Protein AF-A0A7S8HCC8-F1 (afdb_monomer)

Mean predicted aligned error: 17.61 Å

Organism: NCBI:txid2593653

InterPro domains:
  IPR007932 Receptor-recognising protein Gp38 [PF05268] (536-766)

Nearest PDB structures (foldseek):
  4qaw-assembly5_E  TM=4.761E-01  e=6.588E-01  Paenibacillus barcinonensis
  4qaw-assembly7_G  TM=4.464E-01  e=7.732E-01  Paenibacillus barcinonensis
  4qaw-assembly3_C  TM=4.892E-01  e=1.250E+00  Paenibacillus barcinonensis
  4qaw-assembly1_A  TM=4.612E-01  e=8.602E-01  Paenibacillus barcinonensis
  4qaw-assembly2_B  TM=4.485E-01  e=9.570E-01  Paenibacillus barcinonensis

Structure (mmCIF, N/CA/C/O backbone):
data_AF-A0A7S8HCC8-F1
#
_entry.id   AF-A0A7S8HCC8-F1
#
loop_
_atom_site.group_PDB
_atom_site.id
_atom_site.type_symbol
_atom_site.label_atom_id
_atom_site.label_alt_id
_atom_site.label_comp_id
_atom_site.label_asym_id
_atom_site.label_entity_id
_atom_site.label_seq_id
_atom_site.pdbx_PDB_ins_code
_atom_site.Cartn_x
_atom_site.Cartn_y
_atom_site.Cartn_z
_atom_site.occupancy
_atom_site.B_iso_or_equiv
_atom_site.auth_seq_id
_atom_site.auth_comp_id
_atom_site.auth_asym_id
_atom_site.auth_atom_id
_atom_site.pdbx_PDB_model_num
ATOM 1 N N . MET A 1 1 ? 15.474 5.169 -48.052 1.00 50.25 1 MET A N 1
ATOM 2 C CA . MET A 1 1 ? 15.230 4.404 -46.815 1.00 50.25 1 MET A CA 1
ATOM 3 C C . MET A 1 1 ? 16.343 4.771 -45.868 1.00 50.25 1 MET A C 1
ATOM 5 O O . MET A 1 1 ? 17.492 4.528 -46.216 1.00 50.25 1 MET A O 1
ATOM 9 N N . ASN A 1 2 ? 16.022 5.431 -44.759 1.00 63.47 2 ASN A N 1
ATOM 10 C CA . ASN A 1 2 ? 17.003 5.633 -43.701 1.00 63.47 2 ASN A CA 1
ATOM 11 C C . ASN A 1 2 ? 17.155 4.294 -42.973 1.00 63.47 2 ASN A C 1
ATOM 13 O O . ASN A 1 2 ? 16.160 3.635 -42.685 1.00 63.47 2 ASN A O 1
ATOM 17 N N . GLU A 1 3 ? 18.392 3.858 -42.780 1.00 76.56 3 GLU A N 1
ATOM 18 C CA . GLU A 1 3 ? 18.719 2.589 -42.131 1.00 76.56 3 GLU A CA 1
ATOM 19 C C . GLU A 1 3 ? 18.552 2.735 -40.612 1.00 76.56 3 GLU A C 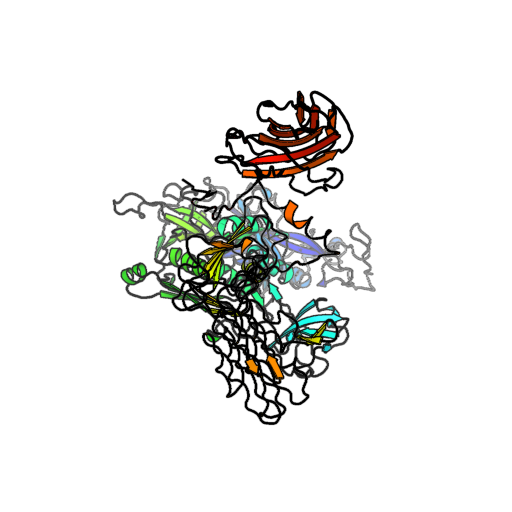1
ATOM 21 O O . GLU A 1 3 ? 18.940 3.765 -40.056 1.00 76.56 3 GLU A O 1
ATOM 26 N N . ALA A 1 4 ? 17.962 1.740 -39.944 1.00 80.25 4 ALA A N 1
ATOM 27 C CA . ALA A 1 4 ? 17.821 1.742 -38.490 1.00 80.25 4 ALA A CA 1
ATOM 28 C C . ALA A 1 4 ? 19.170 1.447 -37.817 1.00 80.25 4 ALA A C 1
ATOM 30 O O . ALA A 1 4 ? 19.914 0.570 -38.261 1.00 80.25 4 ALA A O 1
ATOM 31 N N . VAL A 1 5 ? 19.479 2.172 -36.744 1.00 86.44 5 VAL A N 1
ATOM 32 C CA . VAL A 1 5 ? 20.694 2.000 -35.937 1.00 86.44 5 VAL A CA 1
ATOM 33 C C . VAL A 1 5 ? 20.320 1.786 -34.473 1.00 86.44 5 VAL A C 1
ATOM 35 O O . VAL A 1 5 ? 19.404 2.432 -33.960 1.00 86.44 5 VAL A O 1
ATOM 38 N N . GLU A 1 6 ? 21.033 0.876 -33.802 1.00 88.75 6 GLU A N 1
ATOM 39 C CA . GLU A 1 6 ? 20.849 0.585 -32.378 1.00 88.75 6 GLU A CA 1
ATOM 40 C C . GLU A 1 6 ? 22.177 0.648 -31.617 1.00 88.75 6 GLU A C 1
ATOM 42 O O . GLU A 1 6 ? 23.202 0.132 -32.078 1.00 88.75 6 GLU A O 1
ATOM 47 N N . PHE A 1 7 ? 22.139 1.245 -30.425 1.00 91.88 7 PHE A N 1
ATOM 48 C CA . PHE A 1 7 ? 23.269 1.340 -29.504 1.00 91.88 7 PHE A CA 1
ATOM 49 C C . PHE A 1 7 ? 22.880 0.844 -28.114 1.00 91.88 7 PHE A C 1
ATOM 51 O O . PHE A 1 7 ? 21.727 0.955 -27.693 1.00 91.88 7 PHE A O 1
ATOM 58 N N . ILE A 1 8 ? 23.875 0.343 -27.386 1.00 95.38 8 ILE A N 1
ATOM 59 C CA . ILE A 1 8 ? 23.762 0.011 -25.967 1.00 95.38 8 ILE A CA 1
ATOM 60 C C . ILE A 1 8 ? 24.737 0.877 -25.189 1.00 95.38 8 ILE A C 1
ATOM 62 O O . ILE A 1 8 ? 25.926 0.908 -25.499 1.00 95.38 8 ILE A O 1
ATOM 66 N N . GLU A 1 9 ? 24.256 1.544 -24.152 1.00 95.50 9 GLU A N 1
ATOM 67 C CA . GLU A 1 9 ? 25.110 2.241 -23.196 1.00 95.50 9 GLU A CA 1
ATOM 68 C C . GLU A 1 9 ? 25.050 1.566 -21.839 1.00 95.50 9 GLU A C 1
ATOM 70 O O . GLU A 1 9 ? 23.977 1.176 -21.392 1.00 95.50 9 GLU A O 1
ATOM 75 N N . ILE A 1 10 ? 26.195 1.448 -21.176 1.00 94.62 10 ILE A N 1
ATOM 76 C CA . ILE A 1 10 ? 26.302 0.906 -19.821 1.00 94.62 10 ILE A CA 1
ATOM 77 C C . ILE A 1 10 ? 27.070 1.908 -18.978 1.00 94.62 10 ILE A C 1
ATOM 79 O O . ILE A 1 10 ? 28.139 2.364 -19.393 1.00 94.62 10 ILE A O 1
ATOM 83 N N . ASP A 1 11 ? 26.558 2.207 -17.791 1.00 93.62 11 ASP A N 1
ATOM 84 C CA . ASP A 1 11 ? 27.311 2.969 -16.803 1.00 93.62 11 ASP A CA 1
ATOM 85 C C . ASP A 1 11 ? 28.155 2.028 -15.952 1.00 93.62 11 ASP A C 1
ATOM 87 O O . ASP A 1 11 ? 27.678 1.015 -15.440 1.00 93.62 11 ASP A O 1
ATOM 91 N N . VAL A 1 12 ? 29.436 2.356 -15.805 1.00 92.56 12 VAL A N 1
ATOM 92 C CA . VAL A 1 12 ? 30.346 1.628 -14.923 1.00 92.56 12 VAL A CA 1
ATOM 93 C C . VAL A 1 12 ? 30.956 2.551 -13.876 1.00 92.56 12 VAL A C 1
ATOM 95 O O . VAL A 1 12 ? 31.322 3.683 -14.192 1.00 92.56 12 VAL A O 1
ATOM 98 N N . PRO A 1 13 ? 31.125 2.078 -12.630 1.00 91.88 13 PRO A N 1
ATOM 99 C CA . PRO A 1 13 ? 31.722 2.886 -11.583 1.00 91.88 13 PRO A CA 1
ATOM 100 C C . PRO A 1 13 ? 33.251 2.892 -11.722 1.00 91.88 13 PRO A C 1
ATOM 102 O O . PRO A 1 13 ? 33.925 1.874 -11.518 1.00 91.88 13 PRO A O 1
ATOM 105 N N . ILE A 1 14 ? 33.814 4.060 -12.025 1.00 92.88 14 ILE A N 1
ATOM 106 C CA . ILE A 1 14 ? 35.256 4.311 -12.105 1.00 92.88 14 ILE A CA 1
ATOM 107 C C . ILE A 1 14 ? 35.666 5.239 -10.961 1.00 92.88 14 ILE A C 1
ATOM 109 O O . ILE A 1 14 ? 34.923 6.116 -10.552 1.00 92.88 14 ILE A O 1
ATOM 113 N N . CYS A 1 15 ? 36.852 5.041 -10.395 1.00 93.62 15 CYS A N 1
ATOM 114 C CA . CYS A 1 15 ? 37.359 5.877 -9.318 1.00 93.62 15 CYS A CA 1
ATOM 115 C C . CYS A 1 15 ? 37.655 7.286 -9.845 1.00 93.62 15 CYS A C 1
ATOM 117 O O . CYS A 1 15 ? 38.488 7.449 -10.752 1.00 93.62 15 CYS A O 1
ATOM 119 N N . ALA A 1 16 ? 37.031 8.291 -9.233 1.00 93.44 16 ALA A N 1
ATOM 120 C CA . ALA A 1 16 ? 37.265 9.699 -9.532 1.00 93.44 16 ALA A CA 1
ATOM 121 C C . ALA A 1 16 ? 38.706 10.127 -9.193 1.00 93.44 16 ALA A C 1
ATOM 123 O O . ALA A 1 16 ? 39.277 10.996 -9.854 1.00 93.44 16 ALA A O 1
ATOM 124 N N . LEU A 1 17 ? 39.337 9.487 -8.199 1.00 93.25 17 LEU A N 1
ATOM 125 C CA . LEU A 1 17 ? 40.699 9.802 -7.758 1.00 93.25 17 LEU A CA 1
ATOM 126 C C . LEU A 1 17 ? 41.770 9.365 -8.771 1.00 93.25 17 LEU A C 1
ATOM 128 O O . LEU A 1 17 ? 41.616 8.377 -9.497 1.00 93.25 17 LEU A O 1
ATOM 132 N N . LEU A 1 18 ? 42.907 10.068 -8.759 1.00 91.81 18 LEU A N 1
ATOM 133 C CA . LEU A 1 18 ? 44.116 9.679 -9.487 1.00 91.81 18 LEU A CA 1
ATOM 134 C C . LEU A 1 18 ? 45.118 8.997 -8.546 1.00 91.81 18 LEU A C 1
ATOM 136 O O . LEU A 1 18 ? 45.449 9.531 -7.494 1.00 91.81 18 LEU A O 1
ATOM 140 N N . TYR A 1 19 ? 45.618 7.823 -8.937 1.00 92.25 19 TYR A N 1
ATOM 141 C CA . TYR A 1 19 ? 46.544 6.989 -8.173 1.00 92.25 19 TYR A CA 1
ATOM 142 C C . TYR A 1 19 ? 47.750 7.778 -7.648 1.00 92.25 19 TYR A C 1
ATOM 144 O O . TYR A 1 19 ? 48.535 8.310 -8.434 1.00 92.25 19 TYR A O 1
ATOM 152 N N . GLY A 1 20 ? 47.920 7.796 -6.322 1.00 91.69 20 GLY A N 1
ATOM 153 C CA . GLY A 1 20 ? 49.047 8.441 -5.641 1.00 91.69 20 GLY A CA 1
ATOM 154 C C . GLY A 1 20 ? 49.147 9.955 -5.843 1.00 91.69 20 GLY A C 1
ATOM 155 O O . GLY A 1 20 ? 50.215 10.522 -5.622 1.00 91.69 20 GLY A O 1
ATOM 156 N N . ALA A 1 21 ? 48.070 10.603 -6.296 1.00 90.38 21 ALA A N 1
ATOM 157 C CA . ALA A 1 21 ? 48.025 12.028 -6.588 1.00 90.38 21 ALA A CA 1
ATOM 158 C C . ALA A 1 21 ? 46.777 12.685 -5.981 1.00 90.38 21 ALA A C 1
ATOM 160 O O . ALA A 1 21 ? 45.812 12.020 -5.596 1.00 90.38 21 ALA A O 1
ATOM 161 N N . THR A 1 22 ? 46.803 14.015 -5.926 1.00 91.75 22 THR A N 1
ATOM 162 C CA . THR A 1 22 ? 45.648 14.849 -5.586 1.00 91.75 22 THR A CA 1
ATOM 163 C C . THR A 1 22 ? 45.045 15.420 -6.862 1.00 91.75 22 THR A C 1
ATOM 165 O O . THR A 1 22 ? 45.758 15.995 -7.683 1.00 91.75 22 THR A O 1
ATOM 168 N N . ASN A 1 23 ? 43.734 15.271 -7.027 1.00 91.19 23 ASN A N 1
ATOM 169 C CA . ASN A 1 23 ? 42.953 15.914 -8.079 1.00 91.19 23 ASN A CA 1
ATOM 170 C C . ASN A 1 23 ? 41.723 16.618 -7.481 1.00 91.19 23 ASN A C 1
ATOM 172 O O . ASN A 1 23 ? 41.571 16.687 -6.263 1.00 91.19 23 ASN A O 1
ATOM 176 N N . ALA A 1 24 ? 40.839 17.143 -8.333 1.00 90.06 24 ALA A N 1
ATOM 177 C CA . ALA A 1 24 ? 39.624 17.833 -7.893 1.00 90.06 24 ALA A CA 1
ATOM 178 C C . ALA A 1 24 ? 38.677 16.952 -7.050 1.00 90.06 24 ALA A C 1
ATOM 180 O O . ALA A 1 24 ? 37.922 17.482 -6.244 1.00 90.06 24 ALA A O 1
ATOM 181 N N . ALA A 1 25 ? 38.740 15.625 -7.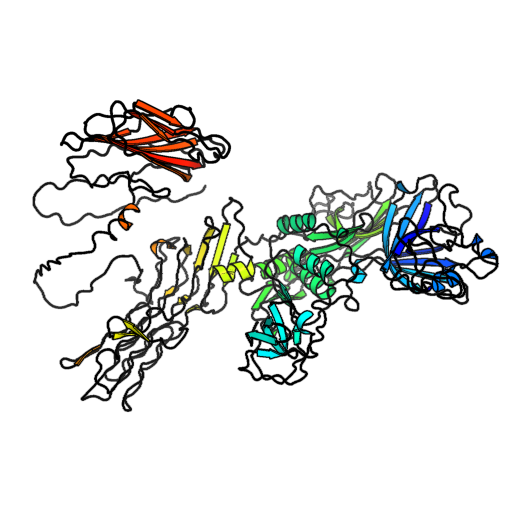206 1.00 86.56 25 ALA A N 1
ATOM 182 C CA . ALA A 1 25 ? 37.928 14.673 -6.450 1.00 86.56 25 ALA A CA 1
ATOM 183 C C . ALA A 1 25 ? 38.551 14.270 -5.096 1.00 86.56 25 ALA A C 1
ATOM 185 O O . ALA A 1 25 ? 37.880 13.637 -4.284 1.00 86.56 25 ALA A O 1
ATOM 186 N N . GLY A 1 26 ? 39.819 14.618 -4.841 1.00 91.31 26 GLY A N 1
ATOM 187 C CA . GLY A 1 26 ? 40.519 14.347 -3.583 1.00 91.31 26 GLY A CA 1
ATOM 188 C C . GLY A 1 26 ? 41.929 13.779 -3.765 1.00 91.31 26 GLY A C 1
ATOM 189 O O . GLY A 1 26 ? 42.500 13.782 -4.856 1.00 91.31 26 GLY A O 1
ATOM 190 N N . THR A 1 27 ? 42.509 13.281 -2.671 1.00 93.31 27 THR A N 1
ATOM 191 C CA . THR A 1 27 ? 43.850 12.671 -2.652 1.00 93.31 27 THR A CA 1
ATOM 192 C C . THR A 1 27 ? 43.747 11.155 -2.572 1.00 93.31 27 THR A C 1
ATOM 194 O O . THR A 1 27 ? 43.143 10.628 -1.641 1.00 93.31 27 THR A O 1
ATOM 197 N N . CYS A 1 28 ? 44.387 10.441 -3.500 1.00 94.25 28 CYS A N 1
ATOM 198 C CA . CYS A 1 28 ? 44.535 8.991 -3.396 1.00 94.25 28 CYS A CA 1
ATOM 199 C C . CYS A 1 28 ? 45.764 8.638 -2.536 1.00 94.25 28 CYS A C 1
ATOM 201 O O . CYS A 1 28 ? 46.882 8.971 -2.935 1.00 94.25 28 CYS A O 1
ATOM 203 N N . PRO A 1 29 ? 45.611 7.914 -1.411 1.00 94.25 29 PRO A N 1
ATOM 204 C CA . PRO A 1 29 ? 46.732 7.559 -0.534 1.00 94.25 29 PRO A CA 1
ATOM 205 C C . PRO A 1 29 ? 47.582 6.383 -1.053 1.00 94.25 29 PRO A C 1
ATOM 207 O O . PRO A 1 29 ? 48.530 5.970 -0.389 1.00 94.25 29 PRO A O 1
ATOM 210 N N . ALA A 1 30 ? 47.245 5.800 -2.208 1.00 92.81 30 ALA A N 1
ATOM 211 C CA . ALA A 1 30 ? 47.938 4.627 -2.735 1.00 92.81 30 ALA A CA 1
ATOM 212 C C . ALA A 1 30 ? 49.372 4.953 -3.188 1.00 92.81 30 ALA A C 1
ATOM 214 O O . ALA A 1 30 ? 49.596 5.881 -3.963 1.00 92.81 30 ALA A O 1
ATOM 215 N N . ILE A 1 31 ? 50.343 4.135 -2.771 1.00 91.81 31 ILE A N 1
ATOM 216 C CA . ILE A 1 31 ? 51.767 4.307 -3.097 1.00 91.81 31 ILE A CA 1
ATOM 217 C C . ILE A 1 31 ? 52.239 3.132 -3.958 1.00 91.81 31 ILE A C 1
ATOM 219 O O . ILE A 1 31 ? 52.049 1.966 -3.607 1.00 91.81 31 ILE A O 1
ATOM 223 N N . LEU A 1 32 ? 52.849 3.415 -5.112 1.00 91.06 32 LEU A N 1
ATOM 224 C CA . LEU A 1 32 ? 53.400 2.382 -5.998 1.00 91.06 32 LEU A CA 1
ATOM 225 C C . LEU A 1 32 ? 54.605 1.688 -5.338 1.00 91.06 32 LEU A C 1
ATOM 227 O O . LEU A 1 32 ? 55.477 2.355 -4.791 1.00 91.06 32 LEU A O 1
ATOM 231 N N . GLY A 1 33 ? 54.650 0.355 -5.383 1.00 86.25 33 GLY A N 1
ATOM 232 C CA . GLY A 1 33 ? 55.685 -0.469 -4.744 1.00 86.25 33 GLY A CA 1
ATOM 233 C C . GLY A 1 33 ? 55.421 -0.800 -3.270 1.00 86.25 33 GLY A C 1
ATOM 234 O O . GLY A 1 33 ? 55.995 -1.761 -2.768 1.00 86.25 33 GLY A O 1
ATOM 235 N N . THR A 1 34 ? 54.519 -0.066 -2.607 1.00 88.44 34 THR A N 1
ATOM 236 C CA . THR A 1 34 ? 54.113 -0.316 -1.212 1.00 88.44 34 THR A CA 1
ATOM 237 C C . THR A 1 34 ? 52.682 -0.842 -1.135 1.00 88.44 34 THR A C 1
ATOM 239 O O . THR A 1 34 ? 52.453 -1.934 -0.629 1.00 88.44 34 THR A O 1
ATOM 242 N N . SER A 1 35 ? 51.713 -0.086 -1.663 1.00 87.12 35 SER A N 1
ATOM 243 C CA . SER A 1 35 ? 50.290 -0.455 -1.654 1.00 87.12 35 SER A CA 1
ATOM 244 C C . SER A 1 35 ? 49.935 -1.423 -2.786 1.00 87.12 35 SER A C 1
ATOM 246 O O . SER A 1 35 ? 48.994 -2.198 -2.669 1.00 87.12 35 SER A O 1
ATOM 248 N N . SER A 1 36 ? 50.661 -1.370 -3.906 1.00 88.94 36 SER A N 1
ATOM 249 C CA . SER A 1 36 ? 50.498 -2.297 -5.031 1.00 88.94 36 SER A CA 1
ATOM 250 C C . SER A 1 36 ? 51.753 -2.345 -5.907 1.00 88.94 36 SER A C 1
ATOM 252 O O . SER A 1 36 ? 52.514 -1.378 -5.967 1.00 88.94 36 SER A O 1
ATOM 254 N N . LEU A 1 37 ? 51.966 -3.460 -6.613 1.00 87.94 37 LEU A N 1
ATOM 255 C CA . LEU A 1 37 ? 53.087 -3.622 -7.555 1.00 87.94 37 LEU A CA 1
ATOM 256 C C . LEU A 1 37 ? 52.879 -2.866 -8.879 1.00 87.94 37 LEU A C 1
ATOM 258 O O . LEU A 1 37 ? 53.839 -2.580 -9.589 1.00 87.94 37 LEU A O 1
ATOM 262 N N . THR A 1 38 ? 51.633 -2.540 -9.216 1.00 88.19 38 THR A N 1
ATOM 263 C CA . THR A 1 38 ? 51.240 -1.817 -10.432 1.00 88.19 38 THR A CA 1
ATOM 264 C C . THR A 1 38 ? 50.081 -0.891 -10.110 1.00 88.19 38 THR A C 1
ATOM 266 O O . THR A 1 38 ? 49.197 -1.298 -9.359 1.00 88.19 38 THR A O 1
ATOM 269 N N . LYS A 1 39 ? 50.022 0.291 -10.740 1.00 92.06 39 LYS A N 1
ATOM 270 C CA . LYS A 1 39 ? 48.872 1.200 -10.610 1.00 92.06 39 LYS A CA 1
ATOM 271 C C . LYS A 1 39 ? 47.553 0.453 -10.862 1.00 92.06 39 LYS A C 1
ATOM 273 O O . LYS A 1 39 ? 47.485 -0.400 -11.759 1.00 92.06 39 LYS A O 1
ATOM 278 N N . CYS A 1 40 ? 46.525 0.767 -10.071 1.00 92.38 40 CYS A N 1
ATOM 279 C CA . CYS A 1 40 ? 45.193 0.178 -10.228 1.00 92.38 40 CYS A CA 1
ATOM 280 C C . CYS A 1 40 ? 44.570 0.548 -11.583 1.00 92.38 40 CYS A C 1
ATOM 282 O O . CYS A 1 40 ? 45.105 1.379 -12.313 1.00 92.38 40 CYS A O 1
ATOM 284 N N . PHE A 1 41 ? 43.437 -0.066 -11.921 1.00 91.62 41 PHE A N 1
ATOM 285 C CA . PHE A 1 41 ? 42.670 0.252 -13.132 1.00 91.62 41 PHE A CA 1
ATOM 286 C C . PHE A 1 41 ? 41.469 1.156 -12.817 1.00 91.62 41 PHE A C 1
ATOM 288 O O . PHE A 1 41 ? 40.445 1.080 -13.483 1.00 91.62 41 PHE A O 1
ATOM 295 N N . ASN A 1 42 ? 41.564 1.955 -11.747 1.00 92.00 42 ASN A N 1
ATOM 296 C CA . ASN A 1 42 ? 40.498 2.831 -11.251 1.00 92.00 42 ASN A CA 1
ATOM 297 C C . ASN A 1 42 ? 39.151 2.114 -11.033 1.00 92.00 42 ASN A C 1
ATOM 299 O O . ASN A 1 42 ? 38.106 2.744 -11.102 1.00 92.00 42 ASN A O 1
ATOM 303 N N . THR A 1 43 ? 39.146 0.822 -10.703 1.00 92.94 43 THR A N 1
ATOM 304 C CA . THR A 1 43 ? 37.925 0.096 -10.315 1.00 92.94 43 THR A CA 1
ATOM 305 C C . THR A 1 43 ? 38.004 -0.372 -8.871 1.00 92.94 43 THR A C 1
ATOM 307 O O . THR A 1 43 ? 39.099 -0.557 -8.337 1.00 92.94 43 THR A O 1
ATOM 310 N N . ARG A 1 44 ? 36.851 -0.618 -8.234 1.00 92.50 44 ARG A N 1
ATOM 311 C CA . ARG A 1 44 ? 36.802 -1.112 -6.846 1.00 92.50 44 ARG A CA 1
ATOM 312 C C . ARG A 1 44 ? 37.632 -2.385 -6.659 1.00 92.50 44 ARG A C 1
ATOM 314 O O . ARG A 1 44 ? 38.400 -2.474 -5.710 1.00 92.50 44 ARG A O 1
ATOM 321 N N . ALA A 1 45 ? 37.528 -3.330 -7.597 1.00 93.44 45 ALA A N 1
ATOM 322 C CA . ALA A 1 45 ? 38.225 -4.617 -7.542 1.00 93.44 45 ALA A CA 1
ATOM 323 C C . ALA A 1 45 ? 39.753 -4.502 -7.649 1.00 93.44 45 ALA A C 1
ATOM 325 O O . ALA A 1 45 ? 40.474 -5.383 -7.194 1.00 93.44 45 ALA A O 1
ATOM 326 N N . THR A 1 46 ? 40.251 -3.426 -8.262 1.00 93.06 46 THR A N 1
ATOM 327 C CA . THR A 1 46 ? 41.689 -3.208 -8.467 1.00 93.06 46 THR A CA 1
ATOM 328 C C . THR A 1 46 ? 42.266 -2.168 -7.510 1.00 93.06 46 THR A C 1
ATOM 330 O O . THR A 1 46 ? 43.468 -1.906 -7.551 1.00 93.06 46 THR A O 1
ATOM 333 N N . CYS A 1 47 ? 41.436 -1.564 -6.652 1.00 93.62 47 CYS A N 1
ATOM 334 C CA . CYS A 1 47 ? 41.857 -0.535 -5.715 1.00 93.62 47 CYS A CA 1
ATOM 335 C C . CYS A 1 47 ? 42.655 -1.152 -4.552 1.00 93.62 47 CYS A C 1
ATOM 337 O O . CYS A 1 47 ? 42.109 -1.979 -3.823 1.00 93.62 47 CYS A O 1
ATOM 339 N N . PRO A 1 48 ? 43.914 -0.735 -4.315 1.00 92.75 48 PRO A N 1
ATOM 340 C CA . PRO A 1 48 ? 44.692 -1.234 -3.182 1.00 92.75 48 PRO A CA 1
ATOM 341 C C . PRO A 1 48 ? 44.258 -0.639 -1.834 1.00 92.75 48 PRO A C 1
ATOM 343 O O . PRO A 1 48 ? 44.671 -1.139 -0.794 1.00 92.75 48 PRO A O 1
ATOM 346 N N . VAL A 1 49 ? 43.454 0.431 -1.843 1.00 93.00 49 VAL A N 1
ATOM 347 C CA . VAL A 1 49 ? 42.941 1.111 -0.643 1.00 93.00 49 VAL A CA 1
ATOM 348 C C . VAL A 1 49 ? 41.432 1.310 -0.805 1.00 93.00 49 VAL A C 1
ATOM 350 O O . VAL A 1 49 ? 40.968 2.381 -1.192 1.00 93.00 49 VAL A O 1
ATOM 353 N N . ILE A 1 50 ? 40.664 0.238 -0.586 1.00 91.50 50 ILE A N 1
ATOM 354 C CA . ILE A 1 50 ? 39.217 0.184 -0.879 1.00 91.50 50 ILE A CA 1
ATOM 355 C C . ILE A 1 50 ? 38.432 1.263 -0.120 1.00 91.50 50 ILE A C 1
ATOM 357 O O . ILE A 1 50 ? 37.500 1.830 -0.679 1.00 91.50 50 ILE A O 1
ATOM 361 N N . GLU A 1 51 ? 38.833 1.596 1.107 1.00 92.31 51 GLU A N 1
ATOM 362 C CA . GLU A 1 51 ? 38.181 2.625 1.933 1.00 92.31 51 GLU A CA 1
ATOM 363 C C . GLU A 1 51 ? 38.249 4.035 1.324 1.00 92.31 51 GLU A C 1
ATOM 365 O O . GLU A 1 51 ? 37.404 4.872 1.614 1.00 92.31 51 GLU A O 1
ATOM 370 N N . SER A 1 52 ? 39.228 4.303 0.452 1.00 90.94 52 SER A N 1
ATOM 371 C CA . SER A 1 52 ? 39.364 5.580 -0.265 1.00 90.94 52 SER A CA 1
ATOM 372 C C . SER A 1 52 ? 38.793 5.532 -1.688 1.00 90.94 52 SER A C 1
ATOM 374 O O . SER A 1 52 ? 39.080 6.414 -2.493 1.00 90.94 52 SER A O 1
ATOM 376 N N . TYR A 1 53 ? 38.056 4.480 -2.054 1.00 92.69 53 TYR A N 1
ATOM 377 C CA . TYR A 1 53 ? 37.453 4.370 -3.380 1.00 92.69 53 TYR A CA 1
ATOM 378 C C . TYR A 1 53 ? 36.245 5.305 -3.509 1.00 92.69 53 TYR A C 1
ATOM 380 O O . TYR A 1 53 ? 35.229 5.110 -2.847 1.00 92.69 53 TYR A O 1
ATOM 388 N N . THR A 1 54 ? 36.343 6.268 -4.424 1.00 93.81 54 THR A N 1
ATOM 389 C CA . THR A 1 54 ? 35.274 7.228 -4.733 1.00 93.81 54 THR A CA 1
ATOM 390 C C . THR A 1 54 ? 34.689 6.908 -6.112 1.00 93.81 54 THR A C 1
ATOM 392 O O . THR A 1 54 ? 35.312 7.280 -7.112 1.00 93.81 54 THR A O 1
ATOM 395 N N . PRO A 1 55 ? 33.563 6.178 -6.210 1.00 91.25 55 PRO A N 1
ATOM 396 C CA . PRO A 1 55 ? 32.964 5.820 -7.493 1.00 91.25 55 PRO A CA 1
ATOM 397 C C . PRO A 1 55 ? 32.350 7.034 -8.199 1.00 91.25 55 PRO A C 1
ATOM 399 O O . PRO A 1 55 ? 31.654 7.834 -7.586 1.00 91.25 55 PRO A O 1
ATOM 402 N N . GLU A 1 56 ? 32.562 7.112 -9.506 1.00 92.12 56 GLU A N 1
ATOM 403 C CA . GLU A 1 56 ? 31.952 8.056 -10.439 1.00 92.12 56 GLU A CA 1
ATOM 404 C C . GLU A 1 56 ? 31.444 7.259 -11.654 1.00 92.12 56 GLU A C 1
ATOM 406 O O . GLU A 1 56 ? 32.190 6.423 -12.184 1.00 92.12 56 GLU A O 1
ATOM 411 N N . PRO A 1 57 ? 30.182 7.443 -12.080 1.00 91.75 57 PRO A N 1
ATOM 412 C CA . PRO A 1 57 ? 29.640 6.716 -13.219 1.00 91.75 57 PRO A CA 1
ATOM 413 C C . PRO A 1 57 ? 30.268 7.216 -14.523 1.00 91.75 57 PRO A C 1
ATOM 415 O O . PRO A 1 57 ? 30.275 8.411 -14.810 1.00 91.75 57 PRO A O 1
ATOM 418 N N . VAL A 1 58 ? 30.768 6.287 -15.337 1.00 93.69 58 VAL A N 1
ATOM 419 C CA . VAL A 1 58 ? 31.240 6.563 -16.697 1.00 93.69 58 VAL A CA 1
ATOM 420 C C . VAL A 1 58 ? 30.464 5.708 -17.686 1.00 93.69 58 VAL A C 1
ATOM 422 O O . VAL A 1 58 ? 30.424 4.485 -17.560 1.00 93.69 58 VAL A O 1
ATOM 425 N N . THR A 1 59 ? 29.894 6.353 -18.700 1.00 94.19 59 THR A N 1
ATOM 426 C CA . THR A 1 59 ? 29.131 5.683 -19.753 1.00 94.19 59 THR A CA 1
ATOM 427 C C . THR A 1 59 ? 30.045 5.109 -20.833 1.00 94.19 59 THR A C 1
ATOM 429 O O . THR A 1 59 ? 30.849 5.823 -21.438 1.00 94.19 59 THR A O 1
ATOM 432 N N . ILE A 1 60 ? 29.885 3.818 -21.122 1.00 93.19 60 ILE A N 1
ATOM 433 C CA . ILE A 1 60 ? 30.527 3.127 -22.245 1.00 93.19 60 ILE A CA 1
ATOM 434 C C . ILE A 1 60 ? 29.453 2.762 -23.267 1.00 93.19 60 ILE A C 1
ATOM 436 O O . ILE A 1 60 ? 28.443 2.154 -22.914 1.00 93.19 60 ILE A O 1
ATOM 440 N N . ARG A 1 61 ? 29.687 3.108 -24.538 1.00 93.75 61 ARG A N 1
ATOM 441 C CA . ARG A 1 61 ? 28.753 2.859 -25.641 1.00 93.75 61 ARG A CA 1
ATOM 442 C C . ARG A 1 61 ? 29.231 1.731 -26.547 1.00 93.75 61 ARG A C 1
ATOM 444 O O . ARG A 1 61 ? 30.374 1.725 -27.006 1.00 93.75 61 ARG A O 1
ATOM 451 N N . PHE A 1 62 ? 28.319 0.826 -26.857 1.00 93.06 62 PHE A N 1
ATOM 452 C CA . PHE A 1 62 ? 28.499 -0.313 -27.738 1.00 93.06 62 PHE A CA 1
ATOM 453 C C . PHE A 1 62 ? 27.531 -0.223 -28.916 1.00 93.06 62 PHE A C 1
ATOM 455 O O . PHE A 1 62 ? 26.420 0.290 -28.783 1.00 93.06 62 PHE A O 1
ATOM 462 N N . ALA A 1 63 ? 27.950 -0.746 -30.061 1.00 91.88 63 ALA A N 1
ATOM 463 C CA . ALA A 1 63 ? 27.128 -0.820 -31.259 1.00 91.88 63 ALA A CA 1
ATOM 464 C C . ALA A 1 63 ? 27.207 -2.208 -31.898 1.00 91.88 63 ALA A C 1
ATOM 466 O O . ALA A 1 63 ? 28.117 -2.994 -31.600 1.00 91.88 63 ALA A O 1
ATOM 467 N N . LEU A 1 64 ? 26.243 -2.494 -32.774 1.00 88.56 64 LEU A N 1
ATOM 468 C CA . LEU A 1 64 ? 26.258 -3.680 -33.626 1.00 88.56 64 LEU A CA 1
ATOM 469 C C . LEU A 1 64 ? 27.530 -3.702 -34.472 1.00 88.56 64 LEU A C 1
ATOM 471 O O . LEU A 1 64 ? 27.895 -2.708 -35.094 1.00 88.56 64 LEU A O 1
ATOM 475 N N . ASP A 1 65 ? 28.202 -4.847 -34.499 1.00 81.56 65 ASP A N 1
ATOM 476 C CA . ASP A 1 65 ? 29.393 -5.065 -35.314 1.00 81.56 65 ASP A CA 1
ATOM 477 C C . ASP A 1 65 ? 29.013 -5.258 -36.789 1.00 81.56 65 ASP A C 1
ATOM 479 O O . ASP A 1 65 ? 29.062 -6.355 -37.343 1.00 81.56 65 ASP A O 1
ATOM 483 N N . ASN A 1 66 ? 28.574 -4.177 -37.427 1.00 75.38 66 ASN A N 1
ATOM 484 C CA . ASN A 1 66 ? 28.331 -4.117 -38.859 1.00 75.38 66 ASN A CA 1
ATOM 485 C C . ASN A 1 66 ? 29.115 -2.944 -39.471 1.00 75.38 66 ASN A C 1
ATOM 487 O O . ASN A 1 66 ? 29.503 -1.998 -38.791 1.00 75.38 66 ASN A O 1
ATOM 491 N N . GLY A 1 67 ? 29.387 -3.002 -40.775 1.00 66.94 67 GLY A N 1
ATOM 492 C CA . GLY A 1 67 ? 30.175 -1.972 -41.465 1.00 66.94 67 GLY A CA 1
ATOM 493 C C . GLY A 1 67 ? 29.465 -0.622 -41.640 1.00 66.94 67 GLY A C 1
ATOM 494 O O . GLY A 1 67 ? 29.992 0.234 -42.342 1.00 66.94 67 GLY A O 1
ATOM 495 N N . ASN A 1 68 ? 28.276 -0.437 -41.055 1.00 68.44 68 ASN A N 1
ATOM 496 C CA . ASN A 1 68 ? 27.376 0.682 -41.341 1.00 68.44 68 ASN A CA 1
ATOM 497 C C . ASN A 1 68 ? 27.275 1.708 -40.201 1.00 68.44 68 ASN A C 1
ATOM 499 O O . ASN A 1 68 ? 26.412 2.592 -40.269 1.00 68.44 68 ASN A O 1
ATOM 503 N N . LEU A 1 69 ? 28.160 1.625 -39.201 1.00 76.50 69 LEU A N 1
ATOM 504 C CA . LEU A 1 69 ? 28.188 2.517 -38.042 1.00 76.50 69 LEU A CA 1
ATOM 505 C C . LEU A 1 69 ? 28.402 3.994 -38.436 1.00 76.50 69 LEU A C 1
ATOM 507 O O . LEU A 1 69 ? 29.221 4.269 -39.313 1.00 76.50 69 LEU A O 1
ATOM 511 N N . PRO A 1 70 ? 27.672 4.947 -37.825 1.00 75.75 70 PRO A N 1
ATOM 512 C CA . PRO A 1 70 ? 27.897 6.375 -38.047 1.00 75.75 70 PRO A CA 1
ATOM 513 C C . PRO A 1 70 ? 29.251 6.828 -37.472 1.00 75.75 70 PRO A C 1
ATOM 515 O O . PRO A 1 70 ? 29.540 6.561 -36.307 1.00 75.75 70 PRO A O 1
ATOM 518 N N . ASP A 1 71 ? 30.067 7.535 -38.262 1.00 76.88 71 ASP A N 1
ATOM 519 C CA . ASP A 1 71 ? 31.387 8.037 -37.828 1.00 76.88 71 ASP A CA 1
ATOM 520 C C . ASP A 1 71 ? 31.290 9.148 -36.761 1.00 76.88 71 ASP A C 1
ATOM 522 O O . ASP A 1 71 ? 32.243 9.410 -36.027 1.00 76.88 71 ASP A O 1
ATOM 526 N N . ASP A 1 72 ? 30.144 9.824 -36.684 1.00 82.44 72 ASP A N 1
ATOM 527 C CA . ASP A 1 72 ? 29.860 10.944 -35.787 1.00 82.44 72 ASP A CA 1
ATOM 528 C C . ASP A 1 72 ? 29.473 10.512 -34.363 1.00 82.44 72 ASP A C 1
ATOM 530 O O . ASP A 1 72 ? 29.562 11.317 -33.432 1.00 82.44 72 ASP A O 1
ATOM 534 N N . ILE A 1 73 ? 29.104 9.241 -34.163 1.00 84.94 73 ILE A N 1
ATOM 535 C CA . ILE A 1 73 ? 28.733 8.689 -32.854 1.00 84.94 73 ILE A CA 1
ATOM 536 C C . ILE A 1 73 ? 29.781 7.648 -32.431 1.00 84.94 73 ILE A C 1
ATOM 538 O O . ILE A 1 73 ? 29.729 6.501 -32.878 1.00 84.94 73 ILE A O 1
ATOM 542 N N . PRO A 1 74 ? 30.725 7.987 -31.528 1.00 86.44 74 PRO A N 1
ATOM 543 C CA . PRO A 1 74 ? 31.737 7.036 -31.085 1.00 86.44 74 PRO A CA 1
ATOM 544 C C . PRO A 1 74 ? 31.090 5.896 -30.287 1.00 86.44 74 PRO A C 1
ATOM 546 O O . PRO A 1 74 ? 30.403 6.129 -29.284 1.00 86.44 74 PRO A O 1
ATOM 549 N N . ALA A 1 75 ? 31.333 4.661 -30.729 1.00 89.44 75 ALA A N 1
ATOM 550 C CA . ALA A 1 75 ? 30.861 3.434 -30.096 1.00 89.44 75 ALA A CA 1
ATOM 551 C C . ALA A 1 75 ? 31.823 2.265 -30.365 1.00 89.44 75 ALA A C 1
ATOM 553 O O . ALA A 1 75 ? 32.536 2.244 -31.369 1.00 89.44 75 ALA A O 1
ATOM 554 N N . ILE A 1 76 ? 31.837 1.278 -29.469 1.00 90.69 76 ILE A N 1
ATOM 555 C CA . ILE A 1 76 ? 32.656 0.068 -29.610 1.00 90.69 76 ILE A CA 1
ATOM 556 C C . ILE A 1 76 ? 31.842 -1.007 -30.360 1.00 90.69 76 ILE A C 1
ATOM 558 O O . ILE A 1 76 ? 30.783 -1.405 -29.860 1.00 90.69 76 ILE A O 1
ATOM 562 N N . PRO A 1 77 ? 32.301 -1.508 -31.525 1.00 90.25 77 PRO A N 1
ATOM 563 C CA . PRO A 1 77 ? 31.582 -2.498 -32.335 1.00 90.25 77 PRO A CA 1
ATOM 564 C C . PRO A 1 77 ? 31.694 -3.915 -31.741 1.00 90.25 77 PRO A C 1
ATOM 566 O O . PRO A 1 77 ? 32.403 -4.787 -32.247 1.00 90.25 77 PRO A O 1
ATOM 569 N N . SER A 1 78 ? 31.011 -4.135 -30.618 1.00 91.06 78 SER A N 1
ATOM 570 C CA . SER A 1 78 ? 31.069 -5.387 -29.852 1.00 91.06 78 SER A CA 1
ATOM 571 C C . SER A 1 78 ? 29.810 -6.232 -29.966 1.00 91.06 78 SER A C 1
ATOM 573 O O . SER A 1 78 ? 29.867 -7.417 -29.647 1.00 91.06 78 SER A O 1
ATOM 575 N N . ILE A 1 79 ? 28.669 -5.653 -30.342 1.00 93.62 79 ILE A N 1
ATOM 576 C CA . ILE A 1 79 ? 27.368 -6.318 -30.219 1.00 93.62 79 ILE A CA 1
ATOM 577 C C . ILE A 1 79 ? 27.135 -7.240 -31.420 1.00 93.62 79 ILE A C 1
ATOM 579 O O . ILE A 1 79 ? 27.286 -6.830 -32.569 1.00 93.62 79 ILE A O 1
ATOM 583 N N . GLN A 1 80 ? 26.743 -8.482 -31.147 1.00 91.94 80 GLN A N 1
ATOM 584 C CA . GLN A 1 80 ? 26.307 -9.470 -32.135 1.00 91.94 80 GLN A CA 1
ATOM 585 C C . GLN A 1 80 ? 24.787 -9.476 -32.300 1.00 91.94 80 GLN A C 1
ATOM 587 O O . GLN A 1 80 ? 24.298 -9.524 -33.424 1.00 91.94 80 GLN A O 1
ATOM 592 N N . SER A 1 81 ? 24.044 -9.443 -31.191 1.00 91.44 81 SER A N 1
ATOM 593 C CA . SER A 1 81 ? 22.581 -9.392 -31.201 1.00 91.44 81 SER A CA 1
ATOM 594 C C . SER A 1 81 ? 22.045 -8.612 -30.005 1.00 91.44 81 SER A C 1
ATOM 596 O O . SER A 1 81 ? 22.660 -8.589 -28.934 1.00 91.44 81 SER A O 1
ATOM 598 N N . ILE A 1 82 ? 20.886 -7.991 -30.208 1.00 92.19 82 ILE A N 1
ATOM 599 C CA . ILE A 1 82 ? 20.078 -7.348 -29.175 1.00 92.19 82 ILE A CA 1
ATOM 600 C C . ILE A 1 82 ? 18.706 -8.005 -29.263 1.00 92.19 82 ILE A C 1
ATOM 602 O O . ILE A 1 82 ? 17.995 -7.807 -30.244 1.00 92.19 82 ILE A O 1
ATOM 606 N N . ASP A 1 83 ? 18.362 -8.810 -28.266 1.00 92.94 83 ASP A N 1
ATOM 607 C CA . ASP A 1 83 ? 17.046 -9.429 -28.160 1.00 92.94 83 ASP A CA 1
ATOM 608 C C . ASP A 1 83 ? 16.243 -8.672 -27.100 1.00 92.94 83 ASP A C 1
ATOM 610 O O . ASP A 1 83 ? 16.710 -8.479 -25.974 1.00 92.94 83 ASP A O 1
ATOM 614 N N . PHE A 1 84 ? 15.040 -8.231 -27.458 1.00 92.19 84 PHE A N 1
ATOM 615 C CA . PHE A 1 84 ? 14.144 -7.510 -26.562 1.00 92.19 84 PHE A CA 1
ATOM 616 C C . PHE A 1 84 ? 12.835 -8.276 -26.413 1.00 92.19 84 PHE A C 1
ATOM 618 O O . PHE A 1 84 ? 12.221 -8.668 -27.400 1.00 92.19 84 PHE A O 1
ATOM 625 N N . THR A 1 85 ? 12.419 -8.491 -25.170 1.00 93.69 85 THR A N 1
ATOM 626 C CA . THR A 1 85 ? 11.090 -8.990 -24.824 1.00 93.69 85 THR A CA 1
ATOM 627 C C . THR A 1 85 ? 10.368 -7.872 -24.077 1.00 93.69 85 THR A C 1
ATOM 629 O O . THR A 1 85 ? 10.831 -7.496 -22.998 1.00 93.69 85 THR A O 1
ATOM 632 N N . PRO A 1 86 ? 9.283 -7.301 -24.626 1.00 91.00 86 PRO A N 1
ATOM 633 C CA . PRO A 1 86 ? 8.542 -6.243 -23.949 1.00 91.00 86 PRO A CA 1
ATOM 634 C C . PRO A 1 86 ? 7.863 -6.783 -22.690 1.00 91.00 86 PRO A C 1
ATOM 636 O O . PRO A 1 86 ? 7.455 -7.945 -22.643 1.00 91.00 86 PRO A O 1
ATOM 639 N N . GLY A 1 87 ? 7.729 -5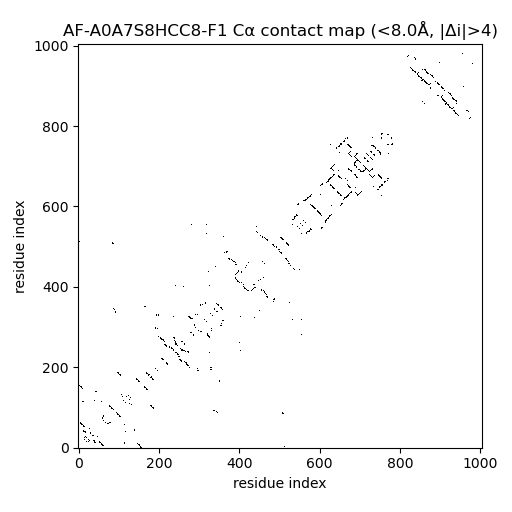.914 -21.691 1.00 91.06 87 GLY A N 1
ATOM 640 C CA . GLY A 1 87 ? 6.946 -6.215 -20.500 1.00 91.06 87 GLY A CA 1
ATOM 641 C C . GLY A 1 87 ? 5.453 -6.275 -20.815 1.00 91.06 87 GLY A C 1
ATOM 642 O O . GLY A 1 87 ? 4.987 -5.686 -21.797 1.00 91.06 87 GLY A O 1
ATOM 643 N N . VAL A 1 88 ? 4.717 -6.981 -19.966 1.00 92.31 88 VAL A N 1
ATOM 644 C CA . VAL A 1 88 ? 3.256 -7.066 -20.013 1.00 92.31 88 VAL A CA 1
ATOM 645 C C . VAL A 1 88 ? 2.723 -6.424 -18.749 1.00 92.31 88 VAL A C 1
ATOM 647 O O . VAL A 1 88 ? 3.105 -6.813 -17.655 1.00 92.31 88 VAL A O 1
ATOM 650 N N . VAL A 1 89 ? 1.850 -5.441 -18.886 1.00 92.06 89 VAL A N 1
ATOM 651 C CA . VAL A 1 89 ? 1.146 -4.817 -17.773 1.00 92.06 89 VAL A CA 1
ATOM 652 C C . VAL A 1 89 ? -0.067 -5.659 -17.424 1.00 92.06 89 VAL A C 1
ATOM 654 O O . VAL A 1 89 ? -0.899 -5.946 -18.287 1.00 92.06 89 VAL A O 1
ATOM 657 N N . SER A 1 90 ? -0.164 -6.029 -16.152 1.00 89.25 90 SER A N 1
ATOM 658 C CA . SER A 1 90 ? -1.357 -6.654 -15.601 1.00 89.25 90 SER A CA 1
ATOM 659 C C . SER A 1 90 ? -2.322 -5.587 -15.093 1.00 89.25 90 SER A C 1
ATOM 661 O O . SER A 1 90 ? -1.913 -4.517 -14.639 1.00 89.25 90 SER A O 1
ATOM 663 N N . LEU A 1 91 ? -3.618 -5.846 -15.233 1.00 88.69 91 LEU A N 1
ATOM 664 C CA . LEU A 1 91 ? -4.660 -4.856 -14.997 1.00 88.69 91 LEU A CA 1
ATOM 665 C C . LEU A 1 91 ? -5.447 -5.229 -13.735 1.00 88.69 91 LEU A C 1
ATOM 667 O O . LEU A 1 91 ? -6.441 -5.951 -13.811 1.00 88.69 91 LEU A O 1
ATOM 671 N N . GLY A 1 92 ? -5.007 -4.706 -12.584 1.00 83.38 92 GLY A N 1
ATOM 672 C CA . GLY A 1 92 ? -5.674 -4.904 -11.289 1.00 83.38 92 GLY A CA 1
ATOM 673 C C . GLY A 1 92 ? -5.482 -6.291 -10.678 1.00 83.38 92 GLY A C 1
ATOM 674 O O . GLY A 1 92 ? -6.342 -6.740 -9.926 1.00 83.38 92 GLY A O 1
ATOM 675 N N . GLU A 1 93 ? -4.399 -6.991 -11.027 1.00 86.00 93 GLU A N 1
ATOM 676 C CA . GLU A 1 93 ? -4.096 -8.322 -10.479 1.00 86.00 93 GLU A CA 1
ATOM 677 C C . GLU A 1 93 ? -2.691 -8.369 -9.879 1.00 86.00 93 GLU A C 1
ATOM 679 O O . GLU A 1 93 ? -2.536 -8.675 -8.704 1.00 86.00 93 GLU A O 1
ATOM 684 N N . ASP A 1 94 ? -1.664 -8.030 -10.659 1.00 89.75 94 ASP A N 1
ATOM 685 C CA . ASP A 1 94 ? -0.272 -8.051 -10.211 1.00 89.75 94 ASP A CA 1
ATOM 686 C C . ASP A 1 94 ? 0.556 -6.945 -10.890 1.00 89.75 94 ASP A C 1
ATOM 688 O O . ASP A 1 94 ? 0.023 -6.057 -11.559 1.00 89.75 94 ASP A O 1
ATOM 692 N N . LEU A 1 95 ? 1.877 -6.953 -10.697 1.00 88.75 95 LEU A N 1
ATOM 693 C CA . LEU A 1 95 ? 2.760 -5.973 -11.333 1.00 88.75 95 LEU A CA 1
ATOM 694 C C . LEU A 1 95 ? 2.872 -6.182 -12.854 1.00 88.75 95 LEU A C 1
ATOM 696 O O . LEU A 1 95 ? 3.232 -5.248 -13.573 1.00 88.75 95 LEU A O 1
ATOM 700 N N . GLY A 1 96 ? 2.611 -7.388 -13.355 1.00 88.94 96 GLY A N 1
ATOM 701 C CA . GLY A 1 96 ? 2.814 -7.822 -14.732 1.00 88.94 96 GLY A CA 1
ATOM 702 C C . GLY A 1 96 ? 4.174 -8.485 -14.986 1.00 88.94 96 GLY A C 1
ATOM 703 O O . GLY A 1 96 ? 4.992 -8.671 -14.076 1.00 88.94 96 GLY A O 1
ATOM 704 N N . GLU A 1 97 ? 4.460 -8.792 -16.248 1.00 90.81 97 GLU A N 1
ATOM 705 C CA . GLU A 1 97 ? 5.737 -9.355 -16.696 1.00 90.81 97 GLU A CA 1
ATOM 706 C C . GLU A 1 97 ? 6.760 -8.251 -16.989 1.00 90.81 97 GLU A C 1
ATOM 708 O O . GLU A 1 97 ? 6.450 -7.230 -17.609 1.00 90.81 97 GLU A O 1
ATOM 713 N N . ARG A 1 98 ? 8.009 -8.460 -16.563 1.00 90.12 98 ARG A N 1
ATOM 714 C CA . ARG A 1 98 ? 9.083 -7.474 -16.729 1.00 90.12 98 ARG A CA 1
ATOM 715 C C . ARG A 1 98 ? 9.619 -7.472 -18.161 1.00 90.12 98 ARG A C 1
ATOM 717 O O . ARG A 1 98 ? 9.797 -8.526 -18.776 1.00 90.12 98 ARG A O 1
ATOM 724 N N . ALA A 1 99 ? 9.964 -6.292 -18.670 1.00 91.88 99 ALA A N 1
ATOM 725 C CA . ALA A 1 99 ? 10.687 -6.193 -19.935 1.00 91.88 99 ALA A CA 1
ATOM 726 C C . ALA A 1 99 ? 12.102 -6.765 -19.775 1.00 91.88 99 ALA A C 1
ATOM 728 O O . ALA A 1 99 ? 12.791 -6.437 -18.813 1.00 91.88 99 ALA A O 1
ATOM 729 N N . THR A 1 100 ? 12.552 -7.584 -20.725 1.00 93.62 100 THR A N 1
ATOM 730 C CA . THR A 1 100 ? 13.888 -8.193 -20.705 1.00 93.62 100 THR A CA 1
ATOM 731 C C . THR A 1 100 ? 14.686 -7.782 -21.936 1.00 93.62 100 THR A C 1
ATOM 733 O O . THR A 1 100 ? 14.233 -7.928 -23.071 1.00 93.62 100 THR A O 1
ATOM 736 N N . LEU A 1 101 ? 15.909 -7.310 -21.712 1.00 95.00 101 LEU A N 1
ATOM 737 C CA . LEU A 1 101 ? 16.886 -6.961 -22.735 1.00 95.00 101 LEU A CA 1
ATOM 738 C C . LEU A 1 101 ? 18.090 -7.900 -22.626 1.00 95.00 101 LEU A C 1
ATOM 740 O O . LEU A 1 101 ? 18.777 -7.925 -21.605 1.00 95.00 101 LEU A O 1
ATOM 744 N N . VAL A 1 102 ? 18.378 -8.646 -23.690 1.00 95.88 102 VAL A N 1
ATOM 745 C CA . VAL A 1 102 ? 19.545 -9.531 -23.775 1.00 95.88 102 VAL A CA 1
ATOM 746 C C . VAL A 1 102 ? 20.484 -9.013 -24.852 1.00 95.88 102 VAL A C 1
ATOM 748 O O . VAL A 1 102 ? 20.168 -9.022 -26.040 1.00 95.88 102 VAL A O 1
ATOM 751 N N . VAL A 1 103 ? 21.672 -8.584 -24.438 1.00 95.69 103 VAL A N 1
ATOM 752 C CA . VAL A 1 103 ? 22.725 -8.109 -25.337 1.00 95.69 103 VAL A CA 1
ATOM 753 C C . VAL A 1 103 ? 23.811 -9.171 -25.406 1.00 95.69 103 VAL A C 1
ATOM 755 O O . VAL A 1 103 ? 24.441 -9.493 -24.394 1.00 95.69 103 VAL A O 1
ATOM 758 N N . ARG A 1 104 ? 24.050 -9.715 -26.601 1.00 94.88 104 ARG A N 1
ATOM 759 C CA . ARG A 1 104 ? 25.164 -10.635 -26.851 1.00 94.88 104 ARG A CA 1
ATOM 760 C C . ARG A 1 104 ? 26.289 -9.892 -27.537 1.00 94.88 104 ARG A C 1
ATOM 762 O O . ARG A 1 104 ? 26.094 -9.297 -28.594 1.00 94.88 104 ARG A O 1
ATOM 769 N N . CYS A 1 105 ? 27.473 -9.968 -26.956 1.00 94.31 105 CYS A N 1
ATOM 770 C CA . CYS A 1 105 ? 28.671 -9.315 -27.444 1.00 94.31 105 CYS A CA 1
ATOM 771 C C . CYS A 1 105 ? 29.731 -10.343 -27.837 1.00 94.31 105 CYS A C 1
ATOM 773 O O . CYS A 1 105 ? 29.893 -11.370 -27.176 1.00 94.31 105 CYS A O 1
ATOM 775 N N . ARG A 1 106 ? 30.513 -10.024 -28.870 1.00 92.62 106 ARG A N 1
ATOM 776 C CA . ARG A 1 106 ? 31.727 -10.756 -29.233 1.00 92.62 106 ARG A CA 1
ATOM 777 C C . ARG A 1 106 ? 32.940 -10.171 -28.530 1.00 92.62 106 ARG A C 1
ATOM 779 O O . ARG A 1 106 ? 33.076 -8.952 -28.371 1.00 92.62 106 ARG A O 1
ATOM 786 N N . ASP A 1 107 ? 33.868 -11.039 -28.177 1.00 92.44 107 ASP A N 1
ATOM 787 C CA . ASP A 1 107 ? 35.178 -10.628 -27.711 1.00 92.44 107 ASP A CA 1
ATOM 788 C C . ASP A 1 107 ? 36.105 -10.237 -28.867 1.00 92.44 107 ASP A C 1
ATOM 790 O O . ASP A 1 107 ? 36.029 -10.756 -29.982 1.00 92.44 107 ASP A O 1
ATOM 794 N N . HIS A 1 108 ? 36.961 -9.256 -28.603 1.00 90.56 108 HIS A N 1
ATOM 795 C CA . HIS A 1 108 ? 37.856 -8.650 -29.584 1.00 90.56 108 HIS A CA 1
ATOM 796 C C . HIS A 1 108 ? 39.033 -7.969 -28.870 1.00 90.56 108 HIS A C 1
ATOM 798 O O . HIS A 1 108 ? 39.068 -7.840 -27.643 1.00 90.56 108 HIS A O 1
ATOM 804 N N . ARG A 1 109 ? 40.049 -7.556 -29.632 1.00 90.94 109 ARG A N 1
ATOM 805 C CA . ARG A 1 109 ? 41.180 -6.790 -29.089 1.00 90.94 109 ARG A CA 1
ATOM 806 C C . ARG A 1 109 ? 40.816 -5.318 -28.984 1.00 90.94 109 ARG A C 1
ATOM 808 O O . ARG A 1 109 ? 40.150 -4.787 -29.862 1.00 90.94 109 ARG A O 1
ATOM 815 N N . TRP A 1 110 ? 41.302 -4.668 -27.933 1.00 88.62 110 TRP A N 1
ATOM 816 C CA . TRP A 1 110 ? 41.016 -3.262 -27.660 1.00 88.62 110 TRP A CA 1
ATOM 817 C C . TRP A 1 110 ? 42.246 -2.564 -27.088 1.00 88.62 110 TRP A C 1
ATOM 819 O O . TRP A 1 110 ? 42.979 -3.168 -26.299 1.00 88.62 110 TRP A O 1
ATOM 829 N N . SER A 1 111 ? 42.455 -1.306 -27.475 1.00 86.88 111 SER A N 1
ATOM 830 C CA . SER A 1 111 ? 43.577 -0.456 -27.048 1.00 86.88 111 SER A CA 1
ATOM 831 C C . SER A 1 111 ? 43.495 -0.022 -25.586 1.00 86.88 111 SER A C 1
ATOM 833 O O . SER A 1 111 ? 44.459 0.528 -25.071 1.00 86.88 111 SER A O 1
ATOM 835 N N . ASP A 1 112 ? 42.366 -0.276 -24.917 1.00 84.94 112 ASP A N 1
ATOM 836 C CA . ASP A 1 112 ? 42.110 0.133 -23.528 1.00 84.94 112 ASP A CA 1
ATOM 837 C C . ASP A 1 112 ? 42.085 1.657 -23.325 1.00 84.94 112 ASP A C 1
ATOM 839 O O . ASP A 1 112 ? 42.220 2.160 -22.215 1.00 84.94 112 ASP A O 1
ATOM 843 N N . SER A 1 113 ? 41.888 2.392 -24.421 1.00 82.12 113 SER A N 1
ATOM 844 C CA . SER A 1 113 ? 41.768 3.845 -24.449 1.00 82.12 113 SER A CA 1
ATOM 845 C C . SER A 1 113 ? 40.316 4.283 -24.256 1.00 82.12 113 SER A C 1
ATOM 847 O O . SER A 1 113 ? 39.413 3.711 -24.869 1.00 82.12 113 SER A O 1
ATOM 849 N N . GLY A 1 114 ? 40.100 5.340 -23.472 1.00 82.00 114 GLY A N 1
ATOM 850 C CA . GLY A 1 114 ? 38.800 5.986 -23.273 1.00 82.00 114 GLY A CA 1
ATOM 851 C C . GLY A 1 114 ? 38.489 6.254 -21.794 1.00 82.00 114 GLY A C 1
ATOM 852 O O . GLY A 1 114 ? 39.168 5.723 -20.916 1.00 82.00 114 GLY A O 1
ATOM 853 N N . PRO A 1 115 ? 37.466 7.072 -21.496 1.00 75.44 115 PRO A N 1
ATOM 854 C CA . PRO A 1 115 ? 37.175 7.536 -20.135 1.00 75.44 115 PRO A CA 1
ATOM 855 C C . PRO A 1 115 ? 36.762 6.415 -19.164 1.00 75.44 115 PRO A C 1
ATOM 857 O O . PRO A 1 115 ? 36.974 6.548 -17.962 1.00 75.44 115 PRO A O 1
ATOM 860 N N . GLY A 1 116 ? 36.203 5.309 -19.672 1.00 80.50 116 GLY A N 1
ATOM 861 C CA . GLY A 1 116 ? 35.769 4.146 -18.882 1.00 80.50 116 GLY A CA 1
ATOM 862 C C . GLY A 1 116 ? 36.818 3.037 -18.739 1.00 80.50 116 GLY A C 1
ATOM 863 O O . GLY A 1 116 ? 36.482 1.929 -18.327 1.00 80.50 116 GLY A O 1
ATOM 864 N N . PHE A 1 117 ? 38.068 3.301 -19.130 1.00 87.06 117 PHE A N 1
ATOM 865 C CA . PHE A 1 117 ? 39.140 2.307 -19.216 1.00 87.06 117 PHE A CA 1
ATOM 866 C C . PHE A 1 117 ? 40.381 2.735 -18.412 1.00 87.06 117 PHE A C 1
ATOM 868 O O . PHE A 1 117 ? 40.290 3.551 -17.493 1.00 87.06 117 PHE A O 1
ATOM 875 N N . ASP A 1 118 ? 41.545 2.138 -18.683 1.00 89.12 118 ASP A N 1
ATOM 876 C CA . ASP A 1 118 ? 42.765 2.389 -17.912 1.00 89.12 118 ASP A CA 1
ATOM 877 C C . ASP A 1 118 ? 43.285 3.824 -18.101 1.00 89.12 118 ASP A C 1
ATOM 879 O O . ASP A 1 118 ? 43.891 4.153 -19.121 1.00 89.12 118 ASP A O 1
ATOM 883 N N . LYS A 1 119 ? 43.123 4.672 -17.074 1.00 88.94 119 LYS A N 1
ATOM 884 C CA . LYS A 1 119 ? 43.639 6.056 -17.059 1.00 88.94 119 LYS A CA 1
ATOM 885 C C . LYS A 1 119 ? 45.165 6.129 -17.215 1.00 88.94 119 LYS A C 1
ATOM 887 O O . LYS A 1 119 ? 45.687 7.194 -17.528 1.00 88.94 119 LYS A O 1
ATOM 892 N N . TYR A 1 120 ? 45.873 5.022 -16.979 1.00 89.00 120 TYR A N 1
ATOM 893 C CA . TYR A 1 120 ? 47.332 4.931 -17.035 1.00 89.00 120 TYR A CA 1
ATOM 894 C C . TYR A 1 120 ? 47.825 4.056 -18.190 1.00 89.00 120 TYR A C 1
ATOM 896 O O . TYR A 1 120 ? 48.951 3.562 -18.115 1.00 89.00 120 TYR A O 1
ATOM 904 N N . ALA A 1 121 ? 47.011 3.839 -19.233 1.00 86.38 121 ALA A N 1
ATOM 905 C CA . ALA A 1 121 ? 47.351 2.966 -20.360 1.00 86.38 121 ALA A CA 1
ATOM 906 C C . ALA A 1 121 ? 48.732 3.292 -20.969 1.00 86.38 121 ALA A C 1
ATOM 908 O O . ALA A 1 121 ? 49.537 2.383 -21.169 1.00 86.38 121 ALA A O 1
ATOM 909 N N . ASP A 1 122 ? 49.050 4.579 -21.149 1.00 85.81 122 ASP A N 1
ATOM 910 C CA . ASP A 1 122 ? 50.331 5.049 -21.709 1.00 85.81 122 ASP A CA 1
ATOM 911 C C . ASP A 1 122 ? 51.534 4.838 -20.772 1.00 85.81 122 ASP A C 1
ATOM 913 O O . ASP A 1 122 ? 52.686 4.840 -21.204 1.00 85.81 122 ASP A O 1
ATOM 917 N N . GLU A 1 123 ? 51.287 4.637 -19.476 1.00 87.88 123 GLU A N 1
ATOM 918 C CA . GLU A 1 123 ? 52.324 4.359 -18.480 1.00 87.88 123 GLU A CA 1
ATOM 919 C C . GLU A 1 123 ? 52.581 2.850 -18.304 1.00 87.88 123 GLU A C 1
ATOM 921 O O . GLU A 1 123 ? 53.466 2.443 -17.540 1.00 87.88 123 GLU A O 1
ATOM 926 N N . ARG A 1 124 ? 51.808 1.986 -18.979 1.00 86.94 124 ARG A N 1
ATOM 927 C CA . ARG A 1 124 ? 51.984 0.532 -18.906 1.00 86.94 124 ARG A CA 1
ATOM 928 C C . ARG A 1 124 ? 53.173 0.097 -19.764 1.00 86.94 124 ARG A C 1
ATOM 930 O O . ARG A 1 124 ? 53.331 0.488 -20.911 1.00 86.94 124 ARG A O 1
ATOM 937 N N . ALA A 1 125 ? 53.974 -0.832 -19.241 1.00 84.88 125 ALA A N 1
ATOM 938 C CA . ALA A 1 125 ? 55.146 -1.370 -19.942 1.00 84.88 125 ALA A CA 1
ATOM 939 C C . ALA A 1 125 ? 54.821 -2.248 -21.175 1.00 84.88 125 ALA A C 1
ATOM 941 O O . ALA A 1 125 ? 55.735 -2.693 -21.869 1.00 84.88 125 ALA A O 1
ATOM 942 N N . ARG A 1 126 ? 53.546 -2.573 -21.418 1.00 82.19 126 ARG A N 1
ATOM 943 C CA . ARG A 1 126 ? 53.088 -3.414 -22.534 1.00 82.19 126 ARG A CA 1
ATOM 944 C C . ARG A 1 126 ? 51.893 -2.750 -23.196 1.00 82.19 126 ARG A C 1
ATOM 946 O O . ARG A 1 126 ? 51.003 -2.301 -22.482 1.00 82.19 126 ARG A O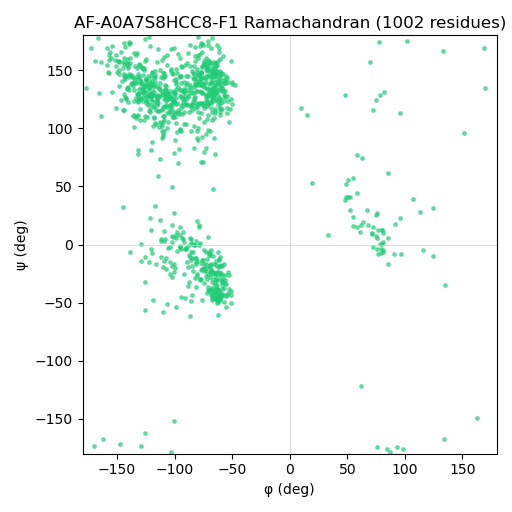 1
ATOM 953 N N . ASP A 1 127 ? 51.858 -2.790 -24.526 1.00 84.12 127 ASP A N 1
ATOM 954 C CA . ASP A 1 127 ? 50.714 -2.330 -25.313 1.00 84.12 127 ASP A CA 1
ATOM 955 C C . ASP A 1 127 ? 49.456 -3.146 -24.942 1.00 84.12 127 ASP A C 1
ATOM 957 O O . ASP A 1 127 ? 49.440 -4.373 -25.144 1.00 84.12 127 ASP A O 1
ATOM 961 N N . PRO A 1 128 ? 48.405 -2.501 -24.397 1.00 84.62 128 PRO A N 1
ATOM 962 C CA . PRO A 1 128 ? 47.163 -3.174 -24.044 1.00 84.62 128 PRO A CA 1
ATOM 963 C C . PRO A 1 128 ? 46.487 -3.862 -25.235 1.00 84.62 128 PRO A C 1
ATOM 965 O O . PRO A 1 128 ? 45.787 -4.851 -25.027 1.00 84.62 128 PRO A O 1
ATOM 968 N N . TYR A 1 129 ? 46.696 -3.409 -26.473 1.00 87.19 129 TYR A N 1
ATOM 969 C CA . TYR A 1 129 ? 46.065 -4.003 -27.653 1.00 87.19 129 TYR A CA 1
ATOM 970 C C . TYR A 1 129 ? 46.514 -5.450 -27.907 1.00 87.19 129 TYR A C 1
ATOM 972 O O . TYR A 1 129 ? 45.729 -6.288 -28.361 1.00 87.19 129 TYR A O 1
ATOM 980 N N . TRP A 1 130 ? 47.771 -5.769 -27.583 1.00 87.25 130 TRP A N 1
ATOM 981 C CA . TRP A 1 130 ? 48.351 -7.104 -27.775 1.00 87.25 130 TRP A CA 1
ATOM 982 C C . TRP A 1 130 ? 48.277 -7.990 -26.527 1.00 87.25 130 TRP A C 1
ATOM 984 O O . TRP A 1 130 ? 48.695 -9.148 -26.578 1.00 87.25 130 TRP A O 1
ATOM 994 N N . ASN A 1 131 ? 47.744 -7.477 -25.415 1.00 84.50 131 ASN A N 1
ATOM 995 C CA . ASN A 1 131 ? 47.750 -8.162 -24.127 1.00 84.50 131 ASN A CA 1
ATOM 996 C C . ASN A 1 131 ? 46.327 -8.420 -23.605 1.00 84.50 131 ASN A C 1
ATOM 998 O O . ASN A 1 131 ? 45.768 -7.637 -22.834 1.00 84.50 131 ASN A O 1
ATOM 1002 N N . GLY A 1 132 ? 45.770 -9.564 -24.008 1.00 85.75 132 GLY A N 1
ATOM 1003 C CA . GLY A 1 132 ? 44.407 -9.979 -23.676 1.00 85.75 132 GLY A CA 1
ATOM 1004 C C . GLY A 1 132 ? 43.350 -9.393 -24.615 1.00 85.75 132 GLY A C 1
ATOM 1005 O O . GLY A 1 132 ? 43.654 -8.730 -25.605 1.00 85.75 132 GLY A O 1
ATOM 1006 N N . THR A 1 133 ? 42.089 -9.673 -24.311 1.00 91.00 133 THR A N 1
ATOM 1007 C CA . THR A 1 133 ? 40.916 -9.241 -25.084 1.00 91.00 133 THR A CA 1
ATOM 1008 C C . THR A 1 133 ? 39.974 -8.409 -24.209 1.00 91.00 133 THR A C 1
ATOM 1010 O O . THR A 1 133 ? 40.227 -8.223 -23.014 1.00 91.00 133 THR A O 1
ATOM 1013 N N . PHE A 1 134 ? 38.964 -7.782 -24.809 1.00 91.62 134 PHE A N 1
ATOM 1014 C CA . PHE A 1 134 ? 38.118 -6.781 -24.162 1.00 91.62 134 PHE A CA 1
ATOM 1015 C C . PHE A 1 134 ? 37.330 -7.349 -22.971 1.00 91.62 134 PHE A C 1
ATOM 1017 O O . PHE A 1 134 ? 37.550 -6.916 -21.838 1.00 91.62 134 PHE A O 1
ATOM 1024 N N . TRP A 1 135 ? 36.462 -8.342 -23.188 1.00 92.31 135 TRP A N 1
ATOM 1025 C CA . TRP A 1 135 ? 35.525 -8.808 -22.154 1.00 92.31 135 TRP A CA 1
ATOM 1026 C C . TRP A 1 135 ? 36.193 -9.518 -20.968 1.00 92.31 135 TRP A C 1
ATOM 1028 O O . TRP A 1 135 ? 35.780 -9.260 -19.834 1.00 92.31 135 TRP A O 1
ATOM 1038 N N . PRO A 1 136 ? 37.251 -10.340 -21.142 1.00 91.88 136 PRO A N 1
ATOM 1039 C CA . PRO A 1 136 ? 37.988 -10.888 -20.005 1.00 91.88 136 PRO A CA 1
ATOM 1040 C C . PRO A 1 136 ? 38.625 -9.805 -19.129 1.00 91.88 136 PRO A C 1
ATOM 1042 O O . PRO A 1 136 ? 38.565 -9.894 -17.902 1.00 91.88 136 PRO A O 1
ATOM 1045 N N . ARG A 1 137 ? 39.202 -8.756 -19.738 1.00 91.56 137 ARG A N 1
ATOM 1046 C CA . ARG A 1 137 ? 39.771 -7.621 -18.990 1.00 91.56 137 ARG A CA 1
ATOM 1047 C C . ARG A 1 137 ? 38.685 -6.825 -18.282 1.00 91.56 137 ARG A C 1
ATOM 1049 O O . ARG A 1 137 ? 38.845 -6.489 -17.111 1.00 91.56 137 ARG A O 1
ATOM 1056 N N . PHE A 1 138 ? 37.581 -6.565 -18.971 1.00 91.31 138 PHE A N 1
ATOM 1057 C CA . PHE A 1 138 ? 36.444 -5.843 -18.421 1.00 91.31 138 PHE A CA 1
ATOM 1058 C C . PHE A 1 138 ? 35.843 -6.573 -17.212 1.00 91.31 138 PHE A C 1
ATOM 1060 O O . PHE A 1 138 ? 35.727 -5.978 -16.145 1.00 91.31 138 PHE A O 1
ATOM 1067 N N . ARG A 1 139 ? 35.593 -7.887 -17.313 1.00 91.50 139 ARG A N 1
ATOM 1068 C CA . ARG A 1 139 ? 35.099 -8.714 -16.197 1.00 91.50 139 ARG A CA 1
ATOM 1069 C C . ARG A 1 139 ? 36.078 -8.779 -15.022 1.00 91.50 139 ARG A C 1
ATOM 1071 O O . ARG A 1 139 ? 35.652 -8.755 -13.874 1.00 91.50 139 ARG A O 1
ATOM 1078 N N . ALA A 1 140 ? 37.386 -8.846 -15.279 1.00 91.25 140 ALA A N 1
ATOM 1079 C CA . ALA A 1 140 ? 38.384 -8.835 -14.206 1.00 91.25 140 ALA A CA 1
ATOM 1080 C C . ALA A 1 140 ? 38.382 -7.512 -13.415 1.00 91.25 140 ALA A C 1
ATOM 1082 O O . ALA A 1 140 ? 38.677 -7.497 -12.221 1.00 91.25 140 ALA A O 1
ATOM 1083 N N . ARG A 1 141 ? 38.041 -6.399 -14.074 1.00 91.94 141 ARG A N 1
ATOM 1084 C CA . ARG A 1 141 ? 37.977 -5.060 -13.467 1.00 91.94 141 ARG A CA 1
ATOM 1085 C C . ARG A 1 141 ? 36.624 -4.753 -12.839 1.00 91.94 141 ARG A C 1
ATOM 1087 O O . ARG A 1 141 ? 36.591 -4.062 -11.819 1.00 91.94 141 ARG A O 1
ATOM 1094 N N . HIS A 1 142 ? 35.557 -5.293 -13.419 1.00 90.94 142 HIS A N 1
ATOM 1095 C CA . HIS A 1 142 ? 34.176 -5.202 -12.963 1.00 90.94 142 HIS A CA 1
ATOM 1096 C C . HIS A 1 142 ? 33.635 -6.618 -12.710 1.00 90.94 142 HIS A C 1
ATOM 1098 O O . HIS A 1 142 ? 32.956 -7.183 -13.571 1.00 90.94 142 HIS A O 1
ATOM 1104 N N . PRO A 1 143 ? 33.939 -7.219 -11.540 1.00 90.00 143 PRO A N 1
ATOM 1105 C CA . PRO A 1 143 ? 33.522 -8.587 -11.229 1.00 90.00 143 PRO A CA 1
ATOM 1106 C C . PRO A 1 143 ? 32.007 -8.794 -11.295 1.00 90.00 143 PRO A C 1
ATOM 1108 O O . PRO A 1 143 ? 31.552 -9.890 -11.614 1.00 90.00 143 PRO A O 1
ATOM 1111 N N . SER A 1 144 ? 31.243 -7.737 -11.007 1.00 88.94 144 SER A N 1
ATOM 1112 C CA . SER A 1 144 ? 29.794 -7.683 -11.155 1.00 88.94 144 SER A CA 1
ATOM 1113 C C . SER A 1 144 ? 29.388 -6.359 -11.800 1.00 88.94 144 SER A C 1
ATOM 1115 O O . SER A 1 144 ? 29.924 -5.308 -11.446 1.00 88.94 144 SER A O 1
ATOM 1117 N N . LEU A 1 145 ? 28.429 -6.435 -12.723 1.00 89.56 145 LEU A N 1
ATOM 1118 C CA . LEU A 1 145 ? 27.708 -5.291 -13.294 1.00 89.56 145 LEU A CA 1
ATOM 1119 C C . LEU A 1 145 ? 26.254 -5.235 -12.810 1.00 89.56 145 LEU A C 1
ATOM 1121 O O . LEU A 1 145 ? 25.492 -4.389 -13.262 1.00 89.56 145 LEU A O 1
ATOM 1125 N N . ARG A 1 146 ? 25.847 -6.151 -11.926 1.00 88.44 146 ARG A N 1
ATOM 1126 C CA . ARG A 1 146 ? 24.469 -6.225 -11.440 1.00 88.44 146 ARG A CA 1
ATOM 1127 C C . ARG A 1 146 ? 24.077 -4.916 -10.755 1.00 88.44 146 ARG A C 1
ATOM 1129 O O . ARG A 1 146 ? 24.867 -4.372 -9.983 1.00 88.44 146 ARG A O 1
ATOM 1136 N N . GLY A 1 147 ? 22.879 -4.425 -11.053 1.00 86.50 147 GLY A N 1
ATOM 1137 C CA . GLY A 1 147 ? 22.368 -3.148 -10.555 1.00 86.50 147 GLY A CA 1
ATOM 1138 C C . GLY A 1 147 ? 22.861 -1.917 -11.324 1.00 86.50 147 GLY A C 1
ATOM 1139 O O . GLY A 1 147 ? 22.389 -0.819 -11.050 1.00 86.50 147 GLY A O 1
ATOM 1140 N N . GLN A 1 148 ? 23.786 -2.060 -12.282 1.00 89.56 148 GLN A N 1
ATOM 1141 C CA . GLN A 1 148 ? 24.242 -0.919 -13.080 1.00 89.56 148 GLN A CA 1
ATOM 1142 C C . GLN A 1 148 ? 23.205 -0.532 -14.151 1.00 89.56 148 GLN A C 1
ATOM 1144 O O . GLN A 1 148 ? 22.590 -1.426 -14.747 1.00 89.56 148 GLN A O 1
ATOM 1149 N N . PRO A 1 149 ? 23.027 0.772 -14.434 1.00 91.94 149 PRO A N 1
ATOM 1150 C CA . PRO A 1 149 ? 22.171 1.241 -15.518 1.00 91.94 149 PRO A CA 1
ATOM 1151 C C . PRO A 1 149 ? 22.655 0.776 -16.895 1.00 91.94 149 PRO A C 1
ATOM 1153 O O . PRO A 1 149 ? 23.848 0.834 -17.212 1.00 91.94 149 PRO A O 1
ATOM 1156 N N . ILE A 1 150 ? 21.705 0.378 -17.736 1.00 94.31 150 ILE A N 1
ATOM 1157 C CA . ILE A 1 150 ? 21.919 0.070 -19.150 1.00 94.31 150 ILE A CA 1
ATOM 1158 C C . ILE A 1 150 ? 20.805 0.693 -19.984 1.00 94.31 150 ILE A C 1
ATOM 1160 O O . ILE A 1 150 ? 19.637 0.683 -19.598 1.00 94.31 150 ILE A O 1
ATOM 1164 N N . ARG A 1 151 ? 21.169 1.262 -21.131 1.00 94.94 151 ARG A N 1
ATOM 1165 C CA . ARG A 1 151 ? 20.244 1.952 -22.030 1.00 94.94 151 ARG A CA 1
ATOM 1166 C C . ARG A 1 151 ? 20.259 1.311 -23.406 1.00 94.94 151 ARG A C 1
ATOM 1168 O O . ARG A 1 151 ? 21.335 1.045 -23.942 1.00 94.94 151 ARG A O 1
ATOM 1175 N N . ARG A 1 152 ? 19.075 1.106 -23.985 1.00 93.62 152 ARG A N 1
ATOM 1176 C CA . ARG A 1 152 ? 18.894 0.763 -25.402 1.00 93.62 152 ARG A CA 1
ATOM 1177 C C . ARG A 1 152 ? 18.499 2.022 -26.154 1.00 93.62 152 ARG A C 1
ATOM 1179 O O . ARG A 1 152 ? 17.496 2.641 -25.818 1.00 93.62 152 ARG A O 1
ATOM 1186 N N . ILE A 1 153 ? 19.272 2.382 -27.170 1.00 92.38 153 ILE A N 1
ATOM 1187 C CA . ILE A 1 153 ? 19.040 3.578 -27.981 1.00 92.38 153 ILE A CA 1
ATOM 1188 C C . ILE A 1 153 ? 18.713 3.131 -29.400 1.00 92.38 153 ILE A C 1
ATOM 1190 O O . ILE A 1 153 ? 19.493 2.390 -29.996 1.00 92.38 153 ILE A O 1
ATOM 1194 N N . GLN A 1 154 ? 17.571 3.566 -29.931 1.00 88.19 154 GLN A N 1
ATOM 1195 C CA . GLN A 1 154 ? 17.102 3.220 -31.274 1.00 88.19 154 GLN A CA 1
ATOM 1196 C C . GLN A 1 154 ? 16.807 4.483 -32.083 1.00 88.19 154 GLN A C 1
ATOM 1198 O O . GLN A 1 154 ? 16.072 5.364 -31.629 1.00 88.19 154 GLN A O 1
ATOM 1203 N N . GLY A 1 155 ? 17.309 4.538 -33.313 1.00 87.12 155 GLY A N 1
ATOM 1204 C CA . GLY A 1 155 ? 17.061 5.654 -34.218 1.00 87.12 155 GLY A CA 1
ATOM 1205 C C . GLY A 1 155 ? 17.346 5.321 -35.674 1.00 87.12 155 GLY A C 1
ATOM 1206 O O . GLY A 1 155 ? 17.520 4.162 -36.054 1.00 87.12 155 GLY A O 1
ATOM 1207 N N . LEU A 1 156 ? 17.397 6.361 -36.498 1.00 85.38 156 LEU A N 1
ATOM 1208 C CA . LEU A 1 156 ? 17.711 6.281 -37.918 1.00 85.38 156 LEU A CA 1
ATOM 1209 C C . LEU A 1 156 ? 19.090 6.883 -38.195 1.00 85.38 156 LEU A C 1
ATOM 1211 O O . LEU A 1 156 ? 19.488 7.885 -37.601 1.00 85.38 156 LEU A O 1
ATOM 1215 N N . LYS A 1 157 ? 19.816 6.303 -39.151 1.00 84.69 157 LYS A N 1
ATOM 1216 C CA . LYS A 1 157 ? 21.101 6.836 -39.611 1.00 84.69 157 LYS A CA 1
ATOM 1217 C C . LYS A 1 157 ? 20.947 8.289 -40.077 1.00 84.69 157 LYS A C 1
ATOM 1219 O O . LYS A 1 157 ? 20.098 8.582 -40.919 1.00 84.69 157 LYS A O 1
ATOM 1224 N N . GLY A 1 158 ? 21.792 9.176 -39.551 1.00 82.94 158 GLY A N 1
ATOM 1225 C CA . GLY A 1 158 ? 21.753 10.620 -39.805 1.00 82.94 158 GLY A CA 1
ATOM 1226 C C . GLY A 1 158 ? 21.013 11.437 -38.739 1.00 82.94 158 GLY A C 1
ATOM 1227 O O . GLY A 1 158 ? 21.094 12.660 -38.788 1.00 82.94 158 GLY A O 1
ATOM 1228 N N . GLN A 1 159 ? 20.334 10.791 -37.783 1.00 85.44 159 GLN A N 1
ATOM 1229 C CA . GLN A 1 159 ? 19.871 11.448 -36.559 1.00 85.44 159 GLN A CA 1
ATOM 1230 C C . GLN A 1 159 ? 21.028 11.607 -35.572 1.00 85.44 159 GLN A C 1
ATOM 1232 O O . GLN A 1 159 ? 21.883 10.728 -35.450 1.00 85.44 159 GLN A O 1
ATOM 1237 N N . SER A 1 160 ? 21.025 12.713 -34.837 1.00 88.38 160 SER A N 1
ATOM 1238 C CA . SER A 1 160 ? 21.877 12.880 -33.664 1.00 88.38 160 SER A CA 1
ATOM 1239 C C . SER A 1 160 ? 21.415 11.963 -32.528 1.00 88.38 160 SER A C 1
ATOM 1241 O O . SER A 1 160 ? 20.248 11.582 -32.456 1.00 88.38 160 SER A O 1
ATOM 1243 N N . LEU A 1 161 ? 22.311 11.639 -31.590 1.00 87.06 161 LEU A N 1
ATOM 1244 C CA . LEU A 1 161 ? 21.987 10.765 -30.453 1.00 87.06 161 LEU A CA 1
ATOM 1245 C C . LEU A 1 161 ? 20.795 11.278 -29.619 1.00 87.06 161 LEU A C 1
ATOM 1247 O O . LEU A 1 161 ? 20.024 10.478 -29.105 1.00 87.06 161 LEU A O 1
ATOM 1251 N N . ALA A 1 162 ? 20.630 12.600 -29.511 1.00 87.94 162 ALA A N 1
ATOM 1252 C CA . ALA A 1 162 ? 19.547 13.228 -28.751 1.00 87.94 162 ALA A CA 1
ATOM 1253 C C . ALA A 1 162 ? 18.169 13.115 -29.429 1.00 87.94 162 ALA A C 1
ATOM 1255 O O . ALA A 1 162 ? 17.150 13.252 -28.761 1.00 87.94 162 ALA A O 1
ATOM 1256 N N . GLU A 1 163 ? 18.128 12.873 -30.741 1.00 87.19 163 GLU A N 1
ATOM 1257 C CA . GLU A 1 163 ? 16.888 12.653 -31.498 1.00 87.19 163 GLU A CA 1
ATOM 1258 C C . GLU A 1 163 ? 16.460 11.175 -31.489 1.00 87.19 163 GLU A C 1
ATOM 1260 O O . GLU A 1 163 ? 15.369 10.845 -31.955 1.00 87.19 163 GLU A O 1
ATOM 1265 N N . MET A 1 164 ? 17.315 10.277 -30.985 1.00 89.19 164 MET A N 1
ATOM 1266 C CA . MET A 1 164 ? 17.035 8.844 -30.896 1.00 89.19 164 MET A CA 1
ATOM 1267 C C . MET A 1 164 ? 16.248 8.506 -29.626 1.00 89.19 164 MET A C 1
ATOM 1269 O O . MET A 1 164 ? 16.420 9.120 -28.573 1.00 89.19 164 MET A O 1
ATOM 1273 N N . VAL A 1 165 ? 15.411 7.470 -29.702 1.00 89.62 165 VAL A N 1
ATOM 1274 C CA . VAL A 1 165 ? 14.623 7.003 -28.554 1.00 89.62 165 VAL A CA 1
ATOM 1275 C C . VAL A 1 165 ? 15.525 6.200 -27.627 1.00 89.62 165 VAL A C 1
ATOM 1277 O O . VAL A 1 165 ? 16.094 5.189 -28.041 1.00 89.62 165 VAL A O 1
ATOM 1280 N N . THR A 1 166 ? 15.626 6.633 -26.373 1.00 92.62 166 THR A N 1
ATOM 1281 C CA . THR A 1 166 ? 16.392 5.952 -25.325 1.00 92.62 166 THR A CA 1
ATOM 1282 C C . THR A 1 166 ? 15.441 5.249 -24.366 1.00 92.62 166 THR A C 1
ATOM 1284 O O . THR A 1 166 ? 14.484 5.851 -23.892 1.00 92.62 166 THR A O 1
ATOM 1287 N N . ARG A 1 167 ? 15.707 3.971 -24.088 1.00 92.62 167 ARG A N 1
ATOM 1288 C CA . ARG A 1 167 ? 14.977 3.148 -23.118 1.00 92.62 167 ARG A CA 1
ATOM 1289 C C . ARG A 1 167 ? 15.909 2.701 -22.000 1.00 92.62 167 ARG A C 1
ATOM 1291 O O . ARG A 1 167 ? 17.034 2.275 -22.273 1.00 92.62 167 ARG A O 1
ATOM 1298 N N . HIS A 1 168 ? 15.444 2.797 -20.762 1.00 93.62 168 HIS A N 1
ATOM 1299 C CA . HIS A 1 168 ? 16.241 2.635 -19.550 1.00 93.62 168 HIS A CA 1
ATOM 1300 C C . HIS A 1 168 ? 15.931 1.322 -18.820 1.00 93.62 168 HIS A C 1
ATOM 1302 O O . HIS A 1 168 ? 14.776 1.032 -18.503 1.00 93.62 168 HIS A O 1
ATOM 1308 N N . TYR A 1 169 ? 16.985 0.573 -18.488 1.00 93.50 169 TYR A N 1
ATOM 1309 C CA . TYR A 1 169 ? 16.931 -0.708 -17.781 1.00 93.50 169 TYR A CA 1
ATOM 1310 C C . TYR A 1 169 ? 18.059 -0.815 -16.742 1.00 93.50 169 TYR A C 1
ATOM 1312 O O . TYR A 1 169 ? 18.961 0.027 -16.669 1.00 93.50 169 TYR A O 1
ATOM 1320 N N . VAL A 1 170 ? 18.033 -1.890 -15.957 1.00 91.44 170 VAL A N 1
ATOM 1321 C CA . VAL A 1 170 ? 19.055 -2.248 -14.970 1.00 91.44 170 VAL A CA 1
ATOM 1322 C C . VAL A 1 170 ? 19.601 -3.638 -15.285 1.00 91.44 170 VAL A C 1
ATOM 1324 O O . VAL A 1 170 ? 18.852 -4.564 -15.593 1.00 91.44 170 VAL A O 1
ATOM 1327 N N . ILE A 1 171 ? 20.923 -3.804 -15.216 1.00 92.25 171 ILE A N 1
ATOM 1328 C CA . ILE A 1 171 ? 21.569 -5.100 -15.446 1.00 92.25 171 ILE A CA 1
ATOM 1329 C C . ILE A 1 171 ? 21.211 -6.065 -14.310 1.00 92.25 171 ILE A C 1
ATOM 1331 O O . ILE A 1 171 ? 21.533 -5.817 -13.146 1.00 92.25 171 ILE A O 1
ATOM 1335 N N . ASP A 1 172 ? 20.610 -7.201 -14.657 1.00 90.50 172 ASP A N 1
ATOM 1336 C CA . ASP A 1 172 ? 20.273 -8.268 -13.714 1.00 90.50 172 ASP A CA 1
ATOM 1337 C C . ASP A 1 172 ? 21.409 -9.288 -13.593 1.00 90.50 172 ASP A C 1
ATOM 1339 O O . ASP A 1 172 ? 21.833 -9.649 -12.493 1.00 90.50 172 ASP A O 1
ATOM 1343 N N . SER A 1 173 ? 21.959 -9.719 -14.730 1.00 91.31 173 SER A N 1
ATOM 1344 C CA . SER A 1 173 ? 23.021 -10.720 -14.754 1.00 91.31 173 SER A CA 1
ATOM 1345 C C . SER A 1 173 ? 23.935 -10.586 -15.966 1.00 91.31 173 SER A C 1
ATOM 1347 O O . SER A 1 173 ? 23.599 -9.996 -16.993 1.00 91.31 173 SER A O 1
ATOM 1349 N N . THR A 1 174 ? 25.138 -11.142 -15.838 1.00 93.12 174 THR A N 1
ATOM 1350 C CA . THR A 1 174 ? 26.092 -11.267 -16.939 1.00 93.12 174 THR A CA 1
ATOM 1351 C C . THR A 1 174 ? 26.649 -12.682 -16.996 1.00 93.12 174 THR A C 1
ATOM 1353 O O . THR A 1 174 ? 26.814 -13.353 -15.975 1.00 93.12 174 THR A O 1
ATOM 1356 N N . SER A 1 175 ? 26.942 -13.155 -18.204 1.00 91.81 175 SER A N 1
ATOM 1357 C CA . SER A 1 175 ? 27.489 -14.486 -18.456 1.00 91.81 175 SER A CA 1
ATOM 1358 C C . SER A 1 175 ? 28.616 -14.415 -19.477 1.00 91.81 175 SER A C 1
ATOM 1360 O O . SER A 1 175 ? 28.573 -13.642 -20.430 1.00 91.81 175 SER A O 1
ATOM 1362 N N . GLY A 1 176 ? 29.639 -15.241 -19.282 1.00 86.50 176 GLY A N 1
ATOM 1363 C CA . GLY A 1 176 ? 30.849 -15.220 -20.097 1.00 86.50 176 GLY A CA 1
ATOM 1364 C C . GLY A 1 176 ? 31.923 -14.239 -19.598 1.00 86.50 176 GLY A C 1
ATOM 1365 O O . GLY A 1 176 ? 31.776 -13.627 -18.539 1.00 86.50 176 GLY A O 1
ATOM 1366 N N . PRO A 1 177 ? 33.059 -14.112 -20.294 1.00 86.19 177 PRO A N 1
ATOM 1367 C CA . PRO A 1 177 ? 33.292 -14.619 -21.641 1.00 86.19 177 PRO A CA 1
ATOM 1368 C C . PRO A 1 177 ? 33.316 -16.152 -21.679 1.00 86.19 177 PRO A C 1
ATOM 1370 O O . PRO A 1 177 ? 33.965 -16.789 -20.850 1.00 86.19 177 PRO A O 1
ATOM 1373 N N . GLN A 1 178 ? 32.542 -16.735 -22.590 1.00 88.00 178 GLN A N 1
ATOM 1374 C CA . GLN A 1 178 ? 32.489 -18.174 -22.846 1.00 88.00 178 GLN A CA 1
ATOM 1375 C C . GLN A 1 178 ? 33.701 -18.617 -23.684 1.00 88.00 178 GLN A C 1
ATOM 1377 O O . GLN A 1 178 ? 34.450 -17.790 -24.206 1.00 88.00 178 GLN A O 1
ATOM 1382 N N . ALA A 1 179 ? 33.901 -19.929 -23.840 1.00 85.50 179 ALA A N 1
ATOM 1383 C CA . ALA A 1 179 ? 35.009 -20.465 -24.643 1.00 85.50 179 ALA A CA 1
ATOM 1384 C C . ALA A 1 179 ? 34.943 -20.058 -26.131 1.00 85.50 179 ALA A C 1
ATOM 1386 O O . ALA A 1 179 ? 35.973 -20.026 -26.801 1.00 85.50 179 ALA A O 1
ATOM 1387 N N . ASP A 1 180 ? 33.752 -19.729 -26.635 1.00 85.19 180 ASP A N 1
ATOM 1388 C CA . ASP A 1 180 ? 33.520 -19.202 -27.985 1.00 85.19 180 ASP A CA 1
ATOM 1389 C C . ASP A 1 180 ? 33.759 -17.682 -28.103 1.00 85.19 180 ASP A C 1
ATOM 1391 O O . ASP A 1 180 ? 33.629 -17.117 -29.188 1.00 85.19 180 ASP A O 1
ATOM 1395 N N . GLY A 1 181 ? 34.126 -17.015 -27.003 1.00 83.75 181 GLY A N 1
ATOM 1396 C CA . GLY A 1 181 ? 34.341 -15.571 -26.950 1.00 83.75 181 GLY A CA 1
ATOM 1397 C C . GLY A 1 181 ? 33.059 -14.743 -26.828 1.00 83.75 181 GLY A C 1
ATOM 1398 O O . GLY A 1 181 ? 33.125 -13.529 -27.006 1.00 83.75 181 GLY A O 1
ATOM 1399 N N . SER A 1 182 ? 31.904 -15.346 -26.530 1.00 89.62 182 SER A N 1
ATOM 1400 C CA . SER A 1 182 ? 30.657 -14.607 -26.296 1.00 89.62 182 SER A CA 1
ATOM 1401 C C . SER A 1 182 ? 30.563 -14.065 -24.864 1.00 89.62 182 SER A C 1
ATOM 1403 O O . SER A 1 182 ? 30.915 -14.741 -23.893 1.00 89.62 182 SER A O 1
ATOM 1405 N N . TYR A 1 183 ? 30.072 -12.834 -24.720 1.00 94.12 183 TYR A N 1
ATOM 1406 C CA . TYR A 1 183 ? 29.725 -12.204 -23.444 1.00 94.12 183 TYR A CA 1
ATOM 1407 C C . TYR A 1 183 ? 28.269 -11.750 -23.503 1.00 94.12 183 TYR A C 1
ATOM 1409 O O . TYR A 1 183 ? 27.889 -11.020 -24.411 1.00 94.12 183 TYR A O 1
ATOM 1417 N N . THR A 1 184 ? 27.443 -12.202 -22.567 1.00 95.19 184 THR A N 1
ATOM 1418 C CA . THR A 1 184 ? 26.006 -11.903 -22.538 1.00 95.19 184 THR A CA 1
ATOM 1419 C C . THR A 1 184 ? 25.682 -11.027 -21.342 1.00 95.19 184 THR A C 1
ATOM 1421 O O . THR A 1 184 ? 26.106 -11.324 -20.224 1.00 95.19 184 THR A O 1
ATOM 1424 N N . ILE A 1 185 ? 24.913 -9.970 -21.578 1.00 95.62 185 ILE A N 1
ATOM 1425 C CA . ILE A 1 185 ? 24.354 -9.096 -20.548 1.00 95.62 185 ILE A CA 1
ATOM 1426 C C . ILE A 1 185 ? 22.838 -9.235 -20.607 1.00 95.62 185 ILE A C 1
ATOM 1428 O O . ILE A 1 185 ? 22.245 -9.027 -21.665 1.00 95.62 185 ILE A O 1
ATOM 1432 N N . THR A 1 186 ? 22.230 -9.571 -19.476 1.00 95.44 186 THR A N 1
ATOM 1433 C CA . THR A 1 186 ? 20.779 -9.621 -19.305 1.00 95.44 186 THR A CA 1
ATOM 1434 C C . THR A 1 186 ? 20.366 -8.472 -18.400 1.00 95.44 186 THR A C 1
ATOM 1436 O O . THR A 1 186 ? 20.883 -8.323 -17.290 1.00 95.44 186 THR A O 1
ATOM 1439 N N . ALA A 1 187 ? 19.439 -7.658 -18.879 1.00 94.75 187 ALA A N 1
ATOM 1440 C CA . ALA A 1 187 ? 18.901 -6.509 -18.178 1.00 94.75 187 ALA A CA 1
ATOM 1441 C C . ALA A 1 187 ? 17.376 -6.566 -18.133 1.00 94.75 187 ALA A C 1
ATOM 1443 O O . ALA A 1 187 ? 16.740 -7.145 -19.012 1.00 94.75 187 ALA A O 1
ATOM 1444 N N . THR A 1 188 ? 16.814 -5.963 -17.097 1.00 93.50 188 THR A N 1
ATOM 1445 C CA . THR A 1 188 ? 15.379 -5.929 -16.817 1.00 93.50 188 THR A CA 1
ATOM 1446 C C . THR A 1 188 ? 14.989 -4.541 -16.322 1.00 93.50 188 THR A C 1
ATOM 1448 O O . THR A 1 188 ? 15.841 -3.676 -16.108 1.00 93.50 188 THR A O 1
ATOM 1451 N N . ASP A 1 189 ? 13.699 -4.299 -16.160 1.00 89.94 189 ASP A N 1
ATOM 1452 C CA . ASP A 1 189 ? 13.211 -3.094 -15.498 1.00 89.94 189 ASP A CA 1
ATOM 1453 C C . ASP A 1 189 ? 13.680 -2.959 -14.025 1.00 89.94 189 ASP A C 1
ATOM 1455 O O . ASP A 1 189 ? 14.060 -3.935 -13.371 1.00 89.94 189 ASP A O 1
ATOM 1459 N N . PRO A 1 190 ? 13.661 -1.740 -13.459 1.00 86.56 190 PRO A N 1
ATOM 1460 C CA . PRO A 1 190 ? 14.100 -1.525 -12.082 1.00 86.56 190 PRO A CA 1
ATOM 1461 C C . PRO A 1 190 ? 13.189 -2.143 -11.016 1.00 86.56 190 PRO A C 1
ATOM 1463 O O . PRO A 1 190 ? 13.628 -2.320 -9.882 1.00 86.56 190 PRO A O 1
ATOM 1466 N N . ILE A 1 191 ? 11.947 -2.504 -11.359 1.00 87.69 191 ILE A N 1
ATOM 1467 C CA . ILE A 1 191 ? 11.018 -3.177 -10.436 1.00 87.69 191 ILE A CA 1
ATOM 1468 C C . ILE A 1 191 ? 11.603 -4.518 -9.969 1.00 87.69 191 ILE A C 1
ATOM 1470 O O . ILE A 1 191 ? 11.399 -4.900 -8.822 1.00 87.69 191 ILE A O 1
ATOM 1474 N N . ALA A 1 192 ? 12.429 -5.184 -10.784 1.00 84.25 192 ALA A N 1
ATOM 1475 C CA . ALA A 1 192 ? 13.129 -6.410 -10.391 1.00 84.25 192 ALA A CA 1
ATOM 1476 C C . ALA A 1 192 ? 14.101 -6.243 -9.202 1.00 84.25 192 ALA A C 1
ATOM 1478 O O . ALA A 1 192 ? 14.594 -7.234 -8.655 1.00 84.25 192 ALA A O 1
ATOM 1479 N N . LEU A 1 193 ? 14.435 -5.011 -8.800 1.00 83.31 193 LEU A N 1
ATOM 1480 C CA . LEU A 1 193 ? 15.172 -4.763 -7.558 1.00 83.31 193 LEU A CA 1
ATOM 1481 C C . LEU A 1 193 ? 14.325 -5.090 -6.319 1.00 83.31 193 LEU A C 1
ATOM 1483 O O . LEU A 1 193 ? 14.896 -5.433 -5.289 1.00 83.31 193 LEU A O 1
ATOM 1487 N N . ALA A 1 194 ? 12.995 -5.032 -6.435 1.00 82.94 194 ALA A N 1
ATOM 1488 C CA . ALA A 1 194 ? 12.045 -5.262 -5.351 1.00 82.94 194 ALA A CA 1
ATOM 1489 C C . ALA A 1 194 ? 11.681 -6.739 -5.122 1.00 82.94 194 ALA A C 1
ATOM 1491 O O . ALA A 1 194 ? 10.877 -7.019 -4.243 1.00 82.94 194 ALA A O 1
ATOM 1492 N N . ASN A 1 195 ? 12.249 -7.679 -5.886 1.00 82.88 195 ASN A N 1
ATOM 1493 C CA . ASN A 1 195 ? 11.983 -9.111 -5.706 1.00 82.88 195 ASN A CA 1
ATOM 1494 C C . ASN A 1 195 ? 12.336 -9.591 -4.285 1.00 82.88 195 ASN A C 1
ATOM 1496 O O . ASN A 1 195 ? 13.339 -9.154 -3.721 1.00 82.88 195 ASN A O 1
ATOM 1500 N N . GLY A 1 196 ? 11.588 -10.563 -3.751 1.00 69.75 196 GLY A N 1
ATOM 1501 C CA . GLY A 1 196 ? 11.734 -11.062 -2.376 1.00 69.75 196 GLY A CA 1
ATOM 1502 C C . GLY A 1 196 ? 13.077 -11.691 -2.005 1.00 69.75 196 GLY A C 1
ATOM 1503 O O . GLY A 1 196 ? 13.403 -11.776 -0.823 1.00 69.75 196 GLY A O 1
ATOM 1504 N N . ASP A 1 197 ? 13.897 -12.093 -2.985 1.00 77.94 197 ASP A N 1
ATOM 1505 C CA . ASP A 1 197 ? 15.291 -12.501 -2.748 1.00 77.94 197 ASP A CA 1
ATOM 1506 C C . ASP A 1 197 ? 16.210 -11.310 -2.407 1.00 77.94 197 ASP A C 1
ATOM 1508 O O . ASP A 1 197 ? 17.350 -11.504 -1.980 1.00 77.94 197 ASP A O 1
ATOM 1512 N N . ARG A 1 198 ? 15.725 -10.080 -2.619 1.00 81.00 198 ARG A N 1
ATOM 1513 C CA . ARG A 1 198 ? 16.471 -8.814 -2.532 1.00 81.00 198 ARG A CA 1
ATOM 1514 C C . ARG A 1 198 ? 15.827 -7.804 -1.582 1.00 81.00 198 ARG A C 1
ATOM 1516 O O . ARG A 1 198 ? 16.563 -7.024 -0.981 1.00 81.00 198 ARG A O 1
ATOM 1523 N N . ALA A 1 199 ? 14.499 -7.799 -1.470 1.00 92.12 199 ALA A N 1
ATOM 1524 C CA . ALA A 1 199 ? 13.737 -6.805 -0.726 1.00 92.12 199 ALA A CA 1
ATOM 1525 C C . ALA A 1 199 ? 12.650 -7.467 0.131 1.00 92.12 199 ALA A C 1
ATOM 1527 O O . ALA A 1 199 ? 11.786 -8.182 -0.372 1.00 92.12 199 ALA A O 1
ATOM 1528 N N . GLN A 1 200 ? 12.693 -7.209 1.436 1.00 94.50 200 GLN A N 1
ATOM 1529 C CA . GLN A 1 200 ? 11.709 -7.699 2.399 1.00 94.50 200 GLN A CA 1
ATOM 1530 C C . GLN A 1 200 ? 11.293 -6.568 3.332 1.00 94.50 200 GLN A C 1
ATOM 1532 O O . GLN A 1 200 ? 12.129 -5.757 3.736 1.00 94.50 200 GLN A O 1
ATOM 1537 N N . ALA A 1 201 ? 10.012 -6.537 3.684 1.00 94.81 201 ALA A N 1
ATOM 1538 C CA . ALA A 1 201 ? 9.443 -5.583 4.620 1.00 94.81 201 ALA A CA 1
ATOM 1539 C C . ALA A 1 201 ? 8.622 -6.325 5.689 1.00 94.81 201 ALA A C 1
ATOM 1541 O O . ALA A 1 201 ? 7.714 -7.076 5.329 1.00 94.81 201 ALA A O 1
ATOM 1542 N N . PRO A 1 202 ? 8.898 -6.116 6.989 1.00 94.62 202 PRO A N 1
ATOM 1543 C CA . PRO A 1 202 ? 10.101 -5.494 7.554 1.00 94.62 202 PRO A CA 1
ATOM 1544 C C . PRO A 1 202 ? 11.392 -6.252 7.234 1.00 94.62 202 PRO A C 1
ATOM 1546 O O . PRO A 1 202 ? 11.375 -7.411 6.834 1.00 94.62 202 PRO A O 1
ATOM 1549 N N . LEU A 1 203 ? 12.533 -5.594 7.450 1.00 93.19 203 LEU A N 1
ATOM 1550 C CA . LEU A 1 203 ? 13.830 -6.267 7.426 1.00 93.19 203 LEU A CA 1
ATOM 1551 C C . LEU A 1 203 ? 13.918 -7.266 8.585 1.00 93.19 203 LEU A C 1
ATOM 1553 O O . LEU A 1 203 ? 13.385 -7.027 9.675 1.00 93.19 203 LEU A O 1
ATOM 1557 N N . LEU A 1 204 ? 14.626 -8.373 8.363 1.00 93.31 204 LEU A N 1
ATOM 1558 C CA . LEU A 1 204 ? 14.903 -9.338 9.420 1.00 93.31 204 LEU A CA 1
ATOM 1559 C C . LEU A 1 204 ? 15.672 -8.649 10.553 1.00 93.31 204 LEU A C 1
ATOM 1561 O O . LEU A 1 204 ? 16.747 -8.091 10.339 1.00 93.31 204 LEU A O 1
ATOM 1565 N N . SER A 1 205 ? 15.105 -8.683 11.755 1.00 95.00 205 SER A N 1
ATOM 1566 C CA . SER A 1 205 ? 15.749 -8.141 12.947 1.00 95.00 205 SER A CA 1
ATOM 1567 C C . SER A 1 205 ? 16.712 -9.167 13.540 1.00 95.00 205 SER A C 1
ATOM 1569 O O . SER A 1 205 ? 16.436 -10.366 13.539 1.00 95.00 205 SER A O 1
ATOM 1571 N N . GLU A 1 206 ? 17.843 -8.696 14.061 1.00 94.81 206 GLU A N 1
ATOM 1572 C CA . GLU A 1 206 ? 18.912 -9.554 14.595 1.00 94.81 206 GLU A CA 1
ATOM 1573 C C . GLU A 1 206 ? 18.826 -9.763 16.119 1.00 94.81 206 GLU A C 1
ATOM 1575 O O . GLU A 1 206 ? 19.659 -10.464 16.691 1.00 94.81 206 GLU A O 1
ATOM 1580 N N . GLY A 1 207 ? 17.857 -9.137 16.794 1.00 95.00 207 GLY A N 1
ATOM 1581 C CA . GLY A 1 207 ? 17.718 -9.213 18.244 1.00 95.00 207 GLY A CA 1
ATOM 1582 C C . GLY A 1 207 ? 16.990 -10.467 18.726 1.00 95.00 207 GLY A C 1
ATOM 1583 O O . GLY A 1 207 ? 16.003 -10.927 18.143 1.00 95.00 207 GLY A O 1
ATOM 1584 N N . PHE A 1 208 ? 17.464 -10.976 19.859 1.00 97.00 208 PHE A N 1
ATOM 1585 C CA . PHE A 1 208 ? 16.885 -12.098 20.593 1.00 97.00 208 PHE A CA 1
ATOM 1586 C C . PHE A 1 208 ? 16.605 -11.705 22.041 1.00 97.00 208 PHE A C 1
ATOM 1588 O O . PHE A 1 208 ? 17.219 -10.772 22.561 1.00 97.00 208 PHE A O 1
ATOM 1595 N N . LEU A 1 209 ? 15.728 -12.433 22.724 1.00 97.00 209 LEU A N 1
ATOM 1596 C CA . LEU A 1 209 ? 15.549 -12.276 24.164 1.00 97.00 209 LEU A CA 1
ATOM 1597 C C . LEU A 1 209 ? 16.807 -12.729 24.919 1.00 97.00 209 LEU A C 1
ATOM 1599 O O . LEU A 1 209 ? 17.277 -13.852 24.749 1.00 97.00 209 LEU A O 1
ATOM 1603 N N . LEU A 1 210 ? 17.345 -11.860 25.780 1.00 96.56 210 LEU A N 1
ATOM 1604 C CA . LEU A 1 210 ? 18.482 -12.172 26.655 1.00 96.56 210 LEU A CA 1
ATOM 1605 C C . LEU A 1 210 ? 18.118 -13.179 27.757 1.00 96.56 210 LEU A C 1
ATOM 1607 O O . LEU A 1 210 ? 18.987 -13.890 28.247 1.00 96.56 210 LEU A O 1
ATOM 1611 N N . ALA A 1 211 ? 16.855 -13.201 28.174 1.00 95.62 211 ALA A N 1
ATOM 1612 C CA . ALA A 1 211 ? 16.319 -14.106 29.180 1.00 95.62 211 ALA A CA 1
ATOM 1613 C C . ALA A 1 211 ? 14.855 -14.414 28.853 1.00 95.62 211 ALA A C 1
ATOM 1615 O O . ALA A 1 211 ? 14.199 -13.628 28.168 1.00 95.62 211 ALA A O 1
ATOM 1616 N N . ALA A 1 212 ? 14.353 -15.540 29.359 1.00 95.88 212 ALA A N 1
ATOM 1617 C CA . ALA A 1 212 ? 12.940 -15.881 29.253 1.00 95.88 212 ALA A CA 1
ATOM 1618 C C . ALA A 1 212 ? 12.061 -14.818 29.933 1.00 95.88 212 ALA A C 1
ATOM 1620 O O . ALA A 1 212 ? 12.455 -14.250 30.955 1.00 95.88 212 ALA A O 1
ATOM 1621 N N . ILE A 1 213 ? 10.872 -14.591 29.375 1.00 96.00 213 ILE A N 1
ATOM 1622 C CA . ILE A 1 213 ? 9.861 -13.673 29.913 1.00 96.00 213 ILE A CA 1
ATOM 1623 C C . ILE A 1 213 ? 8.548 -14.427 30.134 1.00 96.00 213 ILE A C 1
ATOM 1625 O O . ILE A 1 213 ? 8.127 -15.229 29.298 1.00 96.00 213 ILE A O 1
ATOM 1629 N N . ALA A 1 214 ? 7.899 -14.175 31.265 1.00 93.56 214 ALA A N 1
ATOM 1630 C CA . ALA A 1 214 ? 6.577 -14.697 31.586 1.00 93.56 214 ALA A CA 1
ATOM 1631 C C . ALA A 1 214 ? 5.465 -13.846 30.943 1.00 93.56 214 ALA A C 1
ATOM 1633 O O . ALA A 1 214 ? 5.706 -12.741 30.453 1.00 93.56 214 ALA A O 1
ATOM 1634 N N . GLU A 1 215 ? 4.223 -14.328 30.979 1.00 89.38 215 GLU A N 1
ATOM 1635 C CA . GLU A 1 215 ? 3.049 -13.630 30.424 1.00 89.38 215 GLU A CA 1
ATOM 1636 C C . GLU A 1 215 ? 2.842 -12.223 31.024 1.00 89.38 215 GLU A C 1
ATOM 1638 O O . GLU A 1 215 ? 2.497 -11.283 30.313 1.00 89.38 215 GLU A O 1
ATOM 1643 N N . ALA A 1 216 ? 3.112 -12.060 32.324 1.00 89.38 216 ALA A N 1
ATOM 1644 C CA . ALA A 1 216 ? 2.939 -10.795 33.041 1.00 89.38 216 ALA A CA 1
ATOM 1645 C C . ALA A 1 216 ? 4.147 -9.843 32.939 1.00 89.38 216 ALA A C 1
ATOM 1647 O O . ALA A 1 216 ? 4.071 -8.709 33.420 1.00 89.38 216 ALA A O 1
ATOM 1648 N N . ASP A 1 217 ? 5.264 -10.282 32.350 1.00 93.00 217 ASP A N 1
ATOM 1649 C CA . ASP A 1 217 ? 6.458 -9.449 32.248 1.00 93.00 217 ASP A CA 1
ATOM 1650 C C . ASP A 1 217 ? 6.244 -8.332 31.221 1.00 93.00 217 ASP A C 1
ATOM 1652 O O . ASP A 1 217 ? 5.961 -8.566 30.042 1.00 93.00 217 ASP A O 1
ATOM 1656 N N . THR A 1 218 ? 6.425 -7.095 31.682 1.00 94.69 218 THR A N 1
ATOM 1657 C CA . THR A 1 218 ? 6.307 -5.868 30.880 1.00 94.69 218 THR A CA 1
ATOM 1658 C C . THR A 1 218 ? 7.662 -5.309 30.460 1.00 94.69 218 THR A C 1
ATOM 1660 O O . THR A 1 218 ? 7.735 -4.220 29.897 1.00 94.69 218 THR A O 1
ATOM 1663 N N . THR A 1 219 ? 8.758 -6.024 30.725 1.00 94.88 219 THR A N 1
ATOM 1664 C CA . THR A 1 219 ? 10.091 -5.638 30.257 1.00 94.88 219 THR A CA 1
ATOM 1665 C C . THR A 1 219 ? 10.820 -6.828 29.645 1.00 94.88 219 THR A C 1
ATOM 1667 O O . THR A 1 219 ? 10.676 -7.959 30.098 1.00 94.88 219 THR A O 1
ATOM 1670 N N . ALA A 1 220 ? 11.602 -6.567 28.601 1.00 95.50 220 ALA A N 1
ATOM 1671 C CA . ALA A 1 220 ? 12.459 -7.545 27.944 1.00 95.50 220 ALA A CA 1
ATOM 1672 C C . ALA A 1 220 ? 13.810 -6.903 27.631 1.00 95.50 220 ALA A C 1
ATOM 1674 O O . ALA A 1 220 ? 13.880 -5.717 27.328 1.00 95.50 220 ALA A O 1
ATOM 1675 N N . THR A 1 221 ? 14.899 -7.664 27.702 1.00 96.50 221 THR A N 1
ATOM 1676 C CA . THR A 1 221 ? 16.228 -7.176 27.296 1.00 96.50 221 THR A CA 1
ATOM 1677 C C . THR A 1 221 ? 16.670 -7.902 26.039 1.00 96.50 221 THR A C 1
ATOM 1679 O O . THR A 1 221 ? 16.569 -9.126 25.972 1.00 96.50 221 THR A O 1
ATOM 1682 N N . LEU A 1 222 ? 17.150 -7.151 25.054 1.00 96.94 222 LEU A N 1
ATOM 1683 C CA . LEU A 1 222 ? 17.657 -7.686 23.801 1.00 96.94 222 LEU A CA 1
ATOM 1684 C C . LEU A 1 222 ? 19.096 -8.205 23.944 1.00 96.94 222 LEU A C 1
ATOM 1686 O O . LEU A 1 222 ? 19.896 -7.706 24.735 1.00 96.94 222 LEU A O 1
ATOM 1690 N N . SER A 1 223 ? 19.422 -9.199 23.129 1.00 95.50 223 SER A N 1
ATOM 1691 C CA . SER A 1 223 ? 20.746 -9.786 22.944 1.00 95.50 223 SER A CA 1
ATOM 1692 C C . SER A 1 223 ? 21.061 -9.838 21.444 1.00 95.50 223 SER A C 1
ATOM 1694 O O . SER A 1 223 ? 20.152 -10.141 20.665 1.00 95.50 223 SER A O 1
ATOM 1696 N N . PRO A 1 224 ? 22.309 -9.571 21.006 1.00 95.62 224 PRO A N 1
ATOM 1697 C CA . PRO A 1 224 ? 23.499 -9.230 21.800 1.00 95.62 224 PRO A CA 1
ATOM 1698 C C . PRO A 1 224 ? 23.506 -7.779 22.322 1.00 95.62 224 PRO A C 1
ATOM 1700 O O . PRO A 1 224 ? 22.759 -6.932 21.850 1.00 95.62 224 PRO A O 1
ATOM 1703 N N . VAL A 1 225 ? 24.388 -7.472 23.283 1.00 93.81 225 VAL A N 1
ATOM 1704 C CA . VAL A 1 225 ? 24.525 -6.113 23.849 1.00 93.81 225 VAL A CA 1
ATOM 1705 C C . VAL A 1 225 ? 24.813 -5.083 22.750 1.00 93.81 225 VAL A C 1
ATOM 1707 O O . VAL A 1 225 ? 25.711 -5.275 21.929 1.00 93.81 225 VAL A O 1
ATOM 1710 N N . GLY A 1 226 ? 24.083 -3.972 22.772 1.00 93.06 226 GLY A N 1
ATOM 1711 C CA . GLY A 1 226 ? 24.130 -2.887 21.797 1.00 93.06 226 GLY A CA 1
ATOM 1712 C C . GLY A 1 226 ? 23.161 -3.051 20.624 1.00 93.06 226 GLY A C 1
ATOM 1713 O O . GLY A 1 226 ? 23.018 -2.106 19.843 1.00 93.06 226 GLY A O 1
ATOM 1714 N N . ILE A 1 227 ? 22.483 -4.201 20.488 1.00 95.56 227 ILE A N 1
ATOM 1715 C CA . ILE A 1 227 ? 21.579 -4.449 19.358 1.00 95.56 227 ILE A CA 1
ATOM 1716 C C . ILE A 1 227 ? 20.356 -3.536 19.370 1.00 95.56 227 ILE A C 1
ATOM 1718 O O . ILE A 1 227 ? 19.817 -3.228 18.308 1.00 95.56 227 ILE A O 1
ATOM 1722 N N . GLY A 1 228 ? 19.955 -3.028 20.539 1.00 92.56 228 GLY A N 1
ATOM 1723 C CA . GLY A 1 228 ? 18.833 -2.111 20.664 1.00 92.56 228 GLY A CA 1
ATOM 1724 C C . GLY A 1 228 ? 18.984 -0.862 19.793 1.00 92.56 228 GLY A C 1
ATOM 1725 O O . GLY A 1 228 ? 17.983 -0.323 19.346 1.00 92.56 228 GLY A O 1
ATOM 1726 N N . ALA A 1 229 ? 20.204 -0.438 19.445 1.00 94.38 229 ALA A N 1
ATOM 1727 C CA . ALA A 1 229 ? 20.424 0.683 18.523 1.00 94.38 229 ALA A CA 1
ATOM 1728 C C . ALA A 1 229 ? 19.868 0.454 17.099 1.00 94.38 229 ALA A C 1
ATOM 1730 O O . ALA A 1 229 ? 19.669 1.422 16.370 1.00 94.38 229 ALA A O 1
ATOM 1731 N N . THR A 1 230 ? 19.618 -0.799 16.706 1.00 94.25 230 THR A N 1
ATOM 1732 C CA . THR A 1 230 ? 18.997 -1.159 15.416 1.00 94.25 230 THR A CA 1
ATOM 1733 C C . THR A 1 230 ? 17.465 -1.117 15.451 1.00 94.25 230 THR A C 1
ATOM 1735 O O . THR A 1 230 ? 16.827 -1.146 14.402 1.00 94.25 230 THR A O 1
ATOM 1738 N N . TYR A 1 231 ? 16.874 -1.000 16.644 1.00 95.19 231 TYR A N 1
ATOM 1739 C CA . TYR A 1 231 ? 15.435 -0.890 16.854 1.00 95.19 231 TYR A CA 1
ATOM 1740 C C . TYR A 1 231 ? 15.056 0.593 17.016 1.00 95.19 231 TYR A C 1
ATOM 1742 O O . TYR A 1 231 ? 15.721 1.318 17.773 1.00 95.19 231 TYR A O 1
ATOM 1750 N N . PRO A 1 232 ? 13.970 1.065 16.372 1.00 95.00 232 PRO A N 1
ATOM 1751 C CA . PRO A 1 232 ? 13.390 2.380 16.650 1.00 95.00 232 PRO A CA 1
ATOM 1752 C C . PRO A 1 232 ? 13.131 2.606 18.149 1.00 95.00 232 PRO A C 1
ATOM 1754 O O . PRO A 1 232 ? 13.042 1.648 18.920 1.00 95.00 232 PRO A O 1
ATOM 1757 N N . GLU A 1 233 ? 13.034 3.867 18.578 1.00 95.50 233 GLU A N 1
ATOM 1758 C CA . GLU A 1 233 ? 12.792 4.222 19.990 1.00 95.50 233 GLU A CA 1
ATOM 1759 C C . GLU A 1 233 ? 11.438 3.718 20.505 1.00 95.50 233 GLU A C 1
ATOM 1761 O O . GLU A 1 233 ? 11.314 3.353 21.672 1.00 95.50 233 GLU A O 1
ATOM 1766 N N . GLU A 1 234 ? 10.450 3.628 19.622 1.00 96.00 234 GLU A N 1
ATOM 1767 C CA . GLU A 1 234 ? 9.157 3.007 19.870 1.00 96.00 234 GLU A CA 1
ATOM 1768 C C . GLU A 1 234 ? 8.652 2.312 18.605 1.00 96.00 234 GLU A C 1
ATOM 1770 O O . GLU A 1 234 ? 9.061 2.647 17.491 1.00 96.00 234 GLU A O 1
ATOM 1775 N N . GLY A 1 235 ? 7.763 1.339 18.774 1.00 95.25 235 GLY A N 1
ATOM 1776 C CA . GLY A 1 235 ? 7.160 0.638 17.649 1.00 95.25 235 GLY A CA 1
ATOM 1777 C C . GLY A 1 235 ? 6.521 -0.680 18.050 1.00 95.25 235 GLY A C 1
ATOM 1778 O O . GLY A 1 235 ? 6.049 -0.854 19.176 1.00 95.25 235 GLY A O 1
ATOM 1779 N N . TRP A 1 236 ? 6.529 -1.618 17.109 1.00 97.06 236 TRP A N 1
ATOM 1780 C CA . TRP A 1 236 ? 5.952 -2.945 17.261 1.00 97.06 236 TRP A CA 1
ATOM 1781 C C . TRP A 1 236 ? 7.032 -4.013 17.124 1.00 97.06 236 TRP A C 1
ATOM 1783 O O . TRP A 1 236 ? 7.881 -3.936 16.234 1.00 97.06 236 TRP A O 1
ATOM 1793 N N . VAL A 1 237 ? 6.984 -5.022 17.989 1.00 97.00 237 VAL A N 1
ATOM 1794 C CA . VAL A 1 237 ? 7.796 -6.235 17.870 1.00 97.00 237 VAL A CA 1
ATOM 1795 C C . VAL A 1 237 ? 6.917 -7.471 17.910 1.00 97.00 237 VAL A C 1
ATOM 1797 O O . VAL A 1 237 ? 5.876 -7.483 18.558 1.00 97.00 237 VAL A O 1
ATOM 1800 N N . VAL A 1 238 ? 7.361 -8.518 17.233 1.00 97.12 238 VAL A N 1
ATOM 1801 C CA . VAL A 1 238 ? 6.758 -9.840 17.217 1.00 97.12 238 VAL A CA 1
ATOM 1802 C C . VAL A 1 238 ? 7.749 -10.814 17.837 1.00 97.12 238 VAL A C 1
ATOM 1804 O O . VAL A 1 238 ? 8.849 -11.016 17.313 1.00 97.12 238 VAL A O 1
ATOM 1807 N N . ILE A 1 239 ? 7.376 -11.394 18.974 1.00 96.12 239 ILE A N 1
ATOM 1808 C CA . ILE A 1 239 ? 8.213 -12.332 19.724 1.00 96.12 239 ILE A CA 1
ATOM 1809 C C . ILE A 1 239 ? 7.847 -13.754 19.302 1.00 96.12 239 ILE A C 1
ATOM 1811 O O . ILE A 1 239 ? 6.668 -14.118 19.250 1.00 96.12 239 ILE A O 1
ATOM 1815 N N . SER A 1 240 ? 8.860 -14.535 18.920 1.00 91.06 240 SER A N 1
ATOM 1816 C CA . SER A 1 240 ? 8.728 -15.935 18.481 1.00 91.06 240 SER A CA 1
ATOM 1817 C C . SER A 1 240 ? 7.749 -16.173 17.327 1.00 91.06 240 SER A C 1
ATOM 1819 O O . SER A 1 240 ? 7.366 -17.308 17.064 1.00 91.06 240 SER A O 1
ATOM 1821 N N . GLY A 1 241 ? 7.368 -15.111 16.612 1.00 89.19 241 GLY A N 1
ATOM 1822 C CA . GLY A 1 241 ? 6.389 -15.174 15.529 1.00 89.19 241 GLY A CA 1
ATOM 1823 C C . GLY A 1 241 ? 4.945 -15.394 15.981 1.00 89.19 241 GLY A C 1
ATOM 1824 O O . GLY A 1 241 ? 4.127 -15.639 15.116 1.00 89.19 241 GLY A O 1
ATOM 1825 N N . ASN A 1 242 ? 4.625 -15.312 17.279 1.00 92.25 242 ASN A N 1
ATOM 1826 C CA . ASN A 1 242 ? 3.287 -15.650 17.796 1.00 92.25 242 ASN A CA 1
ATOM 1827 C C . ASN A 1 242 ? 2.670 -14.569 18.696 1.00 92.25 242 ASN A C 1
ATOM 1829 O O . ASN A 1 242 ? 1.490 -14.644 19.025 1.00 92.25 242 ASN A O 1
ATOM 1833 N N . GLU A 1 243 ? 3.455 -13.595 19.161 1.00 95.50 243 GLU A N 1
ATOM 1834 C CA . GLU A 1 243 ? 2.945 -12.510 19.999 1.00 95.50 243 GLU A CA 1
ATOM 1835 C C . GLU A 1 243 ? 3.404 -11.159 19.474 1.00 95.50 243 GLU A C 1
ATOM 1837 O O . GLU A 1 243 ? 4.604 -10.915 19.357 1.00 95.50 243 GLU A O 1
ATOM 1842 N N . VAL A 1 244 ? 2.449 -10.268 19.219 1.00 97.00 244 VAL A N 1
ATOM 1843 C CA . VAL A 1 244 ? 2.710 -8.870 18.883 1.00 97.00 244 VAL A CA 1
ATOM 1844 C C . VAL A 1 244 ? 2.708 -8.044 20.168 1.00 97.00 244 VAL A C 1
ATOM 1846 O O . VAL A 1 244 ? 1.733 -8.033 20.917 1.00 97.00 244 VAL A O 1
ATOM 1849 N N . CYS A 1 245 ? 3.782 -7.295 20.394 1.00 96.62 245 CYS A N 1
ATOM 1850 C CA . CYS A 1 245 ? 3.932 -6.369 21.510 1.00 96.62 245 CYS A CA 1
ATOM 1851 C C . CYS A 1 245 ? 4.197 -4.958 20.983 1.00 96.62 245 CYS A C 1
ATOM 1853 O O . CYS A 1 245 ? 5.024 -4.760 20.088 1.00 96.62 245 CYS A O 1
ATOM 1855 N N . ARG A 1 246 ? 3.563 -3.952 21.588 1.00 96.75 246 ARG A N 1
ATOM 1856 C CA . ARG A 1 246 ? 4.010 -2.560 21.432 1.00 96.75 246 ARG A CA 1
ATOM 1857 C C . ARG A 1 246 ? 5.179 -2.325 22.378 1.00 96.75 246 ARG A C 1
ATOM 1859 O O . ARG A 1 246 ? 5.131 -2.801 23.511 1.00 96.75 246 ARG A O 1
ATOM 1866 N N . TYR A 1 247 ? 6.208 -1.602 21.953 1.00 97.00 247 TYR A N 1
ATOM 1867 C CA . TYR A 1 247 ? 7.367 -1.347 22.801 1.00 97.00 247 TYR A CA 1
ATOM 1868 C C . TYR A 1 247 ? 7.820 0.113 22.788 1.00 97.00 247 TYR A C 1
ATOM 1870 O O . TYR A 1 247 ? 7.660 0.822 21.795 1.00 97.00 247 TYR A O 1
ATOM 1878 N N . THR A 1 248 ? 8.452 0.521 23.886 1.00 97.19 248 THR A N 1
ATOM 1879 C CA . THR A 1 248 ? 9.372 1.664 23.949 1.00 97.19 248 THR A CA 1
ATOM 1880 C C . THR A 1 248 ? 10.740 1.172 24.412 1.00 97.19 248 THR A C 1
ATOM 1882 O O . THR A 1 248 ? 10.840 0.217 25.187 1.00 97.19 248 THR A O 1
ATOM 1885 N N . ARG A 1 249 ? 11.819 1.768 23.908 1.00 95.50 249 ARG A N 1
ATOM 1886 C CA . ARG A 1 249 ? 13.186 1.274 24.105 1.00 95.50 249 ARG A CA 1
ATOM 1887 C C . ARG A 1 249 ? 14.054 2.262 24.872 1.00 95.50 249 ARG A C 1
ATOM 1889 O O . ARG A 1 249 ? 14.068 3.455 24.591 1.00 95.50 249 ARG A O 1
ATOM 1896 N N . SER A 1 250 ? 14.882 1.729 25.769 1.00 95.88 250 SER A N 1
ATOM 1897 C CA . SER A 1 250 ? 16.010 2.431 26.383 1.00 95.88 250 SER A CA 1
ATOM 1898 C C . SER A 1 250 ? 17.256 1.542 26.352 1.00 95.88 250 SER A C 1
ATOM 1900 O O . SER A 1 250 ? 17.337 0.528 27.047 1.00 95.88 250 SER A O 1
ATOM 1902 N N . GLY A 1 251 ? 18.231 1.887 25.505 1.00 94.19 251 GLY A N 1
ATOM 1903 C CA . GLY A 1 251 ? 19.376 1.009 25.235 1.00 94.19 251 GLY A CA 1
ATOM 1904 C C . GLY A 1 251 ? 18.915 -0.308 24.603 1.00 94.19 251 GLY A C 1
ATOM 1905 O O . GLY A 1 251 ? 18.262 -0.273 23.561 1.00 94.19 251 GLY A O 1
ATOM 1906 N N . ASP A 1 252 ? 19.228 -1.434 25.245 1.00 96.25 252 ASP A N 1
ATOM 1907 C CA . ASP A 1 252 ? 18.783 -2.781 24.847 1.00 96.25 252 ASP A CA 1
ATOM 1908 C C . ASP A 1 252 ? 17.514 -3.241 25.585 1.00 96.25 252 ASP A C 1
ATOM 1910 O O . ASP A 1 252 ? 17.024 -4.342 25.344 1.00 96.25 252 ASP A O 1
ATOM 1914 N N . VAL A 1 253 ? 16.985 -2.432 26.508 1.00 96.62 253 VAL A N 1
ATOM 1915 C CA . VAL A 1 253 ? 15.806 -2.785 27.306 1.00 96.62 253 VAL A CA 1
ATOM 1916 C C . VAL A 1 253 ? 14.549 -2.252 26.625 1.00 96.62 253 VAL A C 1
ATOM 1918 O O . VAL A 1 253 ? 14.443 -1.059 26.334 1.00 96.62 253 VAL A O 1
ATOM 1921 N N . LEU A 1 254 ? 13.592 -3.143 26.395 1.00 97.00 254 LEU A N 1
ATOM 1922 C CA . LEU A 1 254 ? 12.260 -2.860 25.882 1.00 97.00 254 LEU A CA 1
ATOM 1923 C C . LEU A 1 254 ? 11.262 -2.841 27.041 1.00 97.00 254 LEU A C 1
ATOM 1925 O O . LEU A 1 254 ? 11.220 -3.774 27.842 1.00 97.00 254 LEU A O 1
ATOM 1929 N N . THR A 1 255 ? 10.435 -1.803 27.105 1.00 97.44 255 THR A N 1
ATOM 1930 C CA . THR A 1 255 ? 9.207 -1.784 27.907 1.00 97.44 255 THR A CA 1
ATOM 1931 C C . THR A 1 255 ? 8.060 -2.187 26.993 1.00 97.44 255 THR A C 1
ATOM 1933 O O . THR A 1 255 ? 7.846 -1.540 25.971 1.00 97.44 255 THR A O 1
ATOM 1936 N N . LEU A 1 256 ? 7.363 -3.269 27.325 1.00 96.38 256 LEU A N 1
ATOM 1937 C CA . LEU A 1 256 ? 6.393 -3.941 26.468 1.00 96.38 256 LEU A CA 1
ATOM 1938 C C . LEU A 1 256 ? 4.958 -3.719 26.951 1.00 96.38 256 LEU A C 1
ATOM 1940 O O . LEU A 1 256 ? 4.652 -3.870 28.132 1.00 96.38 256 LEU A O 1
ATOM 1944 N N . THR A 1 257 ? 4.065 -3.465 26.000 1.00 95.81 257 THR A N 1
ATOM 1945 C CA . THR A 1 257 ? 2.625 -3.722 26.122 1.00 95.81 257 THR A CA 1
ATOM 1946 C C . THR A 1 257 ? 2.333 -5.015 25.361 1.00 95.81 257 THR A C 1
ATOM 1948 O O . THR A 1 257 ? 2.487 -5.058 24.138 1.00 95.81 257 THR A O 1
ATOM 1951 N N . ARG A 1 258 ? 2.007 -6.077 26.102 1.00 93.94 258 ARG A N 1
ATOM 1952 C CA . ARG A 1 258 ? 1.911 -7.477 25.643 1.00 93.94 258 ARG A CA 1
ATOM 1953 C C . ARG A 1 258 ? 0.569 -7.781 24.963 1.00 93.94 258 ARG A C 1
ATOM 1955 O O . ARG A 1 258 ? -0.386 -7.033 25.167 1.00 93.94 258 ARG A O 1
ATOM 1962 N N . GLY A 1 259 ? 0.494 -8.868 24.190 1.00 93.06 259 GLY A N 1
ATOM 1963 C CA . GLY A 1 259 ? -0.764 -9.399 23.632 1.00 93.06 259 GLY A CA 1
ATOM 1964 C C . GLY A 1 259 ? -1.584 -8.391 22.818 1.00 93.06 259 GLY A C 1
ATOM 1965 O O . GLY A 1 259 ? -2.723 -8.079 23.157 1.00 93.06 259 GLY A O 1
ATOM 1966 N N . GLN A 1 260 ? -0.981 -7.810 21.783 1.00 93.94 260 GLN A N 1
ATOM 1967 C CA . GLN A 1 260 ? -1.608 -6.783 20.949 1.00 93.94 260 GLN A CA 1
ATOM 1968 C C . GLN A 1 260 ? -2.077 -7.351 19.603 1.00 93.94 260 GLN A C 1
ATOM 1970 O O . GLN A 1 260 ? -1.708 -8.462 19.222 1.00 93.94 260 GLN A O 1
ATOM 1975 N N . LYS A 1 261 ? -2.883 -6.574 18.861 1.00 89.75 261 LYS A N 1
ATOM 1976 C CA . LYS A 1 261 ? -3.356 -6.911 17.499 1.00 89.75 261 LYS A CA 1
ATOM 1977 C C . LYS A 1 261 ? -3.967 -8.325 17.399 1.00 89.75 261 LYS A C 1
ATOM 1979 O O . LYS A 1 261 ? -3.689 -9.048 16.454 1.00 89.75 261 LYS A O 1
ATOM 1984 N N . GLY A 1 262 ? -4.747 -8.717 18.410 1.00 88.19 262 GLY A N 1
ATOM 1985 C CA . GLY A 1 262 ? -5.435 -10.014 18.473 1.00 88.19 262 GLY A CA 1
ATOM 1986 C C . GLY A 1 262 ? -4.578 -11.208 18.913 1.00 88.19 262 GLY A C 1
ATOM 1987 O O . GLY A 1 262 ? -5.106 -12.312 19.036 1.00 88.19 262 GLY A O 1
ATOM 1988 N N . THR A 1 263 ? -3.290 -11.003 19.213 1.00 94.38 263 THR A N 1
ATOM 1989 C CA . THR A 1 263 ? -2.435 -12.031 19.833 1.00 94.38 263 THR A CA 1
ATOM 1990 C C . THR A 1 263 ? -2.610 -12.073 21.352 1.00 94.38 263 THR A C 1
ATOM 1992 O O . THR A 1 263 ? -2.963 -11.074 21.976 1.00 94.38 263 THR A O 1
ATOM 1995 N N . ALA A 1 264 ? -2.346 -13.228 21.966 1.00 92.00 264 ALA A N 1
ATOM 1996 C CA . ALA A 1 264 ? -2.359 -13.382 23.420 1.00 92.00 264 ALA A CA 1
ATOM 1997 C C . ALA A 1 264 ? -0.949 -13.214 24.004 1.00 92.00 264 ALA A C 1
ATOM 1999 O O . ALA A 1 264 ? 0.037 -13.642 23.398 1.00 92.00 264 ALA A O 1
ATOM 2000 N N . ALA A 1 265 ? -0.862 -12.625 25.200 1.00 93.56 265 ALA A N 1
ATOM 2001 C CA . ALA A 1 265 ? 0.376 -12.635 25.967 1.00 93.56 265 ALA A CA 1
ATOM 2002 C C . ALA A 1 265 ? 0.732 -14.082 26.344 1.00 93.56 265 ALA A C 1
ATOM 2004 O O . ALA A 1 265 ? -0.132 -14.840 26.778 1.00 93.56 265 ALA A O 1
ATOM 2005 N N . GLN A 1 266 ? 1.989 -14.484 26.154 1.00 94.19 266 GLN A N 1
ATOM 2006 C CA . GLN A 1 266 ? 2.436 -15.848 26.460 1.00 94.19 266 GLN A CA 1
ATOM 2007 C C . GLN A 1 266 ? 3.857 -15.885 27.032 1.00 94.19 266 GLN A C 1
ATOM 2009 O O . GLN A 1 266 ? 4.572 -14.884 27.053 1.00 94.19 266 GLN A O 1
ATOM 2014 N N . GLU A 1 267 ? 4.280 -17.038 27.539 1.00 94.62 267 GLU A N 1
ATOM 2015 C CA . GLU A 1 267 ? 5.670 -17.227 27.960 1.00 94.62 267 GLU A CA 1
ATOM 2016 C C . GLU A 1 267 ? 6.581 -17.368 26.731 1.00 94.62 267 GLU A C 1
ATOM 2018 O O . GLU A 1 267 ? 6.259 -18.111 25.804 1.00 94.62 267 GLU A O 1
ATOM 2023 N N . HIS A 1 268 ? 7.733 -16.691 26.744 1.00 96.31 268 HIS A N 1
ATOM 2024 C CA . HIS A 1 268 ? 8.768 -16.814 25.709 1.00 96.31 268 HIS A CA 1
ATOM 2025 C C . HIS A 1 268 ? 10.101 -17.220 26.326 1.00 96.31 268 HIS A C 1
ATOM 2027 O O . HIS A 1 268 ? 10.439 -16.827 27.447 1.00 96.31 268 HIS A O 1
ATOM 2033 N N . GLY A 1 269 ? 10.863 -18.020 25.589 1.00 96.12 269 GLY A N 1
ATOM 2034 C CA . GLY A 1 269 ? 12.156 -18.543 26.005 1.00 96.12 269 GLY A CA 1
ATOM 2035 C C . GLY A 1 269 ? 13.303 -17.544 25.852 1.00 96.12 269 GLY A C 1
ATOM 2036 O O . GLY A 1 269 ? 13.234 -16.556 25.125 1.00 96.12 269 GLY A O 1
ATOM 2037 N N . GLU A 1 270 ? 14.415 -17.827 26.530 1.00 95.81 270 GLU A N 1
ATOM 2038 C CA . GLU A 1 270 ? 15.691 -17.175 26.224 1.00 95.81 270 GLU A CA 1
ATOM 2039 C C . GLU A 1 270 ? 16.135 -17.536 24.800 1.00 95.81 270 GLU A C 1
ATOM 2041 O O . GLU A 1 270 ? 16.057 -18.696 24.391 1.00 95.81 270 GLU A O 1
ATOM 2046 N N . GLY A 1 271 ? 16.650 -16.555 24.059 1.00 94.69 271 GLY A N 1
ATOM 2047 C CA . GLY A 1 271 ? 17.092 -16.741 22.679 1.00 94.69 271 GLY A CA 1
ATOM 2048 C C . GLY A 1 271 ? 15.962 -16.699 21.651 1.00 94.69 271 GLY A C 1
ATOM 2049 O O . GLY A 1 271 ? 16.234 -16.838 20.459 1.00 94.69 271 GLY A O 1
ATOM 2050 N N . ASP A 1 272 ? 14.722 -16.468 22.079 1.00 97.12 272 ASP A N 1
ATOM 2051 C CA . ASP A 1 272 ? 13.590 -16.269 21.182 1.00 97.12 272 ASP A CA 1
ATOM 2052 C C . ASP A 1 272 ? 13.765 -14.993 20.352 1.00 97.12 272 ASP A C 1
ATOM 2054 O O . ASP A 1 272 ? 14.251 -13.964 20.832 1.00 97.12 272 ASP A O 1
ATOM 2058 N N . ARG A 1 273 ? 13.386 -15.062 19.073 1.00 95.81 273 ARG A N 1
ATOM 2059 C CA . ARG A 1 273 ? 13.560 -13.959 18.119 1.00 95.81 273 ARG A CA 1
ATOM 2060 C C . ARG A 1 273 ? 12.608 -12.812 18.448 1.00 95.81 273 ARG A C 1
ATOM 2062 O O . ARG A 1 273 ? 11.407 -13.037 18.588 1.00 95.81 273 ARG A O 1
ATOM 2069 N N . VAL A 1 274 ? 13.131 -11.586 18.448 1.00 97.00 274 VAL A N 1
ATOM 2070 C CA . VAL A 1 274 ? 12.345 -10.352 18.584 1.00 97.00 274 VAL A CA 1
ATOM 2071 C C . VAL A 1 274 ? 12.362 -9.608 17.251 1.00 97.00 274 VAL A C 1
ATOM 2073 O O . VAL A 1 274 ? 13.301 -8.879 16.941 1.00 97.00 274 VAL A O 1
ATOM 2076 N N . GLN A 1 275 ? 11.337 -9.812 16.430 1.00 97.25 275 GLN A N 1
ATOM 2077 C CA . GLN A 1 275 ? 11.248 -9.259 15.077 1.00 97.25 275 GLN A CA 1
ATOM 2078 C C . GLN A 1 275 ? 10.518 -7.912 15.079 1.00 97.25 275 GLN A C 1
ATOM 2080 O O . GLN A 1 275 ? 9.459 -7.812 15.676 1.00 97.25 275 GLN A O 1
ATOM 2085 N N . LEU A 1 276 ? 11.020 -6.879 14.402 1.00 96.75 276 LEU A N 1
ATOM 2086 C CA . LEU A 1 276 ? 10.252 -5.647 14.177 1.00 96.75 276 LEU A CA 1
ATOM 2087 C C . LEU A 1 276 ? 9.025 -5.925 13.302 1.00 96.75 276 LEU A C 1
ATOM 2089 O O . LEU A 1 276 ? 9.155 -6.617 12.293 1.00 96.75 276 LEU A O 1
ATOM 2093 N N . GLY A 1 277 ? 7.878 -5.351 13.666 1.00 95.75 277 GLY A N 1
ATOM 2094 C CA . GLY A 1 277 ? 6.658 -5.313 12.853 1.00 95.75 277 GLY A CA 1
ATOM 2095 C C . GLY A 1 277 ? 6.408 -3.919 12.269 1.00 95.75 277 GLY A C 1
ATOM 2096 O O . GLY A 1 277 ? 6.854 -2.919 12.834 1.00 95.75 277 GLY A O 1
ATOM 2097 N N . ILE A 1 278 ? 5.689 -3.843 11.145 1.00 95.38 278 ILE A N 1
ATOM 2098 C CA . ILE A 1 278 ? 5.310 -2.570 10.506 1.00 95.38 278 ILE A CA 1
ATOM 2099 C C . ILE A 1 278 ? 3.811 -2.358 10.651 1.00 95.38 278 ILE A C 1
ATOM 2101 O O . ILE A 1 278 ? 3.020 -3.218 10.272 1.00 95.38 278 ILE A O 1
ATOM 2105 N N . GLU A 1 279 ? 3.426 -1.180 11.130 1.00 94.50 279 GLU A N 1
ATOM 2106 C CA . GLU A 1 279 ? 2.047 -0.706 11.095 1.00 94.50 279 GLU A CA 1
ATOM 2107 C C . GLU A 1 279 ? 1.897 0.391 10.041 1.00 94.50 279 GLU A C 1
ATOM 2109 O O . GLU A 1 279 ? 2.582 1.414 10.083 1.00 94.50 279 GLU A O 1
ATOM 2114 N N . PHE A 1 280 ? 0.962 0.188 9.120 1.00 94.62 280 PHE A N 1
ATOM 2115 C CA . PHE A 1 280 ? 0.491 1.202 8.195 1.00 94.62 280 PHE A CA 1
ATOM 2116 C C . PHE A 1 280 ? -0.822 1.770 8.720 1.00 94.62 280 PHE A C 1
ATOM 2118 O O . PHE A 1 280 ? -1.835 1.073 8.774 1.00 94.62 280 PHE A O 1
ATOM 2125 N N . LYS A 1 281 ? -0.800 3.047 9.100 1.00 91.50 281 LYS A N 1
ATOM 2126 C CA . LYS A 1 281 ? -2.016 3.814 9.397 1.00 91.50 281 LYS A CA 1
ATOM 2127 C C . LYS A 1 281 ? -2.772 4.136 8.099 1.00 91.50 281 LYS A C 1
ATOM 2129 O O . LYS A 1 281 ? -2.139 4.093 7.041 1.00 91.50 281 LYS A O 1
ATOM 2134 N N . PRO A 1 282 ? -4.074 4.478 8.168 1.00 90.69 282 PRO A N 1
ATOM 2135 C CA . PRO A 1 282 ? -4.862 4.828 6.989 1.00 90.69 282 PRO A CA 1
ATOM 2136 C C . PRO A 1 282 ? -4.197 5.905 6.147 1.00 90.69 282 PRO A C 1
ATOM 2138 O O . PRO A 1 282 ? -3.981 7.029 6.596 1.00 90.69 282 PRO A O 1
ATOM 2141 N N . GLN A 1 283 ? -3.843 5.536 4.922 1.00 90.69 283 GLN A N 1
ATOM 2142 C CA . GLN A 1 283 ? -3.255 6.440 3.944 1.00 90.69 283 GLN A CA 1
ATOM 2143 C C . GLN A 1 283 ? -3.511 5.926 2.525 1.00 90.69 283 GLN A C 1
ATOM 2145 O O . GLN A 1 283 ? -3.895 4.772 2.326 1.00 90.69 283 GLN A O 1
ATOM 2150 N N . SER A 1 284 ? -3.290 6.780 1.523 1.00 91.06 284 SER A N 1
ATOM 2151 C CA . SER A 1 284 ? -3.423 6.385 0.116 1.00 91.06 284 SER A CA 1
ATOM 2152 C C . SER A 1 284 ? -2.504 5.197 -0.211 1.00 91.06 284 SER A C 1
ATOM 2154 O O . SER A 1 284 ? -1.333 5.208 0.192 1.00 91.06 284 SER A O 1
ATOM 2156 N N . PRO A 1 285 ? -2.965 4.210 -1.006 1.00 93.12 285 PRO A N 1
ATOM 2157 C CA . PRO A 1 285 ? -2.123 3.087 -1.411 1.00 93.12 285 PRO A CA 1
ATOM 2158 C C . PRO A 1 285 ? -0.890 3.549 -2.204 1.00 93.12 285 PRO A C 1
ATOM 2160 O O . PRO A 1 285 ? 0.150 2.898 -2.142 1.00 93.12 285 PRO A O 1
ATOM 2163 N N . ALA A 1 286 ? -0.946 4.713 -2.866 1.00 94.31 286 ALA A N 1
ATOM 2164 C CA . ALA A 1 286 ? 0.222 5.323 -3.504 1.00 94.31 286 ALA A CA 1
ATOM 2165 C C . ALA A 1 286 ? 1.358 5.609 -2.507 1.00 94.31 286 ALA A C 1
ATOM 2167 O O . ALA A 1 286 ? 2.522 5.344 -2.810 1.00 94.31 286 ALA A O 1
ATOM 2168 N N . LEU A 1 287 ? 1.028 6.122 -1.316 1.00 94.69 287 LEU A N 1
ATOM 2169 C CA . LEU A 1 287 ? 2.007 6.424 -0.269 1.00 94.69 287 LEU A CA 1
ATOM 2170 C C . LEU A 1 287 ? 2.584 5.143 0.337 1.00 94.69 287 LEU A C 1
ATOM 2172 O O . LEU A 1 287 ? 3.791 5.073 0.560 1.00 94.69 287 LEU A O 1
ATOM 2176 N N . ILE A 1 288 ? 1.754 4.112 0.534 1.00 95.50 288 ILE A N 1
ATOM 2177 C CA . ILE A 1 288 ? 2.205 2.806 1.041 1.00 95.50 288 ILE A CA 1
ATOM 2178 C C . ILE A 1 288 ? 3.186 2.163 0.055 1.00 95.50 288 ILE A C 1
ATOM 2180 O O . ILE A 1 288 ? 4.291 1.783 0.440 1.00 95.50 288 ILE A O 1
ATOM 2184 N N . ILE A 1 289 ? 2.820 2.094 -1.229 1.00 95.75 289 ILE A N 1
ATOM 2185 C CA . ILE A 1 289 ? 3.664 1.505 -2.277 1.00 95.75 289 ILE A CA 1
ATOM 2186 C C . ILE A 1 289 ? 4.982 2.282 -2.405 1.00 95.75 289 ILE A C 1
ATOM 2188 O O . ILE A 1 289 ? 6.053 1.677 -2.462 1.00 95.75 289 ILE A O 1
ATOM 2192 N N . ALA A 1 290 ? 4.936 3.618 -2.394 1.00 95.44 290 ALA A N 1
ATOM 2193 C CA . ALA A 1 290 ? 6.145 4.436 -2.430 1.00 95.44 290 ALA A CA 1
ATOM 2194 C C . ALA A 1 290 ? 7.030 4.214 -1.195 1.00 95.44 290 ALA A C 1
ATOM 2196 O O . ALA A 1 290 ? 8.243 4.062 -1.332 1.00 95.44 290 ALA A O 1
ATOM 2197 N N . TYR A 1 291 ? 6.442 4.129 0.002 1.00 95.31 291 TYR A N 1
ATOM 2198 C CA . TYR A 1 291 ? 7.176 3.827 1.229 1.00 95.31 291 TYR A CA 1
ATOM 2199 C C . TYR A 1 291 ? 7.887 2.471 1.145 1.00 95.31 291 TYR A C 1
ATOM 2201 O O . TYR A 1 291 ? 9.062 2.380 1.507 1.00 95.31 291 TYR A O 1
ATOM 2209 N N . LEU A 1 292 ? 7.214 1.444 0.617 1.00 95.44 292 LEU A N 1
ATOM 2210 C CA . LEU A 1 292 ? 7.790 0.115 0.423 1.00 95.44 292 LEU A CA 1
ATOM 2211 C C . LEU A 1 292 ? 8.994 0.142 -0.534 1.00 95.44 292 LEU A C 1
ATOM 2213 O O . LEU A 1 292 ? 10.055 -0.383 -0.191 1.00 95.44 292 LEU A O 1
ATOM 2217 N N . PHE A 1 293 ? 8.875 0.812 -1.686 1.00 94.19 293 PHE A N 1
ATOM 2218 C CA . PHE A 1 293 ? 9.993 0.964 -2.624 1.00 94.19 293 PHE A CA 1
ATOM 2219 C C . PHE A 1 293 ? 11.171 1.732 -2.014 1.00 94.19 293 PHE A C 1
ATOM 2221 O O . PHE A 1 293 ? 12.314 1.296 -2.114 1.00 94.19 293 PHE A O 1
ATOM 2228 N N . LEU A 1 294 ? 10.914 2.868 -1.368 1.00 94.06 294 LEU A N 1
ATOM 2229 C CA . LEU A 1 294 ? 11.977 3.765 -0.912 1.00 94.06 294 LEU A CA 1
ATOM 2230 C C . LEU A 1 294 ? 12.734 3.239 0.313 1.00 94.06 294 LEU A C 1
ATOM 2232 O O . LEU A 1 294 ? 13.928 3.502 0.439 1.00 94.06 294 LEU A O 1
ATOM 2236 N N . ASN A 1 295 ? 12.060 2.512 1.209 1.00 93.56 295 ASN A N 1
ATOM 2237 C CA . ASN A 1 295 ? 12.650 2.094 2.485 1.00 93.56 295 ASN A CA 1
ATOM 2238 C C . ASN A 1 295 ? 13.132 0.639 2.493 1.00 93.56 295 ASN A C 1
ATOM 2240 O O . ASN A 1 295 ? 14.017 0.313 3.283 1.00 93.56 295 ASN A O 1
ATOM 2244 N N . TYR A 1 296 ? 12.594 -0.225 1.622 1.00 94.25 296 TYR A N 1
ATOM 2245 C CA . TYR A 1 296 ? 12.888 -1.665 1.654 1.00 94.25 296 TYR A CA 1
ATOM 2246 C C . TYR A 1 296 ? 13.509 -2.223 0.372 1.00 94.25 296 TYR A C 1
ATOM 2248 O O . TYR A 1 296 ? 13.895 -3.390 0.366 1.00 94.25 296 TYR A O 1
ATOM 2256 N N . VAL A 1 297 ? 13.669 -1.421 -0.690 1.00 91.38 297 VAL A N 1
ATOM 2257 C CA . VAL A 1 297 ? 14.329 -1.849 -1.935 1.00 91.38 297 VAL A CA 1
ATOM 2258 C C . VAL A 1 297 ? 15.731 -1.230 -2.039 1.00 91.38 297 VAL A C 1
ATOM 2260 O O . VAL A 1 297 ? 15.870 -0.039 -2.336 1.00 91.38 297 VAL A O 1
ATOM 2263 N N . PRO A 1 298 ? 16.809 -2.009 -1.822 1.00 86.31 298 PRO A N 1
ATOM 2264 C CA . PRO A 1 298 ? 18.167 -1.479 -1.848 1.00 86.31 298 PRO A CA 1
ATOM 2265 C C . PRO A 1 298 ? 18.547 -0.906 -3.218 1.00 86.31 298 PRO A C 1
ATOM 2267 O O . PRO A 1 298 ? 18.468 -1.587 -4.240 1.00 86.31 298 PRO A O 1
ATOM 2270 N N . GLY A 1 299 ? 19.027 0.339 -3.237 1.00 81.44 299 GLY A N 1
ATOM 2271 C CA . GLY A 1 299 ? 19.481 1.002 -4.465 1.00 81.44 299 GLY A CA 1
ATOM 2272 C C . GLY A 1 299 ? 18.357 1.515 -5.371 1.00 81.44 299 GLY A C 1
ATOM 2273 O O . GLY A 1 299 ? 18.636 1.886 -6.511 1.00 81.44 299 GLY A O 1
ATOM 2274 N N . PHE A 1 300 ? 17.112 1.555 -4.887 1.00 88.44 300 PHE A N 1
ATOM 2275 C CA . PHE A 1 300 ? 16.012 2.202 -5.594 1.00 88.44 300 PHE A CA 1
ATOM 2276 C C . PHE A 1 300 ? 16.235 3.720 -5.657 1.00 88.44 300 PHE A C 1
ATOM 2278 O O . PHE A 1 300 ? 16.536 4.347 -4.642 1.00 88.44 300 PHE A O 1
ATOM 2285 N N . ASN A 1 301 ? 16.116 4.321 -6.845 1.00 89.25 301 ASN A N 1
ATOM 2286 C CA . ASN A 1 301 ? 16.282 5.765 -6.999 1.00 89.25 301 ASN A CA 1
ATOM 2287 C C . ASN A 1 301 ? 14.951 6.484 -6.698 1.00 89.25 301 ASN A C 1
ATOM 2289 O O . ASN A 1 301 ? 13.979 6.239 -7.417 1.00 89.25 301 ASN A O 1
ATOM 2293 N N . PRO A 1 302 ? 14.893 7.399 -5.709 1.00 91.06 302 PRO A N 1
ATOM 2294 C CA . PRO A 1 302 ? 13.684 8.166 -5.415 1.00 91.06 302 PRO A CA 1
ATOM 2295 C C . PRO A 1 302 ? 13.143 8.953 -6.611 1.00 91.06 302 PRO A C 1
ATOM 2297 O O . PRO A 1 302 ? 11.930 9.084 -6.754 1.00 91.06 302 PRO A O 1
ATOM 2300 N N . ASP A 1 303 ? 14.019 9.394 -7.521 1.00 92.00 303 ASP A N 1
ATOM 2301 C CA . ASP A 1 303 ? 13.626 10.133 -8.722 1.00 92.00 303 ASP A CA 1
ATOM 2302 C C . ASP A 1 303 ? 12.771 9.297 -9.682 1.00 92.00 303 ASP A C 1
ATOM 2304 O O . ASP A 1 303 ? 12.170 9.847 -10.602 1.00 92.00 303 ASP A O 1
ATOM 2308 N N . TRP A 1 304 ? 12.696 7.976 -9.520 1.00 93.38 304 TRP A N 1
ATOM 2309 C CA . TRP A 1 304 ? 11.838 7.134 -10.350 1.00 93.38 304 TRP A CA 1
ATOM 2310 C C . TRP A 1 304 ? 10.353 7.261 -10.003 1.00 93.38 304 TRP A C 1
ATOM 2312 O O . TRP A 1 304 ? 9.528 6.949 -10.857 1.00 93.38 304 TRP A O 1
ATOM 2322 N N . ILE A 1 305 ? 9.990 7.740 -8.810 1.00 94.62 305 ILE A N 1
ATOM 2323 C CA . ILE A 1 305 ? 8.591 7.892 -8.389 1.00 94.62 305 ILE A CA 1
ATOM 2324 C C . ILE A 1 305 ? 8.210 9.373 -8.397 1.00 94.62 305 ILE A C 1
ATOM 2326 O O . ILE A 1 305 ? 8.884 10.207 -7.801 1.00 94.62 305 ILE A O 1
ATOM 2330 N N . ASN A 1 306 ? 7.091 9.697 -9.046 1.00 94.69 306 ASN A N 1
ATOM 2331 C CA . ASN A 1 306 ? 6.445 11.000 -8.910 1.00 94.69 306 ASN A CA 1
ATOM 2332 C C . ASN A 1 306 ? 5.277 10.882 -7.926 1.00 94.69 306 ASN A C 1
ATOM 2334 O O . ASN A 1 306 ? 4.154 10.563 -8.318 1.00 94.69 306 ASN A O 1
ATOM 2338 N N . ILE A 1 307 ? 5.556 11.102 -6.639 1.00 91.69 307 ILE A N 1
ATOM 2339 C CA . ILE A 1 307 ? 4.566 10.866 -5.583 1.00 91.69 307 ILE A CA 1
ATOM 2340 C C . ILE A 1 307 ? 3.381 11.835 -5.655 1.00 91.69 307 ILE A C 1
ATOM 2342 O O . ILE A 1 307 ? 2.268 11.454 -5.308 1.00 91.69 307 ILE A O 1
ATOM 2346 N N . GLU A 1 308 ? 3.593 13.055 -6.155 1.00 90.81 308 GLU A N 1
ATOM 2347 C CA . GLU A 1 308 ? 2.531 14.053 -6.321 1.00 90.81 308 GLU A CA 1
ATOM 2348 C C . GLU A 1 308 ? 1.516 13.610 -7.381 1.00 90.81 308 GLU A C 1
ATOM 2350 O O . GLU A 1 308 ? 0.312 13.653 -7.140 1.00 90.81 308 GLU A O 1
ATOM 2355 N N . GLU A 1 309 ? 1.992 13.111 -8.526 1.00 92.12 309 GLU A N 1
ATOM 2356 C CA . GLU A 1 309 ? 1.140 12.578 -9.599 1.00 92.12 309 GLU A CA 1
ATOM 2357 C C . GLU A 1 309 ? 0.355 11.348 -9.127 1.00 92.12 309 GLU A C 1
ATOM 2359 O O . GLU A 1 309 ? -0.846 11.242 -9.371 1.00 92.12 309 GLU A O 1
ATOM 2364 N N . TRP A 1 310 ? 1.003 10.445 -8.387 1.00 94.06 310 TRP A N 1
ATOM 2365 C CA . TRP A 1 310 ? 0.339 9.265 -7.830 1.00 94.06 310 TRP A CA 1
ATOM 2366 C C . TRP A 1 310 ? -0.711 9.626 -6.772 1.00 94.06 310 TRP A C 1
ATOM 2368 O O . TRP A 1 310 ? -1.795 9.036 -6.735 1.00 94.06 310 TRP A O 1
ATOM 2378 N N . ALA A 1 311 ? -0.406 10.595 -5.906 1.00 88.94 311 ALA A N 1
ATOM 2379 C CA . ALA A 1 311 ? -1.335 11.076 -4.892 1.00 88.94 311 ALA A CA 1
ATOM 2380 C C . ALA A 1 311 ? -2.550 11.758 -5.536 1.00 88.94 311 ALA A C 1
ATOM 2382 O O . ALA A 1 311 ? -3.678 11.484 -5.134 1.00 88.94 311 ALA A O 1
ATOM 2383 N N . GLN A 1 312 ? -2.348 12.580 -6.571 1.00 90.00 312 GLN A N 1
ATOM 2384 C CA . GLN A 1 312 ? -3.443 13.203 -7.323 1.00 90.00 312 GLN A CA 1
ATOM 2385 C C . GLN A 1 312 ? -4.331 12.166 -8.015 1.00 90.00 312 GLN A C 1
ATOM 2387 O O . GLN A 1 312 ? -5.554 12.249 -7.919 1.00 90.00 312 GLN A O 1
ATOM 2392 N N . GLU A 1 313 ? -3.735 11.174 -8.675 1.00 89.81 313 GLU A N 1
ATOM 2393 C CA . GLU A 1 313 ? -4.460 10.096 -9.352 1.00 89.81 313 GLU A CA 1
ATOM 2394 C C . GLU A 1 313 ? -5.294 9.267 -8.358 1.00 89.81 313 GLU A C 1
ATOM 2396 O O . GLU A 1 313 ? -6.493 9.079 -8.554 1.00 89.81 313 GLU A O 1
ATOM 2401 N N . THR A 1 314 ? -4.704 8.826 -7.244 1.00 89.81 314 THR A N 1
ATOM 2402 C CA . THR A 1 314 ? -5.441 8.054 -6.225 1.00 89.81 314 THR A CA 1
ATOM 2403 C C . THR A 1 314 ? -6.504 8.884 -5.507 1.00 89.81 314 THR A C 1
ATOM 2405 O O . THR A 1 314 ? -7.600 8.386 -5.267 1.00 89.81 314 THR A O 1
ATOM 2408 N N . THR A 1 315 ? -6.247 10.160 -5.221 1.00 84.44 315 THR A N 1
ATOM 2409 C CA . THR A 1 315 ? -7.249 11.046 -4.604 1.00 84.44 315 THR A CA 1
ATOM 2410 C C . THR A 1 315 ? -8.429 11.296 -5.542 1.00 84.44 315 THR A C 1
ATOM 2412 O O . THR A 1 315 ? -9.572 11.276 -5.103 1.00 84.44 315 THR A O 1
ATOM 2415 N N . SER A 1 316 ? -8.165 11.484 -6.838 1.00 83.50 316 SER A N 1
ATOM 2416 C CA . SER A 1 316 ? -9.206 11.838 -7.811 1.00 83.50 316 SER A CA 1
ATOM 2417 C C . SER A 1 316 ? -10.088 10.660 -8.222 1.00 83.50 316 SER A C 1
ATOM 2419 O O . SER A 1 316 ? -11.236 10.877 -8.595 1.00 83.50 316 SER A O 1
ATOM 2421 N N . PHE A 1 317 ? -9.555 9.432 -8.218 1.00 81.88 317 PHE A N 1
ATOM 2422 C CA . PHE A 1 317 ? -10.233 8.281 -8.834 1.00 81.88 317 PHE A CA 1
ATOM 2423 C C . PHE A 1 317 ? -10.437 7.076 -7.910 1.00 81.88 317 PHE A C 1
ATOM 2425 O O . PHE A 1 317 ? -11.162 6.159 -8.283 1.00 81.88 317 PHE A O 1
ATOM 2432 N N . LEU A 1 318 ? -9.812 7.055 -6.729 1.00 83.31 318 LEU A N 1
ATOM 2433 C CA . LEU A 1 318 ? -9.989 5.982 -5.746 1.00 83.31 318 LEU A CA 1
ATOM 2434 C C . LEU A 1 318 ? -10.576 6.504 -4.432 1.00 83.31 318 LEU A C 1
ATOM 2436 O O . LEU A 1 318 ? -11.502 5.898 -3.899 1.00 83.31 318 LEU A O 1
ATOM 2440 N N . GLY A 1 319 ? -10.025 7.595 -3.887 1.00 78.25 319 GLY A N 1
ATOM 2441 C CA . GLY A 1 319 ? -10.536 8.259 -2.679 1.00 78.25 319 GLY A CA 1
ATOM 2442 C C . GLY A 1 319 ? -10.597 7.375 -1.424 1.00 78.25 319 GLY A C 1
ATOM 2443 O O . GLY A 1 319 ? -11.281 7.727 -0.470 1.00 78.25 319 GLY A O 1
ATOM 2444 N N . THR A 1 320 ? -9.915 6.223 -1.428 1.00 83.88 320 THR A N 1
ATOM 2445 C CA . THR A 1 320 ? -10.019 5.196 -0.385 1.00 83.88 320 THR A CA 1
ATOM 2446 C C . THR A 1 320 ? -8.650 4.938 0.254 1.00 83.88 320 THR A C 1
ATOM 2448 O O . THR A 1 320 ? -7.708 4.582 -0.465 1.00 83.88 320 THR A O 1
ATOM 2451 N N . PRO A 1 321 ? -8.506 5.132 1.575 1.00 88.69 321 PRO A N 1
ATOM 2452 C CA . PRO A 1 321 ? -7.289 4.808 2.306 1.00 88.69 321 PRO A CA 1
ATOM 2453 C C . PRO A 1 321 ? -7.223 3.324 2.687 1.00 88.69 321 PRO A C 1
ATOM 2455 O O . PRO A 1 321 ? -8.238 2.638 2.777 1.00 88.69 321 PRO A O 1
ATOM 2458 N N . TYR A 1 322 ? -6.003 2.846 2.926 1.00 91.38 322 TYR A N 1
ATOM 2459 C CA . TYR A 1 322 ? -5.707 1.478 3.348 1.00 91.38 322 TYR A CA 1
ATOM 2460 C C . TYR A 1 322 ? -4.835 1.496 4.603 1.00 91.38 322 TYR A C 1
ATOM 2462 O O . TYR A 1 322 ? -3.987 2.379 4.766 1.00 91.38 322 TYR A O 1
ATOM 2470 N N . SER A 1 323 ? -5.031 0.518 5.484 1.00 92.50 323 SER A N 1
ATOM 2471 C CA . SER A 1 323 ? -4.280 0.365 6.734 1.00 92.50 323 SER A CA 1
ATOM 2472 C C . SER A 1 323 ? -4.051 -1.108 7.037 1.00 92.50 323 SER A C 1
ATOM 2474 O O . SER A 1 323 ? -4.873 -1.946 6.701 1.00 92.50 323 SER A O 1
ATOM 2476 N N . GLY A 1 324 ? -2.924 -1.461 7.646 1.00 93.12 324 GLY A N 1
ATOM 2477 C CA . GLY A 1 324 ? -2.590 -2.869 7.853 1.00 93.12 324 GLY A CA 1
ATOM 2478 C C . GLY A 1 324 ? -1.356 -3.080 8.714 1.00 93.12 324 GLY A C 1
ATOM 2479 O O . GLY A 1 324 ? -0.611 -2.143 9.004 1.00 93.12 324 GLY A O 1
ATOM 2480 N N . PHE A 1 325 ? -1.131 -4.326 9.124 1.00 94.94 325 PHE A N 1
ATOM 2481 C CA . PHE A 1 325 ? 0.032 -4.717 9.916 1.00 94.94 325 PHE A CA 1
ATOM 2482 C C . PHE A 1 325 ? 0.810 -5.843 9.227 1.00 94.94 325 PHE A C 1
ATOM 2484 O O . PHE A 1 325 ? 0.231 -6.805 8.721 1.00 94.94 325 PHE A O 1
ATOM 2491 N N . VAL A 1 326 ? 2.137 -5.724 9.206 1.00 95.81 326 VAL A N 1
ATOM 2492 C CA . VAL A 1 326 ? 3.050 -6.733 8.659 1.00 95.81 326 VAL A CA 1
ATOM 2493 C C . VAL A 1 326 ? 3.935 -7.237 9.795 1.00 95.81 326 VAL A C 1
ATOM 2495 O O . VAL A 1 326 ? 4.832 -6.529 10.258 1.00 95.81 326 VAL A O 1
ATOM 2498 N N . ALA A 1 327 ? 3.637 -8.448 10.270 1.00 94.44 327 ALA A N 1
ATOM 2499 C CA . ALA A 1 327 ? 4.242 -9.041 11.462 1.00 94.44 327 ALA A CA 1
ATOM 2500 C C . ALA A 1 327 ? 5.659 -9.595 11.229 1.00 94.44 327 ALA A C 1
ATOM 2502 O O . ALA A 1 327 ? 6.482 -9.606 12.144 1.00 94.44 327 ALA A O 1
ATOM 2503 N N . GLU A 1 328 ? 5.956 -10.052 10.014 1.00 92.19 328 GLU A N 1
ATOM 2504 C CA . GLU A 1 328 ? 7.216 -10.713 9.683 1.00 92.19 328 GLU A CA 1
ATOM 2505 C C . GLU A 1 328 ? 7.737 -10.309 8.298 1.00 92.19 328 GLU A C 1
ATOM 2507 O O . GLU A 1 328 ? 6.946 -9.832 7.477 1.00 92.19 328 GLU A O 1
ATOM 2512 N N . PRO A 1 329 ? 9.046 -10.491 8.021 1.00 94.12 329 PRO A N 1
ATOM 2513 C CA . PRO A 1 329 ? 9.638 -10.159 6.731 1.00 94.12 329 PRO A CA 1
ATOM 2514 C C . PRO A 1 329 ? 8.882 -10.796 5.562 1.00 94.12 329 PRO A C 1
ATOM 2516 O O . PRO A 1 329 ? 8.984 -11.995 5.311 1.00 94.12 329 PRO A O 1
ATOM 2519 N N . THR A 1 330 ? 8.127 -9.967 4.848 1.00 94.12 330 THR A N 1
ATOM 2520 C CA . THR A 1 330 ? 7.317 -10.352 3.690 1.00 94.12 330 THR A CA 1
ATOM 2521 C C . THR A 1 330 ? 7.944 -9.760 2.429 1.00 94.12 330 THR A C 1
ATOM 2523 O O . THR A 1 330 ? 8.548 -8.686 2.481 1.00 94.12 330 THR A O 1
ATOM 2526 N N . ASP A 1 331 ? 7.827 -10.450 1.293 1.00 94.38 331 ASP A N 1
ATOM 2527 C CA . ASP A 1 331 ? 8.285 -9.926 0.001 1.00 94.38 331 ASP A CA 1
ATOM 2528 C C . ASP A 1 331 ? 7.596 -8.584 -0.298 1.00 94.38 331 ASP A C 1
ATOM 2530 O O . ASP A 1 331 ? 6.369 -8.467 -0.238 1.00 94.38 331 ASP A O 1
ATOM 2534 N N . VAL A 1 332 ? 8.391 -7.565 -0.631 1.00 95.12 332 VAL A N 1
ATOM 2535 C CA . VAL A 1 332 ? 7.875 -6.241 -0.987 1.00 95.12 332 VAL A CA 1
ATOM 2536 C C . VAL A 1 332 ? 6.933 -6.322 -2.190 1.00 95.12 332 VAL A C 1
ATOM 2538 O O . VAL A 1 332 ? 5.895 -5.660 -2.191 1.00 95.12 332 VAL A O 1
ATOM 2541 N N . ILE A 1 333 ? 7.238 -7.163 -3.184 1.00 93.50 333 ILE A N 1
ATOM 2542 C CA . ILE A 1 333 ? 6.348 -7.375 -4.330 1.00 93.50 333 ILE A CA 1
ATOM 2543 C C . ILE A 1 333 ? 5.020 -7.975 -3.885 1.00 93.50 333 ILE A C 1
ATOM 2545 O O . ILE A 1 333 ? 3.985 -7.533 -4.370 1.00 93.50 333 ILE A O 1
ATOM 2549 N N . GLN A 1 334 ? 5.025 -8.928 -2.951 1.00 93.81 334 GLN A N 1
ATOM 2550 C CA . GLN A 1 334 ? 3.788 -9.529 -2.456 1.00 93.81 334 GLN A CA 1
ATOM 2551 C C . GLN A 1 334 ? 2.885 -8.471 -1.807 1.00 93.81 334 GLN A C 1
ATOM 2553 O O . GLN A 1 334 ? 1.712 -8.384 -2.157 1.00 93.81 334 GLN A O 1
ATOM 2558 N N . LEU A 1 335 ? 3.434 -7.615 -0.940 1.00 95.12 335 LEU A N 1
ATOM 2559 C CA . LEU A 1 335 ? 2.672 -6.530 -0.306 1.00 95.12 335 LEU A CA 1
ATOM 2560 C C . LEU A 1 335 ? 2.122 -5.525 -1.332 1.00 95.12 335 LEU A C 1
ATOM 2562 O O . LEU A 1 335 ? 0.995 -5.054 -1.202 1.00 95.12 335 LEU A O 1
ATOM 2566 N N . ILE A 1 336 ? 2.904 -5.205 -2.367 1.00 95.25 336 ILE A N 1
ATOM 2567 C CA . ILE A 1 336 ? 2.466 -4.311 -3.446 1.00 95.25 336 ILE A CA 1
ATOM 2568 C C . ILE A 1 336 ? 1.370 -4.969 -4.292 1.00 95.25 336 ILE A C 1
ATOM 2570 O O . ILE A 1 336 ? 0.410 -4.296 -4.649 1.00 95.25 336 ILE A O 1
ATOM 2574 N N . VAL A 1 337 ? 1.484 -6.262 -4.600 1.00 94.75 337 VAL A N 1
ATOM 2575 C CA . VAL A 1 337 ? 0.472 -7.021 -5.353 1.00 94.75 337 VAL A CA 1
ATOM 2576 C C . VAL A 1 337 ? -0.845 -7.087 -4.582 1.00 94.75 337 VAL A C 1
ATOM 2578 O O . VAL A 1 337 ? -1.892 -6.836 -5.173 1.00 94.75 337 VAL A O 1
ATOM 2581 N N . GLU A 1 338 ? -0.800 -7.315 -3.265 1.00 94.62 338 GLU A N 1
ATOM 2582 C CA . GLU A 1 338 ? -1.994 -7.250 -2.412 1.00 94.62 338 GLU A CA 1
ATOM 2583 C C . GLU A 1 338 ? -2.707 -5.891 -2.543 1.00 94.62 338 GLU A C 1
ATOM 2585 O O . GLU A 1 338 ? -3.926 -5.846 -2.705 1.00 94.62 338 GLU A O 1
ATOM 2590 N N . LEU A 1 339 ? -1.959 -4.781 -2.536 1.00 94.44 339 LEU A N 1
ATOM 2591 C CA . LEU A 1 339 ? -2.518 -3.436 -2.723 1.00 94.44 339 LEU A CA 1
ATOM 2592 C C . LEU A 1 339 ? -2.995 -3.182 -4.159 1.00 94.44 339 LEU A C 1
ATOM 2594 O O . LEU A 1 339 ? -4.006 -2.512 -4.345 1.00 94.44 339 LEU A O 1
ATOM 2598 N N . ILE A 1 340 ? -2.299 -3.698 -5.175 1.00 93.56 340 ILE A N 1
ATOM 2599 C CA . ILE A 1 340 ? -2.700 -3.567 -6.583 1.00 93.56 340 ILE A CA 1
ATOM 2600 C C . ILE A 1 340 ? -4.055 -4.230 -6.823 1.00 93.56 340 ILE A C 1
ATOM 2602 O O . ILE A 1 340 ? -4.921 -3.615 -7.449 1.00 93.56 340 ILE A O 1
ATOM 2606 N N . GLU A 1 341 ? -4.243 -5.447 -6.307 1.00 91.12 341 GLU A N 1
ATOM 2607 C CA . GLU A 1 341 ? -5.508 -6.170 -6.420 1.00 91.12 341 GLU A CA 1
ATOM 2608 C C . GLU A 1 341 ? -6.626 -5.445 -5.660 1.00 91.12 341 GLU A C 1
ATOM 2610 O O . GLU A 1 341 ? -7.707 -5.234 -6.205 1.00 91.12 341 GLU A O 1
ATOM 2615 N N . GLN A 1 342 ? -6.361 -5.010 -4.425 1.00 89.88 342 GLN A N 1
ATOM 2616 C CA . GLN A 1 342 ? -7.393 -4.452 -3.545 1.00 89.88 342 GLN A CA 1
ATOM 2617 C C . GLN A 1 342 ? -7.780 -3.009 -3.881 1.00 89.88 342 GLN A C 1
ATOM 2619 O O . GLN A 1 342 ? -8.929 -2.628 -3.695 1.00 89.88 342 GLN A O 1
ATOM 2624 N N . ALA A 1 343 ? -6.855 -2.213 -4.414 1.00 88.44 343 ALA A N 1
ATOM 2625 C CA . ALA A 1 343 ? -7.114 -0.838 -4.834 1.00 88.44 343 ALA A CA 1
ATOM 2626 C C . ALA A 1 343 ? -7.356 -0.697 -6.348 1.00 88.44 343 ALA A C 1
ATOM 2628 O O . ALA A 1 343 ? -7.427 0.428 -6.847 1.00 88.44 343 ALA A O 1
ATOM 2629 N N . ALA A 1 344 ? -7.470 -1.818 -7.075 1.00 87.00 344 ALA A N 1
ATOM 2630 C CA . ALA A 1 344 ? -7.658 -1.866 -8.525 1.00 87.00 344 ALA A CA 1
ATOM 2631 C C . ALA A 1 344 ? -6.661 -0.960 -9.274 1.00 87.00 344 ALA A C 1
ATOM 2633 O O . ALA A 1 344 ? -7.032 -0.100 -10.077 1.00 87.00 344 ALA A O 1
ATOM 2634 N N . LEU A 1 345 ? -5.374 -1.126 -8.969 1.00 90.62 345 LEU A N 1
ATOM 2635 C CA . LEU A 1 345 ? -4.306 -0.294 -9.517 1.00 90.62 345 LEU A CA 1
ATOM 2636 C C . LEU A 1 345 ? -3.641 -0.956 -10.724 1.00 90.62 345 LEU A C 1
ATOM 2638 O O . LEU A 1 345 ? -3.738 -2.156 -10.970 1.00 90.62 345 LEU A O 1
ATOM 2642 N N . ILE A 1 346 ? -2.903 -0.143 -11.465 1.00 91.75 346 ILE A N 1
ATOM 2643 C CA . ILE A 1 346 ? -1.921 -0.581 -12.444 1.00 91.75 346 ILE A CA 1
ATOM 2644 C C . ILE A 1 346 ? -0.617 0.119 -12.103 1.00 91.75 346 ILE A C 1
ATOM 2646 O O . ILE A 1 346 ? -0.589 1.345 -11.990 1.00 91.75 346 ILE A O 1
ATOM 2650 N N . VAL A 1 347 ? 0.465 -0.646 -11.991 1.00 92.19 347 VAL A N 1
ATOM 2651 C CA . VAL A 1 347 ? 1.810 -0.110 -11.778 1.00 92.19 347 VAL A CA 1
ATOM 2652 C C . VAL A 1 347 ? 2.741 -0.656 -12.851 1.00 92.19 347 VAL A C 1
ATOM 2654 O O . VAL A 1 347 ? 2.819 -1.865 -13.052 1.00 92.19 347 VAL A O 1
ATOM 2657 N N . TRP A 1 348 ? 3.453 0.223 -13.556 1.00 92.00 348 TRP A N 1
ATOM 2658 C CA . TRP A 1 348 ? 4.379 -0.192 -14.611 1.00 92.00 348 TRP A CA 1
ATOM 2659 C C . TRP A 1 348 ? 5.569 0.750 -14.756 1.00 92.00 348 TRP A C 1
ATOM 2661 O O . TRP A 1 348 ? 5.529 1.918 -14.368 1.00 92.00 348 TRP A O 1
ATOM 2671 N N . TRP A 1 349 ? 6.647 0.224 -15.331 1.00 92.00 349 TRP A N 1
ATOM 2672 C CA . TRP A 1 349 ? 7.838 0.995 -15.657 1.00 92.00 349 TRP A CA 1
ATOM 2673 C C . TRP A 1 349 ? 7.682 1.664 -17.026 1.00 92.00 349 TRP A C 1
ATOM 2675 O O . TRP A 1 349 ? 7.540 0.983 -18.042 1.00 92.00 349 TRP A O 1
ATOM 2685 N N . ASP A 1 350 ? 7.722 2.993 -17.047 1.00 91.88 350 ASP A N 1
ATOM 2686 C CA . ASP A 1 350 ? 7.865 3.800 -18.256 1.00 91.88 350 ASP A CA 1
ATOM 2687 C C . ASP A 1 350 ? 9.362 3.932 -18.559 1.00 91.88 350 ASP A C 1
ATOM 2689 O O . ASP A 1 350 ? 10.087 4.733 -17.958 1.00 91.88 350 ASP A O 1
ATOM 2693 N N . ASP A 1 351 ? 9.838 3.077 -19.464 1.00 90.75 351 ASP A N 1
ATOM 2694 C CA . ASP A 1 351 ? 11.255 2.937 -19.787 1.00 90.75 351 ASP A CA 1
ATOM 2695 C C . ASP A 1 351 ? 11.819 4.106 -20.595 1.00 90.75 351 ASP A C 1
ATOM 2697 O O . ASP A 1 351 ? 13.038 4.268 -20.618 1.00 90.75 351 ASP A O 1
ATOM 2701 N N . ILE A 1 352 ? 10.970 4.931 -21.214 1.00 90.44 352 ILE A N 1
ATOM 2702 C CA . ILE A 1 352 ? 11.381 6.139 -21.940 1.00 90.44 352 ILE A CA 1
ATOM 2703 C C . ILE A 1 352 ? 11.491 7.318 -20.972 1.00 90.44 352 ILE A C 1
ATOM 2705 O O . ILE A 1 352 ? 12.509 8.007 -20.962 1.00 90.44 352 ILE A O 1
ATOM 2709 N N . ALA A 1 353 ? 10.473 7.545 -20.134 1.00 91.12 353 ALA A N 1
ATOM 2710 C CA . ALA A 1 353 ? 10.500 8.639 -19.160 1.00 91.12 353 ALA A CA 1
ATOM 2711 C C . ALA A 1 353 ? 11.394 8.343 -17.943 1.00 91.12 353 ALA A C 1
ATOM 2713 O O . ALA A 1 353 ? 11.690 9.255 -17.169 1.00 91.12 353 ALA A O 1
ATOM 2714 N N . GLN A 1 354 ? 11.807 7.083 -17.764 1.00 92.56 354 GLN A N 1
ATOM 2715 C CA . GLN A 1 354 ? 12.525 6.590 -16.589 1.00 92.56 354 GLN A CA 1
ATOM 2716 C C . GLN A 1 354 ? 11.723 6.816 -15.293 1.00 92.56 354 GLN A C 1
ATOM 2718 O O . GLN A 1 354 ? 12.255 7.276 -14.277 1.00 92.56 354 GLN A O 1
ATOM 2723 N N . LYS A 1 355 ? 10.418 6.517 -15.340 1.00 93.38 355 LYS A N 1
ATOM 2724 C CA . LYS A 1 355 ? 9.485 6.709 -14.221 1.00 93.38 355 LYS A CA 1
ATOM 2725 C C . LYS A 1 355 ? 8.656 5.460 -13.966 1.00 93.38 355 LYS A C 1
ATOM 2727 O O . LYS A 1 355 ? 8.218 4.780 -14.889 1.00 93.38 355 LYS A O 1
ATOM 2732 N N . LEU A 1 356 ? 8.386 5.195 -12.698 1.00 93.62 356 LEU A N 1
ATOM 2733 C CA . LEU A 1 356 ? 7.363 4.255 -12.282 1.00 93.62 356 LEU A CA 1
ATOM 2734 C C . LEU A 1 356 ? 6.010 4.974 -12.343 1.00 93.62 356 LEU A C 1
ATOM 2736 O O . LEU A 1 356 ? 5.812 6.020 -11.719 1.00 93.62 356 LEU A O 1
ATOM 2740 N N . ARG A 1 357 ? 5.085 4.434 -13.130 1.00 92.81 357 ARG A N 1
ATOM 2741 C CA . ARG A 1 357 ? 3.728 4.955 -13.288 1.00 92.81 357 ARG A CA 1
ATOM 2742 C C . ARG A 1 357 ? 2.776 4.159 -12.412 1.00 92.81 357 ARG A C 1
ATOM 2744 O O . ARG A 1 357 ? 2.924 2.945 -12.294 1.00 92.81 357 ARG A O 1
ATOM 2751 N N . LEU A 1 358 ? 1.803 4.852 -11.836 1.00 93.50 358 LEU A N 1
ATOM 2752 C CA . LEU A 1 358 ? 0.684 4.273 -11.108 1.00 93.50 358 LEU A CA 1
ATOM 2753 C C . LEU A 1 358 ? -0.593 4.884 -11.666 1.00 93.50 358 LEU A C 1
ATOM 2755 O O . LEU A 1 358 ? -0.663 6.097 -11.870 1.00 93.50 358 LEU A O 1
ATOM 2759 N N . ARG A 1 359 ? -1.593 4.045 -11.918 1.00 90.31 359 ARG A N 1
ATOM 2760 C CA . ARG A 1 359 ? -2.905 4.481 -12.385 1.00 90.31 359 ARG A CA 1
ATOM 2761 C C . ARG A 1 359 ? -4.010 3.689 -11.710 1.00 90.31 359 ARG A C 1
ATOM 2763 O O . ARG A 1 359 ? -3.848 2.492 -11.493 1.00 90.31 359 ARG A O 1
ATOM 2770 N N . VAL A 1 360 ? -5.130 4.340 -11.422 1.00 88.69 360 VAL A N 1
ATOM 2771 C CA . VAL A 1 360 ? -6.342 3.655 -10.963 1.00 88.69 360 VAL A CA 1
ATOM 2772 C C . VAL A 1 360 ? -7.087 3.116 -12.181 1.00 88.69 360 VAL A C 1
ATOM 2774 O O . VAL A 1 360 ? -7.210 3.799 -13.206 1.00 88.69 360 VAL A O 1
ATOM 2777 N N . LEU A 1 361 ? -7.581 1.885 -12.088 1.00 85.44 361 LEU A N 1
ATOM 2778 C CA . LEU A 1 361 ? -8.452 1.316 -13.105 1.00 85.44 361 LEU A CA 1
ATOM 2779 C C . LEU A 1 361 ? -9.763 2.089 -13.189 1.00 85.44 361 LEU A C 1
ATOM 2781 O O . LEU A 1 361 ? -10.482 2.231 -12.206 1.00 85.44 361 LEU A O 1
ATOM 2785 N N . ARG A 1 362 ? -10.074 2.580 -14.388 1.00 81.88 362 ARG A N 1
ATOM 2786 C CA . ARG A 1 362 ? -11.288 3.347 -14.670 1.00 81.88 362 ARG A CA 1
ATOM 2787 C C . ARG A 1 362 ? -11.690 3.238 -16.133 1.00 81.88 362 ARG A C 1
ATOM 2789 O O . ARG A 1 362 ? -10.908 2.767 -16.963 1.00 81.88 362 ARG A O 1
ATOM 2796 N N . GLU A 1 363 ? -12.882 3.735 -16.439 1.00 82.69 363 GLU A N 1
ATOM 2797 C CA . GLU A 1 363 ? -13.395 3.819 -17.803 1.00 82.69 363 GLU A CA 1
ATOM 2798 C C . GLU A 1 363 ? -12.446 4.606 -18.723 1.00 82.69 363 GLU A C 1
ATOM 2800 O O . GLU A 1 363 ? -11.855 5.632 -18.355 1.00 82.69 363 GLU A O 1
ATOM 2805 N N . VAL A 1 364 ? -12.310 4.124 -19.957 1.00 86.69 364 VAL A N 1
ATOM 2806 C CA . VAL A 1 364 ? -11.569 4.825 -21.003 1.00 86.69 364 VAL A CA 1
ATOM 2807 C C . VAL A 1 364 ? -12.463 5.903 -21.604 1.00 86.69 364 VAL A C 1
ATOM 2809 O O . VAL A 1 364 ? -13.495 5.607 -22.196 1.00 86.69 364 VAL A O 1
ATOM 2812 N N . SER A 1 365 ? -12.030 7.163 -21.515 1.00 85.94 365 SER A N 1
ATOM 2813 C CA . SER A 1 365 ? -12.765 8.299 -22.083 1.00 85.94 365 SER A CA 1
ATOM 2814 C C . SER A 1 365 ? -13.165 8.061 -23.547 1.00 85.94 365 SER A C 1
ATOM 2816 O O . SER A 1 365 ? -12.357 7.623 -24.370 1.00 85.94 365 SER A O 1
ATOM 2818 N N . THR A 1 366 ? -14.391 8.438 -23.908 1.00 86.00 366 THR A N 1
ATOM 2819 C CA . THR A 1 366 ? -14.889 8.409 -25.298 1.00 86.00 366 THR A CA 1
ATOM 2820 C C . THR A 1 366 ? -14.136 9.374 -26.230 1.00 86.00 366 THR A C 1
ATOM 2822 O O . THR A 1 366 ? -14.156 9.217 -27.455 1.00 86.00 366 THR A O 1
ATOM 2825 N N . ASN A 1 367 ? -13.425 10.349 -25.650 1.00 88.00 367 ASN A N 1
ATOM 2826 C CA . ASN A 1 367 ? -12.541 11.288 -26.341 1.00 88.00 367 ASN A CA 1
ATOM 2827 C C . ASN A 1 367 ? -11.075 10.823 -26.389 1.00 88.00 367 ASN A C 1
ATOM 2829 O O . ASN A 1 367 ? -10.224 11.586 -26.842 1.00 88.00 367 ASN A O 1
ATOM 2833 N N . ALA A 1 368 ? -10.759 9.615 -25.907 1.00 89.31 368 ALA A N 1
ATOM 2834 C CA . ALA A 1 368 ? -9.410 9.071 -26.010 1.00 89.31 368 ALA A CA 1
ATOM 2835 C C . ALA A 1 368 ? -8.982 8.892 -27.477 1.00 89.31 368 ALA A C 1
ATOM 2837 O O . ALA A 1 368 ? -9.815 8.778 -28.386 1.00 89.31 368 ALA A O 1
ATOM 2838 N N . ASP A 1 369 ? -7.665 8.857 -27.690 1.00 90.81 369 ASP A N 1
ATOM 2839 C CA . ASP A 1 369 ? -7.073 8.659 -29.010 1.00 90.81 369 ASP A CA 1
ATOM 2840 C C . ASP A 1 369 ? -7.587 7.358 -29.638 1.00 90.81 369 ASP A C 1
ATOM 2842 O O . ASP A 1 369 ? -7.814 6.350 -28.957 1.00 90.81 369 ASP A O 1
ATOM 2846 N N . ARG A 1 370 ? -7.808 7.398 -30.954 1.00 92.31 370 ARG A N 1
ATOM 2847 C CA . ARG A 1 370 ? -8.509 6.337 -31.678 1.00 92.31 370 ARG A CA 1
ATOM 2848 C C . ARG A 1 370 ? -7.552 5.534 -32.538 1.00 92.31 370 ARG A C 1
ATOM 2850 O O . ARG A 1 370 ? -6.799 6.113 -33.316 1.00 92.31 370 ARG A O 1
ATOM 2857 N N . TRP A 1 371 ? -7.666 4.217 -32.467 1.00 91.88 371 TRP A N 1
ATOM 2858 C CA . TRP A 1 371 ? -7.065 3.283 -33.410 1.00 91.88 371 TRP A CA 1
ATOM 2859 C C . TRP A 1 371 ? -8.154 2.779 -34.350 1.00 91.88 371 TRP A C 1
ATOM 2861 O O . TRP A 1 371 ? -9.082 2.104 -33.921 1.00 91.88 371 TRP A O 1
ATOM 2871 N N . THR A 1 372 ? -8.075 3.143 -35.624 1.00 90.38 372 THR A N 1
ATOM 2872 C CA . THR A 1 372 ? -9.010 2.734 -36.675 1.00 90.38 372 THR A CA 1
ATOM 2873 C C . THR A 1 372 ? -8.258 2.104 -37.842 1.00 90.38 372 THR A C 1
ATOM 2875 O O . THR A 1 372 ? -7.029 2.062 -37.877 1.00 90.38 372 THR A O 1
ATOM 2878 N N . GLU A 1 373 ? -8.982 1.622 -38.848 1.00 87.50 373 GLU A N 1
ATOM 2879 C CA . GLU A 1 373 ? -8.380 1.095 -40.083 1.00 87.50 373 GLU A CA 1
ATOM 2880 C C . GLU A 1 373 ? -7.556 2.148 -40.859 1.00 87.50 373 GLU A C 1
ATOM 2882 O O . GLU A 1 373 ? -6.778 1.781 -41.734 1.00 87.50 373 GLU A O 1
ATOM 2887 N N . ASP A 1 374 ? -7.671 3.438 -40.514 1.00 86.38 374 ASP A N 1
ATOM 2888 C CA . ASP A 1 374 ? -6.906 4.527 -41.137 1.00 86.38 374 ASP A CA 1
ATOM 2889 C C . ASP A 1 374 ? -5.479 4.670 -40.581 1.00 86.38 374 ASP A C 1
ATOM 2891 O O . ASP A 1 374 ? -4.603 5.212 -41.257 1.00 86.38 374 ASP A O 1
ATOM 2895 N N . ASN A 1 375 ? -5.237 4.224 -39.344 1.00 87.88 375 ASN A N 1
ATOM 2896 C CA . ASN A 1 375 ? -3.953 4.391 -38.650 1.00 87.88 375 ASN A CA 1
ATOM 2897 C C . ASN A 1 375 ? -3.386 3.090 -38.054 1.00 87.88 375 ASN A C 1
ATOM 2899 O O . ASN A 1 375 ? -2.292 3.092 -37.486 1.00 87.88 375 ASN A O 1
ATOM 2903 N N . THR A 1 376 ? -4.089 1.973 -38.229 1.00 89.69 376 THR A N 1
ATOM 2904 C CA . THR A 1 376 ? -3.589 0.625 -37.952 1.00 89.69 376 THR A CA 1
ATOM 2905 C C . THR A 1 376 ? -3.125 -0.049 -39.243 1.00 89.69 376 THR A C 1
ATOM 2907 O O . THR A 1 376 ? -3.603 0.240 -40.339 1.00 89.69 376 THR A O 1
ATOM 2910 N N . LEU A 1 377 ? -2.153 -0.953 -39.136 1.00 90.88 377 LEU A N 1
ATOM 2911 C CA . LEU A 1 377 ? -1.667 -1.725 -40.273 1.00 90.88 377 LEU A CA 1
ATOM 2912 C C . LEU A 1 377 ? -2.733 -2.733 -40.717 1.00 90.88 377 LEU A C 1
ATOM 2914 O O . LEU A 1 377 ? -3.225 -3.538 -39.918 1.00 90.88 377 LEU A O 1
ATOM 2918 N N . ALA A 1 378 ? -3.046 -2.717 -42.013 1.00 88.31 378 ALA A N 1
ATOM 2919 C CA . ALA A 1 378 ? -4.033 -3.606 -42.614 1.00 88.31 378 ALA A CA 1
ATOM 2920 C C . ALA A 1 378 ? -3.735 -5.091 -42.327 1.00 88.31 378 ALA A C 1
ATOM 2922 O O . ALA A 1 378 ? -2.581 -5.517 -42.295 1.00 88.31 378 ALA A O 1
ATOM 2923 N N . ASP A 1 379 ? -4.796 -5.877 -42.119 1.00 88.50 379 ASP A N 1
ATOM 2924 C CA . ASP A 1 379 ? -4.773 -7.324 -41.847 1.00 88.50 379 ASP A CA 1
ATOM 2925 C C . ASP A 1 379 ? -4.024 -7.776 -40.573 1.00 88.50 379 ASP A C 1
ATOM 2927 O O . ASP A 1 379 ? -3.858 -8.985 -40.351 1.00 88.50 379 ASP A O 1
ATOM 2931 N N . THR A 1 380 ? -3.640 -6.846 -39.687 1.00 93.00 380 THR A N 1
ATOM 2932 C CA . THR A 1 380 ? -2.935 -7.161 -38.426 1.00 93.00 380 THR A CA 1
ATOM 2933 C C . THR A 1 380 ? -3.852 -7.363 -37.221 1.00 93.00 380 THR A C 1
ATOM 2935 O O . THR A 1 380 ? -3.483 -8.115 -36.324 1.00 93.00 380 THR A O 1
ATOM 2938 N N . LEU A 1 381 ? -5.056 -6.775 -37.216 1.00 93.62 381 LEU A N 1
ATOM 2939 C CA . LEU A 1 381 ? -5.998 -6.887 -36.100 1.00 93.62 381 LEU A CA 1
ATOM 2940 C C . LEU A 1 381 ? -6.422 -8.348 -35.862 1.00 93.62 381 LEU A C 1
ATOM 2942 O O . LEU A 1 381 ? -6.901 -9.040 -36.769 1.00 93.62 381 LEU A O 1
ATOM 2946 N N . ARG A 1 382 ? -6.255 -8.820 -34.629 1.00 94.25 382 ARG A N 1
ATOM 2947 C CA . ARG A 1 382 ? -6.734 -10.110 -34.121 1.00 94.25 382 ARG A CA 1
ATOM 2948 C C . ARG A 1 382 ? -7.486 -9.878 -32.819 1.00 94.25 382 ARG A C 1
ATOM 2950 O O . ARG A 1 382 ? -7.043 -9.089 -31.991 1.00 94.25 382 ARG A O 1
ATOM 2957 N N . THR A 1 383 ? -8.578 -10.608 -32.638 1.00 93.81 383 THR A N 1
ATOM 2958 C CA . THR A 1 383 ? -9.439 -10.540 -31.454 1.00 93.81 383 THR A CA 1
ATOM 2959 C C . THR A 1 383 ? -9.598 -11.936 -30.871 1.00 93.81 383 THR A C 1
ATOM 2961 O O . THR A 1 383 ? -9.772 -12.897 -31.623 1.00 93.81 383 THR A O 1
ATOM 2964 N N . GLN A 1 384 ? -9.526 -12.049 -29.548 1.00 94.06 384 GLN A N 1
ATOM 2965 C CA . GLN A 1 384 ? -9.694 -13.303 -28.823 1.00 94.06 384 GLN A CA 1
ATOM 2966 C C . GLN A 1 384 ? -10.436 -13.066 -27.504 1.00 94.06 384 GLN A C 1
ATOM 2968 O O . GLN A 1 384 ? -9.991 -12.261 -26.694 1.00 94.06 384 GLN A O 1
ATOM 2973 N N . ASP A 1 385 ? -11.518 -13.800 -27.255 1.00 91.94 385 ASP A N 1
ATOM 2974 C CA . ASP A 1 385 ? -12.218 -13.757 -25.966 1.00 91.94 385 ASP A CA 1
ATOM 2975 C C . ASP A 1 385 ? -11.391 -14.439 -24.863 1.00 91.94 385 ASP A C 1
ATOM 2977 O O . ASP A 1 385 ? -10.730 -15.456 -25.108 1.00 91.94 385 ASP A O 1
ATOM 2981 N N . GLN A 1 386 ? -11.456 -13.915 -23.634 1.00 92.06 386 GLN A N 1
ATOM 2982 C CA . GLN A 1 386 ? -10.728 -14.447 -22.474 1.00 92.06 386 GLN A CA 1
ATOM 2983 C C . GLN A 1 386 ? -11.681 -15.044 -21.415 1.00 92.06 386 GLN A C 1
ATOM 2985 O O . GLN A 1 386 ? -11.861 -14.463 -20.345 1.00 92.06 386 GLN A O 1
ATOM 2990 N N . PRO A 1 387 ? -12.284 -16.230 -21.646 1.00 89.81 387 PRO A N 1
ATOM 2991 C CA . PRO A 1 387 ? -13.265 -16.820 -20.726 1.00 89.81 387 PRO A CA 1
ATOM 2992 C C . PRO A 1 387 ? -12.702 -17.135 -19.334 1.00 89.81 387 PRO A C 1
ATOM 2994 O O . PRO A 1 387 ? -13.450 -17.132 -18.362 1.00 89.81 387 PRO A O 1
ATOM 2997 N N . GLY A 1 388 ? -11.390 -17.379 -19.227 1.00 89.94 388 GLY A N 1
ATOM 2998 C CA . GLY A 1 388 ? -10.717 -17.639 -17.951 1.00 89.94 388 GLY A CA 1
ATOM 2999 C C . GLY A 1 388 ? -10.634 -16.427 -17.019 1.00 89.94 388 GLY A C 1
ATOM 3000 O O . GLY A 1 388 ? -10.433 -16.622 -15.828 1.00 89.94 388 GLY A O 1
ATOM 3001 N N . LYS A 1 389 ? -10.818 -15.205 -17.540 1.00 90.12 389 LYS A N 1
ATOM 3002 C CA . LYS A 1 389 ? -10.859 -13.970 -16.743 1.00 90.12 389 LYS A CA 1
ATOM 3003 C C . LYS A 1 389 ? -12.265 -13.599 -16.272 1.00 90.12 389 LYS A C 1
ATOM 3005 O O . LYS A 1 389 ? -12.418 -12.607 -15.576 1.00 90.12 389 LYS A O 1
ATOM 3010 N N . ARG A 1 390 ? -13.302 -14.350 -16.661 1.00 92.12 390 ARG A N 1
ATOM 3011 C CA . ARG A 1 390 ? -14.679 -14.063 -16.242 1.00 92.12 390 ARG A CA 1
ATOM 3012 C C . ARG A 1 390 ? -14.824 -14.276 -14.734 1.00 92.12 390 ARG A C 1
ATOM 3014 O O . ARG A 1 390 ? -14.427 -15.322 -14.227 1.00 92.12 390 ARG A O 1
ATOM 3021 N N . VAL A 1 391 ? -15.479 -13.338 -14.060 1.00 91.62 391 VAL A N 1
ATOM 3022 C CA . VAL A 1 391 ? -15.828 -13.393 -12.638 1.00 91.62 391 VAL A CA 1
ATOM 3023 C C . VAL A 1 391 ? -17.311 -13.058 -12.491 1.00 91.62 391 VAL A C 1
ATOM 3025 O O . VAL A 1 391 ? -17.760 -12.037 -12.997 1.00 91.62 391 VAL A O 1
ATOM 3028 N N . SER A 1 392 ? -18.077 -13.924 -11.826 1.00 92.50 392 SER A N 1
ATOM 3029 C CA . SER A 1 392 ? -19.494 -13.692 -11.497 1.00 92.50 392 SER A CA 1
ATOM 3030 C C . SER A 1 392 ? -19.734 -13.478 -10.005 1.00 92.50 392 SER A C 1
ATOM 3032 O O . SER A 1 392 ? -20.769 -12.934 -9.637 1.00 92.50 392 SER A O 1
ATOM 3034 N N . GLN A 1 393 ? -18.793 -13.893 -9.150 1.00 93.75 393 GLN A N 1
ATOM 3035 C CA . GLN A 1 393 ? -18.849 -13.672 -7.707 1.00 93.75 393 GLN A CA 1
ATOM 3036 C C . GLN A 1 393 ? -17.480 -13.255 -7.180 1.00 93.75 393 GLN A C 1
ATOM 3038 O O . GLN A 1 393 ? -16.468 -13.867 -7.539 1.00 93.75 393 GLN A O 1
ATOM 3043 N N . VAL A 1 394 ? -17.454 -12.276 -6.279 1.00 94.06 394 VAL A N 1
ATOM 3044 C CA . VAL A 1 394 ? -16.235 -11.863 -5.572 1.00 94.06 394 VAL A CA 1
ATOM 3045 C C . VAL A 1 394 ? -16.469 -11.962 -4.074 1.00 94.06 394 VAL A C 1
ATOM 3047 O O . VAL A 1 394 ? -17.477 -11.480 -3.559 1.00 94.06 394 VAL A O 1
ATOM 3050 N N . TRP A 1 395 ? -15.570 -12.663 -3.387 1.00 95.06 395 TRP A N 1
ATOM 3051 C CA . TRP A 1 395 ? -15.617 -12.876 -1.944 1.00 95.06 395 TRP A CA 1
ATOM 3052 C C . TRP A 1 395 ? -14.374 -12.250 -1.316 1.00 95.06 395 TRP A C 1
ATOM 3054 O O . TRP A 1 395 ? -13.273 -12.782 -1.473 1.00 95.06 395 TRP A O 1
ATOM 3064 N N . THR A 1 396 ? -14.556 -11.152 -0.593 1.00 95.12 396 THR A N 1
ATOM 3065 C CA . THR A 1 396 ? -13.470 -10.449 0.094 1.00 95.12 396 THR A CA 1
ATOM 3066 C C . THR A 1 396 ? -13.530 -10.750 1.583 1.00 95.12 396 THR A C 1
ATOM 3068 O O . THR A 1 396 ? -14.501 -10.399 2.250 1.00 95.12 396 THR A O 1
ATOM 3071 N N . TYR A 1 397 ? -12.496 -11.413 2.096 1.00 94.94 397 TYR A N 1
ATOM 3072 C CA . TYR A 1 397 ? -12.280 -11.685 3.516 1.00 94.94 397 TYR A CA 1
ATOM 3073 C C . TYR A 1 397 ? -11.441 -10.547 4.103 1.00 94.94 397 TYR A C 1
ATOM 3075 O O . TYR A 1 397 ? -10.371 -10.241 3.574 1.00 94.94 397 TYR A O 1
ATOM 3083 N N . TYR A 1 398 ? -11.931 -9.900 5.158 1.00 93.31 398 TYR A N 1
ATOM 3084 C CA . TYR A 1 398 ? -11.301 -8.723 5.767 1.00 93.31 398 TYR A CA 1
ATOM 3085 C C . TYR A 1 398 ? -11.476 -8.741 7.293 1.00 93.31 398 TYR A C 1
ATOM 3087 O O . TYR A 1 398 ? -12.148 -9.624 7.833 1.00 93.31 398 TYR A O 1
ATOM 3095 N N . ILE A 1 399 ? -10.841 -7.794 7.995 1.00 90.56 399 ILE A N 1
ATOM 3096 C CA . ILE A 1 399 ? -10.657 -7.820 9.458 1.00 90.56 399 ILE A CA 1
ATOM 3097 C C . ILE A 1 399 ? -9.806 -9.024 9.876 1.00 90.56 399 ILE A C 1
ATOM 3099 O O . ILE A 1 399 ? -10.306 -10.019 10.407 1.00 90.56 399 ILE A O 1
ATOM 3103 N N . GLN A 1 400 ? -8.503 -8.930 9.612 1.00 92.88 400 GLN A N 1
ATOM 3104 C CA . GLN A 1 400 ? -7.544 -9.935 10.056 1.00 92.88 400 GLN A CA 1
ATOM 3105 C C . GLN A 1 400 ? -7.502 -9.982 11.592 1.00 92.88 400 GLN A C 1
ATOM 3107 O O . GLN A 1 400 ? -7.246 -8.967 12.240 1.00 92.88 400 GLN A O 1
ATOM 3112 N N . LEU A 1 401 ? -7.756 -11.160 12.162 1.00 91.44 401 LEU A N 1
ATOM 3113 C CA . LEU A 1 401 ? -7.804 -11.387 13.607 1.00 91.44 401 LEU A CA 1
ATOM 3114 C C . LEU A 1 401 ? -6.404 -11.449 14.212 1.00 91.44 401 LEU A C 1
ATOM 3116 O O . LEU A 1 401 ? -6.147 -10.804 15.221 1.00 91.44 401 LEU A O 1
ATOM 3120 N N . ASP A 1 402 ? -5.513 -12.226 13.598 1.00 93.75 402 ASP A N 1
ATOM 3121 C CA . ASP A 1 402 ? -4.142 -12.422 14.052 1.00 93.75 402 ASP A CA 1
ATOM 3122 C C . ASP A 1 402 ? -3.175 -12.249 12.868 1.00 93.75 402 ASP A C 1
ATOM 3124 O O . ASP A 1 402 ? -3.153 -13.079 11.948 1.00 93.75 402 ASP A O 1
ATOM 3128 N N . PRO A 1 403 ? -2.357 -11.183 12.856 1.00 93.56 403 PRO A N 1
ATOM 3129 C CA . PRO A 1 403 ? -1.440 -10.915 11.758 1.00 93.56 403 PRO A CA 1
ATOM 3130 C C . PRO A 1 403 ? -0.230 -11.853 11.712 1.00 93.56 403 PRO A C 1
ATOM 3132 O O . PRO A 1 403 ? 0.554 -11.774 10.767 1.00 93.56 403 PRO A O 1
ATOM 3135 N N . THR A 1 404 ? -0.052 -12.714 12.717 1.00 93.19 404 THR A N 1
ATOM 3136 C CA . THR A 1 404 ? 1.018 -13.720 12.747 1.00 93.19 404 THR A CA 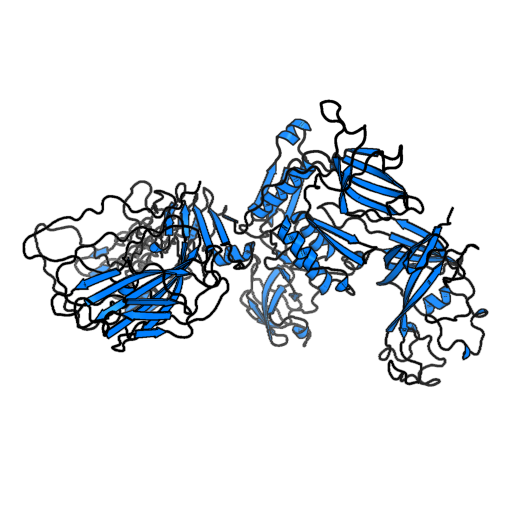1
ATOM 3137 C C . THR A 1 404 ? 0.641 -15.018 12.032 1.00 93.19 404 THR A C 1
ATOM 3139 O O . THR A 1 404 ? 1.506 -15.842 11.734 1.00 93.19 404 THR A O 1
ATOM 3142 N N . LYS A 1 405 ? -0.645 -15.200 11.714 1.00 93.00 405 LYS A N 1
ATOM 3143 C CA . LYS A 1 405 ? -1.143 -16.369 10.986 1.00 93.00 405 LYS A CA 1
ATOM 3144 C C . LYS A 1 405 ? -1.115 -16.161 9.468 1.00 93.00 405 LYS A C 1
ATOM 3146 O O . LYS A 1 405 ? -1.196 -15.020 9.003 1.00 93.00 405 LYS A O 1
ATOM 3151 N N . PRO A 1 406 ? -1.062 -17.251 8.680 1.00 91.06 406 PRO A N 1
ATOM 3152 C CA . PRO A 1 406 ? -1.131 -17.181 7.223 1.00 91.06 406 PRO A CA 1
ATOM 3153 C C . PRO A 1 406 ? -2.376 -16.438 6.713 1.00 91.06 406 PRO A C 1
ATOM 3155 O O . PRO A 1 406 ? -3.463 -16.548 7.283 1.00 91.06 406 PRO A O 1
ATOM 3158 N N . LEU A 1 407 ? -2.228 -15.701 5.607 1.00 90.62 407 LEU A N 1
ATOM 3159 C CA . LEU A 1 407 ? -3.330 -14.950 4.987 1.00 90.62 407 LEU A CA 1
ATOM 3160 C C . LEU A 1 407 ? -4.361 -15.834 4.273 1.00 90.62 407 LEU A C 1
ATOM 3162 O O . LEU A 1 407 ? -5.488 -15.412 4.060 1.00 90.62 407 LEU A O 1
ATOM 3166 N N . ASP A 1 408 ? -4.000 -17.045 3.862 1.00 89.50 408 ASP A N 1
ATOM 3167 C CA . ASP A 1 408 ? -4.920 -17.967 3.190 1.00 89.50 408 ASP A CA 1
ATOM 3168 C C . ASP A 1 408 ? -5.798 -18.761 4.178 1.00 89.50 408 ASP A C 1
ATOM 3170 O O . ASP A 1 408 ? -6.672 -19.537 3.773 1.00 89.50 408 ASP A O 1
ATOM 3174 N N . GLU A 1 409 ? -5.617 -18.541 5.484 1.00 92.88 409 GLU A N 1
ATOM 3175 C CA . GLU A 1 409 ? -6.452 -19.116 6.529 1.00 92.88 409 GLU A CA 1
ATOM 3176 C C . GLU A 1 409 ? -7.766 -18.331 6.675 1.00 92.88 409 GLU A C 1
ATOM 3178 O O . GLU A 1 409 ? -7.836 -17.306 7.345 1.00 92.88 409 GLU A O 1
ATOM 3183 N N . ILE A 1 410 ? -8.854 -18.858 6.101 1.00 92.19 410 ILE A N 1
ATOM 3184 C CA . ILE A 1 410 ? -10.197 -18.240 6.150 1.00 92.19 410 ILE A CA 1
ATOM 3185 C C . ILE A 1 410 ? -10.645 -17.900 7.584 1.00 92.19 410 ILE A C 1
ATOM 3187 O O . ILE A 1 410 ? -11.242 -16.852 7.809 1.00 92.19 410 ILE A O 1
ATOM 3191 N N . ASN A 1 411 ? -10.339 -18.759 8.562 1.00 92.25 411 ASN A N 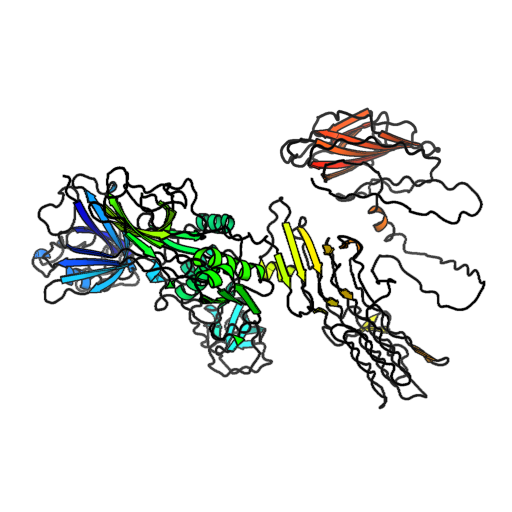1
ATOM 3192 C CA . ASN A 1 411 ? -10.730 -18.557 9.963 1.00 92.25 411 ASN A CA 1
ATOM 3193 C C . ASN A 1 411 ? -9.968 -17.410 10.652 1.00 92.25 411 ASN A C 1
ATOM 3195 O O . ASN A 1 411 ? -10.274 -17.086 11.797 1.00 92.25 411 ASN A O 1
ATOM 3199 N N . ASN A 1 412 ? -8.972 -16.822 9.985 1.00 93.81 412 ASN A N 1
ATOM 3200 C CA . ASN A 1 412 ? -8.223 -15.669 10.468 1.00 93.81 412 ASN A CA 1
ATOM 3201 C C . ASN A 1 412 ? -8.898 -14.328 10.119 1.00 93.81 412 ASN A C 1
ATOM 3203 O O . ASN A 1 412 ? -8.330 -13.272 10.384 1.00 93.81 412 ASN A O 1
ATOM 3207 N N . TYR A 1 413 ? -10.096 -14.354 9.530 1.00 93.88 413 TYR A N 1
ATOM 3208 C CA . TYR A 1 413 ? -10.858 -13.162 9.172 1.00 93.88 413 TYR A CA 1
ATOM 3209 C C . TYR A 1 413 ? -12.198 -13.154 9.891 1.00 93.88 413 TYR A C 1
ATOM 3211 O O . TYR A 1 413 ? -12.918 -14.153 9.887 1.00 93.88 413 TYR A O 1
ATOM 3219 N N . ALA A 1 414 ? -12.542 -12.021 10.505 1.00 89.62 414 ALA A N 1
ATOM 3220 C CA . ALA A 1 414 ? -13.808 -11.892 11.218 1.00 89.62 414 ALA A CA 1
ATOM 3221 C C . ALA A 1 414 ? -15.007 -11.817 10.260 1.00 89.62 414 ALA A C 1
ATOM 3223 O O . ALA A 1 414 ? -16.109 -12.226 10.624 1.00 89.62 414 ALA A O 1
ATOM 3224 N N . GLN A 1 415 ? -14.804 -11.281 9.049 1.00 89.69 415 GLN A N 1
ATOM 3225 C CA . GLN A 1 415 ? -15.887 -10.961 8.123 1.00 89.69 415 GLN A CA 1
ATOM 3226 C C . GLN A 1 415 ? -15.584 -11.317 6.670 1.00 89.69 415 GLN A C 1
ATOM 3228 O O . GLN A 1 415 ? -14.440 -11.502 6.248 1.00 89.69 415 GLN A O 1
ATOM 3233 N N . THR A 1 416 ? -16.654 -11.431 5.884 1.00 93.00 416 THR A N 1
ATOM 3234 C CA . THR A 1 416 ? -16.595 -11.688 4.446 1.00 93.00 416 THR A CA 1
ATOM 3235 C C . THR A 1 416 ? -17.690 -10.906 3.738 1.00 93.00 416 THR A C 1
ATOM 3237 O O . THR A 1 416 ? -18.866 -11.075 4.051 1.00 93.00 416 THR A O 1
ATOM 3240 N N . GLN A 1 417 ? -17.308 -10.101 2.750 1.00 93.12 417 GLN A N 1
ATOM 3241 C CA . GLN A 1 417 ? -18.234 -9.419 1.851 1.00 93.12 417 GLN A CA 1
ATOM 3242 C C . GLN A 1 417 ? -18.332 -10.218 0.548 1.00 93.12 417 GLN A C 1
ATOM 3244 O O . GLN A 1 417 ? -17.321 -10.456 -0.123 1.00 93.12 417 GLN A O 1
ATOM 3249 N N . LYS A 1 418 ? -19.549 -10.652 0.208 1.00 94.06 418 LYS A N 1
ATOM 3250 C CA . LYS A 1 418 ? -19.872 -11.375 -1.027 1.00 94.06 418 LYS A CA 1
ATOM 3251 C C . LYS A 1 418 ? -20.754 -10.494 -1.897 1.00 94.06 418 LYS A C 1
ATOM 3253 O O . LYS A 1 418 ? -21.835 -10.118 -1.455 1.00 94.06 418 LYS A O 1
ATOM 3258 N N . ASP A 1 419 ? -20.349 -10.318 -3.148 1.00 92.25 419 ASP A N 1
ATOM 3259 C CA . ASP A 1 419 ? -21.186 -9.729 -4.193 1.00 92.25 419 ASP A CA 1
ATOM 3260 C C . ASP A 1 419 ? -21.267 -10.684 -5.391 1.00 92.25 419 ASP A C 1
ATOM 3262 O O . ASP A 1 419 ? -20.297 -11.382 -5.715 1.00 92.25 419 ASP A O 1
ATOM 3266 N N . GLU A 1 420 ? -22.444 -10.761 -6.014 1.00 91.81 420 GLU A N 1
ATOM 3267 C CA . GLU A 1 420 ? -22.737 -11.666 -7.129 1.00 91.81 420 GLU A CA 1
ATOM 3268 C C . GLU A 1 420 ? -23.540 -10.981 -8.241 1.00 91.81 420 GLU A C 1
ATOM 3270 O O . GLU A 1 420 ? -24.383 -10.125 -7.978 1.00 91.81 420 GLU A O 1
ATOM 3275 N N . ASP A 1 421 ? -23.270 -11.371 -9.490 1.00 88.00 421 ASP A N 1
ATOM 3276 C CA . ASP A 1 421 ? -24.022 -10.945 -10.675 1.00 88.00 421 ASP A CA 1
ATOM 3277 C C . ASP A 1 421 ? -24.831 -12.122 -11.248 1.00 88.00 421 ASP A C 1
ATOM 3279 O O . ASP A 1 421 ? -24.355 -12.902 -12.084 1.00 88.00 421 ASP A O 1
ATOM 3283 N N . ASP A 1 422 ? -26.091 -12.217 -10.816 1.00 87.38 422 ASP A N 1
ATOM 3284 C CA . ASP A 1 422 ? -27.043 -13.248 -11.248 1.00 87.38 422 ASP A CA 1
ATOM 3285 C C . ASP A 1 422 ? -27.270 -13.257 -12.772 1.00 87.38 422 ASP A C 1
ATOM 3287 O O . ASP A 1 422 ? -27.499 -14.315 -13.371 1.00 87.38 422 ASP A O 1
ATOM 3291 N N . ASN A 1 423 ? -27.196 -12.095 -13.435 1.00 85.50 423 ASN A N 1
ATOM 3292 C CA . ASN A 1 423 ? -27.396 -12.001 -14.883 1.00 85.50 423 ASN A CA 1
ATOM 3293 C C . ASN A 1 423 ? -26.216 -12.610 -15.641 1.00 85.50 423 ASN A C 1
ATOM 3295 O O . ASN A 1 423 ? -26.419 -13.293 -16.654 1.00 85.50 423 ASN A O 1
ATOM 3299 N N . SER A 1 424 ? -24.989 -12.399 -15.157 1.00 85.12 424 SER A N 1
ATOM 3300 C CA . SER A 1 424 ? -23.807 -13.067 -15.705 1.00 85.12 424 SER A CA 1
ATOM 3301 C C . SER A 1 424 ? -23.929 -14.588 -15.565 1.00 85.12 424 SER A C 1
ATOM 3303 O O . SER A 1 424 ? -23.727 -15.325 -16.536 1.00 85.12 424 SER A O 1
ATOM 3305 N N . GLU A 1 425 ? -24.346 -15.089 -14.400 1.00 89.25 425 GLU A N 1
ATOM 3306 C CA . GLU A 1 425 ? -24.512 -16.532 -14.189 1.00 89.25 425 GLU A CA 1
ATOM 3307 C C . GLU A 1 425 ? -25.596 -17.140 -15.077 1.00 89.25 425 GLU A C 1
ATOM 3309 O O . GLU A 1 425 ? -25.378 -18.201 -15.670 1.00 89.25 425 GLU A O 1
ATOM 3314 N N . ALA A 1 426 ? -26.724 -16.448 -15.247 1.00 88.19 426 ALA A N 1
ATOM 3315 C CA . ALA A 1 426 ? -27.781 -16.866 -16.161 1.00 88.19 426 ALA A CA 1
ATOM 3316 C C . ALA A 1 426 ? -27.308 -16.895 -17.626 1.00 88.19 426 ALA A C 1
ATOM 3318 O O . ALA A 1 426 ? -27.664 -17.807 -18.374 1.00 88.19 426 ALA A O 1
ATOM 3319 N N . THR A 1 427 ? -26.482 -15.925 -18.030 1.00 87.00 427 THR A N 1
ATOM 3320 C CA . THR A 1 427 ? -25.978 -15.797 -19.407 1.00 87.00 427 THR A CA 1
ATOM 3321 C C . THR A 1 427 ? -24.953 -16.880 -19.753 1.00 87.00 427 THR A C 1
ATOM 3323 O O . THR A 1 427 ? -24.994 -17.447 -20.845 1.00 87.00 427 THR A O 1
ATOM 3326 N N . TYR A 1 428 ? -24.043 -17.195 -18.828 1.00 87.06 428 TYR A N 1
ATOM 3327 C CA . TYR A 1 428 ? -22.910 -18.100 -19.071 1.00 87.06 428 TYR A CA 1
ATOM 3328 C C . TYR A 1 428 ? -23.066 -19.492 -18.423 1.00 87.06 428 TYR A C 1
ATOM 3330 O O . TYR A 1 428 ? -22.214 -20.363 -18.611 1.00 87.06 428 TYR A O 1
ATOM 3338 N N . GLY A 1 429 ? -24.143 -19.729 -17.668 1.00 85.38 429 GLY A N 1
ATOM 3339 C CA . GLY A 1 429 ? -24.567 -21.042 -17.169 1.00 85.38 429 GLY A CA 1
ATOM 3340 C C . GLY A 1 429 ? -23.712 -21.658 -16.053 1.00 85.38 429 GLY A C 1
ATOM 3341 O O . GLY A 1 429 ? -23.888 -22.836 -15.744 1.00 85.38 429 GLY A O 1
ATOM 3342 N N . SER A 1 430 ? -22.762 -20.916 -15.472 1.00 87.31 430 SER A N 1
ATOM 3343 C CA . SER A 1 430 ? -21.903 -21.392 -14.375 1.00 87.31 430 SER A CA 1
ATOM 3344 C C . SER A 1 430 ? -21.332 -20.242 -13.536 1.00 87.31 430 SER A C 1
ATOM 3346 O O . SER A 1 430 ? -21.020 -19.191 -14.113 1.00 87.31 430 SER A O 1
ATOM 3348 N N . PRO A 1 431 ? -21.123 -20.439 -12.219 1.00 89.06 431 PRO A N 1
ATOM 3349 C CA . PRO A 1 431 ? -20.462 -19.453 -11.372 1.00 89.06 431 PRO A CA 1
ATOM 3350 C C . PRO A 1 431 ? -18.949 -19.421 -11.633 1.00 89.06 431 PRO A C 1
ATOM 3352 O O . PRO A 1 431 ? -18.320 -20.458 -11.860 1.00 89.06 431 PRO A O 1
ATOM 3355 N N . ALA A 1 432 ? -18.359 -18.231 -11.573 1.00 92.25 432 ALA A N 1
ATOM 3356 C CA . ALA A 1 432 ? -16.919 -18.000 -11.597 1.00 92.25 432 ALA A CA 1
ATOM 3357 C C . ALA A 1 432 ? -16.532 -17.151 -10.378 1.00 92.25 432 ALA A C 1
ATOM 3359 O O . ALA A 1 432 ? -16.850 -15.966 -10.312 1.00 92.25 432 ALA A O 1
ATOM 3360 N N . ILE A 1 433 ? -15.890 -17.784 -9.394 1.00 93.44 433 ILE A N 1
ATOM 3361 C CA . ILE A 1 433 ? -15.684 -17.210 -8.059 1.00 93.44 433 ILE A CA 1
ATOM 3362 C C . ILE A 1 433 ? -14.242 -16.726 -7.915 1.00 93.44 433 ILE A C 1
ATOM 3364 O O . ILE A 1 433 ? -13.312 -17.521 -8.070 1.00 93.44 433 ILE A O 1
ATOM 3368 N N . LYS A 1 434 ? -14.066 -15.457 -7.538 1.00 93.50 434 LYS A N 1
ATOM 3369 C CA . LYS A 1 434 ? -12.784 -14.877 -7.123 1.00 93.50 434 LYS A CA 1
ATOM 3370 C C . LYS A 1 434 ? -12.783 -14.647 -5.609 1.00 93.50 434 LYS A C 1
ATOM 3372 O O . LYS A 1 434 ? -13.743 -14.111 -5.064 1.00 93.50 434 LYS A O 1
ATOM 3377 N N . LYS A 1 435 ? -11.723 -15.080 -4.921 1.00 94.62 435 LYS A N 1
ATOM 3378 C CA . LYS A 1 435 ? -11.546 -14.893 -3.471 1.00 94.62 435 LYS A CA 1
ATOM 3379 C C . LYS A 1 435 ? -10.372 -13.961 -3.217 1.00 94.62 435 LYS A C 1
ATOM 3381 O O . LYS A 1 435 ? -9.324 -14.167 -3.820 1.00 94.62 435 LYS A O 1
ATOM 3386 N N . ILE A 1 436 ? -10.549 -13.000 -2.319 1.00 93.88 436 ILE A N 1
ATOM 3387 C CA . ILE A 1 436 ? -9.539 -12.009 -1.944 1.00 93.88 436 ILE A CA 1
ATOM 3388 C C . ILE A 1 436 ? -9.384 -12.033 -0.427 1.00 93.88 436 ILE A C 1
ATOM 3390 O O . ILE A 1 436 ? -10.375 -11.993 0.301 1.00 93.88 436 ILE A O 1
ATOM 3394 N N . PHE A 1 437 ? -8.142 -12.101 0.043 1.00 94.56 437 PHE A N 1
ATOM 3395 C CA . PHE A 1 437 ? -7.795 -12.071 1.462 1.00 94.56 437 PHE A CA 1
ATOM 3396 C C . PHE A 1 437 ? -7.096 -10.749 1.765 1.00 94.56 437 PHE A C 1
ATOM 3398 O O . PHE A 1 437 ? -5.951 -10.535 1.368 1.00 94.56 437 PHE A O 1
ATOM 3405 N N . SER A 1 438 ? -7.799 -9.833 2.427 1.00 93.88 438 SER A N 1
ATOM 3406 C CA . SER A 1 438 ? -7.307 -8.482 2.677 1.00 93.88 438 SER A CA 1
ATOM 3407 C C . SER A 1 438 ? -6.834 -8.313 4.114 1.00 93.88 438 SER A C 1
ATOM 3409 O O . SER A 1 438 ? -7.618 -8.386 5.059 1.00 93.88 438 SER A O 1
ATOM 3411 N N . ARG A 1 439 ? -5.543 -8.001 4.276 1.00 93.69 439 ARG A N 1
ATOM 3412 C CA . ARG A 1 439 ? -5.004 -7.433 5.523 1.00 93.69 439 ARG A CA 1
ATOM 3413 C C . ARG A 1 439 ? -5.206 -5.916 5.630 1.00 93.69 439 ARG A C 1
ATOM 3415 O O . ARG A 1 439 ? -4.920 -5.350 6.679 1.00 93.69 439 ARG A O 1
ATOM 3422 N N . TRP A 1 440 ? -5.601 -5.269 4.530 1.00 94.25 440 TRP A N 1
ATOM 3423 C CA . TRP A 1 440 ? -5.539 -3.815 4.366 1.00 94.25 440 TRP A CA 1
ATOM 3424 C C . TRP A 1 440 ? -6.867 -3.093 4.647 1.00 94.25 440 TRP A C 1
ATOM 3426 O O . TRP A 1 440 ? -6.928 -1.863 4.598 1.00 94.25 440 TRP A O 1
ATOM 3436 N N . ILE A 1 441 ? -7.933 -3.862 4.894 1.00 91.62 441 ILE A N 1
ATOM 3437 C CA . ILE A 1 441 ? -9.281 -3.367 5.179 1.00 91.62 441 ILE A CA 1
ATOM 3438 C C . ILE A 1 441 ? -9.608 -3.659 6.658 1.00 91.62 441 ILE A C 1
ATOM 3440 O O . ILE A 1 441 ? -9.760 -4.832 7.029 1.00 91.62 441 ILE A O 1
ATOM 3444 N N . PRO A 1 442 ? -9.703 -2.619 7.512 1.00 89.69 442 PRO A N 1
ATOM 3445 C CA . PRO A 1 442 ? -9.968 -2.764 8.942 1.00 89.69 442 PRO A CA 1
ATOM 3446 C C . PRO A 1 442 ? -11.460 -2.993 9.249 1.00 89.69 442 PRO A C 1
ATOM 3448 O O . PRO A 1 442 ? -12.318 -3.006 8.361 1.00 89.69 442 PRO A O 1
ATOM 3451 N N . ALA A 1 443 ? -11.777 -3.163 10.536 1.00 85.38 443 ALA A N 1
ATOM 3452 C CA . ALA A 1 443 ? -13.155 -3.243 11.017 1.00 85.38 443 ALA A CA 1
ATOM 3453 C C . ALA A 1 443 ? -13.953 -1.975 10.677 1.00 85.38 443 ALA A C 1
ATOM 3455 O O . ALA A 1 443 ? -13.418 -0.873 10.712 1.00 85.38 443 ALA A O 1
ATOM 3456 N N . GLY A 1 444 ? -15.226 -2.139 10.305 1.00 78.94 444 GLY A N 1
ATOM 3457 C CA . GLY A 1 444 ? -16.074 -1.048 9.805 1.00 78.94 444 GLY A CA 1
ATOM 3458 C C . GLY A 1 444 ? -15.837 -0.669 8.334 1.00 78.94 444 GLY A C 1
ATOM 3459 O O . GLY A 1 444 ? -16.626 0.081 7.760 1.00 78.94 444 GLY A O 1
ATOM 3460 N N . GLY A 1 445 ? -14.805 -1.233 7.690 1.00 84.56 445 GLY A N 1
ATOM 3461 C CA . GLY A 1 445 ? -14.434 -1.004 6.290 1.00 84.56 445 GLY A CA 1
ATOM 3462 C C . GLY A 1 445 ? -15.247 -1.787 5.248 1.00 84.56 445 GLY A C 1
ATOM 3463 O O . GLY A 1 445 ? -14.786 -1.944 4.119 1.00 84.56 445 GLY A O 1
ATOM 3464 N N . ARG A 1 446 ? -16.449 -2.284 5.576 1.00 88.00 446 ARG A N 1
ATOM 3465 C CA . ARG A 1 446 ? -17.298 -3.041 4.631 1.00 88.00 446 ARG A CA 1
ATOM 3466 C C . ARG A 1 446 ? -17.561 -2.304 3.303 1.00 88.00 446 ARG A C 1
ATOM 3468 O O . ARG A 1 446 ? -17.443 -2.957 2.266 1.00 88.00 446 ARG A O 1
ATOM 3475 N N . PRO A 1 447 ? -17.832 -0.980 3.271 1.00 86.19 447 PRO A N 1
ATOM 3476 C CA . PRO A 1 447 ? -17.990 -0.250 2.009 1.00 86.19 447 PRO A CA 1
ATOM 3477 C C . PRO A 1 447 ? -16.752 -0.320 1.102 1.00 86.19 447 PRO A C 1
ATOM 3479 O O . PRO A 1 447 ? -16.885 -0.370 -0.118 1.00 86.19 447 PRO A O 1
ATOM 3482 N N . ILE A 1 448 ? -15.548 -0.384 1.685 1.00 87.75 448 ILE A N 1
ATOM 3483 C CA . ILE A 1 448 ? -14.288 -0.531 0.940 1.00 87.75 448 ILE A CA 1
ATOM 3484 C C . ILE A 1 448 ? -14.229 -1.913 0.276 1.00 87.75 448 ILE A C 1
ATOM 3486 O O . ILE A 1 448 ? -13.933 -2.017 -0.914 1.00 87.75 448 ILE A O 1
ATOM 3490 N N . ALA A 1 449 ? -14.568 -2.971 1.022 1.00 90.12 449 ALA A N 1
ATOM 3491 C CA . ALA A 1 449 ? -14.621 -4.335 0.494 1.00 90.12 449 ALA A CA 1
ATOM 3492 C C . ALA A 1 449 ? -15.699 -4.503 -0.594 1.00 90.12 449 ALA A C 1
ATOM 3494 O O . ALA A 1 449 ? -15.456 -5.164 -1.603 1.00 90.12 449 ALA A O 1
ATOM 3495 N N . GLN A 1 450 ? -16.867 -3.878 -0.420 1.00 88.94 450 GLN A N 1
ATOM 3496 C CA . GLN A 1 450 ? -17.943 -3.895 -1.412 1.00 88.94 450 GLN A CA 1
ATOM 3497 C C . GLN A 1 450 ? -17.522 -3.178 -2.703 1.00 88.94 450 GLN A C 1
ATOM 3499 O O . GLN A 1 450 ? -17.658 -3.740 -3.787 1.00 88.94 450 GLN A O 1
ATOM 3504 N N . ARG A 1 451 ? -16.920 -1.985 -2.599 1.00 85.38 451 ARG A N 1
ATOM 3505 C CA . ARG A 1 451 ? -16.401 -1.248 -3.762 1.00 85.38 451 ARG A CA 1
ATOM 3506 C C . ARG A 1 451 ? -15.381 -2.067 -4.549 1.00 85.38 451 ARG A C 1
ATOM 3508 O O . ARG A 1 451 ? -15.435 -2.098 -5.776 1.00 85.38 451 ARG A O 1
ATOM 3515 N N . LEU A 1 452 ? -14.460 -2.740 -3.854 1.00 87.75 452 LEU A N 1
ATOM 3516 C CA . LEU A 1 452 ? -13.492 -3.646 -4.477 1.00 87.75 452 LEU A CA 1
ATOM 3517 C C . LEU A 1 452 ? -14.197 -4.749 -5.279 1.00 87.75 452 LEU A C 1
ATOM 3519 O O . LEU A 1 452 ? -13.884 -4.962 -6.453 1.00 87.75 452 LEU A O 1
ATOM 3523 N N . ASN A 1 453 ? -15.174 -5.422 -4.670 1.00 90.44 453 ASN A N 1
ATOM 3524 C CA . ASN A 1 453 ? -15.937 -6.470 -5.339 1.00 90.44 453 ASN A CA 1
ATOM 3525 C C . ASN A 1 453 ? -16.667 -5.939 -6.583 1.00 90.44 453 ASN A C 1
ATOM 3527 O O . ASN A 1 453 ? -16.592 -6.553 -7.647 1.00 90.44 453 ASN A O 1
ATOM 3531 N N . GLU A 1 454 ? -17.323 -4.785 -6.472 1.00 87.19 454 GLU A N 1
ATOM 3532 C CA . GLU A 1 454 ? -18.062 -4.145 -7.563 1.00 87.19 454 GLU A CA 1
ATOM 3533 C C . GLU A 1 454 ? -17.151 -3.707 -8.718 1.00 87.19 454 GLU A C 1
ATOM 3535 O O . GLU A 1 454 ? -17.521 -3.900 -9.875 1.00 87.19 454 GLU A O 1
ATOM 3540 N N . ILE A 1 455 ? -15.944 -3.191 -8.444 1.00 84.31 455 ILE A N 1
ATOM 3541 C CA . ILE A 1 455 ? -14.945 -2.867 -9.482 1.00 84.31 455 ILE A CA 1
ATOM 3542 C C . ILE A 1 455 ? -14.547 -4.122 -10.269 1.00 84.31 455 ILE A C 1
ATOM 3544 O O . ILE A 1 455 ? -14.450 -4.102 -11.498 1.00 84.31 455 ILE A O 1
ATOM 3548 N N . ILE A 1 456 ? -14.295 -5.229 -9.569 1.00 87.25 456 ILE A N 1
ATOM 3549 C CA . ILE A 1 456 ? -13.889 -6.484 -10.209 1.00 87.25 456 ILE A CA 1
ATOM 3550 C C . ILE A 1 456 ? -15.054 -7.067 -11.015 1.00 87.25 456 ILE A C 1
ATOM 3552 O O . ILE A 1 456 ? -14.856 -7.491 -12.156 1.00 87.25 456 ILE A O 1
ATOM 3556 N N . LEU A 1 457 ? -16.268 -7.062 -10.458 1.00 88.25 457 LEU A N 1
ATOM 3557 C CA . LEU A 1 457 ? -17.467 -7.542 -11.144 1.00 88.25 457 LEU A CA 1
ATOM 3558 C C . LEU A 1 457 ? -17.793 -6.695 -12.375 1.00 88.25 457 LEU A C 1
ATOM 3560 O O . LEU A 1 457 ? -18.015 -7.260 -13.443 1.00 88.25 457 LEU A O 1
ATOM 3564 N N . SER A 1 458 ? -17.770 -5.363 -12.282 1.00 83.31 458 SER A N 1
ATOM 3565 C CA . SER A 1 458 ? -18.117 -4.487 -13.411 1.00 83.31 458 SER A CA 1
ATOM 3566 C C . SER A 1 458 ? -17.225 -4.730 -14.629 1.00 83.31 458 SER A C 1
ATOM 3568 O O . SER A 1 458 ? -17.694 -4.643 -15.768 1.00 83.31 458 SER A O 1
ATOM 3570 N N . ARG A 1 459 ? -15.970 -5.115 -14.379 1.00 82.12 459 ARG A N 1
ATOM 3571 C CA . ARG A 1 459 ? -14.971 -5.412 -15.399 1.00 82.12 459 ARG A CA 1
ATOM 3572 C C . ARG A 1 459 ? -15.028 -6.829 -15.946 1.00 82.12 459 ARG A C 1
ATOM 3574 O O . ARG A 1 459 ? -14.890 -7.035 -17.150 1.00 82.12 459 ARG A O 1
ATOM 3581 N N . TYR A 1 460 ? -15.187 -7.806 -15.063 1.00 88.38 460 TYR A N 1
ATOM 3582 C CA . TYR A 1 460 ? -15.015 -9.214 -15.400 1.00 88.38 460 TYR A CA 1
ATOM 3583 C C . TYR A 1 460 ? -16.338 -9.998 -15.454 1.00 88.38 460 TYR A C 1
ATOM 3585 O O . TYR A 1 460 ? -16.311 -11.201 -15.729 1.00 88.38 460 TYR A O 1
ATOM 3593 N N . LYS A 1 461 ? -17.503 -9.339 -15.291 1.00 87.25 461 LYS A N 1
ATOM 3594 C CA . LYS A 1 461 ? -18.839 -9.958 -15.450 1.00 87.25 461 LYS A CA 1
ATOM 3595 C C . LYS A 1 461 ? -19.028 -10.622 -16.809 1.00 87.25 461 LYS A C 1
ATOM 3597 O O . LYS A 1 461 ? -19.684 -11.660 -16.910 1.00 87.25 461 LYS A O 1
ATOM 3602 N N . ALA A 1 462 ? -18.431 -10.052 -17.852 1.00 87.56 462 ALA A N 1
ATOM 3603 C CA . ALA A 1 462 ? -18.301 -10.653 -19.171 1.00 87.56 462 ALA A CA 1
ATOM 3604 C C . ALA A 1 462 ? -16.810 -10.863 -19.486 1.00 87.56 462 ALA A C 1
ATOM 3606 O O . ALA A 1 462 ? -15.970 -10.109 -18.997 1.00 87.56 462 ALA A O 1
ATOM 3607 N N . PRO A 1 463 ? -16.451 -11.895 -20.270 1.00 90.69 463 PRO A N 1
ATOM 3608 C CA . PRO A 1 463 ? -15.058 -12.166 -20.584 1.00 90.69 463 PRO A CA 1
ATOM 3609 C C . PRO A 1 463 ? -14.493 -11.052 -21.480 1.00 90.69 463 PRO A C 1
ATOM 3611 O O . PRO A 1 463 ? -14.974 -10.895 -22.605 1.00 90.69 463 PRO A O 1
ATOM 3614 N N . PRO A 1 464 ? -13.474 -10.297 -21.032 1.00 92.06 464 PRO A N 1
ATOM 3615 C CA . PRO A 1 464 ? -12.909 -9.220 -21.834 1.00 92.06 464 PRO A CA 1
ATOM 3616 C C . PRO A 1 464 ? -12.187 -9.777 -23.063 1.00 92.06 464 PRO A C 1
ATOM 3618 O O . PRO A 1 464 ? -11.547 -10.837 -23.014 1.00 92.06 464 PRO A O 1
ATOM 3621 N N . ARG A 1 465 ? -12.242 -9.043 -24.175 1.00 93.38 465 ARG A N 1
ATOM 3622 C CA . ARG A 1 465 ? -11.510 -9.394 -25.395 1.00 93.38 465 ARG A CA 1
ATOM 3623 C C . ARG A 1 465 ? -10.058 -8.937 -25.323 1.00 93.38 465 ARG A C 1
ATOM 3625 O O . ARG A 1 465 ? -9.755 -7.822 -24.912 1.00 93.38 465 ARG A O 1
ATOM 3632 N N . ARG A 1 466 ? -9.150 -9.793 -25.781 1.00 94.62 466 ARG A N 1
ATOM 3633 C CA . ARG A 1 466 ? -7.753 -9.463 -26.071 1.00 94.62 466 ARG A CA 1
ATOM 3634 C C . ARG A 1 466 ? -7.625 -9.072 -27.537 1.00 94.62 466 ARG A C 1
ATOM 3636 O O . ARG A 1 466 ? -8.091 -9.793 -28.424 1.00 94.62 466 ARG A O 1
ATOM 3643 N N . PHE A 1 467 ? -6.951 -7.960 -27.788 1.00 95.06 467 PHE A N 1
ATOM 3644 C CA . PHE A 1 467 ? -6.680 -7.426 -29.113 1.00 95.06 467 PHE A CA 1
ATOM 3645 C C . PHE A 1 467 ? -5.183 -7.428 -29.392 1.00 95.06 467 PHE A C 1
ATOM 3647 O O . PHE A 1 467 ? -4.393 -7.022 -28.548 1.00 95.06 467 PHE A O 1
ATOM 3654 N N . ASN A 1 468 ? -4.807 -7.839 -30.601 1.00 95.38 468 ASN A N 1
ATOM 3655 C CA . ASN A 1 468 ? -3.459 -7.655 -31.129 1.00 95.38 468 ASN A CA 1
ATOM 3656 C C . ASN A 1 468 ? -3.561 -6.889 -32.442 1.00 95.38 468 ASN A C 1
ATOM 3658 O O . ASN A 1 468 ? -4.327 -7.292 -33.316 1.00 95.38 468 ASN A O 1
ATOM 3662 N N . PHE A 1 469 ? -2.811 -5.808 -32.595 1.00 94.56 469 PHE A N 1
ATOM 3663 C CA . PHE A 1 469 ? -2.749 -5.031 -33.832 1.00 94.56 469 PHE A CA 1
ATOM 3664 C C . PHE A 1 469 ? -1.379 -4.370 -33.959 1.00 94.56 469 PHE A C 1
ATOM 3666 O O . PHE A 1 469 ? -0.634 -4.276 -32.987 1.00 94.56 469 PHE A O 1
ATOM 3673 N N . ALA A 1 470 ? -1.025 -3.920 -35.160 1.00 94.25 470 ALA A N 1
ATOM 3674 C CA . ALA A 1 470 ? 0.222 -3.199 -35.366 1.00 94.25 470 ALA A CA 1
ATOM 3675 C C . ALA A 1 470 ? -0.029 -1.794 -35.909 1.00 94.25 470 ALA A C 1
ATOM 3677 O O . ALA A 1 470 ? -0.965 -1.569 -36.676 1.00 94.25 470 ALA A O 1
ATOM 3678 N N . VAL A 1 471 ? 0.832 -0.853 -35.533 1.00 91.94 471 VAL A N 1
ATOM 3679 C CA . VAL A 1 471 ? 0.800 0.534 -36.017 1.00 91.94 471 VAL A CA 1
ATOM 3680 C C . VAL A 1 471 ? 2.155 0.901 -36.609 1.00 91.94 471 VAL A C 1
ATOM 3682 O O . VAL A 1 471 ? 3.199 0.453 -36.130 1.00 91.94 471 VAL A O 1
ATOM 3685 N N . GLN A 1 472 ? 2.155 1.678 -37.690 1.00 87.69 472 GLN A N 1
ATOM 3686 C CA . GLN A 1 472 ? 3.387 2.021 -38.395 1.00 87.69 472 GLN A CA 1
ATOM 3687 C C . GLN A 1 472 ? 4.177 3.087 -37.629 1.00 87.69 472 GLN A C 1
ATOM 3689 O O . GLN A 1 472 ? 3.642 4.134 -37.268 1.00 87.69 472 GLN A O 1
ATOM 3694 N N . ARG A 1 473 ? 5.473 2.842 -37.424 1.00 83.81 473 ARG A N 1
ATOM 3695 C CA . ARG A 1 473 ? 6.374 3.796 -36.772 1.00 83.81 473 ARG A CA 1
ATOM 3696 C C . ARG A 1 473 ? 6.802 4.881 -37.769 1.00 83.81 473 ARG A C 1
ATOM 3698 O O . ARG A 1 473 ? 6.968 4.598 -38.956 1.00 83.81 473 ARG A O 1
ATOM 3705 N N . HIS A 1 474 ? 7.008 6.112 -37.293 1.00 76.69 474 HIS A N 1
ATOM 3706 C CA . HIS A 1 474 ? 7.472 7.269 -38.086 1.00 76.69 474 HIS A CA 1
ATOM 3707 C C . HIS A 1 474 ? 6.479 7.806 -39.132 1.00 76.69 474 HIS A C 1
ATOM 3709 O O . HIS A 1 474 ? 6.860 8.571 -40.020 1.00 76.69 474 HIS A O 1
ATOM 3715 N N . PHE A 1 475 ? 5.199 7.441 -39.030 1.00 74.44 475 PHE A N 1
ATOM 3716 C CA . PHE A 1 475 ? 4.125 7.977 -39.870 1.00 74.44 475 PHE A CA 1
ATOM 3717 C C . PHE A 1 475 ? 3.126 8.782 -39.024 1.00 74.44 475 PHE A C 1
ATOM 3719 O O . PHE A 1 475 ? 1.956 8.436 -38.909 1.00 74.44 475 PHE A O 1
ATOM 3726 N N . GLY A 1 476 ? 3.621 9.831 -38.357 1.00 70.88 476 GLY A N 1
ATOM 3727 C CA . GLY A 1 476 ? 2.835 10.645 -37.415 1.00 70.88 476 GLY A CA 1
ATOM 3728 C C . GLY A 1 476 ? 2.637 10.013 -36.031 1.00 70.88 476 GLY A C 1
ATOM 3729 O O . GLY A 1 476 ? 2.003 10.622 -35.176 1.00 70.88 476 GLY A O 1
ATOM 3730 N N . ILE A 1 477 ? 3.194 8.817 -35.809 1.00 75.44 477 ILE A N 1
ATOM 3731 C CA . ILE A 1 477 ? 3.199 8.090 -34.536 1.00 75.44 477 ILE A CA 1
ATOM 3732 C C . ILE A 1 477 ? 4.654 7.759 -34.198 1.00 75.44 477 ILE A C 1
ATOM 3734 O O . ILE A 1 477 ? 5.291 6.941 -34.874 1.00 75.44 477 ILE A O 1
ATOM 3738 N N . ASP A 1 478 ? 5.178 8.403 -33.157 1.00 70.31 478 ASP A N 1
ATOM 3739 C CA . ASP A 1 478 ? 6.565 8.218 -32.712 1.00 70.31 478 ASP A CA 1
ATOM 3740 C C . ASP A 1 478 ? 6.682 7.318 -31.470 1.00 70.31 478 ASP A C 1
ATOM 3742 O O . ASP A 1 478 ? 7.749 6.752 -31.222 1.00 70.31 478 ASP A O 1
ATOM 3746 N N . HIS A 1 479 ? 5.586 7.122 -30.728 1.00 80.25 479 HIS A N 1
ATOM 3747 C CA . HIS A 1 479 ? 5.480 6.176 -29.614 1.00 80.25 479 HIS A CA 1
ATOM 3748 C C . HIS A 1 479 ? 4.021 5.747 -29.378 1.00 80.25 479 HIS A C 1
ATOM 3750 O O . HIS A 1 479 ? 3.087 6.417 -29.820 1.00 80.25 479 HIS A O 1
ATOM 3756 N N . VAL A 1 480 ? 3.846 4.622 -28.680 1.00 86.88 480 VAL A N 1
ATOM 3757 C CA . VAL A 1 480 ? 2.566 4.149 -28.131 1.00 86.88 480 VAL A CA 1
ATOM 3758 C C . VAL A 1 480 ? 2.759 3.979 -26.630 1.00 86.88 480 VAL A C 1
ATOM 3760 O O . VAL A 1 480 ? 3.708 3.311 -26.213 1.00 86.88 480 VAL A O 1
ATOM 3763 N N . ASP A 1 481 ? 1.876 4.579 -25.835 1.00 88.06 481 ASP A N 1
ATOM 3764 C CA . ASP A 1 481 ? 1.976 4.535 -24.379 1.00 88.06 481 ASP A CA 1
ATOM 3765 C C . ASP A 1 481 ? 1.490 3.184 -23.849 1.00 88.06 481 ASP A C 1
ATOM 3767 O O . ASP A 1 481 ? 0.413 2.697 -24.207 1.00 88.06 481 ASP A O 1
ATOM 3771 N N . LEU A 1 482 ? 2.281 2.588 -22.960 1.00 89.94 482 LEU A N 1
ATOM 3772 C CA . LEU A 1 482 ? 1.916 1.387 -22.215 1.00 89.94 482 LEU A CA 1
ATOM 3773 C C . LEU A 1 482 ? 0.980 1.755 -21.049 1.00 89.94 482 LEU A C 1
ATOM 3775 O O . LEU A 1 482 ? 1.176 2.789 -20.413 1.00 89.94 482 LEU A O 1
ATOM 3779 N N . GLY A 1 483 ? -0.040 0.936 -20.769 1.00 87.31 483 GLY A N 1
ATOM 3780 C CA . GLY A 1 483 ? -0.999 1.171 -19.680 1.00 87.31 483 GLY A CA 1
ATOM 3781 C C . GLY A 1 483 ? -2.029 2.277 -19.955 1.00 87.31 483 GLY A C 1
ATOM 3782 O O . GLY A 1 483 ? -2.806 2.642 -19.066 1.00 87.31 483 GLY A O 1
ATOM 3783 N N . ARG A 1 48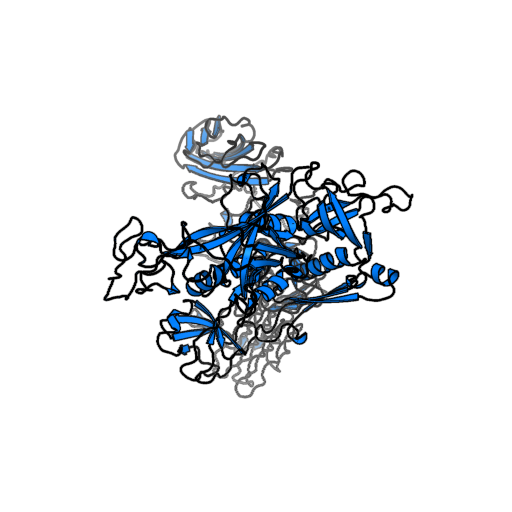4 ? -2.078 2.827 -21.176 1.00 88.88 484 ARG A N 1
ATOM 3784 C CA . ARG A 1 484 ? -2.994 3.913 -21.560 1.00 88.88 484 ARG A CA 1
ATOM 3785 C C . ARG A 1 484 ? -4.261 3.373 -22.229 1.00 88.88 484 ARG A C 1
ATOM 3787 O O . ARG A 1 484 ? -4.230 2.377 -22.947 1.00 88.88 484 ARG A O 1
ATOM 3794 N N . GLY A 1 485 ? -5.383 4.048 -21.974 1.00 90.94 485 GLY A N 1
ATOM 3795 C CA . GLY A 1 485 ? -6.670 3.767 -22.609 1.00 90.94 485 GLY A CA 1
ATOM 3796 C C . GLY A 1 485 ? -6.807 4.432 -23.983 1.00 90.94 485 GLY A C 1
ATOM 3797 O O . GLY A 1 485 ? -6.487 5.615 -24.123 1.00 90.94 485 GLY A O 1
ATOM 3798 N N . TYR A 1 486 ? -7.316 3.685 -24.961 1.00 93.06 486 TYR A N 1
ATOM 3799 C CA . TYR A 1 486 ? -7.592 4.105 -26.337 1.00 93.06 486 TYR A CA 1
ATOM 3800 C C . TYR A 1 486 ? -8.970 3.604 -26.790 1.00 93.06 486 TYR A C 1
ATOM 3802 O O . TYR A 1 486 ? -9.543 2.698 -26.190 1.00 93.06 486 TYR A O 1
ATOM 3810 N N . GLN A 1 487 ? -9.490 4.163 -27.880 1.00 93.94 487 GLN A N 1
ATOM 3811 C CA . GLN A 1 487 ? -10.710 3.680 -28.534 1.00 93.94 487 GLN A CA 1
ATOM 3812 C C . GLN A 1 487 ? -10.342 2.910 -29.805 1.00 93.94 487 GLN A C 1
ATOM 3814 O O . GLN A 1 487 ? -9.730 3.476 -30.711 1.00 93.94 487 GLN A O 1
ATOM 3819 N N . LEU A 1 488 ? -10.707 1.633 -29.899 1.00 93.88 488 LEU A N 1
ATOM 3820 C CA . LEU A 1 488 ? -10.418 0.783 -31.053 1.00 93.88 488 LEU A CA 1
ATOM 3821 C C . LEU A 1 488 ? -11.657 0.637 -31.943 1.00 93.88 488 LEU A C 1
ATOM 3823 O O . LEU A 1 488 ? -12.705 0.184 -31.498 1.00 93.88 488 LEU A O 1
ATOM 3827 N N . GLY A 1 489 ? -11.530 0.987 -33.219 1.00 91.94 489 GLY A N 1
ATOM 3828 C CA . GLY A 1 489 ? -12.579 0.860 -34.226 1.00 91.94 489 GLY A CA 1
ATOM 3829 C C . GLY A 1 489 ? -12.143 -0.010 -35.398 1.00 91.94 489 GLY A C 1
ATOM 3830 O O . GLY A 1 489 ? -11.059 0.155 -35.949 1.00 91.94 489 GLY A O 1
ATOM 3831 N N . SER A 1 490 ? -13.009 -0.917 -35.830 1.00 89.81 490 SER A N 1
ATOM 3832 C CA . SER A 1 490 ? -12.836 -1.688 -37.062 1.00 89.81 490 SER A CA 1
ATOM 3833 C C . SER A 1 490 ? -14.197 -2.178 -37.534 1.00 89.81 490 SER A C 1
ATOM 3835 O O . SER A 1 490 ? -15.123 -2.309 -36.738 1.00 89.81 490 SER A O 1
ATOM 3837 N N . ARG A 1 491 ? -14.313 -2.513 -38.821 1.00 86.00 491 ARG A N 1
ATOM 3838 C CA . ARG A 1 491 ? -15.523 -3.108 -39.409 1.00 86.00 491 ARG A CA 1
ATOM 3839 C C . ARG A 1 491 ? -15.983 -4.410 -38.741 1.00 86.00 491 ARG A C 1
ATOM 3841 O O . ARG A 1 491 ? -17.092 -4.860 -39.004 1.00 86.00 491 ARG A O 1
ATOM 3848 N N . VAL A 1 492 ? -15.114 -5.059 -37.960 1.00 86.75 492 VAL A N 1
ATOM 3849 C CA . VAL A 1 492 ? -15.442 -6.281 -37.208 1.00 86.75 492 VAL A CA 1
ATOM 3850 C C . VAL A 1 492 ? -16.180 -5.995 -35.898 1.00 86.75 492 VAL A C 1
ATOM 3852 O O . VAL A 1 492 ? -16.744 -6.918 -35.317 1.00 86.75 492 VAL A O 1
ATOM 3855 N N . PHE A 1 493 ? -16.189 -4.742 -35.439 1.00 89.81 493 PHE A N 1
ATOM 3856 C CA . PHE A 1 493 ? -16.938 -4.303 -34.266 1.00 89.81 493 PHE A CA 1
ATOM 3857 C C . PHE A 1 493 ? -18.213 -3.626 -34.744 1.00 89.81 493 PHE A C 1
ATOM 3859 O O . PHE A 1 493 ? -18.161 -2.583 -35.399 1.00 89.81 493 PHE A O 1
ATOM 3866 N N . GLN A 1 494 ? -19.350 -4.259 -34.473 1.00 90.31 494 GLN A N 1
ATOM 3867 C CA . GLN A 1 494 ? -20.647 -3.778 -34.916 1.00 90.31 494 GLN A CA 1
ATOM 3868 C C . GLN A 1 494 ? -21.662 -3.827 -33.784 1.00 90.31 494 GLN A C 1
ATOM 3870 O O . GLN A 1 494 ? -21.726 -4.817 -33.054 1.00 90.31 494 GLN A O 1
ATOM 3875 N N . ASP A 1 495 ? -22.487 -2.787 -33.710 1.00 87.31 495 ASP A N 1
ATOM 3876 C CA . ASP A 1 495 ? -23.657 -2.759 -32.846 1.00 87.31 495 ASP A CA 1
ATOM 3877 C C . ASP A 1 495 ? -24.759 -3.711 -33.358 1.00 87.31 495 ASP A C 1
ATOM 3879 O O . ASP A 1 495 ? -24.681 -4.296 -34.445 1.00 87.31 495 ASP A O 1
ATOM 3883 N N . ALA A 1 496 ? -25.844 -3.851 -32.591 1.00 87.31 496 ALA A N 1
ATOM 3884 C CA . ALA A 1 496 ? -26.980 -4.698 -32.966 1.00 87.31 496 ALA A CA 1
ATOM 3885 C C . ALA A 1 496 ? -27.670 -4.280 -34.288 1.00 87.31 496 ALA A C 1
ATOM 3887 O O . ALA A 1 496 ? -28.402 -5.077 -34.878 1.00 87.31 496 ALA A O 1
ATOM 3888 N N . GLY A 1 497 ? -27.463 -3.044 -34.751 1.00 87.94 497 GLY A N 1
ATOM 3889 C CA . GLY A 1 497 ? -27.946 -2.526 -36.031 1.00 87.94 497 GLY A CA 1
ATOM 3890 C C . GLY A 1 497 ? -26.973 -2.731 -37.199 1.00 87.94 497 GLY A C 1
ATOM 3891 O O . GLY A 1 497 ? -27.329 -2.409 -38.335 1.00 87.94 497 GLY A O 1
ATOM 3892 N N . GLY A 1 498 ? -25.774 -3.271 -36.951 1.00 85.75 498 GLY A N 1
ATOM 3893 C CA . GLY A 1 498 ? -24.707 -3.437 -37.940 1.00 85.75 498 GLY A CA 1
ATOM 3894 C C . GLY A 1 498 ? -23.876 -2.170 -38.189 1.00 85.75 498 GLY A C 1
ATOM 3895 O O . GLY A 1 498 ? -23.111 -2.131 -39.155 1.00 85.75 498 GLY A O 1
ATOM 3896 N N . GLY A 1 499 ? -24.041 -1.125 -37.371 1.00 88.50 499 GLY A N 1
ATOM 3897 C CA . GLY A 1 499 ? -23.214 0.082 -37.397 1.00 88.50 499 GLY A CA 1
ATOM 3898 C C . GLY A 1 499 ? -21.861 -0.159 -36.731 1.00 88.50 499 GLY A C 1
ATOM 3899 O O . GLY A 1 499 ? -21.772 -0.958 -35.809 1.00 88.50 499 GLY A O 1
ATOM 3900 N N . ASN A 1 500 ? -20.799 0.511 -37.191 1.00 87.81 500 ASN A N 1
ATOM 3901 C CA . ASN A 1 500 ? -19.473 0.364 -36.581 1.00 87.81 500 ASN A CA 1
ATOM 3902 C C . ASN A 1 500 ? -19.471 0.884 -35.137 1.00 87.81 500 ASN A C 1
ATOM 3904 O O . ASN A 1 500 ? -19.866 2.024 -34.889 1.00 87.81 500 ASN A O 1
ATOM 3908 N N . GLU A 1 501 ? -18.937 0.080 -34.225 1.00 91.19 501 GLU A N 1
ATOM 3909 C CA . GLU A 1 501 ? -18.802 0.405 -32.806 1.00 91.19 501 GLU A CA 1
ATOM 3910 C C . GLU A 1 501 ? -17.331 0.671 -32.446 1.00 91.19 501 GLU A C 1
ATOM 3912 O O . GLU A 1 501 ? -16.415 0.067 -33.013 1.00 91.19 501 GLU A O 1
ATOM 3917 N N . LEU A 1 502 ? -17.099 1.604 -31.519 1.00 91.56 502 LEU A N 1
ATOM 3918 C CA . LEU A 1 502 ? -15.786 1.825 -30.916 1.00 91.56 502 LEU A CA 1
ATOM 3919 C C . LEU A 1 502 ? -15.708 1.050 -29.606 1.00 91.56 502 LEU A C 1
ATOM 3921 O O . LEU A 1 502 ? -16.569 1.199 -28.745 1.00 91.56 502 LEU A O 1
ATOM 3925 N N . VAL A 1 503 ? -14.658 0.251 -29.467 1.00 92.50 503 VAL A N 1
ATOM 3926 C CA . VAL A 1 503 ? -14.408 -0.570 -28.289 1.00 92.50 503 VAL A CA 1
ATOM 3927 C C . VAL A 1 503 ? -13.346 0.113 -27.422 1.00 92.50 503 VAL A C 1
ATOM 3929 O O . VAL A 1 503 ? -12.239 0.357 -27.916 1.00 92.50 503 VAL A O 1
ATOM 3932 N N . PRO A 1 504 ? -13.626 0.414 -26.144 1.00 93.19 504 PRO A N 1
ATOM 3933 C CA . PRO A 1 504 ? -12.616 0.927 -25.227 1.00 93.19 504 PRO A CA 1
ATOM 3934 C C . PRO A 1 504 ? -11.576 -0.161 -24.930 1.00 93.19 504 PRO A C 1
ATOM 3936 O O . PRO A 1 504 ? -11.913 -1.278 -24.536 1.00 93.19 504 PRO A O 1
ATOM 3939 N N . ILE A 1 505 ? -10.298 0.159 -25.111 1.00 93.19 505 ILE A N 1
ATOM 3940 C CA . ILE A 1 505 ? -9.180 -0.762 -24.884 1.00 93.19 505 ILE A CA 1
ATOM 3941 C C . ILE A 1 505 ? -8.104 -0.116 -24.015 1.00 93.19 505 ILE A C 1
ATOM 3943 O O . ILE A 1 505 ? -7.922 1.100 -24.043 1.00 93.19 505 ILE A O 1
ATOM 3947 N N . GLN A 1 506 ? -7.340 -0.924 -23.289 1.00 92.75 506 GLN A N 1
ATOM 3948 C CA . GLN A 1 506 ? -6.153 -0.491 -22.559 1.00 92.75 506 GLN A CA 1
ATOM 3949 C C . GLN A 1 506 ? -4.933 -1.296 -23.000 1.00 92.75 506 GLN A C 1
ATOM 3951 O O . GLN A 1 506 ? -4.989 -2.522 -23.082 1.00 92.75 506 GLN A O 1
ATOM 3956 N N . THR A 1 507 ? -3.830 -0.612 -23.310 1.00 93.56 507 THR A N 1
ATOM 3957 C CA . THR A 1 507 ? -2.601 -1.251 -23.802 1.00 93.56 507 THR A CA 1
ATOM 3958 C C . THR A 1 507 ? -1.904 -2.040 -22.695 1.00 93.56 507 THR A C 1
ATOM 3960 O O . THR A 1 507 ? -1.501 -1.479 -21.676 1.00 93.56 507 THR A O 1
ATOM 3963 N N . THR A 1 508 ? -1.724 -3.343 -22.909 1.00 94.31 508 THR A N 1
ATOM 3964 C CA . THR A 1 508 ? -1.072 -4.258 -21.958 1.00 94.31 508 THR A CA 1
ATOM 3965 C C . THR A 1 508 ? 0.359 -4.584 -22.359 1.00 94.31 508 THR A C 1
ATOM 3967 O O . THR A 1 508 ? 1.187 -4.830 -21.492 1.00 94.31 508 THR A O 1
ATOM 3970 N N . ARG A 1 509 ? 0.700 -4.559 -23.651 1.00 94.50 509 ARG A N 1
ATOM 3971 C CA . ARG A 1 509 ? 2.065 -4.821 -24.135 1.00 94.50 509 ARG A CA 1
ATOM 3972 C C . ARG A 1 509 ? 2.327 -4.017 -25.402 1.00 94.50 509 ARG A C 1
ATOM 3974 O O . ARG A 1 509 ? 1.490 -3.960 -26.297 1.00 94.50 509 ARG A O 1
ATOM 3981 N N . VAL A 1 510 ? 3.509 -3.412 -25.483 1.00 93.12 510 VAL A N 1
ATOM 3982 C CA . VAL A 1 510 ? 3.964 -2.660 -26.660 1.00 93.12 510 VAL A CA 1
ATOM 3983 C C . VAL A 1 510 ? 5.354 -3.152 -27.037 1.00 93.12 510 VAL A C 1
ATOM 3985 O O . VAL A 1 510 ? 6.299 -2.987 -26.267 1.00 93.12 510 VAL A O 1
ATOM 3988 N N . ASP A 1 511 ? 5.482 -3.742 -28.223 1.00 92.25 511 ASP A N 1
ATOM 3989 C CA . ASP A 1 511 ? 6.762 -4.170 -28.781 1.00 92.25 511 ASP A CA 1
ATOM 3990 C C . ASP A 1 511 ? 7.266 -3.169 -29.841 1.00 92.25 511 ASP A C 1
ATOM 3992 O O . ASP A 1 511 ? 6.682 -3.069 -30.928 1.00 92.25 511 ASP A O 1
ATOM 3996 N N . PRO A 1 512 ? 8.330 -2.399 -29.552 1.00 88.38 512 PRO A N 1
ATOM 3997 C CA . PRO A 1 512 ? 8.925 -1.452 -30.480 1.00 88.38 512 PRO A CA 1
ATOM 3998 C C . PRO A 1 512 ? 9.860 -2.162 -31.469 1.00 88.38 512 PRO A C 1
ATOM 4000 O O . PRO A 1 512 ? 11.072 -2.282 -31.245 1.00 88.38 512 PRO A O 1
ATOM 4003 N N . GLN A 1 513 ? 9.305 -2.568 -32.609 1.00 87.00 513 GLN A N 1
ATOM 4004 C CA . GLN A 1 513 ? 10.087 -3.034 -33.751 1.00 87.00 513 GLN A CA 1
ATOM 4005 C C . GLN A 1 513 ? 10.740 -1.841 -34.482 1.00 87.00 513 GLN A C 1
ATOM 4007 O O . GLN A 1 513 ? 10.501 -0.661 -34.185 1.00 87.00 513 GLN A O 1
ATOM 4012 N N . ALA A 1 514 ? 11.619 -2.137 -35.440 1.00 81.00 514 ALA A N 1
ATOM 4013 C CA . ALA A 1 514 ? 12.337 -1.101 -36.185 1.00 81.00 514 ALA A CA 1
ATOM 4014 C C . ALA A 1 514 ? 11.398 -0.225 -37.041 1.00 81.00 514 ALA A C 1
ATOM 4016 O O . ALA A 1 514 ? 11.633 0.972 -37.178 1.00 81.00 514 ALA A O 1
ATOM 4017 N N . ASP A 1 515 ? 10.333 -0.808 -37.598 1.00 84.31 515 ASP A N 1
ATOM 4018 C CA . ASP A 1 515 ? 9.417 -0.185 -38.565 1.00 84.31 515 ASP A CA 1
ATOM 4019 C C . ASP A 1 515 ? 7.968 -0.029 -38.063 1.00 84.31 515 ASP A C 1
ATOM 4021 O O . ASP A 1 515 ? 7.194 0.746 -38.632 1.00 84.31 515 ASP A O 1
ATOM 4025 N N . ARG A 1 516 ? 7.585 -0.744 -37.001 1.00 89.12 516 ARG A N 1
ATOM 4026 C CA . ARG A 1 516 ? 6.224 -0.761 -36.444 1.00 89.12 516 ARG A CA 1
ATOM 4027 C C . ARG A 1 516 ? 6.223 -0.940 -34.928 1.00 89.12 516 ARG A C 1
ATOM 4029 O O . ARG A 1 516 ? 7.223 -1.352 -34.348 1.00 89.12 516 ARG A O 1
ATOM 4036 N N . PHE A 1 517 ? 5.082 -0.685 -34.304 1.00 91.81 517 PHE A N 1
ATOM 4037 C CA . PHE A 1 517 ? 4.786 -1.160 -32.955 1.00 91.81 517 PHE A CA 1
ATOM 4038 C C . PHE A 1 517 ? 3.799 -2.318 -33.047 1.00 91.81 517 PHE A C 1
ATOM 4040 O O . PHE A 1 517 ? 2.770 -2.183 -33.711 1.00 91.81 517 PHE A O 1
ATOM 4047 N N . GLU A 1 518 ? 4.10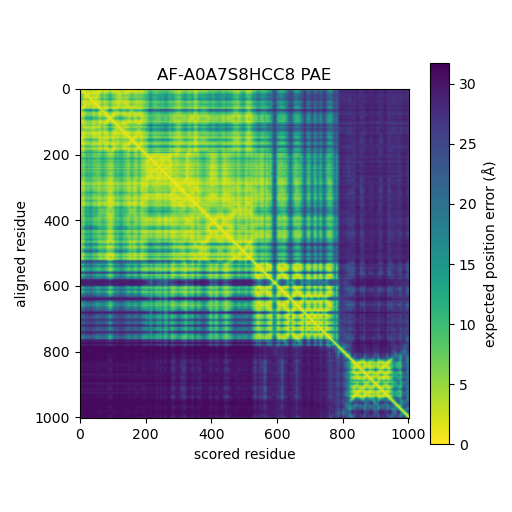4 -3.439 -32.399 1.00 94.12 518 GLU A N 1
ATOM 4048 C CA . GLU A 1 518 ? 3.122 -4.502 -32.173 1.00 94.12 518 GLU A CA 1
ATOM 4049 C C . GLU A 1 518 ? 2.478 -4.257 -30.810 1.00 94.12 518 GLU A C 1
ATOM 4051 O O . GLU A 1 518 ? 3.163 -4.180 -29.790 1.00 94.12 518 GLU A O 1
ATOM 4056 N N . VAL A 1 519 ? 1.165 -4.049 -30.815 1.00 95.19 519 VAL A N 1
ATOM 4057 C CA . VAL A 1 519 ? 0.395 -3.624 -29.651 1.00 95.19 519 VAL A CA 1
ATOM 4058 C C . VAL A 1 519 ? -0.560 -4.733 -29.264 1.00 95.19 519 VAL A C 1
ATOM 4060 O O . VAL A 1 519 ? -1.338 -5.232 -30.080 1.00 95.19 519 VAL A O 1
ATOM 4063 N N . GLU A 1 520 ? -0.513 -5.075 -27.988 1.00 95.50 520 GLU A N 1
ATOM 4064 C CA . GLU A 1 520 ? -1.520 -5.874 -27.325 1.00 95.50 520 GLU A CA 1
ATOM 4065 C C . GLU A 1 520 ? -2.338 -4.978 -26.402 1.00 95.50 520 GLU A C 1
ATOM 4067 O O . GLU A 1 520 ? -1.794 -4.132 -25.681 1.00 95.50 520 GLU A O 1
ATOM 4072 N N . ALA A 1 521 ? -3.649 -5.170 -26.422 1.00 95.00 521 ALA A N 1
ATOM 4073 C CA . ALA A 1 521 ? -4.561 -4.452 -25.559 1.00 95.00 521 ALA A CA 1
ATOM 4074 C C . ALA A 1 521 ? -5.675 -5.367 -25.056 1.00 95.00 521 ALA A C 1
ATOM 4076 O O . ALA A 1 521 ? -6.043 -6.346 -25.707 1.00 95.00 521 ALA A O 1
ATOM 4077 N N . GLU A 1 522 ? -6.232 -5.020 -23.907 1.00 93.81 522 GLU A N 1
ATOM 4078 C CA . GLU A 1 522 ? -7.408 -5.669 -23.343 1.00 93.81 522 GLU A CA 1
ATOM 4079 C C . GLU A 1 522 ? -8.604 -4.720 -23.401 1.00 93.81 522 GLU A C 1
ATOM 4081 O O . GLU A 1 522 ? -8.462 -3.509 -23.240 1.00 93.81 522 GLU A O 1
ATOM 4086 N N . GLU A 1 523 ? -9.782 -5.272 -23.660 1.00 91.88 523 GLU A N 1
ATOM 4087 C CA . GLU A 1 523 ? -11.043 -4.550 -23.594 1.00 91.88 523 GLU A CA 1
ATOM 4088 C C . GLU A 1 523 ? -11.340 -4.049 -22.180 1.00 91.88 523 GLU A C 1
ATOM 4090 O O . GLU A 1 523 ? -11.318 -4.812 -21.215 1.00 91.88 523 GLU A O 1
ATOM 4095 N N . MET A 1 524 ? -11.692 -2.770 -22.080 1.00 86.88 524 MET A N 1
ATOM 4096 C CA . MET A 1 524 ? -12.142 -2.151 -20.840 1.00 86.88 524 MET A CA 1
ATOM 4097 C C . MET A 1 524 ? -13.664 -2.143 -20.807 1.00 86.88 524 MET A C 1
ATOM 4099 O O . MET A 1 524 ? -14.310 -1.155 -21.145 1.00 86.88 524 MET A O 1
ATOM 4103 N N . LEU A 1 525 ? -14.233 -3.273 -20.399 1.00 77.94 525 LEU A N 1
ATOM 4104 C CA . LEU A 1 525 ? -15.633 -3.346 -20.005 1.00 77.94 525 LEU A CA 1
ATOM 4105 C C . LEU A 1 525 ? -15.739 -2.603 -18.670 1.00 77.94 525 LEU A C 1
ATOM 4107 O O . LEU A 1 525 ? -15.156 -3.044 -17.688 1.00 77.94 525 LEU A O 1
ATOM 4111 N N . SER A 1 526 ? -16.388 -1.446 -18.608 1.00 63.41 526 SER A N 1
ATOM 4112 C CA . SER A 1 526 ? -16.657 -0.830 -17.308 1.00 63.41 526 SER A CA 1
ATOM 4113 C C . SER A 1 526 ? -17.974 -0.086 -17.320 1.00 63.41 526 SER A C 1
ATOM 4115 O O . SER A 1 526 ? -18.168 0.832 -18.111 1.00 63.41 526 SER A O 1
ATOM 4117 N N . GLU A 1 527 ? -18.837 -0.451 -16.383 1.00 62.19 527 GLU A N 1
ATOM 4118 C CA . GLU A 1 527 ? -19.785 0.489 -15.799 1.00 62.19 527 GLU A CA 1
ATOM 4119 C C . GLU A 1 527 ? -19.094 1.118 -14.582 1.00 62.19 527 GLU A C 1
ATOM 4121 O O . GLU A 1 527 ? -18.401 0.396 -13.853 1.00 62.19 527 GLU A O 1
ATOM 4126 N N . PRO A 1 528 ? -19.218 2.438 -14.365 1.00 59.50 528 PRO A N 1
ATOM 4127 C CA . PRO A 1 528 ? -18.643 3.065 -13.188 1.00 59.50 528 PRO A CA 1
ATOM 4128 C C . PRO A 1 528 ? -19.283 2.441 -11.936 1.00 59.50 528 PRO A C 1
ATOM 4130 O O . PRO A 1 528 ? -20.511 2.473 -11.811 1.00 59.50 528 PRO A O 1
ATOM 4133 N N . PRO A 1 529 ? -18.486 1.846 -11.031 1.00 62.41 529 PRO A N 1
ATOM 4134 C CA . PRO A 1 529 ? -18.999 1.406 -9.741 1.00 62.41 529 PRO A CA 1
ATOM 4135 C C . PRO A 1 529 ? -19.465 2.636 -8.947 1.00 62.41 529 PRO A C 1
ATOM 4137 O O . PRO A 1 529 ? -18.969 3.742 -9.194 1.00 62.41 529 PRO A O 1
ATOM 4140 N N . PRO A 1 530 ? -20.410 2.482 -8.008 1.00 62.28 530 PRO A N 1
ATOM 4141 C CA . PRO A 1 530 ? -20.785 3.578 -7.130 1.00 62.28 530 PRO A CA 1
ATOM 4142 C C . PRO A 1 530 ? -19.557 4.055 -6.341 1.00 62.28 530 PRO A C 1
ATOM 4144 O O . PRO A 1 530 ? -18.768 3.258 -5.827 1.00 62.28 530 PRO A O 1
ATOM 4147 N N . ASP A 1 531 ? -19.378 5.372 -6.261 1.00 64.38 531 ASP A N 1
ATOM 4148 C CA . ASP A 1 531 ? -18.352 5.942 -5.399 1.00 64.38 531 ASP A CA 1
ATOM 4149 C C . ASP A 1 531 ? -18.722 5.693 -3.936 1.00 64.38 531 ASP A C 1
ATOM 4151 O O . ASP A 1 531 ? -19.855 5.924 -3.513 1.00 64.38 531 ASP A O 1
ATOM 4155 N N . VAL A 1 532 ? -17.750 5.230 -3.149 1.00 68.31 532 VAL A N 1
ATOM 4156 C CA . VAL A 1 532 ? -17.900 5.201 -1.693 1.00 68.31 532 VAL A CA 1
ATOM 4157 C C . VAL A 1 532 ? -17.727 6.622 -1.192 1.00 68.31 532 VAL A C 1
ATOM 4159 O O . VAL A 1 532 ? -16.665 7.215 -1.387 1.00 68.31 532 VAL A O 1
ATOM 4162 N N . GLU A 1 533 ? -18.757 7.150 -0.536 1.00 72.44 533 GLU A N 1
ATOM 4163 C CA . GLU A 1 533 ? -18.666 8.427 0.161 1.00 72.44 533 GLU A CA 1
ATOM 4164 C C . GLU A 1 533 ? -17.625 8.317 1.289 1.00 72.44 533 GLU A C 1
ATOM 4166 O O . GLU A 1 533 ? -17.787 7.477 2.190 1.00 72.44 533 GLU A O 1
ATOM 4171 N N . PRO A 1 534 ? -16.553 9.135 1.262 1.00 73.56 534 PRO A N 1
ATOM 4172 C CA . PRO A 1 534 ? -15.589 9.193 2.353 1.00 73.56 534 PRO A CA 1
ATOM 4173 C C . PRO A 1 534 ? -16.295 9.448 3.687 1.00 73.56 534 PRO A C 1
ATOM 4175 O O . PRO A 1 534 ? -17.230 10.240 3.747 1.00 73.56 534 PRO A O 1
ATOM 4178 N N . GLY A 1 535 ? -15.852 8.778 4.753 1.00 78.00 535 GLY A N 1
ATOM 4179 C CA . GLY A 1 535 ? -16.466 8.907 6.080 1.00 78.00 535 GLY A CA 1
ATOM 4180 C C . GLY A 1 535 ? -17.666 7.983 6.316 1.00 78.00 535 GLY A C 1
ATOM 4181 O O . GLY A 1 535 ? -18.302 8.065 7.368 1.00 78.00 535 GLY A O 1
ATOM 4182 N N . THR A 1 536 ? -17.980 7.079 5.382 1.00 87.06 536 THR A N 1
ATOM 4183 C CA . THR A 1 536 ? -19.000 6.042 5.597 1.00 87.06 536 THR A CA 1
ATOM 4184 C C . THR A 1 536 ? -18.455 4.910 6.471 1.00 87.06 536 THR A C 1
ATOM 4186 O O . THR A 1 536 ? -17.376 4.375 6.210 1.00 87.06 536 THR A O 1
ATOM 4189 N N . ILE A 1 537 ? -19.208 4.528 7.502 1.00 89.75 537 ILE A N 1
ATOM 4190 C CA . ILE A 1 537 ? -18.879 3.472 8.464 1.00 89.75 537 ILE A CA 1
ATOM 4191 C C . ILE A 1 537 ? -20.104 2.570 8.631 1.00 89.75 537 ILE A C 1
ATOM 4193 O O . ILE A 1 537 ? -21.209 3.051 8.890 1.00 89.75 537 ILE A O 1
ATOM 4197 N N . VAL A 1 538 ? -19.909 1.256 8.514 1.00 90.00 538 VAL A N 1
ATOM 4198 C CA . VAL A 1 538 ? -20.968 0.258 8.728 1.00 90.00 538 VAL A CA 1
ATOM 4199 C C . VAL A 1 538 ? -20.565 -0.669 9.867 1.00 90.00 538 VAL A C 1
ATOM 4201 O O . VAL A 1 538 ? -19.498 -1.274 9.820 1.00 90.00 538 VAL A O 1
ATOM 4204 N N . ILE A 1 539 ? -21.423 -0.774 10.879 1.00 89.62 539 ILE A N 1
ATOM 4205 C CA . ILE A 1 539 ? -21.265 -1.661 12.032 1.00 89.62 539 ILE A CA 1
ATOM 4206 C C . ILE A 1 539 ? -22.305 -2.776 11.897 1.00 89.62 539 ILE A C 1
ATOM 4208 O O . ILE A 1 539 ? -23.505 -2.560 12.069 1.00 89.62 539 ILE A O 1
ATOM 4212 N N . ASP A 1 540 ? -21.829 -3.966 11.558 1.00 87.62 540 ASP A N 1
ATOM 4213 C CA . ASP A 1 540 ? -22.614 -5.160 11.228 1.00 87.62 540 ASP A CA 1
ATOM 4214 C C . ASP A 1 540 ? -22.309 -6.355 12.155 1.00 87.62 540 ASP A C 1
ATOM 4216 O O . ASP A 1 540 ? -22.720 -7.484 11.888 1.00 87.62 540 ASP A O 1
ATOM 4220 N N . PHE A 1 541 ? -21.609 -6.113 13.266 1.00 84.25 541 PHE A N 1
ATOM 4221 C CA . PHE A 1 541 ? -21.306 -7.103 14.297 1.00 84.25 541 PHE A CA 1
ATOM 4222 C C . PHE A 1 541 ? -21.414 -6.499 15.697 1.00 84.25 541 PHE A C 1
ATOM 4224 O O . PHE A 1 541 ? -21.191 -5.301 15.887 1.00 84.25 541 PHE A O 1
ATOM 4231 N N . ASP A 1 542 ? -21.743 -7.345 16.677 1.00 87.88 542 ASP A N 1
ATOM 4232 C CA . ASP A 1 542 ? -21.801 -6.948 18.082 1.00 87.88 542 ASP A CA 1
ATOM 4233 C C . ASP A 1 542 ? -20.437 -6.438 18.536 1.00 87.88 542 ASP A C 1
ATOM 4235 O O . ASP A 1 542 ? -19.420 -7.125 18.419 1.00 87.88 542 ASP A O 1
ATOM 4239 N N . THR A 1 543 ? -20.418 -5.229 19.076 1.00 87.81 543 THR A N 1
ATOM 4240 C CA . THR A 1 543 ? -19.186 -4.578 19.507 1.00 87.81 543 THR A CA 1
ATOM 4241 C C . THR A 1 543 ? -19.431 -3.794 20.780 1.00 87.81 543 THR A C 1
ATOM 4243 O O . THR A 1 543 ? -20.561 -3.419 21.100 1.00 87.81 543 THR A O 1
ATOM 4246 N N . LEU A 1 544 ? -18.359 -3.571 21.529 1.00 88.75 544 LEU A N 1
ATOM 4247 C CA . LEU A 1 544 ? -18.411 -2.906 22.817 1.00 88.75 544 LEU A CA 1
ATOM 4248 C C . LEU A 1 544 ? -17.614 -1.602 22.775 1.00 88.75 544 LEU A C 1
ATOM 4250 O O . LEU A 1 544 ? -16.568 -1.553 22.135 1.00 88.75 544 LEU A O 1
ATOM 4254 N N . ASN A 1 545 ? -18.103 -0.581 23.479 1.00 88.06 545 ASN A N 1
ATOM 4255 C CA . ASN A 1 545 ? -17.422 0.691 23.737 1.00 88.06 545 ASN A CA 1
ATOM 4256 C C . ASN A 1 545 ? -16.863 1.362 22.475 1.00 88.06 545 ASN A C 1
ATOM 4258 O O . ASN A 1 545 ? -15.666 1.630 22.385 1.00 88.06 545 ASN A O 1
ATOM 4262 N N . ILE A 1 546 ? -17.714 1.608 21.478 1.00 90.81 546 ILE A N 1
ATOM 4263 C CA . ILE A 1 546 ? -17.262 2.294 20.265 1.00 90.81 546 ILE A CA 1
ATOM 4264 C C . ILE A 1 546 ? -16.907 3.737 20.613 1.00 90.81 546 ILE A C 1
ATOM 4266 O O . ILE A 1 546 ? -17.772 4.471 21.083 1.00 90.81 546 ILE A O 1
ATOM 4270 N N . ASP A 1 547 ? -15.691 4.159 20.281 1.00 91.38 547 ASP A N 1
ATOM 4271 C CA . ASP A 1 547 ? -15.367 5.566 20.053 1.00 91.38 547 ASP A CA 1
ATOM 4272 C C . ASP A 1 547 ? -15.425 5.841 18.542 1.00 91.38 547 ASP A C 1
ATOM 4274 O O . ASP A 1 547 ? -14.674 5.265 17.749 1.00 91.38 547 ASP A O 1
ATOM 4278 N N . LEU A 1 548 ? -16.361 6.698 18.127 1.00 91.25 548 LEU A N 1
ATOM 4279 C CA . LEU A 1 548 ? -16.580 7.031 16.723 1.00 91.25 548 LEU A CA 1
ATOM 4280 C C . LEU A 1 548 ? -15.369 7.732 16.103 1.00 91.25 548 LEU A C 1
ATOM 4282 O O . LEU A 1 548 ? -15.084 7.494 14.929 1.00 91.25 548 LEU A O 1
ATOM 4286 N N . ARG A 1 549 ? -14.672 8.597 16.847 1.00 90.00 549 ARG A N 1
ATOM 4287 C CA . ARG A 1 549 ? -13.490 9.292 16.332 1.00 90.00 549 ARG A CA 1
ATOM 4288 C C . ARG A 1 549 ? -12.358 8.303 16.101 1.00 90.00 549 ARG A C 1
ATOM 4290 O O . ARG A 1 549 ? -11.763 8.310 15.026 1.00 90.00 549 ARG A O 1
ATOM 4297 N N . GLU A 1 550 ? -12.082 7.441 17.075 1.00 89.81 550 GLU A N 1
ATOM 4298 C CA . GLU A 1 550 ? -11.033 6.429 16.932 1.00 89.81 550 GLU A CA 1
ATOM 4299 C C . GLU A 1 550 ? -11.353 5.445 15.800 1.00 89.81 550 GLU A C 1
ATOM 4301 O O . GLU A 1 550 ? -10.486 5.148 14.973 1.00 89.81 550 GLU A O 1
ATOM 4306 N N . LEU A 1 551 ? -12.608 4.987 15.706 1.00 89.12 551 LEU A N 1
ATOM 4307 C CA . LEU A 1 551 ? -13.053 4.101 14.631 1.00 89.12 551 LEU A CA 1
ATOM 4308 C C . LEU A 1 551 ? -12.927 4.781 13.263 1.00 89.12 551 LEU A C 1
ATOM 4310 O O . LEU A 1 551 ? -12.363 4.190 12.342 1.00 89.12 551 LEU A O 1
ATOM 4314 N N . HIS A 1 552 ? -13.392 6.025 13.138 1.00 90.38 552 HIS A N 1
ATOM 4315 C CA . HIS A 1 552 ? -13.250 6.817 11.921 1.00 90.38 552 HIS A CA 1
ATOM 4316 C C . HIS A 1 552 ? -11.784 6.934 11.499 1.00 90.38 552 HIS A C 1
ATOM 4318 O O . HIS A 1 552 ? -11.440 6.559 10.379 1.00 90.38 552 HIS A O 1
ATOM 4324 N N . ASP A 1 553 ? -10.909 7.387 12.396 1.00 89.62 553 ASP A N 1
ATOM 4325 C CA . ASP A 1 553 ? -9.501 7.623 12.080 1.00 89.62 553 ASP A CA 1
ATOM 4326 C C . ASP A 1 553 ? -8.745 6.325 11.783 1.00 89.62 553 ASP A C 1
ATOM 4328 O O . ASP A 1 553 ? -7.738 6.360 11.079 1.00 89.62 553 ASP A O 1
ATOM 4332 N N . SER A 1 554 ? -9.229 5.178 12.272 1.00 86.38 554 SER A N 1
ATOM 4333 C CA . SER A 1 554 ? -8.683 3.855 11.949 1.00 86.38 554 SER A CA 1
ATOM 4334 C C . SER A 1 554 ? -9.042 3.357 10.544 1.00 86.38 554 SER A C 1
ATOM 4336 O O . SER A 1 554 ? -8.315 2.524 9.994 1.00 86.38 554 SER A O 1
ATOM 4338 N N . ILE A 1 555 ? -10.127 3.874 9.957 1.00 87.62 555 ILE A N 1
ATOM 4339 C CA . ILE A 1 555 ? -10.602 3.521 8.614 1.00 87.62 555 ILE A CA 1
ATOM 4340 C C . ILE A 1 555 ? -10.148 4.582 7.612 1.00 87.62 555 ILE A C 1
ATOM 4342 O O . ILE A 1 555 ? -9.504 4.249 6.625 1.00 87.62 555 ILE A O 1
ATOM 4346 N N . TRP A 1 556 ? -10.463 5.850 7.880 1.00 87.06 556 TRP A N 1
ATOM 4347 C CA . TRP A 1 556 ? -10.337 6.969 6.946 1.00 87.06 556 TRP A CA 1
ATOM 4348 C C . TRP A 1 556 ? -9.132 7.880 7.221 1.00 87.06 556 TRP A C 1
ATOM 4350 O O . TRP A 1 556 ? -8.728 8.640 6.340 1.00 87.06 556 TRP A O 1
ATOM 4360 N N . GLY A 1 557 ? -8.520 7.772 8.403 1.00 85.94 557 GLY A N 1
ATOM 4361 C CA . GLY A 1 557 ? -7.524 8.732 8.882 1.00 85.94 557 GLY A CA 1
ATOM 4362 C C . GLY A 1 557 ? -8.166 10.022 9.410 1.00 85.94 557 GLY A C 1
ATOM 4363 O O . GLY A 1 557 ? -9.383 10.188 9.312 1.00 85.94 557 GLY A O 1
ATOM 4364 N N . PRO A 1 558 ? -7.370 10.942 9.984 1.00 83.25 558 PRO A N 1
ATOM 4365 C CA . PRO A 1 558 ? -7.898 12.197 10.497 1.00 83.25 558 PRO A CA 1
ATOM 4366 C C . PRO A 1 558 ? -8.482 13.031 9.344 1.00 83.25 558 PRO A C 1
ATOM 4368 O O . PRO A 1 558 ? -7.815 13.205 8.316 1.00 83.25 558 PRO A O 1
ATOM 4371 N N . PRO A 1 559 ? -9.707 13.558 9.490 1.00 76.31 559 PRO A N 1
ATOM 4372 C CA . PRO A 1 559 ? -10.326 14.386 8.463 1.00 76.31 559 PRO A CA 1
ATOM 4373 C C . PRO A 1 559 ? -9.527 15.680 8.262 1.00 76.31 559 PRO A C 1
ATOM 4375 O O . PRO A 1 559 ? -9.018 16.275 9.211 1.00 76.31 559 PRO A O 1
ATOM 4378 N N . VAL A 1 560 ? -9.426 16.131 7.011 1.00 66.06 560 VAL A N 1
ATOM 4379 C CA . VAL A 1 560 ? -8.780 17.403 6.661 1.00 66.06 560 VAL A CA 1
ATOM 4380 C C . VAL A 1 560 ? -9.871 18.439 6.414 1.00 66.06 560 VAL A C 1
ATOM 4382 O O . VAL A 1 560 ? -10.751 18.223 5.580 1.00 66.06 560 VAL A O 1
ATOM 4385 N N . ASP A 1 561 ? -9.828 19.557 7.141 1.00 57.62 561 ASP A N 1
ATOM 4386 C CA . ASP A 1 561 ? -10.757 20.667 6.924 1.00 57.62 561 ASP A CA 1
ATOM 4387 C C . ASP A 1 561 ? -10.426 21.381 5.606 1.00 57.62 561 ASP A C 1
ATOM 4389 O O . ASP A 1 561 ? -9.512 22.203 5.527 1.00 57.62 561 ASP A O 1
ATOM 4393 N N . ASN A 1 562 ? -11.163 21.032 4.552 1.00 56.47 562 ASN A N 1
ATOM 4394 C CA . ASN A 1 562 ? -11.044 21.654 3.234 1.00 56.47 562 ASN A CA 1
ATOM 4395 C C . ASN A 1 562 ? -12.040 22.813 3.037 1.00 56.47 562 ASN A C 1
ATOM 4397 O O . ASN A 1 562 ? -12.136 23.346 1.935 1.00 56.47 562 ASN A O 1
ATOM 4401 N N . GLY A 1 563 ? -12.804 23.204 4.066 1.00 50.47 563 GLY A N 1
ATOM 4402 C CA . GLY A 1 563 ? -13.815 24.265 3.975 1.00 50.47 563 GLY A CA 1
ATOM 4403 C C . GLY A 1 563 ? -15.133 23.875 3.286 1.00 50.47 563 GLY A C 1
ATOM 4404 O O . GLY A 1 563 ? -16.089 24.644 3.362 1.00 50.47 563 GLY A O 1
ATOM 4405 N N . ASP A 1 564 ? -15.219 22.684 2.681 1.00 54.31 564 ASP A N 1
ATOM 4406 C CA . ASP A 1 564 ? -16.416 22.180 1.980 1.00 54.31 564 ASP A CA 1
ATOM 4407 C C . ASP A 1 564 ? -17.412 21.427 2.892 1.00 54.31 564 ASP A C 1
ATOM 4409 O O . ASP A 1 564 ? -18.481 21.016 2.443 1.00 54.31 564 ASP A O 1
ATOM 4413 N N . GLY A 1 565 ? -17.099 21.285 4.186 1.00 62.69 565 GLY A N 1
ATOM 4414 C CA . GLY A 1 565 ? -17.873 20.487 5.140 1.00 62.69 565 GLY A CA 1
ATOM 4415 C C . GLY A 1 565 ? -17.656 18.985 4.934 1.00 62.69 565 GLY A C 1
ATOM 4416 O O . GLY A 1 565 ? -17.857 18.446 3.849 1.00 62.69 565 GLY A O 1
ATOM 4417 N N . TYR A 1 566 ? -17.231 18.281 5.981 1.00 77.62 566 TYR A N 1
ATOM 4418 C CA . TYR A 1 566 ? -17.010 16.832 5.927 1.00 77.62 566 TYR A CA 1
ATOM 4419 C C . TYR A 1 566 ? -18.214 16.096 6.520 1.00 77.62 566 TYR A C 1
ATOM 4421 O O . TYR A 1 566 ? -18.774 16.547 7.520 1.00 77.62 566 TYR A O 1
ATOM 4429 N N . THR A 1 567 ? -18.632 14.979 5.921 1.00 83.25 567 THR A N 1
ATOM 4430 C CA . THR A 1 567 ? -19.779 14.196 6.409 1.00 83.25 567 THR A CA 1
ATOM 4431 C C . THR A 1 567 ? -19.339 12.794 6.797 1.00 83.25 567 THR A C 1
ATOM 4433 O O . THR A 1 567 ? -18.707 12.100 6.012 1.00 83.25 567 THR A O 1
ATOM 4436 N N . VAL A 1 568 ? -19.705 12.376 8.006 1.00 88.94 568 VAL A N 1
ATOM 4437 C CA . VAL A 1 568 ? -19.514 11.018 8.516 1.00 88.94 568 VAL A CA 1
ATOM 4438 C C . VAL A 1 568 ? -20.879 10.347 8.573 1.00 88.94 568 VAL A C 1
ATOM 4440 O O . VAL A 1 568 ? -21.767 10.813 9.291 1.00 88.94 568 VAL A O 1
ATOM 4443 N N . ASN A 1 569 ? -21.044 9.257 7.828 1.00 88.62 569 ASN A N 1
ATOM 4444 C CA . ASN A 1 569 ? -22.279 8.481 7.765 1.00 88.62 569 ASN A CA 1
ATOM 4445 C C . ASN A 1 569 ? -22.066 7.136 8.464 1.00 88.62 569 ASN A C 1
ATOM 4447 O O . ASN A 1 569 ? -21.340 6.278 7.973 1.00 88.62 569 ASN A O 1
ATOM 4451 N N . ILE A 1 570 ? -22.709 6.941 9.608 1.00 91.75 570 ILE A N 1
ATOM 4452 C CA . ILE A 1 570 ? -22.619 5.741 10.432 1.00 91.75 570 ILE A CA 1
ATOM 4453 C C . ILE A 1 570 ? -23.910 4.946 10.281 1.00 91.75 570 ILE A C 1
ATOM 4455 O O . ILE A 1 570 ? -24.992 5.483 10.503 1.00 91.75 570 ILE A O 1
ATOM 4459 N N . THR A 1 571 ? -23.810 3.659 9.959 1.00 91.12 571 THR A N 1
ATOM 4460 C CA . THR A 1 571 ? -24.954 2.736 9.964 1.00 91.12 571 THR A CA 1
ATOM 4461 C C . THR A 1 571 ? -24.697 1.585 10.925 1.00 91.12 571 THR A C 1
ATOM 4463 O O . THR A 1 571 ? -23.695 0.891 10.793 1.00 91.12 571 THR A O 1
ATOM 4466 N N . ILE A 1 572 ? -25.613 1.366 11.869 1.00 91.75 572 ILE A N 1
ATOM 4467 C CA . ILE A 1 572 ? -25.659 0.159 12.704 1.00 91.75 572 ILE A CA 1
ATOM 4468 C C . ILE A 1 572 ? -26.755 -0.737 12.139 1.00 91.75 572 ILE A C 1
ATOM 4470 O O . ILE A 1 572 ? -27.911 -0.310 12.069 1.00 91.75 572 ILE A O 1
ATOM 4474 N N . GLU A 1 573 ? -26.401 -1.950 11.722 1.00 91.69 573 GLU A N 1
ATOM 4475 C CA . GLU A 1 573 ? -27.336 -2.872 11.068 1.00 91.69 573 GLU A CA 1
ATOM 4476 C C . GLU A 1 573 ? -28.289 -3.575 12.049 1.00 91.69 573 GLU A C 1
ATOM 4478 O O . GLU A 1 573 ? -28.104 -3.580 13.267 1.00 91.69 573 GLU A O 1
ATOM 4483 N N . GLU A 1 574 ? -29.359 -4.158 11.506 1.00 88.06 574 GLU A N 1
ATOM 4484 C CA . GLU A 1 574 ? -30.347 -4.899 12.292 1.00 88.06 574 GLU A CA 1
ATOM 4485 C C . GLU A 1 574 ? -29.712 -6.115 12.988 1.00 88.06 574 GLU A C 1
ATOM 4487 O O . GLU A 1 574 ? -28.884 -6.824 12.419 1.00 88.06 574 GLU A O 1
ATOM 4492 N N . GLY A 1 575 ? -30.117 -6.370 14.234 1.00 84.50 575 GLY A N 1
ATOM 4493 C CA . GLY A 1 575 ? -29.602 -7.485 15.033 1.00 84.50 575 GLY A CA 1
ATOM 4494 C C . GLY A 1 575 ? -28.237 -7.238 15.680 1.00 84.50 575 GLY A C 1
ATOM 4495 O O . GLY A 1 575 ? -27.809 -8.076 16.467 1.00 84.50 575 GLY A O 1
ATOM 4496 N N . VAL A 1 576 ? -27.596 -6.097 15.407 1.00 89.81 576 VAL A N 1
ATOM 4497 C CA . VAL A 1 576 ? -26.316 -5.701 16.007 1.00 89.81 576 VAL A CA 1
ATOM 4498 C C . VAL A 1 576 ? -26.529 -4.977 17.328 1.00 89.81 576 VAL A C 1
ATOM 4500 O O . VAL A 1 576 ? -27.361 -4.074 17.420 1.00 89.81 576 VAL A O 1
ATOM 4503 N N . THR A 1 577 ? -25.736 -5.325 18.338 1.00 88.81 577 THR A N 1
ATOM 4504 C CA . THR A 1 577 ? -25.676 -4.632 19.625 1.00 88.81 577 THR A CA 1
ATOM 4505 C C . THR A 1 577 ? -24.352 -3.892 19.786 1.00 88.81 577 THR A C 1
ATOM 4507 O O . THR A 1 577 ? -23.284 -4.495 19.854 1.00 88.81 577 THR A O 1
ATOM 4510 N N . VAL A 1 578 ? -24.437 -2.570 19.914 1.00 91.44 578 VAL A N 1
ATOM 4511 C CA . VAL A 1 578 ? -23.348 -1.690 20.337 1.00 91.44 578 VAL A CA 1
ATOM 4512 C C . VAL A 1 578 ? -23.480 -1.458 21.841 1.00 91.44 578 VAL A C 1
ATOM 4514 O O . VAL A 1 578 ? -24.322 -0.682 22.305 1.00 91.44 578 VAL A O 1
ATOM 4517 N N . GLY A 1 579 ? -22.704 -2.210 22.614 1.00 87.81 579 GLY A N 1
ATOM 4518 C CA . GLY A 1 579 ? -22.831 -2.292 24.064 1.00 87.81 579 GLY A CA 1
ATOM 4519 C C . GLY A 1 579 ? -21.778 -1.509 24.831 1.00 87.81 579 GLY A C 1
ATOM 4520 O O . GLY A 1 579 ? -20.651 -1.393 24.383 1.00 87.81 579 GLY A O 1
ATOM 4521 N N . GLY A 1 580 ? -22.105 -1.003 26.014 1.00 85.44 580 GLY A N 1
ATOM 4522 C CA . GLY A 1 580 ? -21.090 -0.526 26.952 1.00 85.44 580 GLY A CA 1
ATOM 4523 C C . GLY A 1 580 ? -20.703 -1.607 27.967 1.00 85.44 580 GLY A C 1
ATOM 4524 O O . GLY A 1 580 ? -21.524 -2.476 28.282 1.00 85.44 580 GLY A O 1
ATOM 4525 N N . THR A 1 581 ? -19.486 -1.538 28.504 1.00 83.25 581 THR A N 1
ATOM 4526 C CA . THR A 1 581 ? -18.975 -2.425 29.569 1.00 83.25 581 THR A CA 1
ATOM 4527 C C . THR A 1 581 ? -18.706 -1.669 30.861 1.00 83.25 581 THR A C 1
ATOM 4529 O O . THR A 1 581 ? -18.671 -0.440 30.903 1.00 83.25 581 THR A O 1
ATOM 4532 N N . VAL A 1 582 ? -18.479 -2.413 31.941 1.00 69.75 582 VAL A N 1
ATOM 4533 C CA . VAL A 1 582 ? -17.952 -1.876 33.202 1.00 69.75 582 VAL A CA 1
ATOM 4534 C C . VAL A 1 582 ? -16.441 -2.117 33.285 1.00 69.75 582 VAL A C 1
ATOM 4536 O O . VAL A 1 582 ? -16.008 -3.258 33.385 1.00 69.75 582 VAL A O 1
ATOM 4539 N N . ASP A 1 583 ? -15.633 -1.051 33.257 1.00 54.50 583 ASP A N 1
ATOM 4540 C CA . ASP A 1 583 ? -14.159 -1.142 33.147 1.00 54.50 583 ASP A CA 1
ATOM 4541 C C . ASP A 1 583 ? -13.463 -1.739 34.374 1.00 54.50 583 ASP A C 1
ATOM 4543 O O . ASP A 1 583 ? -12.352 -2.259 34.287 1.00 54.50 583 ASP A O 1
ATOM 4547 N N . ALA A 1 584 ? -14.098 -1.677 35.541 1.00 47.94 584 ALA A N 1
ATOM 4548 C CA . ALA A 1 584 ? -13.580 -2.261 36.769 1.00 47.94 584 ALA A CA 1
ATOM 4549 C C . ALA A 1 584 ? -14.691 -2.363 37.824 1.00 47.94 584 ALA A C 1
ATOM 4551 O O . ALA A 1 584 ? -15.652 -1.583 37.789 1.00 47.94 584 ALA A O 1
ATOM 4552 N N . PRO A 1 585 ? -14.565 -3.263 38.824 1.00 48.66 585 PRO A N 1
ATOM 4553 C CA . PRO A 1 585 ? -15.322 -3.106 40.055 1.00 48.66 585 PRO A CA 1
ATOM 4554 C C . PRO A 1 585 ? -15.040 -1.698 40.614 1.00 48.66 585 PRO A C 1
ATOM 4556 O O . PRO A 1 585 ? -13.877 -1.324 40.735 1.00 48.66 585 PRO A O 1
ATOM 4559 N N . PRO A 1 586 ? -16.076 -0.907 40.926 1.00 48.25 586 PRO A N 1
ATOM 4560 C CA . PRO A 1 586 ? -15.946 0.523 41.173 1.00 48.25 586 PRO A CA 1
ATOM 4561 C C . PRO A 1 586 ? -14.961 0.824 42.305 1.00 48.25 586 PRO A C 1
ATOM 4563 O O . PRO A 1 586 ? -15.142 0.358 43.436 1.00 48.25 586 PRO A O 1
ATOM 4566 N N . ASP A 1 587 ? -13.948 1.639 42.009 1.00 45.31 587 ASP A N 1
ATOM 4567 C CA . ASP A 1 587 ? -13.091 2.233 43.029 1.00 45.31 587 ASP A CA 1
ATOM 4568 C C . ASP A 1 587 ? -13.906 3.189 43.916 1.00 45.31 587 ASP A C 1
ATOM 4570 O O . ASP A 1 587 ? -14.884 3.823 43.501 1.00 45.31 587 ASP A O 1
ATOM 4574 N N . TRP A 1 588 ? -13.523 3.251 45.189 1.00 52.38 588 TRP A N 1
ATOM 4575 C CA . TRP A 1 588 ? -14.205 4.027 46.218 1.00 52.38 588 TRP A CA 1
ATOM 4576 C C . TRP A 1 588 ? -13.476 5.356 46.434 1.00 52.38 588 TRP A C 1
ATOM 4578 O O . TRP A 1 588 ? -12.293 5.378 46.762 1.00 52.38 588 TRP A O 1
ATOM 4588 N N . GLU A 1 589 ? -14.189 6.471 46.339 1.00 43.03 589 GLU A N 1
ATOM 4589 C CA . GLU A 1 589 ? -13.707 7.780 46.776 1.00 43.03 589 GLU A CA 1
ATOM 4590 C C . GLU A 1 589 ? -14.360 8.152 48.112 1.00 43.03 589 GLU A C 1
ATOM 4592 O O . GLU A 1 589 ? -15.456 7.702 48.440 1.00 43.03 589 GLU A O 1
ATOM 4597 N N . THR A 1 590 ? -13.687 8.949 48.944 1.00 43.00 590 THR A N 1
ATOM 4598 C CA . THR A 1 590 ? -14.288 9.464 50.183 1.00 43.00 590 THR A CA 1
ATOM 4599 C C . THR A 1 590 ? -14.609 10.943 50.037 1.00 43.00 590 THR A C 1
ATOM 4601 O O . THR A 1 590 ? -13.736 11.784 50.227 1.00 43.00 590 THR A O 1
ATOM 4604 N N . VAL A 1 591 ? -15.875 11.273 49.775 1.00 40.50 591 VAL A N 1
ATOM 4605 C CA . VAL A 1 591 ? -16.352 12.662 49.711 1.00 40.50 591 VAL A CA 1
ATOM 4606 C C . VAL A 1 591 ? -17.052 13.009 51.025 1.00 40.50 591 VAL A C 1
ATOM 4608 O O . VAL A 1 591 ? -17.975 12.324 51.466 1.00 40.50 591 VAL A O 1
ATOM 4611 N N . SER A 1 592 ? -16.584 14.061 51.704 1.00 41.19 592 SER A N 1
ATOM 4612 C CA . SER A 1 592 ? -17.136 14.533 52.989 1.00 41.19 592 SER A CA 1
ATOM 4613 C C . SER A 1 592 ? -17.245 13.441 54.071 1.00 41.19 592 SER A C 1
ATOM 4615 O O . SER A 1 592 ? -18.245 13.355 54.785 1.00 41.19 592 SER A O 1
ATOM 4617 N N . GLY A 1 593 ? -16.233 12.573 54.176 1.00 38.03 593 GLY A N 1
ATOM 4618 C CA . GLY A 1 593 ? -16.201 11.481 55.158 1.00 38.03 593 GLY A CA 1
ATOM 4619 C C . GLY A 1 593 ? -17.095 10.280 54.823 1.00 38.03 593 GLY A C 1
ATOM 4620 O O . GLY A 1 593 ? -17.194 9.362 55.633 1.00 38.03 593 GLY A O 1
ATOM 4621 N N . ARG A 1 594 ? -17.730 10.256 53.643 1.00 43.09 594 ARG A N 1
ATOM 4622 C CA . ARG A 1 594 ? -18.520 9.125 53.140 1.00 43.09 594 ARG A CA 1
ATOM 4623 C C . ARG A 1 594 ? -17.767 8.430 52.014 1.00 43.09 594 ARG A C 1
ATOM 4625 O O . ARG A 1 594 ? -17.452 9.077 51.021 1.00 43.09 594 ARG A O 1
ATOM 4632 N N . ARG A 1 595 ? -17.515 7.120 52.147 1.00 41.09 595 ARG A N 1
ATOM 4633 C CA . ARG A 1 595 ? -17.095 6.296 51.003 1.00 41.09 595 ARG A CA 1
ATOM 4634 C C . ARG A 1 595 ? -18.250 6.247 50.008 1.00 41.09 595 ARG A C 1
ATOM 4636 O O . ARG A 1 595 ? -19.314 5.725 50.330 1.00 41.09 595 ARG A O 1
ATOM 4643 N N . GLN A 1 596 ? -18.044 6.814 48.834 1.00 47.81 596 GLN A N 1
ATOM 4644 C CA . GLN A 1 596 ? -18.944 6.750 47.698 1.00 47.81 596 GLN A CA 1
ATOM 4645 C C . GLN A 1 596 ? -18.193 6.084 46.544 1.00 47.81 596 GLN A C 1
ATOM 4647 O O . GLN A 1 596 ? -16.994 6.305 46.387 1.00 47.81 596 GLN A O 1
ATOM 4652 N N . PRO A 1 597 ? -18.846 5.226 45.759 1.00 48.94 597 PRO A N 1
ATOM 4653 C CA . PRO A 1 597 ? -18.234 4.741 44.534 1.00 48.94 597 PRO A CA 1
ATOM 4654 C C . PRO A 1 597 ? -18.081 5.888 43.535 1.00 48.94 597 PRO A C 1
ATOM 4656 O O . PRO A 1 597 ? -18.936 6.780 43.503 1.00 48.94 597 PRO A O 1
ATOM 4659 N N . LEU A 1 598 ? -17.016 5.865 42.729 1.00 47.84 598 LEU A N 1
ATOM 4660 C CA . LEU A 1 598 ? -16.880 6.796 41.608 1.00 47.84 598 LEU A CA 1
ATOM 4661 C C . LEU A 1 598 ? -18.141 6.701 40.731 1.00 47.84 598 LEU A C 1
ATOM 4663 O O . LEU A 1 598 ? -18.525 5.622 40.280 1.00 47.84 598 LEU A O 1
ATOM 4667 N N . ALA A 1 599 ? -18.825 7.823 40.512 1.00 40.38 599 ALA A N 1
ATOM 4668 C CA . ALA A 1 599 ? -19.906 7.884 39.538 1.00 40.38 599 ALA A CA 1
ATOM 4669 C C . ALA A 1 599 ? -19.294 7.800 38.129 1.00 40.38 599 ALA A C 1
ATOM 4671 O O . ALA A 1 599 ? -18.494 8.660 37.777 1.00 40.38 599 ALA A O 1
ATOM 4672 N N . GLY A 1 600 ? -19.672 6.790 37.334 1.00 47.34 600 GLY A N 1
ATOM 4673 C CA . GLY A 1 600 ? -19.271 6.688 35.921 1.00 47.34 600 GLY A CA 1
ATOM 4674 C C . GLY A 1 600 ? -18.339 5.529 35.549 1.00 47.34 600 GLY A C 1
ATOM 4675 O O . GLY A 1 600 ? -17.599 5.646 34.585 1.00 47.34 600 GLY A O 1
ATOM 4676 N N . THR A 1 601 ? -18.371 4.401 36.258 1.00 49.78 601 THR A N 1
ATOM 4677 C CA . THR A 1 601 ? -17.478 3.245 36.008 1.00 49.78 601 THR A CA 1
ATOM 4678 C C . THR A 1 601 ? -17.881 2.352 34.826 1.00 49.78 601 THR A C 1
ATOM 4680 O O . THR A 1 601 ? -17.444 1.207 34.751 1.00 49.78 601 THR A O 1
ATOM 4683 N N . GLY A 1 602 ? -18.751 2.838 33.938 1.00 61.22 602 GLY A N 1
ATOM 4684 C CA . GLY A 1 602 ? -19.148 2.137 32.720 1.00 61.22 602 GLY A CA 1
ATOM 4685 C C . GLY A 1 602 ? -18.801 2.969 31.494 1.00 61.22 602 GLY A C 1
ATOM 4686 O O . GLY A 1 602 ? -19.181 4.144 31.432 1.00 61.22 602 GLY A O 1
ATOM 4687 N N . LEU A 1 603 ? -18.092 2.371 30.540 1.00 77.69 603 LEU A N 1
ATOM 4688 C CA . LEU A 1 603 ? -17.889 2.974 29.230 1.00 77.69 603 LEU A CA 1
ATOM 4689 C C . LEU A 1 603 ? -19.237 3.025 28.494 1.00 77.69 603 LEU A C 1
ATOM 4691 O O . LEU A 1 603 ? -20.063 2.116 28.651 1.00 77.69 603 LEU A O 1
ATOM 4695 N N . PRO A 1 604 ? -19.521 4.120 27.767 1.00 84.50 604 PRO A N 1
ATOM 4696 C CA . PRO A 1 604 ? -20.739 4.211 26.982 1.00 84.50 604 PRO A CA 1
ATOM 4697 C C . PRO A 1 604 ? -20.714 3.150 25.882 1.00 84.50 604 PRO A C 1
ATOM 4699 O O . PRO A 1 604 ? -19.646 2.759 25.420 1.00 84.50 604 PRO A O 1
ATOM 4702 N N . GLY A 1 605 ? -21.887 2.714 25.421 1.00 85.31 605 GLY A N 1
ATOM 4703 C CA . GLY A 1 605 ? -21.932 1.849 24.240 1.00 85.31 605 GLY A CA 1
ATOM 4704 C C . GLY A 1 605 ? -21.367 2.541 23.000 1.00 85.31 605 GLY A C 1
ATOM 4705 O O . GLY A 1 605 ? -20.599 1.944 22.249 1.00 85.31 605 GLY A O 1
ATOM 4706 N N . PHE A 1 606 ? -21.713 3.816 22.826 1.00 90.69 606 PHE A N 1
ATOM 4707 C CA . PHE A 1 606 ? -21.292 4.648 21.708 1.00 90.69 606 PHE A CA 1
ATOM 4708 C C . PHE A 1 606 ? -20.847 6.029 22.207 1.00 90.69 606 PHE A C 1
ATOM 4710 O O . PHE A 1 606 ? -21.667 6.830 22.665 1.00 90.69 606 PHE A O 1
ATOM 4717 N N . ASP A 1 607 ? -19.556 6.320 22.117 1.00 91.69 607 ASP A N 1
ATOM 4718 C CA . ASP A 1 607 ? -18.982 7.648 22.313 1.00 91.69 607 ASP A CA 1
ATOM 4719 C C . ASP A 1 607 ? -18.742 8.307 20.951 1.00 91.69 607 ASP A C 1
ATOM 4721 O O . ASP A 1 607 ? -18.216 7.689 20.026 1.00 91.69 607 ASP A O 1
ATOM 4725 N N . VAL A 1 608 ? -19.132 9.572 20.806 1.00 88.94 608 VAL A N 1
ATOM 4726 C CA . VAL A 1 608 ? -18.819 10.344 19.596 1.00 88.94 608 VAL A CA 1
ATOM 4727 C C . VAL A 1 608 ? -17.325 10.680 19.531 1.00 88.94 608 VAL A C 1
ATOM 4729 O O . VAL A 1 608 ? -16.811 10.851 18.429 1.00 88.94 608 VAL A O 1
ATOM 4732 N N . GLY A 1 609 ? -16.623 10.743 20.665 1.00 87.69 609 GLY A N 1
ATOM 4733 C CA . GLY A 1 609 ? -15.197 11.074 20.709 1.00 87.69 609 GLY A CA 1
ATOM 4734 C C . GLY A 1 609 ? -14.906 12.567 20.500 1.00 87.69 609 GLY A C 1
ATOM 4735 O O . GLY A 1 609 ? -15.818 13.402 20.439 1.00 87.69 609 GLY A O 1
ATOM 4736 N N . ASP A 1 610 ? -13.619 12.925 20.417 1.00 86.75 610 ASP A N 1
ATOM 4737 C CA . ASP A 1 610 ? -13.160 14.314 20.269 1.00 86.75 610 ASP A CA 1
ATOM 4738 C C . ASP A 1 610 ? -13.013 14.749 18.794 1.00 86.75 610 ASP A C 1
ATOM 4740 O O . ASP A 1 610 ? -12.247 14.176 18.023 1.00 86.75 610 ASP A O 1
ATOM 4744 N N . TRP A 1 611 ? -13.741 15.799 18.403 1.00 83.88 611 TRP A N 1
ATOM 4745 C CA . TRP A 1 611 ? -13.730 16.400 17.057 1.00 83.88 611 TRP A CA 1
ATOM 4746 C C . TRP A 1 611 ? -13.335 17.885 17.082 1.00 83.88 611 TRP A C 1
ATOM 4748 O O . TRP A 1 611 ? -13.711 18.649 16.193 1.00 83.88 611 TRP A O 1
ATOM 4758 N N . SER A 1 612 ? -12.629 18.327 18.126 1.00 80.56 612 SER A N 1
ATOM 4759 C CA . SER A 1 612 ? -12.281 19.740 18.338 1.00 80.56 612 SER A CA 1
ATOM 4760 C C . SER A 1 612 ? -11.346 20.325 17.270 1.00 80.56 612 SER A C 1
ATOM 4762 O O . SER A 1 612 ? -11.357 21.535 17.043 1.00 80.56 612 SER A O 1
ATOM 4764 N N . ASP A 1 613 ? -10.567 19.480 16.599 1.00 76.44 613 ASP A N 1
ATOM 4765 C CA . ASP A 1 613 ? -9.658 19.816 15.499 1.00 76.44 613 ASP A CA 1
ATOM 4766 C C . ASP A 1 613 ? -10.376 20.065 14.162 1.00 76.44 613 ASP A C 1
ATOM 4768 O O . ASP A 1 613 ? -9.826 20.748 13.299 1.00 76.44 613 ASP A O 1
ATOM 4772 N N . VAL A 1 614 ? -11.607 19.566 14.000 1.00 73.06 614 VAL A N 1
ATOM 4773 C CA . VAL A 1 614 ? -12.420 19.705 12.781 1.00 73.06 614 VAL A CA 1
ATOM 4774 C C . VAL A 1 614 ? -13.853 20.158 13.111 1.00 73.06 614 VAL A C 1
ATOM 4776 O O . VAL A 1 614 ? -14.792 19.360 13.164 1.00 73.06 614 VAL A O 1
ATOM 4779 N N . PRO A 1 615 ? -14.074 21.469 13.323 1.00 63.69 615 PRO A N 1
ATOM 4780 C CA . PRO A 1 615 ? -15.354 21.973 13.822 1.00 63.69 615 PRO A CA 1
ATOM 4781 C C . PRO A 1 615 ? -16.514 21.847 12.815 1.00 63.69 615 PRO A C 1
ATOM 4783 O O . PRO A 1 615 ? -17.676 21.848 13.225 1.00 63.69 615 PRO A O 1
ATOM 4786 N N . PHE A 1 616 ? -16.230 21.705 11.515 1.00 70.81 616 PHE A N 1
ATOM 4787 C CA . PHE A 1 616 ? -17.224 21.673 10.430 1.00 70.81 616 PHE A CA 1
ATOM 4788 C C . PHE A 1 616 ? -17.514 20.257 9.902 1.00 70.81 616 PHE A C 1
ATOM 4790 O O . PHE A 1 616 ? -17.508 20.010 8.695 1.00 70.81 616 PHE A O 1
ATOM 4797 N N . VAL A 1 617 ? -17.777 19.317 10.815 1.00 75.94 617 VAL A N 1
ATOM 4798 C CA . VAL A 1 617 ? -18.139 17.928 10.480 1.00 75.94 617 VAL A CA 1
ATOM 4799 C C . VAL A 1 617 ? -19.614 17.655 10.779 1.00 75.94 617 VAL A C 1
ATOM 4801 O O . VAL A 1 617 ? -20.077 17.848 11.907 1.00 75.94 617 VAL A O 1
ATOM 4804 N N . THR A 1 618 ? -20.334 17.140 9.784 1.00 82.62 618 THR A N 1
ATOM 4805 C CA . THR A 1 618 ? -21.683 16.578 9.931 1.00 82.62 618 THR A CA 1
ATOM 4806 C C . THR A 1 618 ? -21.576 15.099 10.281 1.00 82.62 618 THR A C 1
ATOM 4808 O O . THR A 1 618 ? -20.902 14.352 9.582 1.00 82.62 618 THR A O 1
ATOM 4811 N N . ARG A 1 619 ? -22.236 14.655 11.353 1.00 88.25 619 ARG A N 1
ATOM 4812 C CA . ARG A 1 619 ? -22.245 13.247 11.784 1.00 88.25 619 ARG A CA 1
ATOM 4813 C C . ARG A 1 619 ? -23.670 12.722 11.726 1.00 88.25 619 ARG A C 1
ATOM 4815 O O . ARG A 1 619 ? -24.517 13.235 12.453 1.00 88.25 619 ARG A O 1
ATOM 4822 N N . ASN A 1 620 ? -23.915 11.715 10.897 1.00 88.50 620 ASN A N 1
ATOM 4823 C CA . ASN A 1 620 ? -25.217 11.086 10.707 1.00 88.50 620 ASN A CA 1
ATOM 4824 C C . ASN A 1 620 ? -25.158 9.635 11.185 1.00 88.50 620 ASN A C 1
ATOM 4826 O O . ASN A 1 620 ? -24.373 8.855 10.666 1.00 88.50 620 ASN A O 1
ATOM 4830 N N . LEU A 1 621 ? -25.994 9.258 12.143 1.00 89.31 621 LEU A N 1
ATOM 4831 C CA . LEU A 1 621 ? -26.123 7.904 12.666 1.00 89.31 621 LEU A CA 1
ATOM 4832 C C . LEU A 1 621 ? -27.478 7.323 12.267 1.00 89.31 621 LEU A C 1
ATOM 4834 O O . LEU A 1 621 ? -28.511 7.784 12.739 1.00 89.31 621 LEU A O 1
ATOM 4838 N N . ILE A 1 622 ? -27.471 6.275 11.453 1.00 89.69 622 ILE A N 1
ATOM 4839 C CA . ILE A 1 622 ? -28.636 5.450 11.142 1.00 89.69 622 ILE A CA 1
ATOM 4840 C C . ILE A 1 622 ? -28.566 4.205 12.024 1.00 89.69 622 ILE A C 1
ATOM 4842 O O . ILE A 1 622 ? -27.775 3.294 11.780 1.00 89.69 622 ILE A O 1
ATOM 4846 N N . ASN A 1 623 ? -29.393 4.159 13.062 1.00 89.19 623 ASN A N 1
ATOM 4847 C CA . ASN A 1 623 ? -29.490 3.017 13.955 1.00 89.19 623 ASN A CA 1
ATOM 4848 C C . ASN A 1 623 ? -30.648 2.097 13.546 1.00 89.19 623 ASN A C 1
ATOM 4850 O O . ASN A 1 623 ? -31.821 2.453 13.689 1.00 89.19 623 ASN A O 1
ATOM 4854 N N . ARG A 1 624 ? -30.310 0.891 13.080 1.00 88.44 624 ARG A N 1
ATOM 4855 C CA . ARG A 1 624 ? -31.242 -0.234 12.878 1.00 88.44 624 ARG A CA 1
ATOM 4856 C C . ARG A 1 624 ? -31.056 -1.342 13.921 1.00 88.44 624 ARG A C 1
ATOM 4858 O O . ARG A 1 624 ? -31.897 -2.229 14.015 1.00 88.44 624 ARG A O 1
ATOM 4865 N N . GLY A 1 625 ? -29.974 -1.284 14.696 1.00 87.75 625 GLY A N 1
ATOM 4866 C CA . GLY A 1 625 ? -29.640 -2.226 15.760 1.00 87.75 625 GLY A CA 1
ATOM 4867 C C . GLY A 1 625 ? -29.984 -1.698 17.153 1.00 87.75 625 GLY A C 1
ATOM 4868 O O . GLY A 1 625 ? -30.921 -0.918 17.345 1.00 87.75 625 GLY A O 1
ATOM 4869 N N . HIS A 1 626 ? -29.240 -2.156 18.157 1.00 88.00 626 HIS A N 1
ATOM 4870 C CA . HIS A 1 626 ? -29.380 -1.770 19.557 1.00 88.00 626 HIS A CA 1
ATOM 4871 C C . HIS A 1 626 ? -28.122 -1.037 20.030 1.00 88.00 626 HIS A C 1
ATOM 4873 O O . HIS A 1 626 ? -27.029 -1.581 19.954 1.00 88.00 626 HIS A O 1
ATOM 4879 N N . ILE A 1 627 ? -28.270 0.159 20.597 1.00 90.00 627 ILE A N 1
ATOM 4880 C CA . ILE A 1 627 ? -27.202 0.829 21.350 1.00 90.00 627 ILE A CA 1
ATOM 4881 C C . ILE A 1 627 ? -27.581 0.765 22.822 1.00 90.00 627 ILE A C 1
ATOM 4883 O O . ILE A 1 627 ? -28.648 1.262 23.199 1.00 90.00 627 ILE A O 1
ATOM 4887 N N . GLN A 1 628 ? -26.746 0.142 23.654 1.00 89.12 628 GLN A N 1
ATOM 4888 C CA . GLN A 1 628 ? -27.116 -0.126 25.038 1.00 89.12 628 GLN A CA 1
ATOM 4889 C C . GLN A 1 628 ? -25.977 0.049 26.050 1.00 89.12 628 GLN A C 1
ATOM 4891 O O . GLN A 1 628 ? -24.872 -0.451 25.867 1.00 89.12 628 GLN A O 1
ATOM 4896 N N . GLY A 1 629 ? -26.270 0.735 27.159 1.00 88.19 629 GLY A N 1
ATOM 4897 C CA . GLY A 1 629 ? -25.333 0.889 28.279 1.00 88.19 629 GLY A CA 1
ATOM 4898 C C . GLY A 1 629 ? -25.263 -0.341 29.208 1.00 88.19 629 GLY A C 1
ATOM 4899 O O . GLY A 1 629 ? -26.201 -1.146 29.246 1.00 88.19 629 GLY A O 1
ATOM 4900 N N . PRO A 1 630 ? -24.188 -0.494 30.003 1.00 88.38 630 PRO A N 1
ATOM 4901 C CA . PRO A 1 630 ? -24.017 -1.606 30.940 1.00 88.38 630 PRO A CA 1
ATOM 4902 C C . PRO A 1 630 ? -24.939 -1.489 32.158 1.00 88.38 630 PRO A C 1
ATOM 4904 O O . PRO A 1 630 ? -25.283 -0.394 32.606 1.00 88.38 630 PRO A O 1
ATOM 4907 N N . GLY A 1 631 ? -25.321 -2.619 32.745 1.00 87.75 631 GLY A N 1
ATOM 4908 C CA . GLY A 1 631 ? -26.173 -2.657 33.928 1.00 87.75 631 GLY A CA 1
ATOM 4909 C C . GLY A 1 631 ? -25.406 -2.327 35.208 1.00 87.75 631 GLY A C 1
ATOM 4910 O O . GLY A 1 631 ? -24.278 -2.766 35.420 1.00 87.75 631 GLY A O 1
ATOM 4911 N N . GLY A 1 632 ? -26.035 -1.583 36.111 1.00 86.38 632 GLY A N 1
ATOM 4912 C CA . GLY A 1 632 ? -25.462 -1.247 37.408 1.00 86.38 632 GLY A CA 1
ATOM 4913 C C . GLY A 1 632 ? -25.423 -2.454 38.345 1.00 86.38 632 GLY A C 1
ATOM 4914 O O . GLY A 1 632 ? -26.406 -3.182 38.484 1.00 86.38 632 GLY A O 1
ATOM 4915 N N . GLN A 1 633 ? -24.306 -2.669 39.035 1.00 87.25 633 GLN A N 1
ATOM 4916 C CA . GLN A 1 633 ? -24.193 -3.715 40.055 1.00 87.25 633 GLN A CA 1
ATOM 4917 C C . GLN A 1 633 ? -25.200 -3.507 41.210 1.00 87.25 633 GLN A C 1
ATOM 4919 O O . GLN A 1 633 ? -25.495 -2.385 41.622 1.00 87.25 633 GLN A O 1
ATOM 4924 N N . GLY A 1 634 ? -25.731 -4.593 41.769 1.00 85.56 634 GLY A N 1
ATOM 4925 C CA . GLY A 1 634 ? -26.568 -4.553 42.968 1.00 85.56 634 GLY A CA 1
ATOM 4926 C C . GLY A 1 634 ? -25.782 -4.161 44.225 1.00 85.56 634 GLY A C 1
ATOM 4927 O O . GLY A 1 634 ? -24.596 -4.463 44.367 1.00 85.56 634 GLY A O 1
ATOM 4928 N N . GLY A 1 635 ? -26.438 -3.492 45.171 1.00 83.94 635 GLY A N 1
ATOM 4929 C CA . GLY A 1 635 ? -25.808 -3.066 46.419 1.00 83.94 635 GLY A CA 1
ATOM 4930 C C . GLY A 1 635 ? -25.331 -4.258 47.249 1.00 83.94 635 GLY A C 1
ATOM 4931 O O . GLY A 1 635 ? -26.063 -5.237 47.421 1.00 83.94 635 GLY A O 1
ATOM 4932 N N . LYS A 1 636 ? -24.099 -4.185 47.765 1.00 80.75 636 LYS A N 1
ATOM 4933 C CA . LYS A 1 636 ? -23.552 -5.195 48.684 1.00 80.75 636 LYS A CA 1
ATOM 4934 C C . LYS A 1 636 ? -24.186 -5.031 50.066 1.00 80.75 636 LYS A C 1
ATOM 4936 O O . LYS A 1 636 ? -24.620 -3.947 50.438 1.00 80.75 636 LYS A O 1
ATOM 4941 N N . SER A 1 637 ? -24.232 -6.101 50.845 1.00 72.00 637 SER A N 1
ATOM 4942 C CA . SER A 1 637 ? -24.621 -6.019 52.256 1.00 72.00 637 SER A CA 1
ATOM 4943 C C . SER A 1 637 ? -23.412 -6.229 53.159 1.00 72.00 637 SER A C 1
ATOM 4945 O O . SER A 1 637 ? -22.667 -7.182 52.940 1.00 72.00 637 SER A O 1
ATOM 4947 N N . ASP A 1 638 ? -23.231 -5.378 54.172 1.00 63.72 638 ASP A N 1
ATOM 4948 C CA . ASP A 1 638 ? -22.270 -5.608 55.255 1.00 63.72 638 ASP A CA 1
ATOM 4949 C C . ASP A 1 638 ? -22.979 -5.889 56.590 1.00 63.72 638 ASP A C 1
ATOM 4951 O O . ASP A 1 638 ? -24.165 -5.594 56.771 1.00 63.72 638 ASP A O 1
ATOM 4955 N N . SER A 1 639 ? -22.247 -6.528 57.501 1.00 55.00 639 SER A N 1
ATOM 4956 C CA . SER A 1 639 ? -22.670 -6.829 58.871 1.00 55.00 639 SER A CA 1
ATOM 4957 C C . SER A 1 639 ? -22.220 -5.774 59.891 1.00 55.00 639 SER A C 1
ATOM 4959 O O . SER A 1 639 ? -22.635 -5.828 61.048 1.00 55.00 639 SER A O 1
ATOM 4961 N N . ASP A 1 640 ? -21.447 -4.770 59.461 1.00 53.91 640 ASP A N 1
ATOM 4962 C CA . ASP A 1 640 ? -20.818 -3.762 60.329 1.00 53.91 640 ASP A CA 1
ATOM 4963 C C . ASP A 1 640 ? -21.715 -2.549 60.649 1.00 53.91 640 ASP A C 1
ATOM 4965 O O . ASP A 1 640 ? -21.289 -1.613 61.327 1.00 53.91 640 ASP A O 1
ATOM 4969 N N . GLY A 1 641 ? -22.982 -2.556 60.222 1.00 50.12 641 GLY A N 1
ATOM 4970 C CA . GLY A 1 641 ? -23.960 -1.532 60.612 1.00 50.12 641 GLY A CA 1
ATOM 4971 C C . GLY A 1 641 ? -23.743 -0.163 59.957 1.00 50.12 641 GLY A C 1
ATOM 4972 O O . GLY A 1 641 ? -24.337 0.823 60.399 1.00 50.12 641 GLY A O 1
ATOM 4973 N N . ASP A 1 642 ? -22.928 -0.091 58.901 1.00 52.31 642 ASP A N 1
ATOM 4974 C CA . ASP A 1 642 ? -22.735 1.122 58.109 1.00 52.31 642 ASP A CA 1
ATOM 4975 C C . ASP A 1 642 ? -23.860 1.236 57.067 1.00 52.31 642 ASP A C 1
ATOM 4977 O O . ASP A 1 642 ? -23.878 0.568 56.031 1.00 52.31 642 ASP A O 1
ATOM 4981 N N . THR A 1 643 ? -24.837 2.099 57.348 1.00 49.62 643 THR A N 1
ATOM 4982 C CA . THR A 1 643 ? -26.064 2.284 56.551 1.00 49.62 643 THR A CA 1
ATOM 4983 C C . THR A 1 643 ? -25.818 2.728 55.103 1.00 49.62 643 THR A C 1
ATOM 4985 O O . THR A 1 643 ? -26.741 2.699 54.289 1.00 49.62 643 THR A O 1
ATOM 4988 N N . ASN A 1 644 ? -24.588 3.115 54.746 1.00 48.59 644 ASN A N 1
ATOM 4989 C CA . ASN A 1 644 ? -24.244 3.616 53.416 1.00 48.59 644 ASN A CA 1
ATOM 4990 C C . ASN A 1 644 ? -23.825 2.533 52.405 1.00 48.59 644 ASN A C 1
ATOM 4992 O O . ASN A 1 644 ? -23.817 2.822 51.208 1.00 48.59 644 ASN A O 1
ATOM 4996 N N . LYS A 1 645 ? -23.501 1.299 52.829 1.00 57.09 645 LYS A N 1
ATOM 4997 C CA . LYS A 1 645 ? -22.945 0.269 51.918 1.00 57.09 645 LYS A CA 1
ATOM 4998 C C . LYS A 1 645 ? -23.981 -0.537 51.128 1.00 57.09 645 LYS A C 1
ATOM 5000 O O . LYS A 1 645 ? -23.607 -1.349 50.293 1.00 57.09 645 LYS A O 1
ATOM 5005 N N . ALA A 1 646 ? -25.263 -0.244 51.327 1.00 68.38 646 ALA A N 1
ATOM 5006 C CA . ALA A 1 646 ? -26.405 -0.930 50.730 1.00 68.38 646 ALA A CA 1
ATOM 5007 C C . ALA A 1 646 ? -26.904 -0.324 49.399 1.00 68.38 646 ALA A C 1
ATOM 5009 O O . ALA A 1 646 ? -27.912 -0.778 48.860 1.00 68.38 646 ALA A O 1
ATOM 5010 N N . ARG A 1 647 ? -26.258 0.718 48.861 1.00 78.00 647 ARG A N 1
ATOM 5011 C CA . ARG A 1 647 ? -26.726 1.361 47.622 1.00 78.00 647 ARG A CA 1
ATOM 5012 C C . ARG A 1 647 ? -26.409 0.530 46.386 1.00 78.00 647 ARG A C 1
ATOM 5014 O O . ARG A 1 647 ? -25.298 0.027 46.249 1.00 78.00 647 ARG A O 1
ATOM 5021 N N . GLY A 1 648 ? -27.382 0.430 45.486 1.00 78.62 648 GLY A N 1
ATOM 5022 C CA . GLY A 1 648 ? -27.148 -0.103 44.148 1.00 78.62 648 GLY A CA 1
ATOM 5023 C C . GLY A 1 648 ? -26.350 0.875 43.288 1.00 78.62 648 GLY A C 1
ATOM 5024 O O . GLY A 1 648 ? -26.414 2.091 43.485 1.00 78.62 648 GLY A O 1
ATOM 5025 N N . TYR A 1 649 ? -25.586 0.346 42.341 1.00 82.50 649 TYR A N 1
ATOM 5026 C CA . TYR A 1 649 ? -24.768 1.141 41.433 1.00 82.50 649 TYR A CA 1
ATOM 5027 C C . TYR A 1 649 ? -25.597 1.656 40.258 1.00 82.50 649 TYR A C 1
ATOM 5029 O O . TYR A 1 649 ? -26.531 0.971 39.825 1.00 82.50 649 TYR A O 1
ATOM 5037 N N . PRO A 1 650 ? -25.290 2.856 39.740 1.00 82.31 650 PRO A N 1
ATOM 5038 C CA . PRO A 1 650 ? -25.978 3.372 38.573 1.00 82.31 650 PRO A CA 1
ATOM 5039 C C . PRO A 1 650 ? -25.698 2.510 37.336 1.00 82.31 650 PRO A C 1
ATOM 5041 O O . PRO A 1 650 ? -24.635 1.900 37.232 1.00 82.31 650 PRO A O 1
ATOM 5044 N N . GLY A 1 651 ? -26.653 2.466 36.411 1.00 82.94 651 GLY A N 1
ATOM 5045 C CA . GLY A 1 651 ? -26.425 1.916 35.076 1.00 82.94 651 GLY A CA 1
ATOM 5046 C C . GLY A 1 651 ? -25.602 2.866 34.205 1.00 82.94 651 GLY A C 1
ATOM 5047 O O . GLY A 1 651 ? -25.548 4.070 34.470 1.00 82.94 651 GLY A O 1
ATOM 5048 N N . GLY A 1 652 ? -24.957 2.327 33.175 1.00 82.44 652 GLY A N 1
ATOM 5049 C CA . GLY A 1 652 ? -24.127 3.089 32.248 1.00 82.44 652 GLY A CA 1
ATOM 5050 C C . GLY A 1 652 ? -24.895 3.711 31.082 1.00 82.44 652 GLY A C 1
ATOM 5051 O O . GLY A 1 652 ? -26.091 3.483 30.873 1.00 82.44 652 GLY A O 1
ATOM 5052 N N . GLU A 1 653 ? -24.186 4.549 30.338 1.00 85.00 653 GLU A N 1
ATOM 5053 C CA . GLU A 1 653 ? -24.729 5.373 29.257 1.00 85.00 653 GLU A CA 1
ATOM 5054 C C . GLU A 1 653 ? -24.805 4.586 27.944 1.00 85.00 653 GLU A C 1
ATOM 5056 O O . GLU A 1 653 ? -23.968 3.722 27.692 1.00 85.00 653 GLU A O 1
ATOM 5061 N N . ALA A 1 654 ? -25.802 4.871 27.103 1.00 86.25 654 ALA A N 1
ATOM 5062 C CA . ALA A 1 654 ? -25.874 4.274 25.767 1.00 86.25 654 ALA A CA 1
ATOM 5063 C C . ALA A 1 654 ? -25.078 5.110 24.758 1.00 86.25 654 ALA A C 1
ATOM 5065 O O . ALA A 1 654 ? -24.091 4.619 24.222 1.00 86.25 654 ALA A O 1
ATOM 5066 N N . ILE A 1 655 ? -25.462 6.377 24.560 1.00 87.31 655 ILE A N 1
ATOM 5067 C CA . ILE A 1 655 ? -24.732 7.337 23.720 1.00 87.31 655 ILE A CA 1
ATOM 5068 C C . ILE A 1 655 ? -24.156 8.460 24.579 1.00 87.31 655 ILE A C 1
ATOM 5070 O O . ILE A 1 655 ? -24.879 9.060 25.383 1.00 87.31 655 ILE A O 1
ATOM 5074 N N . ARG A 1 656 ? -22.888 8.802 24.343 1.00 86.38 656 ARG A N 1
ATOM 5075 C CA . ARG A 1 656 ? -22.242 10.014 24.850 1.00 86.38 656 ARG A CA 1
ATOM 5076 C C . ARG A 1 656 ? -21.810 10.906 23.692 1.00 86.38 656 ARG A C 1
ATOM 5078 O O . ARG A 1 656 ? -21.179 10.442 22.750 1.00 86.38 656 ARG A O 1
ATOM 5085 N N . THR A 1 657 ? -22.146 12.193 23.763 1.00 84.19 657 THR A N 1
ATOM 5086 C CA . THR A 1 657 ? -21.671 13.176 22.787 1.00 84.19 657 THR A CA 1
ATOM 5087 C C . THR A 1 657 ? -21.415 14.553 23.393 1.00 84.19 657 THR A C 1
ATOM 5089 O O . THR A 1 657 ? -22.196 15.048 24.205 1.00 84.19 657 THR A O 1
ATOM 5092 N N . ASN A 1 658 ? -20.340 15.191 22.930 1.00 84.25 658 ASN A N 1
ATOM 5093 C CA . ASN A 1 658 ? -20.053 16.616 23.123 1.00 84.25 658 ASN A CA 1
ATOM 5094 C C . ASN A 1 658 ? -20.144 17.410 21.806 1.00 84.25 658 ASN A C 1
ATOM 5096 O O . ASN A 1 658 ? -19.876 18.610 21.793 1.00 84.25 658 ASN A O 1
ATOM 5100 N N . TYR A 1 659 ? -20.554 16.758 20.713 1.00 82.06 659 TYR A N 1
ATOM 5101 C CA . TYR A 1 659 ? -20.626 17.334 19.372 1.00 82.06 659 TYR A CA 1
ATOM 5102 C C . TYR A 1 659 ? -21.992 17.082 18.709 1.00 82.06 659 TYR A C 1
ATOM 5104 O O . TYR A 1 659 ? -22.666 16.103 19.040 1.00 82.06 659 TYR A O 1
ATOM 5112 N N . PRO A 1 660 ? -22.425 17.934 17.759 1.00 80.12 660 PRO A N 1
ATOM 5113 C CA . PRO A 1 660 ? -23.671 17.717 17.031 1.00 80.12 660 PRO A CA 1
ATOM 5114 C C . PRO A 1 660 ? -23.719 16.351 16.331 1.00 80.12 660 PRO A C 1
ATOM 5116 O O . PRO A 1 660 ? -22.811 16.032 15.558 1.00 80.12 660 PRO A O 1
ATOM 5119 N N . LEU A 1 661 ? -24.775 15.576 16.583 1.00 83.06 661 LEU A N 1
ATOM 5120 C CA . LEU A 1 661 ? -25.023 14.255 15.999 1.00 83.06 661 LEU A CA 1
ATOM 5121 C C . LEU A 1 661 ? -26.463 14.178 15.477 1.00 83.06 661 LEU A C 1
ATOM 5123 O O . LEU A 1 661 ? -27.418 14.369 16.230 1.00 83.06 661 LEU A O 1
ATOM 5127 N N . TYR A 1 662 ? -26.627 13.867 14.197 1.00 83.94 662 TYR A N 1
ATOM 5128 C CA . TYR A 1 662 ? -27.925 13.598 13.589 1.00 83.94 662 TYR A CA 1
ATOM 5129 C C . TYR A 1 662 ? -28.226 12.107 13.687 1.00 83.94 662 TYR A C 1
ATOM 5131 O O . TYR A 1 662 ? -27.393 11.299 13.300 1.00 83.94 662 TYR A O 1
ATOM 5139 N N . VAL A 1 663 ? -29.388 11.727 14.211 1.00 83.56 663 VAL A N 1
ATOM 5140 C CA . VAL A 1 663 ? -29.744 10.325 14.460 1.00 83.56 663 VAL A CA 1
ATOM 5141 C C . VAL A 1 663 ? -31.057 9.966 13.765 1.00 83.56 663 VAL A C 1
ATOM 5143 O O . VAL A 1 663 ? -32.104 10.563 14.016 1.00 83.56 663 VAL A O 1
ATOM 5146 N N . ASP A 1 664 ? -31.024 8.940 12.926 1.00 84.25 664 ASP A N 1
ATOM 5147 C CA . ASP A 1 664 ? -32.196 8.194 12.484 1.00 84.25 664 ASP A CA 1
ATOM 5148 C C . ASP A 1 664 ? -32.286 6.902 13.305 1.00 84.25 664 ASP A C 1
ATOM 5150 O O . ASP A 1 664 ? -31.461 6.005 13.167 1.00 84.25 664 ASP A O 1
ATOM 5154 N N . ASN A 1 665 ? -33.281 6.822 14.190 1.00 82.69 665 ASN A N 1
ATOM 5155 C CA . ASN A 1 665 ? -33.534 5.657 15.040 1.00 82.69 665 ASN A CA 1
ATOM 5156 C C . ASN A 1 665 ? -34.904 5.021 14.741 1.00 82.69 665 ASN A C 1
ATOM 5158 O O . ASN A 1 665 ? -35.581 4.549 15.650 1.00 82.69 665 ASN A O 1
ATOM 5162 N N . LEU A 1 666 ? -35.374 5.060 13.490 1.00 78.56 666 LEU A N 1
ATOM 5163 C CA . LEU A 1 666 ? -36.704 4.538 13.142 1.00 78.56 666 LEU A CA 1
ATOM 5164 C C . LEU A 1 666 ? -36.823 3.011 13.283 1.00 78.56 666 LEU A C 1
ATOM 5166 O O . LEU A 1 666 ? -37.905 2.513 13.595 1.00 78.56 666 LEU A O 1
ATOM 5170 N N . LEU A 1 667 ? -35.735 2.276 13.038 1.00 78.25 667 LEU A N 1
ATOM 5171 C CA . LEU A 1 667 ? -35.710 0.805 13.063 1.00 78.25 667 LEU A CA 1
ATOM 5172 C C . LEU A 1 667 ? -34.932 0.228 14.256 1.00 78.25 667 LEU A C 1
ATOM 5174 O O . LEU A 1 667 ? -35.069 -0.956 14.546 1.00 78.25 667 LEU A O 1
ATOM 5178 N N . GLY A 1 668 ? -34.137 1.050 14.943 1.00 79.50 668 GLY A N 1
ATOM 5179 C CA . GLY A 1 668 ? -33.276 0.638 16.047 1.00 79.50 668 GLY A CA 1
ATOM 5180 C C . GLY A 1 668 ? -33.801 0.992 17.439 1.00 79.50 668 GLY A C 1
ATOM 5181 O O . GLY A 1 668 ? -34.874 1.571 17.628 1.00 79.50 668 GLY A O 1
ATOM 5182 N N . ARG A 1 669 ? -33.008 0.639 18.454 1.00 84.56 669 ARG A N 1
ATOM 5183 C CA . ARG A 1 669 ? -33.268 0.929 19.871 1.00 84.56 669 ARG A CA 1
ATOM 5184 C C . ARG A 1 669 ? -32.052 1.578 20.512 1.00 84.56 669 ARG A C 1
ATOM 5186 O O . ARG A 1 669 ? -30.926 1.141 20.295 1.00 84.56 669 ARG A O 1
ATOM 5193 N N . ILE A 1 670 ? -32.291 2.578 21.352 1.00 86.06 670 ILE A N 1
ATOM 5194 C CA . ILE A 1 670 ? -31.270 3.197 22.203 1.00 86.06 670 ILE A CA 1
ATOM 5195 C C . ILE A 1 670 ? -31.756 3.039 23.638 1.00 86.06 670 ILE A C 1
ATOM 5197 O O . ILE A 1 670 ? -32.823 3.551 23.974 1.00 86.06 670 ILE A O 1
ATOM 5201 N N . MET A 1 671 ? -31.007 2.297 24.452 1.00 85.69 671 MET A N 1
ATOM 5202 C CA . MET A 1 671 ? -31.429 1.862 25.783 1.00 85.69 671 MET A CA 1
ATOM 5203 C C . MET A 1 671 ? -30.344 2.155 26.807 1.00 85.69 671 MET A C 1
ATOM 5205 O O . MET A 1 671 ? -29.218 1.682 26.686 1.00 85.69 671 MET A O 1
ATOM 5209 N N . SER A 1 672 ? -30.664 2.882 27.869 1.00 84.19 672 SER A N 1
ATOM 5210 C CA . SER A 1 672 ? -29.675 3.051 28.931 1.00 84.19 672 SER A CA 1
ATOM 5211 C C . SER A 1 672 ? -29.500 1.790 29.777 1.00 84.19 672 SER A C 1
ATOM 5213 O O . SER A 1 672 ? -30.412 0.964 29.911 1.00 84.19 672 SER A O 1
ATOM 5215 N N . GLY A 1 673 ? -28.327 1.667 30.398 1.00 86.25 673 GLY A N 1
ATOM 5216 C CA . GLY A 1 673 ? -28.115 0.702 31.462 1.00 86.25 673 GLY A CA 1
ATOM 5217 C C . GLY A 1 673 ? -29.034 0.988 32.648 1.00 86.25 673 GLY A C 1
ATOM 5218 O O . GLY A 1 673 ? -29.259 2.139 33.029 1.00 86.25 673 GLY A O 1
ATOM 5219 N N . ALA A 1 674 ? -29.574 -0.046 33.274 1.00 88.31 674 ALA A N 1
ATOM 5220 C CA . ALA A 1 674 ? -30.432 0.093 34.439 1.00 88.31 674 ALA A CA 1
ATOM 5221 C C . ALA A 1 674 ? -29.624 0.151 35.735 1.00 88.31 674 ALA A C 1
ATOM 5223 O O . ALA A 1 674 ? -28.550 -0.435 35.839 1.00 88.31 674 ALA A O 1
ATOM 5224 N N . GLY A 1 675 ? -30.171 0.793 36.763 1.00 87.50 675 GLY A N 1
ATOM 5225 C CA . GLY A 1 675 ? -29.550 0.789 38.085 1.00 87.50 675 GLY A CA 1
ATOM 5226 C C . GLY A 1 675 ? -29.677 -0.562 38.793 1.00 87.50 675 GLY A C 1
ATOM 5227 O O . GLY A 1 675 ? -30.702 -1.242 38.686 1.00 87.50 675 GLY A O 1
ATOM 5228 N N . GLY A 1 676 ? -28.658 -0.944 39.561 1.00 88.38 676 GLY A N 1
ATOM 5229 C CA . GLY A 1 676 ? -28.721 -2.111 40.440 1.00 88.38 676 GLY A CA 1
ATOM 5230 C C . GLY A 1 676 ? -29.622 -1.867 41.649 1.00 88.38 676 GLY A C 1
ATOM 5231 O O . GLY A 1 676 ? -29.767 -0.744 42.120 1.00 88.38 676 GLY A O 1
ATOM 5232 N N . GLY A 1 677 ? -30.263 -2.906 42.166 1.00 88.94 677 GLY A N 1
ATOM 5233 C CA . GLY A 1 677 ? -31.127 -2.831 43.339 1.00 88.94 677 GLY A CA 1
ATOM 5234 C C . GLY A 1 677 ? -30.351 -2.605 44.635 1.00 88.94 677 GLY A C 1
ATOM 5235 O O . GLY A 1 677 ? -29.164 -2.921 44.732 1.00 88.94 677 GLY A O 1
ATOM 5236 N N . ALA A 1 678 ? -31.021 -2.058 45.647 1.00 87.06 678 ALA A N 1
ATOM 5237 C CA . ALA A 1 678 ? -30.422 -1.849 46.961 1.00 87.06 678 ALA A CA 1
ATOM 5238 C C . ALA A 1 678 ? -30.135 -3.180 47.692 1.00 87.06 678 ALA A C 1
ATOM 5240 O O . ALA A 1 678 ? -30.955 -4.100 47.682 1.00 87.06 678 ALA A O 1
ATOM 5241 N N . GLY A 1 679 ? -28.985 -3.278 48.357 1.00 81.75 679 GLY A N 1
ATOM 5242 C CA . GLY A 1 679 ? -28.682 -4.338 49.322 1.00 81.75 679 GLY A CA 1
ATOM 5243 C C . GLY A 1 679 ? -29.376 -4.108 50.670 1.00 81.75 679 GLY A C 1
ATOM 5244 O O . GLY A 1 679 ? -29.975 -3.061 50.910 1.00 81.75 679 GLY A O 1
ATOM 5245 N N . VAL A 1 680 ? -29.285 -5.083 51.576 1.00 77.44 680 VAL A N 1
ATOM 5246 C CA . VAL A 1 680 ? -29.850 -4.992 52.935 1.00 77.44 680 VAL A CA 1
ATOM 5247 C C . VAL A 1 680 ? -28.776 -5.214 53.988 1.00 77.44 680 VAL A C 1
ATOM 5249 O O . VAL A 1 680 ? -28.222 -6.308 54.072 1.00 77.44 680 VAL A O 1
ATOM 5252 N N . ALA A 1 681 ? -28.554 -4.217 54.847 1.00 67.81 681 ALA A N 1
ATOM 5253 C CA . ALA A 1 681 ? -27.798 -4.362 56.093 1.00 67.81 681 ALA A CA 1
ATOM 5254 C C . ALA A 1 681 ? -28.768 -4.699 57.242 1.00 67.81 681 ALA A C 1
ATOM 5256 O O . ALA A 1 681 ? -29.801 -4.042 57.389 1.00 67.81 681 ALA A O 1
ATOM 5257 N N . GLY A 1 682 ? -28.482 -5.725 58.050 1.00 58.47 682 GLY A N 1
ATOM 5258 C CA . GLY A 1 682 ? -29.425 -6.206 59.064 1.00 58.47 682 GLY A CA 1
ATOM 5259 C C . GLY A 1 682 ? -28.786 -6.646 60.380 1.00 58.47 682 GLY A C 1
ATOM 5260 O O . GLY A 1 682 ? -27.975 -7.560 60.401 1.00 58.47 682 GLY A O 1
ATOM 5261 N N . ALA A 1 683 ? -29.261 -6.074 61.494 1.00 49.62 683 ALA A N 1
ATOM 5262 C CA . ALA A 1 683 ? -29.030 -6.569 62.860 1.00 49.62 683 ALA A CA 1
ATOM 5263 C C . ALA A 1 683 ? -30.024 -7.684 63.289 1.00 49.62 683 ALA A C 1
ATOM 5265 O O . ALA A 1 683 ? -29.897 -8.240 64.376 1.00 49.62 683 ALA A O 1
ATOM 5266 N N . THR A 1 684 ? -31.044 -7.998 62.470 1.00 51.72 684 THR A N 1
ATOM 5267 C CA . THR A 1 684 ? -32.081 -9.024 62.758 1.00 51.72 684 THR A CA 1
ATOM 5268 C C . THR A 1 684 ? -32.476 -9.899 61.555 1.00 51.72 684 THR A C 1
ATOM 5270 O O . THR A 1 684 ? -33.205 -10.876 61.721 1.00 51.72 684 THR A O 1
ATOM 5273 N N . SER A 1 685 ? -31.970 -9.600 60.355 1.00 55.84 685 SER A N 1
ATOM 5274 C CA . SER A 1 685 ? -32.140 -10.384 59.125 1.00 55.84 685 SER A CA 1
ATOM 5275 C C . SER A 1 685 ? -30.767 -10.714 58.546 1.00 55.84 685 SER A C 1
ATOM 5277 O O . SER A 1 685 ? -29.897 -9.848 58.576 1.00 55.84 685 SER A O 1
ATOM 5279 N N . SER A 1 686 ? -30.574 -11.918 57.994 1.00 64.75 686 SER A N 1
ATOM 5280 C CA . SER A 1 686 ? -29.348 -12.259 57.252 1.00 64.75 686 SER A CA 1
ATOM 5281 C C . SER A 1 686 ? -29.070 -11.177 56.194 1.00 64.75 686 SER A C 1
ATOM 5283 O O . SER A 1 686 ? -29.998 -10.901 55.429 1.00 64.75 686 SER A O 1
ATOM 5285 N N . PRO A 1 687 ? -27.879 -10.550 56.156 1.00 71.88 687 PRO A N 1
ATOM 5286 C CA . PRO A 1 687 ? -27.549 -9.516 55.173 1.00 71.88 687 PRO A CA 1
ATOM 5287 C C . PRO A 1 687 ? -27.683 -10.066 53.741 1.00 71.88 687 PRO A C 1
ATOM 5289 O O . PRO A 1 687 ? -27.268 -11.194 53.481 1.00 71.88 687 PRO A O 1
ATOM 5292 N N . ARG A 1 688 ? -28.309 -9.325 52.815 1.00 79.06 688 ARG A N 1
ATOM 5293 C CA . ARG A 1 688 ? -28.592 -9.809 51.441 1.00 79.06 688 ARG A CA 1
ATOM 5294 C C . ARG A 1 688 ? -28.158 -8.809 50.384 1.00 79.06 688 ARG A C 1
ATOM 5296 O O . ARG A 1 688 ? -28.340 -7.605 50.564 1.00 79.06 688 ARG A O 1
ATOM 5303 N N . GLY A 1 689 ? -27.680 -9.317 49.254 1.00 82.31 689 GLY A N 1
ATOM 5304 C CA . GLY A 1 689 ? -27.344 -8.496 48.097 1.00 82.31 689 GLY A CA 1
ATOM 5305 C C . GLY A 1 689 ? -28.563 -8.032 47.294 1.00 82.31 689 GLY A C 1
ATOM 5306 O O . GLY A 1 689 ? -29.567 -8.742 47.206 1.00 82.31 689 GLY A O 1
ATOM 5307 N N . GLY A 1 690 ? -28.471 -6.843 46.696 1.00 87.12 690 GLY A N 1
ATOM 5308 C CA . GLY A 1 690 ? -29.452 -6.349 45.723 1.00 87.12 690 GLY A CA 1
ATOM 5309 C C . GLY A 1 690 ? -29.287 -7.005 44.348 1.00 87.12 690 GLY A C 1
ATOM 5310 O O . GLY A 1 690 ? -28.193 -7.444 44.000 1.00 87.12 690 GLY A O 1
ATOM 5311 N N . GLY A 1 691 ? -30.353 -7.081 43.551 1.00 89.31 691 GLY A N 1
ATOM 5312 C CA . GLY A 1 691 ? -30.280 -7.604 42.180 1.00 89.31 691 GLY A CA 1
ATOM 5313 C C . GLY A 1 691 ? -29.518 -6.660 41.244 1.00 89.31 691 GLY A C 1
ATOM 5314 O O . GLY A 1 691 ? -29.579 -5.445 41.411 1.00 89.31 691 GLY A O 1
ATOM 5315 N N . GLY A 1 692 ? -28.789 -7.181 40.261 1.00 89.25 692 GLY A N 1
ATOM 5316 C CA . GLY A 1 692 ? -28.078 -6.337 39.292 1.00 89.25 692 GLY A CA 1
ATOM 5317 C C . GLY A 1 692 ? -28.997 -5.733 38.224 1.00 89.25 692 GLY A C 1
ATOM 5318 O O . GLY A 1 692 ? -30.013 -6.323 37.878 1.00 89.25 692 GLY A O 1
ATOM 5319 N N . GLY A 1 693 ? -28.696 -4.544 37.710 1.00 89.69 693 GLY A N 1
ATOM 5320 C CA . GLY A 1 693 ? -29.499 -3.864 36.687 1.00 89.69 693 GLY A CA 1
ATOM 5321 C C . GLY A 1 693 ? -29.400 -4.519 35.305 1.00 89.69 693 GLY A C 1
ATOM 5322 O O . GLY A 1 693 ? -28.414 -5.183 34.999 1.00 89.69 693 GLY A O 1
ATOM 5323 N N . ALA A 1 694 ? -30.414 -4.337 34.459 1.00 88.31 694 ALA A N 1
ATOM 5324 C CA . ALA A 1 694 ? -30.335 -4.697 33.046 1.00 88.31 694 ALA A CA 1
ATOM 5325 C C . ALA A 1 694 ? -29.298 -3.856 32.281 1.00 88.31 694 ALA A C 1
ATOM 5327 O O . ALA A 1 694 ? -29.114 -2.682 32.588 1.00 88.31 694 ALA A O 1
ATOM 5328 N N . GLY A 1 695 ? -28.671 -4.421 31.258 1.00 87.19 695 GLY A N 1
ATOM 5329 C CA . GLY A 1 695 ? -27.704 -3.736 30.394 1.00 87.19 695 GLY A CA 1
ATOM 5330 C C . GLY A 1 695 ? -26.970 -4.735 29.513 1.00 87.19 695 GLY A C 1
ATOM 5331 O O . GLY A 1 695 ? -27.098 -5.934 29.757 1.00 87.19 695 GLY A O 1
ATOM 5332 N N . THR A 1 696 ? -26.223 -4.267 28.509 1.00 85.25 696 THR A N 1
ATOM 5333 C CA . THR A 1 696 ? -25.545 -5.151 27.537 1.00 85.25 696 THR A CA 1
ATOM 5334 C C . THR A 1 696 ? -24.721 -6.221 28.241 1.00 85.25 696 THR A C 1
ATOM 5336 O O . THR A 1 696 ? -24.931 -7.415 28.038 1.00 85.25 696 THR A O 1
ATOM 5339 N N . GLU A 1 697 ? -23.899 -5.781 29.191 1.00 85.25 697 GLU A N 1
ATOM 5340 C CA . GLU A 1 697 ? -23.487 -6.602 30.317 1.00 85.25 697 GLU A CA 1
ATOM 5341 C C . GLU A 1 697 ? -24.453 -6.361 31.479 1.00 85.25 697 GLU A C 1
ATOM 5343 O O . GLU A 1 697 ? -24.548 -5.255 32.021 1.00 85.25 697 GLU A O 1
ATOM 5348 N N . GLY A 1 698 ? -25.214 -7.394 31.847 1.00 84.31 698 GLY A N 1
ATOM 5349 C CA . GLY A 1 698 ? -26.114 -7.328 32.990 1.00 84.31 698 GLY A CA 1
ATOM 5350 C C . GLY A 1 698 ? -25.322 -7.053 34.265 1.00 84.31 698 GLY A C 1
ATOM 5351 O O . GLY A 1 698 ? -24.310 -7.701 34.533 1.00 84.31 698 GLY A O 1
ATOM 5352 N N . GLY A 1 699 ? -25.794 -6.109 35.075 1.00 85.31 699 GLY A N 1
ATOM 5353 C CA . GLY A 1 699 ? -25.140 -5.758 36.324 1.00 85.31 699 GLY A CA 1
ATOM 5354 C C . GLY A 1 699 ? -24.981 -6.990 37.208 1.00 85.31 699 GLY A C 1
ATOM 5355 O O . GLY A 1 699 ? -25.889 -7.820 37.318 1.00 85.31 699 GLY A O 1
ATOM 5356 N N . LEU A 1 700 ? -23.831 -7.121 37.862 1.00 87.75 700 LEU A N 1
ATOM 5357 C CA . LEU A 1 700 ? -23.625 -8.197 38.825 1.00 87.75 700 LEU A CA 1
ATOM 5358 C C . LEU A 1 700 ? -24.600 -8.048 39.997 1.00 87.75 700 LEU A C 1
ATOM 5360 O O . LEU A 1 700 ? -24.958 -6.940 40.399 1.00 87.75 700 LEU A O 1
ATOM 5364 N N . GLY A 1 701 ? -25.005 -9.166 40.587 1.00 84.56 701 GLY A N 1
ATOM 5365 C CA . GLY A 1 701 ? -25.701 -9.135 41.865 1.00 84.56 701 GLY A CA 1
ATOM 5366 C C . GLY A 1 701 ? -24.824 -8.559 42.976 1.00 84.56 701 GLY A C 1
ATOM 5367 O O . GLY A 1 701 ? -23.596 -8.689 42.965 1.00 84.56 701 GLY A O 1
ATOM 5368 N N . GLY A 1 702 ? -25.450 -7.917 43.954 1.00 84.38 702 GLY A N 1
ATOM 5369 C CA . GLY A 1 702 ? -24.787 -7.551 45.197 1.00 84.38 702 GLY A CA 1
ATOM 5370 C C . GLY A 1 702 ? -24.391 -8.800 45.984 1.00 84.38 702 GLY A C 1
ATOM 5371 O O . GLY A 1 702 ? -25.111 -9.795 45.974 1.00 84.38 702 GLY A O 1
ATOM 5372 N N . VAL A 1 703 ? -23.262 -8.747 46.688 1.00 83.50 703 VAL A N 1
ATOM 5373 C CA . VAL A 1 703 ? -22.801 -9.856 47.537 1.00 83.50 703 VAL A CA 1
ATOM 5374 C C . VAL A 1 703 ? -23.526 -9.820 48.886 1.00 83.50 703 VAL A C 1
ATOM 5376 O O . VAL A 1 703 ? -23.608 -8.758 49.517 1.00 83.50 703 VAL A O 1
ATOM 5379 N N . GLY A 1 704 ? -24.048 -10.970 49.317 1.00 74.62 704 GLY A N 1
ATOM 5380 C CA . GLY A 1 704 ? -24.653 -11.183 50.631 1.00 74.62 704 GLY A CA 1
ATOM 5381 C C . GLY A 1 704 ? -23.608 -11.238 51.755 1.00 74.62 704 GLY A C 1
ATOM 5382 O O . GLY A 1 704 ? -22.535 -11.814 51.599 1.00 74.62 704 GLY A O 1
ATOM 5383 N N . GLY A 1 705 ? -23.902 -10.635 52.907 1.00 73.50 705 GLY A N 1
ATOM 5384 C CA . GLY A 1 705 ? -23.049 -10.669 54.103 1.00 73.50 705 GLY A CA 1
ATOM 5385 C C . GLY A 1 705 ? -23.405 -11.841 55.025 1.00 73.50 705 GLY A C 1
ATOM 5386 O O . GLY A 1 705 ? -24.537 -12.321 55.013 1.00 73.50 705 GLY A O 1
ATOM 5387 N N . ASP A 1 706 ? -22.444 -12.315 55.827 1.00 69.06 706 ASP A N 1
ATOM 5388 C CA . ASP A 1 706 ? -22.611 -13.375 56.844 1.00 69.06 706 ASP A CA 1
ATOM 5389 C C . ASP A 1 706 ? -23.360 -14.644 56.367 1.00 69.06 706 ASP A C 1
ATOM 5391 O O . ASP A 1 706 ? -24.151 -15.243 57.100 1.00 69.06 706 ASP A O 1
ATOM 5395 N N . GLY A 1 707 ? -23.123 -15.074 55.121 1.00 67.06 707 GLY A N 1
ATOM 5396 C CA . GLY A 1 707 ? -23.744 -16.273 54.539 1.00 67.06 707 GLY A CA 1
ATOM 5397 C C . GLY A 1 707 ? -25.175 -16.077 54.020 1.00 67.06 707 GLY A C 1
ATOM 5398 O O . GLY A 1 707 ? -25.860 -17.061 53.733 1.00 67.06 707 GLY A O 1
ATOM 5399 N N . GLY A 1 708 ? -25.648 -14.833 53.902 1.00 73.31 708 GLY A N 1
ATOM 5400 C CA . GLY A 1 708 ? -26.864 -14.520 53.157 1.00 73.31 708 GLY A CA 1
ATOM 5401 C C . GLY A 1 708 ? -26.679 -14.667 51.638 1.00 73.31 708 GLY A C 1
ATOM 5402 O O . GLY A 1 708 ? -25.552 -14.654 51.149 1.00 73.31 708 GLY A O 1
ATOM 5403 N N . PRO A 1 709 ? -27.774 -14.847 50.874 1.00 78.81 709 PRO A N 1
ATOM 5404 C CA . PRO A 1 709 ? -27.688 -15.047 49.434 1.00 78.81 709 PRO A CA 1
ATOM 5405 C C . PRO A 1 709 ? -27.313 -13.757 48.701 1.00 78.81 709 PRO A C 1
ATOM 5407 O O . PRO A 1 709 ? -27.797 -12.669 49.040 1.00 78.81 709 PRO A O 1
ATOM 5410 N N . ASP A 1 710 ? -26.516 -13.923 47.651 1.00 85.44 710 ASP A N 1
ATOM 5411 C CA . ASP A 1 710 ? -26.221 -12.877 46.681 1.00 85.44 710 ASP A CA 1
ATOM 5412 C C . ASP A 1 710 ? -27.489 -12.465 45.918 1.00 85.44 710 ASP A C 1
ATOM 5414 O O . ASP A 1 710 ? -28.474 -13.209 45.807 1.00 85.44 710 ASP A O 1
ATOM 5418 N N . GLY A 1 711 ? -27.475 -11.245 45.394 1.00 85.06 711 GLY A N 1
ATOM 5419 C CA . GLY A 1 711 ? -28.436 -10.831 44.385 1.00 85.06 711 GLY A CA 1
ATOM 5420 C C . GLY A 1 711 ? -28.248 -11.650 43.105 1.00 85.06 711 GLY A C 1
ATOM 5421 O O . GLY A 1 711 ? -27.116 -11.979 42.750 1.00 85.06 711 GLY A O 1
ATOM 5422 N N . PRO A 1 712 ? -29.311 -11.983 42.366 1.00 89.69 712 PRO A N 1
ATOM 5423 C CA . PRO A 1 712 ? -29.155 -12.440 40.993 1.00 89.69 712 PRO A CA 1
ATOM 5424 C C . PRO A 1 712 ? -28.599 -11.305 40.118 1.00 89.69 712 PRO A C 1
ATOM 5426 O O . PRO A 1 712 ? -28.926 -10.130 40.315 1.00 89.69 712 PRO A O 1
ATOM 5429 N N . ALA A 1 713 ? -27.764 -11.661 39.142 1.00 89.00 713 ALA A N 1
ATOM 5430 C CA . ALA A 1 713 ? -27.306 -10.729 38.117 1.00 89.00 713 ALA A CA 1
ATOM 5431 C C . ALA A 1 713 ? -28.466 -10.297 37.204 1.00 89.00 713 ALA A C 1
ATOM 5433 O O . ALA A 1 713 ? -29.463 -11.012 37.058 1.00 89.00 713 ALA A O 1
ATOM 5434 N N . GLY A 1 714 ? -28.326 -9.118 36.605 1.00 87.44 714 GLY A N 1
ATOM 5435 C CA . GLY A 1 714 ? -29.180 -8.676 35.512 1.00 87.44 714 GLY A CA 1
ATOM 5436 C C . GLY A 1 714 ? -28.912 -9.448 34.221 1.00 87.44 714 GLY A C 1
ATOM 5437 O O . GLY A 1 714 ? -27.967 -10.222 34.100 1.00 87.44 714 GLY A O 1
ATOM 5438 N N . THR A 1 715 ? -29.766 -9.211 33.238 1.00 88.81 715 THR A N 1
ATOM 5439 C CA . THR A 1 715 ? -29.646 -9.680 31.851 1.00 88.81 715 THR A CA 1
ATOM 5440 C C . THR A 1 715 ? -29.660 -8.470 30.915 1.00 88.81 715 THR A C 1
ATOM 5442 O O . THR A 1 715 ? -29.885 -7.351 31.372 1.00 88.81 715 THR A O 1
ATOM 5445 N N . ALA A 1 716 ? -29.523 -8.683 29.604 1.00 83.94 716 ALA A N 1
ATOM 5446 C CA . ALA A 1 716 ? -29.648 -7.612 28.611 1.00 83.94 716 ALA A CA 1
ATOM 5447 C C . ALA A 1 716 ? -30.937 -6.781 28.765 1.00 83.94 716 ALA A C 1
ATOM 5449 O O . ALA A 1 716 ? -30.913 -5.560 28.661 1.00 83.94 716 ALA A O 1
ATOM 5450 N N . LEU A 1 717 ? -32.068 -7.425 29.071 1.00 86.75 717 LEU A N 1
ATOM 5451 C CA . LEU A 1 717 ? -33.389 -6.781 29.022 1.00 86.75 717 LEU A CA 1
ATOM 5452 C C . LEU A 1 717 ? -34.135 -6.759 30.362 1.00 86.75 717 LEU A C 1
ATOM 5454 O O . LEU A 1 717 ? -35.185 -6.128 30.476 1.00 86.75 717 LEU A O 1
ATOM 5458 N N . ALA A 1 718 ? -33.619 -7.428 31.391 1.00 88.75 718 ALA A N 1
ATOM 5459 C CA . ALA A 1 718 ? -34.270 -7.511 32.693 1.00 88.75 718 ALA A CA 1
ATOM 5460 C C . ALA A 1 718 ? -33.260 -7.424 33.835 1.00 88.75 718 ALA A C 1
ATOM 5462 O O . ALA A 1 718 ? -32.225 -8.088 33.806 1.00 88.75 718 ALA A O 1
ATOM 5463 N N . GLY A 1 719 ? -33.588 -6.636 34.858 1.00 88.12 719 GLY A N 1
ATOM 5464 C CA . GLY A 1 719 ? -32.821 -6.603 36.095 1.00 88.12 719 GLY A CA 1
ATOM 5465 C C . GLY A 1 719 ? -32.951 -7.913 36.871 1.00 88.12 719 GLY A C 1
ATOM 5466 O O . GLY A 1 719 ? -33.963 -8.614 36.795 1.00 88.12 719 GLY A O 1
ATOM 5467 N N . GLY A 1 720 ? -31.919 -8.237 37.638 1.00 88.19 720 GLY A N 1
ATOM 5468 C CA . GLY A 1 720 ? -31.904 -9.344 38.573 1.00 88.19 720 GLY A CA 1
ATOM 5469 C C . GLY A 1 720 ? -33.018 -9.176 39.600 1.00 88.19 720 GLY A C 1
ATOM 5470 O O . GLY A 1 720 ? -33.204 -8.102 40.176 1.00 88.19 720 GLY A O 1
ATOM 5471 N N . GLY A 1 721 ? -33.780 -10.246 39.822 1.00 84.56 721 GLY A N 1
ATOM 5472 C CA . GLY A 1 721 ? -34.876 -10.254 40.786 1.00 84.56 721 GLY A CA 1
ATOM 5473 C C . GLY A 1 721 ? -34.448 -9.903 42.217 1.00 84.56 721 GLY A C 1
ATOM 5474 O O . GLY A 1 721 ? -33.284 -9.987 42.596 1.00 84.56 721 GLY A O 1
ATOM 5475 N N . ALA A 1 722 ? -35.420 -9.531 43.045 1.00 71.69 722 ALA A N 1
ATOM 5476 C CA . ALA A 1 722 ? -35.194 -9.270 44.463 1.00 71.69 722 ALA A CA 1
ATOM 5477 C C . ALA A 1 722 ? -34.833 -10.564 45.227 1.00 71.69 722 ALA A C 1
ATOM 5479 O O . ALA A 1 722 ? -35.617 -11.516 45.255 1.00 71.69 722 ALA A O 1
ATOM 5480 N N . SER A 1 723 ? -33.689 -10.592 45.917 1.00 64.38 723 SER A N 1
ATOM 5481 C CA . SER A 1 723 ? -33.318 -11.685 46.831 1.00 64.38 723 SER A CA 1
ATOM 5482 C C . SER A 1 723 ? -34.005 -11.515 48.190 1.00 64.38 723 SER A C 1
ATOM 5484 O O . SER A 1 723 ? -33.497 -10.758 49.005 1.00 64.38 723 SER A O 1
ATOM 5486 N N . PHE A 1 724 ? -35.135 -12.198 48.456 1.00 63.22 724 PHE A N 1
ATOM 5487 C CA . PHE A 1 724 ? -35.879 -12.280 49.746 1.00 63.22 724 PHE A CA 1
ATOM 5488 C C . PHE A 1 724 ? -35.589 -11.161 50.780 1.00 63.22 724 PHE A C 1
ATOM 5490 O O . PHE A 1 724 ? -35.232 -11.442 51.927 1.00 63.22 724 PHE A O 1
ATOM 5497 N N . GLY A 1 725 ? -35.707 -9.892 50.374 1.00 66.19 725 GLY A N 1
ATOM 5498 C CA . GLY A 1 725 ? -35.321 -8.740 51.190 1.00 66.19 725 GLY A CA 1
ATOM 5499 C C . GLY A 1 725 ? -34.523 -7.661 50.454 1.00 66.19 725 GLY A C 1
ATOM 5500 O O . GLY A 1 725 ? -34.755 -6.510 50.751 1.00 66.19 725 GLY A O 1
ATOM 5501 N N . GLY A 1 726 ? -33.646 -7.971 49.495 1.00 75.00 726 GLY A N 1
ATOM 5502 C CA . GLY A 1 726 ? -32.954 -6.963 48.666 1.00 75.00 726 GLY A CA 1
ATOM 5503 C C . GLY A 1 726 ? -33.852 -6.329 47.599 1.00 75.00 726 GLY A C 1
ATOM 5504 O O . GLY A 1 726 ? -34.830 -6.944 47.176 1.00 75.00 726 GLY A O 1
ATOM 5505 N N . GLY A 1 727 ? -33.516 -5.121 47.143 1.00 87.06 727 GLY A N 1
ATOM 5506 C CA . GLY A 1 727 ? -34.160 -4.488 45.990 1.00 87.06 727 GLY A CA 1
ATOM 5507 C C . GLY A 1 727 ? -33.813 -5.214 44.686 1.00 87.06 727 GLY A C 1
ATOM 5508 O O . GLY A 1 727 ? -32.683 -5.678 44.516 1.00 87.06 727 GLY A O 1
ATOM 5509 N N . ALA A 1 728 ? -34.768 -5.332 43.759 1.00 90.00 728 ALA A N 1
ATOM 5510 C CA . ALA A 1 728 ? -34.497 -5.834 42.410 1.00 90.00 728 ALA A CA 1
ATOM 5511 C C . ALA A 1 728 ? -33.715 -4.807 41.574 1.00 90.00 728 ALA A C 1
ATOM 5513 O O . ALA A 1 728 ? -33.859 -3.597 41.767 1.00 90.00 728 ALA A O 1
ATOM 5514 N N . GLY A 1 729 ? -32.926 -5.282 40.613 1.00 88.56 729 GLY A N 1
ATOM 5515 C CA . GLY A 1 729 ? -32.352 -4.423 39.581 1.00 88.56 729 GLY A CA 1
ATOM 5516 C C . GLY A 1 729 ? -33.430 -3.848 38.662 1.00 88.56 729 GLY A C 1
ATOM 5517 O O . GLY A 1 729 ? -34.486 -4.453 38.463 1.00 88.56 729 GLY A O 1
ATOM 5518 N N . GLY A 1 730 ? -33.178 -2.668 38.100 1.00 87.25 730 GLY A N 1
ATOM 5519 C CA . GLY A 1 730 ? -34.072 -2.058 37.116 1.00 87.25 730 GLY A CA 1
ATOM 5520 C C . GLY A 1 730 ? -34.055 -2.802 35.774 1.00 87.25 730 GLY A C 1
ATOM 5521 O O . GLY A 1 730 ? -33.073 -3.458 35.429 1.00 87.25 730 GLY A O 1
ATOM 5522 N N . GLY A 1 731 ? -35.136 -2.681 34.997 1.00 85.75 731 GLY A N 1
ATOM 5523 C CA . GLY A 1 731 ? -35.090 -2.903 33.541 1.00 85.75 731 GLY A CA 1
ATOM 5524 C C . GLY A 1 731 ? -34.452 -1.704 32.816 1.00 85.75 731 GLY A C 1
ATOM 5525 O O . GLY A 1 731 ? -34.227 -0.686 33.476 1.00 85.75 731 GLY A O 1
ATOM 5526 N N . PRO A 1 732 ? -34.177 -1.786 31.500 1.00 81.12 732 PRO A N 1
ATOM 5527 C CA . PRO A 1 732 ? -33.562 -0.693 30.736 1.00 81.12 732 PRO A CA 1
ATOM 5528 C C . PRO A 1 732 ? -34.234 0.662 31.006 1.00 81.12 732 PRO A C 1
ATOM 5530 O O . PRO A 1 732 ? -35.453 0.730 31.178 1.00 81.12 732 PRO A O 1
ATOM 5533 N N . GLY A 1 733 ? -33.445 1.730 31.164 1.00 76.81 733 GLY A N 1
ATOM 5534 C CA . GLY A 1 733 ? -33.977 3.059 31.504 1.00 76.81 733 GLY A CA 1
ATOM 5535 C C . GLY A 1 733 ? -34.499 3.236 32.939 1.00 76.81 733 GLY A C 1
ATOM 5536 O O . GLY A 1 733 ? -34.907 4.338 33.309 1.00 76.81 733 GLY A O 1
ATOM 5537 N N . ARG A 1 734 ? -34.493 2.197 33.793 1.00 84.75 734 ARG A N 1
ATOM 5538 C CA . ARG A 1 734 ? -35.073 2.258 35.151 1.00 84.75 734 ARG A CA 1
ATOM 5539 C C . ARG A 1 734 ? -34.029 2.251 36.258 1.00 84.75 734 ARG A C 1
ATOM 5541 O O . ARG A 1 734 ? -32.968 1.637 36.163 1.00 84.75 734 ARG A O 1
ATOM 5548 N N . ASN A 1 735 ? -34.360 2.944 37.345 1.00 87.62 735 ASN A N 1
ATOM 5549 C CA . ASN A 1 735 ? -33.611 2.831 38.591 1.00 87.62 735 ASN A CA 1
ATOM 5550 C C . ASN A 1 735 ? -33.755 1.411 39.153 1.00 87.62 735 ASN A C 1
ATOM 5552 O O . ASN A 1 735 ? -34.784 0.757 38.952 1.00 87.62 735 ASN A O 1
ATOM 5556 N N . GLY A 1 736 ? -32.753 0.974 39.910 1.00 86.88 736 GLY A N 1
ATOM 5557 C CA . GLY A 1 736 ? -32.911 -0.172 40.792 1.00 86.88 736 GLY A CA 1
ATOM 5558 C C . GLY A 1 736 ? -33.949 0.119 41.871 1.00 86.88 736 GLY A C 1
ATOM 5559 O O . GLY A 1 736 ? -34.201 1.275 42.215 1.00 86.88 736 GLY A O 1
ATOM 5560 N N . GLN A 1 737 ? -34.573 -0.926 42.403 1.00 89.62 737 GLN A N 1
ATOM 5561 C CA . GLN A 1 737 ? -35.532 -0.761 43.487 1.00 89.62 737 GLN A CA 1
ATOM 5562 C C . GLN A 1 737 ? -34.822 -0.357 44.779 1.00 89.62 737 GLN A C 1
ATOM 5564 O O . GLN A 1 737 ? -33.862 -1.005 45.214 1.00 89.62 737 GLN A O 1
ATOM 5569 N N . ASP A 1 738 ? -35.354 0.690 45.402 1.00 86.00 738 ASP A N 1
ATOM 5570 C CA . ASP A 1 738 ? -35.053 1.051 46.780 1.00 86.00 738 ASP A CA 1
ATOM 5571 C C . ASP A 1 738 ? -35.546 -0.041 47.730 1.00 86.00 738 ASP A C 1
ATOM 5573 O O . ASP A 1 738 ? -36.503 -0.771 47.452 1.00 86.00 738 ASP A O 1
ATOM 5577 N N . TRP A 1 739 ? -34.928 -0.102 48.900 1.00 76.94 739 TRP A N 1
ATOM 5578 C CA . TRP A 1 739 ? -35.389 -0.932 49.996 1.00 76.94 739 TRP A CA 1
ATOM 5579 C C . TRP A 1 739 ? -35.540 -0.100 51.266 1.00 76.94 739 TRP A C 1
ATOM 5581 O O . TRP A 1 739 ? -34.638 0.647 51.637 1.00 76.94 739 TRP A O 1
ATOM 5591 N N . SER A 1 740 ? -36.680 -0.221 51.950 1.00 68.94 740 SER A N 1
ATOM 5592 C CA . SER A 1 740 ? -36.978 0.555 53.156 1.00 68.94 740 SER A CA 1
ATOM 5593 C C . SER A 1 740 ? -37.478 -0.335 54.288 1.00 68.94 740 SER A C 1
ATOM 5595 O O . SER A 1 740 ? -38.364 -1.170 54.092 1.00 68.94 740 SER A O 1
ATOM 5597 N N . PHE A 1 741 ? -36.934 -0.123 55.490 1.00 66.50 741 PHE A N 1
ATOM 5598 C CA . PHE A 1 741 ? -37.412 -0.739 56.725 1.00 66.50 741 PHE A CA 1
ATOM 5599 C C . PHE A 1 741 ? -37.459 0.298 57.852 1.00 66.50 741 PHE A C 1
ATOM 5601 O O . PHE A 1 741 ? -36.520 1.074 58.048 1.00 66.50 741 PHE A O 1
ATOM 5608 N N . THR A 1 742 ? -38.541 0.290 58.633 1.00 58.41 742 THR A N 1
ATOM 5609 C CA . THR A 1 742 ? -38.906 1.342 59.602 1.00 58.41 742 THR A CA 1
ATOM 5610 C C . THR A 1 742 ? -37.871 1.611 60.701 1.00 58.41 742 THR A C 1
ATOM 5612 O O . THR A 1 742 ? -37.929 2.667 61.323 1.00 58.41 742 THR A O 1
ATOM 5615 N N . SER A 1 743 ? -36.930 0.693 60.954 1.00 56.28 743 SER A N 1
ATOM 5616 C CA . SER A 1 743 ? -35.928 0.801 62.027 1.00 56.28 743 SER A CA 1
ATOM 5617 C C . SER A 1 743 ? -34.476 0.989 61.566 1.00 56.28 743 SER A C 1
ATOM 5619 O O . SER A 1 743 ? -33.625 1.234 62.414 1.00 56.28 743 SER A O 1
ATOM 5621 N N . ILE A 1 744 ? -34.170 0.834 60.269 1.00 58.06 744 ILE A N 1
ATOM 5622 C CA . ILE A 1 744 ? -32.786 0.808 59.733 1.00 58.06 744 ILE A CA 1
ATOM 5623 C C . ILE A 1 744 ? -32.553 1.905 58.669 1.00 58.06 744 ILE A C 1
ATOM 5625 O O . ILE A 1 744 ? -31.410 2.263 58.394 1.00 58.06 744 ILE A O 1
ATOM 5629 N N . GLY A 1 745 ? -33.622 2.515 58.142 1.00 63.00 745 GLY A N 1
ATOM 5630 C CA . GLY A 1 745 ? -33.555 3.545 57.100 1.00 63.00 745 GLY A CA 1
ATOM 5631 C C . GLY A 1 745 ? -33.818 2.983 55.699 1.00 63.00 745 GLY A C 1
ATOM 5632 O O . GLY A 1 745 ? -34.165 1.812 55.543 1.00 63.00 745 GLY A O 1
ATOM 5633 N N . THR A 1 746 ? -33.692 3.838 54.682 1.00 68.75 746 THR A N 1
ATOM 5634 C CA . THR A 1 746 ? -33.915 3.477 53.272 1.00 68.75 746 THR A CA 1
ATOM 5635 C C . THR A 1 746 ? -32.576 3.332 52.554 1.00 68.75 746 THR A C 1
ATOM 5637 O O . THR A 1 746 ? -31.805 4.290 52.474 1.00 68.75 746 THR A O 1
ATOM 5640 N N . ALA A 1 747 ? -32.312 2.143 52.018 1.00 74.44 747 ALA A N 1
ATOM 5641 C CA . ALA A 1 747 ? -31.239 1.900 51.068 1.00 74.44 747 ALA A CA 1
ATOM 5642 C C . ALA A 1 747 ? -31.744 2.217 49.654 1.00 74.44 747 ALA A C 1
ATOM 5644 O O . ALA A 1 747 ? -32.843 1.820 49.272 1.00 74.44 747 ALA A O 1
ATOM 5645 N N . VAL A 1 748 ? -30.952 2.969 48.892 1.00 81.44 748 VAL A N 1
ATOM 5646 C CA . VAL A 1 748 ? -31.370 3.518 47.595 1.00 81.44 748 VAL A CA 1
ATOM 5647 C C . VAL A 1 748 ? -30.823 2.641 46.473 1.00 81.44 748 VAL A C 1
ATOM 5649 O O . VAL A 1 748 ? -29.639 2.292 46.481 1.00 81.44 748 VAL A O 1
ATOM 5652 N N . GLY A 1 749 ? -31.674 2.270 45.523 1.00 80.50 749 GLY A N 1
ATOM 5653 C CA . GLY A 1 749 ? -31.264 1.614 44.292 1.00 80.50 749 GLY A CA 1
ATOM 5654 C C . GLY A 1 749 ? -30.411 2.545 43.432 1.00 80.50 749 GLY A C 1
ATOM 5655 O O . GLY A 1 749 ? -30.455 3.771 43.543 1.00 80.50 749 GLY A O 1
ATOM 5656 N N . GLY A 1 750 ? -29.604 1.960 42.560 1.00 81.81 750 GLY A N 1
ATOM 5657 C CA . GLY A 1 750 ? -28.829 2.707 41.587 1.00 81.81 750 GLY A CA 1
ATOM 5658 C C . GLY A 1 750 ? -29.729 3.499 40.649 1.00 81.81 750 GLY A C 1
ATOM 5659 O O . GLY A 1 750 ? -30.835 3.072 40.307 1.00 81.81 750 GLY A O 1
ATOM 5660 N N . ALA A 1 751 ? -29.255 4.658 40.205 1.00 84.12 751 ALA A N 1
ATOM 5661 C CA . ALA A 1 751 ? -29.933 5.399 39.151 1.00 84.12 751 ALA A CA 1
ATOM 5662 C C . ALA A 1 751 ? -29.850 4.636 37.817 1.00 84.12 751 ALA A C 1
ATOM 5664 O O . ALA A 1 751 ? -28.868 3.950 37.550 1.00 84.12 751 ALA A O 1
ATOM 5665 N N . SER A 1 752 ? -30.853 4.770 36.951 1.00 82.69 752 SER A N 1
ATOM 5666 C CA . SER A 1 752 ? -30.665 4.419 35.540 1.00 82.69 752 SER A CA 1
ATOM 5667 C C . SER A 1 752 ? -29.550 5.270 34.931 1.00 82.69 752 SER A C 1
ATOM 5669 O O . SER A 1 752 ? -29.412 6.447 35.283 1.00 82.69 752 SER A O 1
ATOM 5671 N N . GLY A 1 753 ? -28.823 4.702 33.979 1.00 77.75 753 GLY A N 1
ATOM 5672 C CA . GLY A 1 753 ? -27.965 5.460 33.084 1.00 77.75 753 GLY A CA 1
ATOM 5673 C C . GLY A 1 753 ? -28.774 6.356 32.148 1.00 77.75 753 GLY A C 1
ATOM 5674 O O . GLY A 1 753 ? -30.016 6.341 32.143 1.00 77.75 753 GLY A O 1
ATOM 5675 N N . PHE A 1 754 ? -28.057 7.125 31.334 1.00 79.69 754 PHE A N 1
ATOM 5676 C CA . PHE A 1 754 ? -28.640 7.977 30.301 1.00 79.69 754 PHE A CA 1
ATOM 5677 C C . PHE A 1 754 ? -28.667 7.250 28.959 1.00 79.69 754 PHE A C 1
ATOM 5679 O O . PHE A 1 754 ? -27.664 6.676 28.542 1.00 79.69 754 PHE A O 1
ATOM 5686 N N . ALA A 1 755 ? -29.806 7.288 28.265 1.00 79.19 755 ALA A N 1
ATOM 5687 C CA . ALA A 1 755 ? -29.864 6.802 26.887 1.00 79.19 755 ALA A CA 1
ATOM 5688 C C . ALA A 1 755 ? -29.071 7.755 25.978 1.00 79.19 755 ALA A C 1
ATOM 5690 O O . ALA A 1 755 ? -28.315 7.323 25.117 1.00 79.19 755 ALA A O 1
ATOM 5691 N N . LEU A 1 756 ? -29.188 9.060 26.244 1.00 81.75 756 LEU A N 1
ATOM 5692 C CA . LEU A 1 756 ? -28.491 10.129 25.539 1.00 81.75 756 LEU A CA 1
ATOM 5693 C C . LEU A 1 756 ? -27.830 11.065 26.563 1.00 81.75 756 LEU A C 1
ATOM 5695 O O . LEU A 1 756 ? -28.517 11.841 27.240 1.00 81.75 756 LEU A O 1
ATOM 5699 N N . ASN A 1 757 ? -26.505 11.003 26.683 1.00 79.44 757 ASN A N 1
ATOM 5700 C CA . ASN A 1 757 ? -25.707 12.002 27.388 1.00 79.44 757 ASN A CA 1
ATOM 5701 C C . ASN A 1 757 ? -25.194 13.033 26.365 1.00 79.44 757 ASN A C 1
ATOM 5703 O O . ASN A 1 757 ? -24.490 12.669 25.429 1.00 79.44 757 ASN A O 1
ATOM 5707 N N . GLY A 1 758 ? -25.604 14.299 26.509 1.00 70.81 758 GLY A N 1
ATOM 5708 C CA . GLY A 1 758 ? -25.428 15.331 25.474 1.00 70.81 758 GLY A CA 1
ATOM 5709 C C . GLY A 1 758 ? -26.643 15.530 24.558 1.00 70.81 758 GLY A C 1
ATOM 5710 O O . GLY A 1 758 ? -26.504 16.032 23.450 1.00 70.81 758 GLY A O 1
ATOM 5711 N N . ALA A 1 759 ? -27.851 15.162 25.005 1.00 66.88 759 ALA A N 1
ATOM 5712 C CA . ALA A 1 759 ? -29.080 15.182 24.196 1.00 66.88 759 ALA A CA 1
ATOM 5713 C C . ALA A 1 759 ? -29.395 16.525 23.500 1.00 66.88 759 ALA A C 1
ATOM 5715 O O . ALA A 1 759 ? -30.042 16.525 22.460 1.00 66.88 759 ALA A O 1
ATOM 5716 N N . SER A 1 760 ? -28.932 17.664 24.030 1.00 67.00 760 SER A N 1
ATOM 5717 C CA . SER A 1 760 ? -29.075 18.981 23.384 1.00 67.00 760 SER A CA 1
ATOM 5718 C C . SER A 1 760 ? -28.294 19.121 22.073 1.00 67.00 760 SER A C 1
ATOM 5720 O O . SER A 1 760 ? -28.545 20.052 21.315 1.00 67.00 760 SER A O 1
ATOM 5722 N N . LEU A 1 761 ? -27.338 18.228 21.827 1.00 71.88 761 LEU A N 1
ATOM 5723 C CA . LEU A 1 761 ? -26.513 18.169 20.623 1.00 71.88 761 LEU A CA 1
ATOM 5724 C C . LEU A 1 761 ? -26.987 17.071 19.660 1.00 71.88 761 LEU A C 1
ATOM 5726 O O . LEU A 1 761 ? -26.372 16.870 18.619 1.00 71.88 761 LEU A O 1
ATOM 5730 N N . ILE A 1 762 ? -28.066 16.356 19.988 1.00 72.81 762 ILE A N 1
ATOM 5731 C CA . ILE A 1 762 ? -28.603 15.282 19.154 1.00 72.81 762 ILE A CA 1
ATOM 5732 C C . ILE A 1 762 ? -29.869 15.766 18.451 1.00 72.81 762 ILE A C 1
ATOM 5734 O O . ILE A 1 762 ? -30.818 16.208 19.098 1.00 72.81 762 ILE A O 1
ATOM 5738 N N . ALA A 1 763 ? -29.895 15.649 17.126 1.00 74.88 763 ALA A N 1
ATOM 5739 C CA . ALA A 1 763 ? -31.055 15.968 16.301 1.00 74.88 763 ALA A CA 1
ATOM 5740 C C . ALA A 1 763 ? -31.602 14.694 15.648 1.00 74.88 763 ALA A C 1
ATOM 5742 O O . ALA A 1 763 ? -30.859 13.971 14.994 1.00 74.88 763 ALA A O 1
ATOM 5743 N N . PHE A 1 764 ? -32.898 14.416 15.795 1.00 71.38 764 PHE A N 1
ATOM 5744 C CA . PHE A 1 764 ? -33.523 13.233 15.196 1.00 71.38 764 PHE A CA 1
ATOM 5745 C C . PHE A 1 764 ? -34.165 13.548 13.839 1.00 71.38 764 PHE A C 1
ATOM 5747 O O . PHE A 1 764 ? -34.816 14.583 13.698 1.00 71.38 764 PHE A O 1
ATOM 5754 N N . ALA A 1 765 ? -34.013 12.651 12.858 1.00 60.69 765 ALA A N 1
ATOM 5755 C CA . ALA A 1 765 ? -34.494 12.855 11.483 1.00 60.69 765 ALA A CA 1
ATOM 5756 C C . ALA A 1 765 ? -36.035 12.980 11.372 1.00 60.69 765 ALA A C 1
ATOM 5758 O O . ALA A 1 765 ? -36.523 13.760 10.559 1.00 60.69 765 ALA A O 1
ATOM 5759 N N . THR A 1 766 ? -36.792 12.256 12.211 1.00 49.50 766 THR A N 1
ATOM 5760 C CA . THR A 1 766 ? -38.264 12.346 12.413 1.00 49.50 766 THR A CA 1
ATOM 5761 C C . THR A 1 766 ? -38.676 11.379 13.526 1.00 49.50 766 THR A C 1
ATOM 5763 O O . THR A 1 766 ? -38.198 10.257 13.448 1.00 49.50 766 THR A O 1
ATOM 5766 N N . ASP A 1 767 ? -39.531 11.767 14.496 1.00 44.41 767 ASP A N 1
ATOM 5767 C CA . ASP A 1 767 ? -40.229 10.983 15.566 1.00 44.41 767 ASP A CA 1
ATOM 5768 C C . ASP A 1 767 ? -39.538 9.746 16.210 1.00 44.41 767 ASP A C 1
ATOM 5770 O O . ASP A 1 767 ? -40.143 9.032 17.013 1.00 44.41 767 ASP A O 1
ATOM 5774 N N . GLY A 1 768 ? -38.266 9.484 15.921 1.00 40.19 768 GLY A N 1
ATOM 5775 C CA . GLY A 1 768 ? -37.460 8.402 16.458 1.00 40.19 768 GLY A CA 1
ATOM 5776 C C . GLY A 1 768 ? -37.057 8.765 17.873 1.00 40.19 768 GLY A C 1
ATOM 5777 O O . GLY A 1 768 ? -36.073 9.461 18.092 1.00 40.19 768 GLY A O 1
ATOM 5778 N N . VAL A 1 769 ? -37.856 8.343 18.844 1.00 50.56 769 VAL A N 1
ATOM 5779 C CA . VAL A 1 769 ? -37.570 8.565 20.262 1.00 50.56 769 VAL A CA 1
ATOM 5780 C C . VAL A 1 769 ? -36.608 7.477 20.742 1.00 50.56 769 VAL A C 1
ATOM 5782 O O . VAL A 1 769 ? -36.750 6.314 20.362 1.00 50.56 769 VAL A O 1
ATOM 5785 N N . ALA A 1 770 ? -35.658 7.820 21.615 1.00 49.00 770 ALA A N 1
ATOM 5786 C CA . ALA A 1 770 ? -34.931 6.816 22.390 1.00 49.00 770 ALA A CA 1
ATOM 5787 C C . ALA A 1 770 ? -35.946 5.933 23.148 1.00 49.00 770 ALA A C 1
ATOM 5789 O O . ALA A 1 770 ? -36.743 6.432 23.948 1.00 49.00 770 ALA A O 1
ATOM 5790 N N . SER A 1 771 ? -35.980 4.635 22.842 1.00 49.03 771 SER A N 1
ATOM 5791 C CA . SER A 1 771 ? -36.994 3.709 23.349 1.00 49.03 771 SER A CA 1
ATOM 5792 C C . SER A 1 771 ? -36.471 2.921 24.555 1.00 49.03 771 SER A C 1
ATOM 5794 O O . SER A 1 771 ? -35.853 1.871 24.396 1.00 49.03 771 SER A O 1
ATOM 5796 N N . ASP A 1 772 ? -36.786 3.382 25.766 1.00 46.72 772 ASP A N 1
ATOM 5797 C CA . ASP A 1 772 ? -36.409 2.699 27.016 1.00 46.72 772 ASP A CA 1
ATOM 5798 C C . ASP A 1 772 ? -37.361 1.531 27.405 1.00 46.72 772 ASP A C 1
ATOM 5800 O O . ASP A 1 772 ? -37.190 0.925 28.459 1.00 46.72 772 ASP A O 1
ATOM 5804 N N . ASN A 1 773 ? -38.386 1.180 26.606 1.00 35.75 773 ASN A N 1
ATOM 5805 C CA . ASN A 1 773 ? -39.291 0.047 26.894 1.00 35.75 773 ASN A CA 1
ATOM 5806 C C . ASN A 1 773 ? -39.866 -0.627 25.629 1.00 35.75 773 ASN A C 1
ATOM 5808 O O . ASN A 1 773 ? -40.204 0.043 24.655 1.00 35.75 773 ASN A O 1
ATOM 5812 N N . ASP A 1 774 ? -40.116 -1.940 25.727 1.00 33.66 774 ASP A N 1
ATOM 5813 C CA . ASP A 1 774 ? -40.793 -2.829 24.757 1.00 33.66 774 ASP A CA 1
ATOM 5814 C C . ASP A 1 774 ? -42.306 -2.523 24.554 1.00 33.66 774 ASP A C 1
ATOM 5816 O O . ASP A 1 774 ? -43.159 -3.409 24.579 1.00 33.66 774 ASP A O 1
ATOM 5820 N N . GLY A 1 775 ? -42.678 -1.252 24.354 1.00 32.53 775 GLY A N 1
ATOM 5821 C CA . GLY A 1 775 ? -44.043 -0.875 23.947 1.00 32.53 775 GLY A CA 1
ATOM 5822 C C . GLY A 1 775 ? -44.791 0.127 24.831 1.00 32.53 775 GLY A C 1
ATOM 5823 O O . GLY A 1 775 ? -46.018 0.076 24.894 1.00 32.53 775 GLY A O 1
ATOM 5824 N N . ALA A 1 776 ? -44.112 1.073 25.484 1.00 24.69 776 ALA A N 1
ATOM 5825 C CA . ALA A 1 776 ? -44.789 2.233 26.070 1.00 24.69 776 ALA A CA 1
ATOM 5826 C C . ALA A 1 776 ? -43.922 3.494 25.966 1.00 24.69 776 ALA A C 1
ATOM 5828 O O . ALA A 1 776 ? -42.856 3.586 26.572 1.00 24.69 776 ALA A O 1
ATOM 5829 N N . VAL A 1 777 ? -44.419 4.466 25.197 1.00 31.08 777 VAL A N 1
ATOM 5830 C CA . VAL A 1 777 ? -43.890 5.828 25.061 1.00 31.08 777 VAL A CA 1
ATOM 5831 C C . VAL A 1 777 ? -44.054 6.550 26.402 1.00 31.08 777 VAL A C 1
ATOM 5833 O O . VAL A 1 777 ? -45.111 7.110 26.674 1.00 31.08 777 VAL A O 1
ATOM 5836 N N . ALA A 1 778 ? -43.045 6.494 27.275 1.00 27.38 778 ALA A N 1
ATOM 5837 C CA . ALA A 1 778 ? -42.946 7.371 28.442 1.00 27.38 778 ALA A CA 1
ATOM 5838 C C . ALA A 1 778 ? -41.528 7.364 29.040 1.00 27.38 778 ALA A C 1
ATOM 5840 O O . ALA A 1 778 ? -41.125 6.398 29.683 1.00 27.38 778 ALA A O 1
ATOM 5841 N N . GLY A 1 779 ? -40.829 8.494 28.893 1.00 33.38 779 GLY A N 1
ATOM 5842 C CA . GLY A 1 779 ? -39.774 8.927 29.812 1.00 33.38 779 GLY A CA 1
ATOM 5843 C C . GLY A 1 779 ? -38.375 8.375 29.562 1.00 33.38 779 GLY A C 1
ATOM 5844 O O . GLY A 1 779 ? -37.814 7.759 30.463 1.00 33.38 779 GLY A O 1
ATOM 5845 N N . ALA A 1 780 ? -37.782 8.659 28.398 1.00 35.81 780 ALA A N 1
ATOM 5846 C CA . ALA A 1 780 ? -36.332 8.548 28.264 1.00 35.81 780 ALA A CA 1
ATOM 5847 C C . ALA A 1 780 ? -35.663 9.531 29.237 1.00 35.81 780 ALA A C 1
ATOM 5849 O O . ALA A 1 780 ? -35.950 10.732 29.203 1.00 35.81 780 ALA A O 1
ATOM 5850 N N . LYS A 1 781 ? -34.777 9.053 30.119 1.00 39.66 781 LYS A N 1
ATOM 5851 C CA . LYS A 1 781 ? -33.944 9.968 30.913 1.00 39.66 781 LYS A CA 1
ATOM 5852 C C . LYS A 1 781 ? -32.889 10.588 30.005 1.00 39.66 781 LYS A C 1
ATOM 5854 O O . LYS A 1 781 ? -31.817 10.027 29.793 1.00 39.66 781 LYS A O 1
ATOM 5859 N N . THR A 1 782 ? -33.193 11.770 29.494 1.00 35.16 782 THR A N 1
ATOM 5860 C CA . THR A 1 782 ? -32.228 12.662 28.851 1.00 35.16 782 THR A CA 1
ATOM 5861 C C . THR A 1 782 ? -31.658 13.605 29.901 1.00 35.16 782 THR A C 1
ATOM 5863 O O . THR A 1 782 ? -32.419 14.229 30.645 1.00 35.16 782 THR A O 1
ATOM 5866 N N . ARG A 1 783 ? -30.333 13.760 29.971 1.00 32.44 783 ARG A N 1
ATOM 5867 C CA . ARG A 1 783 ? -29.722 14.806 30.800 1.00 32.44 783 ARG A CA 1
ATOM 5868 C C . ARG A 1 783 ? -29.915 16.163 30.109 1.00 32.44 783 ARG A C 1
ATOM 5870 O O . ARG A 1 783 ? -29.013 16.659 29.451 1.00 32.44 783 ARG A O 1
ATOM 5877 N N . GLN A 1 784 ? -31.099 16.759 30.237 1.00 30.00 784 GLN A N 1
ATOM 5878 C CA . GLN A 1 784 ? -31.226 18.216 30.174 1.00 30.00 784 GLN A CA 1
ATOM 5879 C C . GLN A 1 784 ? -30.830 18.756 31.548 1.00 30.00 784 GLN A C 1
ATOM 5881 O O . GLN A 1 784 ? -31.171 18.163 32.571 1.00 30.00 784 GLN A O 1
ATOM 5886 N N . SER A 1 785 ? -30.078 19.851 31.594 1.00 24.05 785 SER A N 1
ATOM 5887 C CA . SER A 1 785 ? -29.712 20.540 32.831 1.00 24.05 785 SER A CA 1
ATOM 5888 C C . SER A 1 785 ? -30.958 21.114 33.521 1.00 24.05 785 SER A C 1
ATOM 5890 O O . SER A 1 785 ? -31.240 22.301 33.414 1.00 24.05 785 SER A O 1
ATOM 5892 N N . CYS A 1 786 ? -31.733 20.271 34.203 1.00 22.80 786 CYS A N 1
ATOM 5893 C CA . CYS A 1 786 ? -32.843 20.648 35.071 1.00 22.80 786 CYS A CA 1
ATOM 5894 C C . CYS A 1 786 ? -32.993 19.593 36.174 1.00 22.80 786 CYS A C 1
ATOM 5896 O O . CYS A 1 786 ? -33.248 18.417 35.917 1.00 22.80 786 CYS A O 1
ATOM 5898 N N . ALA A 1 787 ? -32.809 20.023 37.421 1.00 22.86 787 ALA A N 1
ATOM 5899 C CA . ALA A 1 787 ? -32.993 19.210 38.612 1.00 22.86 787 ALA A CA 1
ATOM 5900 C C . ALA A 1 787 ? -34.472 18.816 38.767 1.00 22.86 787 ALA A C 1
ATOM 5902 O O . ALA A 1 787 ? -35.311 19.646 39.107 1.00 22.86 787 ALA A O 1
ATOM 5903 N N . SER A 1 788 ? -34.803 17.545 38.541 1.00 23.58 788 SER A N 1
ATOM 5904 C CA . SER A 1 788 ? -36.128 17.001 38.841 1.00 23.58 788 SER A CA 1
ATOM 5905 C C . SER A 1 788 ? -36.143 16.377 40.241 1.00 23.58 788 SER A C 1
ATOM 5907 O O . SER A 1 788 ? -35.519 15.339 40.474 1.00 23.58 788 SER A O 1
ATOM 5909 N N . VAL A 1 789 ? -36.878 16.994 41.169 1.00 22.27 789 VAL A N 1
ATOM 5910 C CA . VAL A 1 789 ? -37.282 16.389 42.447 1.00 22.27 789 VAL A CA 1
ATOM 5911 C C . VAL A 1 789 ? -38.528 15.535 42.196 1.00 22.27 789 VAL A C 1
ATOM 5913 O O . VAL A 1 789 ? -39.569 16.058 41.808 1.00 22.27 789 VAL A O 1
ATOM 5916 N N . ASN A 1 790 ? -38.432 14.223 42.422 1.00 24.28 790 ASN A N 1
ATOM 5917 C CA . ASN A 1 790 ? -39.585 13.318 42.427 1.00 24.28 790 ASN A CA 1
ATOM 5918 C C . ASN A 1 790 ? -40.333 13.440 43.763 1.00 24.28 790 ASN A C 1
ATOM 5920 O O . ASN A 1 790 ? -39.756 13.168 44.816 1.00 24.28 790 ASN A O 1
ATOM 5924 N N . VAL A 1 791 ? -41.619 13.798 43.726 1.00 23.17 791 VAL A N 1
ATOM 5925 C CA . VAL A 1 791 ? -42.520 13.695 44.884 1.00 23.17 791 VAL A CA 1
ATOM 5926 C C . VAL A 1 791 ? -43.233 12.347 44.817 1.00 23.17 791 VAL A C 1
ATOM 5928 O O . VAL A 1 791 ? -43.886 12.028 43.825 1.00 23.17 791 VAL A O 1
ATOM 5931 N N . ALA A 1 792 ? -43.078 11.549 45.872 1.00 24.25 792 ALA A N 1
ATOM 5932 C CA . ALA A 1 792 ? -43.768 10.280 46.038 1.00 24.25 792 ALA A CA 1
ATOM 5933 C C . ALA A 1 792 ? -45.279 10.482 46.245 1.00 24.25 792 ALA A C 1
ATOM 5935 O O . ALA A 1 792 ? -45.727 11.424 46.899 1.00 24.25 792 ALA A O 1
ATOM 5936 N N . SER A 1 793 ? -46.041 9.551 45.682 1.00 29.20 793 SER A N 1
ATOM 5937 C CA . SER A 1 793 ? -47.476 9.359 45.853 1.00 29.20 793 SER A CA 1
ATOM 5938 C C . SER A 1 793 ? -47.841 9.112 47.319 1.00 29.20 793 SER A C 1
ATOM 5940 O O . SER A 1 793 ? -47.398 8.115 47.880 1.00 29.20 793 SER A O 1
ATOM 5942 N N . ASP A 1 794 ? -48.617 10.022 47.912 1.00 29.88 794 ASP A N 1
ATOM 5943 C CA . ASP A 1 794 ? -49.735 9.764 48.842 1.00 29.88 794 ASP A CA 1
ATOM 5944 C C . ASP A 1 794 ? -49.913 10.940 49.814 1.00 29.88 794 ASP A C 1
ATOM 5946 O O . ASP A 1 794 ? -49.235 11.016 50.835 1.00 29.88 794 ASP A O 1
ATOM 5950 N N . MET A 1 795 ? -50.836 11.857 49.488 1.00 23.77 795 MET A N 1
ATOM 5951 C CA . MET A 1 795 ? -51.772 12.549 50.399 1.00 23.77 795 MET A CA 1
ATOM 5952 C C . MET A 1 795 ? -52.485 13.705 49.659 1.00 23.77 795 MET A C 1
ATOM 5954 O O . MET A 1 795 ? -51.828 14.461 48.943 1.00 23.77 795 MET A O 1
ATOM 5958 N N . PRO A 1 796 ? -53.816 13.871 49.803 1.00 32.41 796 PRO A N 1
ATOM 5959 C CA . PRO A 1 796 ? -54.544 14.990 49.216 1.00 32.41 796 PRO A CA 1
ATOM 5960 C C . PRO A 1 796 ? -54.396 16.243 50.096 1.00 32.41 796 PRO A C 1
ATOM 5962 O O . PRO A 1 796 ? -54.496 16.166 51.318 1.00 32.41 796 PRO A O 1
ATOM 5965 N N . ASP A 1 797 ? -54.179 17.390 49.454 1.00 31.88 797 ASP A N 1
ATOM 5966 C CA . ASP A 1 797 ? -54.215 18.743 50.024 1.00 31.88 797 ASP A CA 1
ATOM 5967 C C . ASP A 1 797 ? -53.263 19.056 51.195 1.00 31.88 797 ASP A C 1
ATOM 5969 O O . ASP A 1 797 ? -53.682 19.268 52.332 1.00 31.88 797 ASP A O 1
ATOM 5973 N N . VAL A 1 798 ? -51.977 19.267 50.887 1.00 23.86 798 VAL A N 1
ATOM 5974 C CA . VAL A 1 798 ? -51.118 20.170 51.676 1.00 23.86 798 VAL A CA 1
ATOM 5975 C C . VAL A 1 798 ? -50.285 21.044 50.732 1.00 23.86 798 VAL A C 1
ATOM 5977 O O . VAL A 1 798 ? -49.360 20.574 50.074 1.00 23.86 798 VAL A O 1
ATOM 5980 N N . LYS A 1 799 ? -50.588 22.349 50.692 1.00 24.91 799 LYS A N 1
ATOM 5981 C CA . LYS A 1 799 ? -49.685 23.379 50.156 1.00 24.91 799 LYS A CA 1
ATOM 5982 C C . LYS A 1 799 ? -48.497 23.512 51.112 1.00 24.91 799 LYS A C 1
ATOM 5984 O O . LYS A 1 799 ? -48.610 24.195 52.127 1.00 24.91 799 LYS A O 1
ATOM 5989 N N . VAL A 1 800 ? -47.373 22.865 50.806 1.00 21.58 800 VAL A N 1
ATOM 5990 C CA . VAL A 1 800 ? -46.104 23.128 51.497 1.00 21.58 800 VAL A CA 1
ATOM 5991 C C . VAL A 1 800 ? -45.362 24.223 50.740 1.00 21.58 800 VAL A C 1
ATOM 5993 O O . VAL A 1 800 ? -44.781 24.002 49.684 1.00 21.58 800 VAL A O 1
ATOM 5996 N N . SER A 1 801 ? -45.407 25.426 51.302 1.00 26.70 801 SER A N 1
ATOM 5997 C CA . SER A 1 801 ? -44.437 26.488 51.062 1.00 26.70 801 SER A CA 1
ATOM 5998 C C . SER A 1 801 ? -43.087 26.065 51.647 1.00 26.70 801 SER A C 1
ATOM 6000 O O . SER A 1 801 ? -42.972 25.944 52.867 1.00 26.70 801 SER A O 1
ATOM 6002 N N . ALA A 1 802 ? -42.071 25.858 50.812 1.00 22.16 802 ALA A N 1
ATOM 6003 C CA . ALA A 1 802 ? -40.687 25.762 51.262 1.00 22.16 802 ALA A CA 1
ATOM 6004 C C . ALA A 1 802 ? -39.929 26.990 50.749 1.00 22.16 802 ALA A C 1
ATOM 6006 O O . ALA A 1 802 ? -39.631 27.105 49.563 1.00 22.16 802 ALA A O 1
ATOM 6007 N N . ALA A 1 803 ? -39.680 27.930 51.662 1.00 25.67 803 ALA A N 1
ATOM 6008 C CA . ALA A 1 803 ? -38.675 28.964 51.494 1.00 25.67 803 ALA A CA 1
ATOM 6009 C C . ALA A 1 803 ? -37.302 28.284 51.469 1.00 25.67 803 ALA A C 1
ATOM 6011 O O . ALA A 1 803 ? -36.988 27.513 52.376 1.00 25.67 803 ALA A O 1
ATOM 6012 N N . ILE A 1 804 ? -36.503 28.558 50.442 1.00 22.73 804 ILE A N 1
ATOM 6013 C CA . ILE A 1 804 ? -35.082 28.225 50.446 1.00 22.73 804 ILE A CA 1
ATOM 6014 C C . ILE A 1 804 ? -34.336 29.558 50.468 1.00 22.73 804 ILE A C 1
ATOM 6016 O O . ILE A 1 804 ? -34.320 30.282 49.476 1.00 22.73 804 ILE A O 1
ATOM 6020 N N . GLU A 1 805 ? -33.787 29.900 51.634 1.00 26.56 805 GLU A N 1
ATOM 6021 C CA . GLU A 1 805 ? -32.728 30.901 51.758 1.00 26.56 805 GLU A CA 1
ATOM 6022 C C . GLU A 1 805 ? -31.492 30.358 51.029 1.00 26.56 805 GLU A C 1
ATOM 6024 O O . GLU A 1 805 ? -30.951 29.320 51.408 1.00 26.56 805 GLU A O 1
ATOM 6029 N N . TYR A 1 806 ? -31.068 31.045 49.969 1.00 23.95 806 TYR A N 1
ATOM 6030 C CA . TYR A 1 806 ? -29.793 30.814 49.297 1.00 23.95 806 TYR A CA 1
ATOM 6031 C C . TYR A 1 806 ? -28.893 32.019 49.567 1.00 23.95 806 TYR A C 1
ATOM 6033 O O . TYR A 1 806 ? -29.057 33.072 48.960 1.00 23.95 806 TYR A O 1
ATOM 6041 N N . ASP A 1 807 ? -27.952 31.849 50.492 1.00 26.19 807 ASP A N 1
ATOM 6042 C CA . ASP A 1 807 ? -26.806 32.735 50.681 1.00 26.19 807 ASP A CA 1
ATOM 6043 C C . ASP A 1 807 ? -25.589 32.027 50.058 1.00 26.19 807 ASP A C 1
ATOM 6045 O O . ASP A 1 807 ? -25.226 30.925 50.480 1.00 26.19 807 ASP A O 1
ATOM 6049 N N . GLY A 1 808 ? -25.004 32.615 49.007 1.00 28.12 808 GLY A N 1
ATOM 6050 C CA . GLY A 1 808 ? -23.675 32.226 48.514 1.00 28.12 808 GLY A CA 1
ATOM 6051 C C . GLY A 1 808 ? -23.549 31.445 47.196 1.00 28.12 808 GLY A C 1
ATOM 6052 O O . GLY A 1 808 ? -22.669 30.594 47.121 1.00 28.12 808 GLY A O 1
ATOM 6053 N N . LEU A 1 809 ? -24.336 31.731 46.146 1.00 26.17 809 LEU A N 1
ATOM 6054 C CA . LEU A 1 809 ? -24.104 31.195 44.780 1.00 26.17 809 LEU A CA 1
ATOM 6055 C C . LEU A 1 809 ? -24.464 32.184 43.638 1.00 26.17 809 LEU A C 1
ATOM 6057 O O . LEU A 1 809 ? -24.862 31.780 42.551 1.00 26.17 809 LEU A O 1
ATOM 6061 N N . GLU A 1 810 ? -24.296 33.495 43.838 1.00 26.77 810 GLU A N 1
ATOM 6062 C CA . GLU A 1 810 ? -24.632 34.507 42.810 1.00 26.77 810 GLU A CA 1
ATOM 6063 C C . GLU A 1 810 ? -23.601 34.655 41.670 1.00 26.77 810 GLU A C 1
ATOM 6065 O O . GLU A 1 810 ? -23.803 35.471 40.776 1.00 26.77 810 GLU A O 1
ATOM 6070 N N . ARG A 1 811 ? -22.510 33.872 41.643 1.00 28.77 811 ARG A N 1
ATOM 6071 C CA . ARG A 1 811 ? -21.438 34.059 40.644 1.00 28.77 811 ARG A CA 1
ATOM 6072 C C . ARG A 1 811 ? -21.411 33.049 39.489 1.00 28.77 811 ARG A C 1
ATOM 6074 O O . ARG A 1 811 ? -20.968 33.417 38.416 1.00 28.77 811 ARG A O 1
ATOM 6081 N N . GLU A 1 812 ? -21.933 31.831 39.657 1.00 27.20 812 GLU A N 1
ATOM 6082 C CA . GLU A 1 812 ? -21.884 30.787 38.604 1.00 27.20 812 GLU A CA 1
ATOM 6083 C C . GLU A 1 812 ? -23.182 30.640 37.790 1.00 27.20 812 GLU A C 1
ATOM 6085 O O . GLU A 1 812 ? -23.166 30.133 36.669 1.00 27.20 812 GLU A O 1
ATOM 6090 N N . PHE A 1 813 ? -24.324 31.104 38.309 1.00 26.17 813 PHE A N 1
ATOM 6091 C CA . PHE A 1 813 ? -25.602 31.023 37.583 1.00 26.17 813 PHE A CA 1
ATOM 6092 C C . PHE A 1 813 ? -25.814 32.176 36.589 1.00 26.17 813 PHE A C 1
ATOM 6094 O O . PHE A 1 813 ? -26.550 32.016 35.616 1.00 26.17 813 PHE A O 1
ATOM 6101 N N . GLY A 1 814 ? -25.139 33.313 36.797 1.00 26.58 814 GLY A N 1
ATOM 6102 C CA . GLY A 1 814 ? -25.191 34.468 35.894 1.00 26.58 814 GLY A CA 1
ATOM 6103 C C . GLY A 1 814 ? -24.444 34.260 34.571 1.00 26.58 814 GLY A C 1
ATOM 6104 O O . GLY A 1 814 ? -24.838 34.833 33.562 1.00 26.58 814 GLY A O 1
ATOM 6105 N N . GLU A 1 815 ? -23.422 33.398 34.542 1.00 28.36 815 GLU A N 1
ATOM 6106 C CA . GLU A 1 815 ? -22.585 33.181 33.349 1.00 28.36 815 GLU A CA 1
ATOM 6107 C C . GLU A 1 815 ? -23.230 32.236 32.317 1.00 28.36 815 GLU A C 1
ATOM 6109 O O . GLU A 1 815 ? -23.003 32.374 31.117 1.00 28.36 815 GLU A O 1
ATOM 6114 N N . ASN A 1 816 ? -24.101 31.313 32.743 1.00 25.97 816 ASN A N 1
ATOM 6115 C CA . ASN A 1 816 ? -24.700 30.320 31.838 1.00 25.97 816 ASN A CA 1
ATOM 6116 C C . ASN A 1 816 ? -25.992 30.788 31.146 1.00 25.97 816 ASN A C 1
ATOM 6118 O O . ASN A 1 816 ? -26.365 30.241 30.109 1.00 25.97 816 ASN A O 1
ATOM 6122 N N . LEU A 1 817 ? -26.662 31.817 31.673 1.00 27.45 817 LEU A N 1
ATOM 6123 C CA . LEU A 1 817 ? -27.857 32.401 31.050 1.00 27.45 817 LEU A CA 1
ATOM 6124 C C . LEU A 1 817 ? -27.532 33.395 29.923 1.00 27.45 817 LEU A C 1
ATOM 6126 O O . LEU A 1 817 ? -28.401 33.662 29.098 1.00 27.45 817 LEU A O 1
ATOM 6130 N N . LEU A 1 818 ? -26.284 33.869 29.814 1.00 28.12 818 LEU A N 1
ATOM 6131 C CA . LEU A 1 818 ? -25.835 34.736 28.714 1.00 28.12 818 LEU A CA 1
ATOM 6132 C C . LEU A 1 818 ? -25.751 34.024 27.346 1.00 28.12 818 LEU A C 1
ATOM 6134 O O . LEU A 1 818 ? -25.566 34.683 26.328 1.00 28.12 818 LEU A O 1
ATOM 6138 N N . ARG A 1 819 ? -25.904 32.691 27.291 1.00 29.86 819 ARG A N 1
ATOM 6139 C CA . ARG A 1 819 ? -25.761 31.886 26.060 1.00 29.86 819 ARG A CA 1
ATOM 6140 C C . ARG A 1 819 ? -27.082 31.515 25.360 1.00 29.86 819 ARG A C 1
ATOM 6142 O O . ARG A 1 819 ? -27.045 30.782 24.376 1.00 29.86 819 ARG A O 1
ATOM 6149 N N . ALA A 1 820 ? -28.238 32.011 25.814 1.00 26.55 820 ALA A N 1
ATOM 6150 C CA . ALA A 1 820 ? -29.550 31.700 25.225 1.00 26.55 820 ALA A CA 1
ATOM 6151 C C . ALA A 1 820 ? -30.261 32.961 24.673 1.00 26.55 820 ALA A C 1
ATOM 6153 O O . ALA A 1 820 ? -30.367 33.964 25.370 1.00 26.55 820 ALA A O 1
ATOM 6154 N N . GLY A 1 821 ? -30.722 32.904 23.410 1.00 30.27 821 GLY A N 1
ATOM 6155 C CA . GLY A 1 821 ? -31.204 34.034 22.581 1.00 30.27 821 GLY A CA 1
ATOM 6156 C C . GLY A 1 821 ? -32.430 34.825 23.083 1.00 30.27 821 GLY A C 1
ATOM 6157 O O . GLY A 1 821 ? -33.099 34.420 24.025 1.00 30.27 821 GLY A O 1
ATOM 6158 N N . LEU A 1 822 ? -32.774 35.985 22.493 1.00 30.08 822 LEU A N 1
ATOM 6159 C CA . LEU A 1 822 ? -33.591 36.073 21.269 1.00 30.08 822 LEU A CA 1
ATOM 6160 C C . LEU A 1 822 ? -33.555 37.475 20.590 1.00 30.08 822 LEU A C 1
ATOM 6162 O O . LEU A 1 822 ? -33.893 38.472 21.221 1.00 30.08 822 LEU A O 1
ATOM 6166 N N . LEU A 1 823 ? -33.307 37.540 19.273 1.00 30.75 823 LEU A N 1
ATOM 6167 C CA . LEU A 1 823 ? -33.911 38.540 18.373 1.00 30.75 823 LEU A CA 1
ATOM 6168 C C . LEU A 1 823 ? -34.175 37.850 17.024 1.00 30.75 823 LEU A C 1
ATOM 6170 O O . LEU A 1 823 ? -33.250 37.356 16.383 1.00 30.75 823 LEU A O 1
ATOM 6174 N N . ALA A 1 824 ? -35.441 37.730 16.619 1.00 33.88 824 ALA A N 1
ATOM 6175 C CA . ALA A 1 824 ? -35.824 36.983 15.422 1.00 33.88 824 ALA A CA 1
ATOM 6176 C C . ALA A 1 824 ? -35.586 37.814 14.148 1.00 33.88 824 ALA A C 1
ATOM 6178 O O . ALA A 1 824 ? -36.478 38.517 13.682 1.00 33.88 824 ALA A O 1
ATOM 6179 N N . ALA A 1 825 ? -34.391 37.712 13.566 1.00 37.56 825 ALA A N 1
ATOM 6180 C CA . ALA A 1 825 ? -34.168 38.064 12.166 1.00 37.56 825 ALA A CA 1
ATOM 6181 C C . ALA A 1 825 ? -34.238 36.778 11.326 1.00 37.56 825 ALA A C 1
ATOM 6183 O O . ALA A 1 825 ? -33.420 35.873 11.485 1.00 37.56 825 ALA A O 1
ATOM 6184 N N . ARG A 1 826 ? -35.242 36.666 10.448 1.00 37.75 826 ARG A N 1
ATOM 6185 C CA . ARG A 1 826 ? -35.320 35.572 9.468 1.00 37.75 826 ARG A CA 1
ATOM 6186 C C . ARG A 1 826 ? -34.349 35.876 8.327 1.00 37.75 826 ARG A C 1
ATOM 6188 O O . ARG A 1 826 ? -34.573 36.821 7.571 1.00 37.75 826 ARG A O 1
ATOM 6195 N N . PHE A 1 827 ? -33.302 35.067 8.193 1.00 45.12 827 PHE A N 1
ATOM 6196 C CA . PHE A 1 827 ? -32.442 35.051 7.011 1.00 45.12 827 PHE A CA 1
ATOM 6197 C C . PHE A 1 827 ? -32.947 33.956 6.075 1.00 45.12 827 PHE A C 1
ATOM 6199 O O . PHE A 1 827 ? -32.682 32.775 6.281 1.00 45.12 827 PHE A O 1
ATOM 6206 N N . ASP A 1 828 ? -33.744 34.339 5.081 1.00 44.38 828 ASP A N 1
ATOM 6207 C CA . ASP A 1 828 ? -34.279 33.383 4.111 1.00 44.38 828 ASP A CA 1
ATOM 6208 C C . ASP A 1 828 ? -33.185 33.063 3.076 1.00 44.38 828 ASP A C 1
ATOM 6210 O O . ASP A 1 828 ? -32.803 33.926 2.282 1.00 44.38 828 ASP A O 1
ATOM 6214 N N . GLY A 1 829 ? -32.627 31.848 3.122 1.00 43.66 829 GLY A N 1
ATOM 6215 C CA . GLY A 1 829 ? -31.637 31.365 2.147 1.00 43.66 829 GLY A CA 1
ATOM 6216 C C . GLY A 1 829 ? -30.207 31.912 2.291 1.00 43.66 829 GLY A C 1
ATOM 6217 O O . GLY A 1 829 ? -29.496 31.993 1.289 1.00 43.66 829 GLY A O 1
ATOM 6218 N N . ALA A 1 830 ? -29.775 32.303 3.496 1.00 48.38 830 ALA A N 1
ATOM 6219 C CA . ALA A 1 830 ? -28.386 32.689 3.766 1.00 48.38 830 ALA A CA 1
ATOM 6220 C C . ALA A 1 830 ? -27.865 32.100 5.089 1.00 48.38 830 ALA A C 1
ATOM 6222 O O . ALA A 1 830 ? -28.577 32.113 6.092 1.00 48.38 830 ALA A O 1
ATOM 6223 N N . THR A 1 831 ? -26.614 31.632 5.098 1.00 53.88 831 THR A N 1
ATOM 6224 C CA . THR A 1 831 ? -25.896 31.202 6.312 1.00 53.88 831 THR A CA 1
ATOM 6225 C C . THR A 1 831 ? -25.109 32.386 6.867 1.00 53.88 831 THR A C 1
ATOM 6227 O O . THR A 1 831 ? -24.534 33.151 6.092 1.00 53.88 831 THR A O 1
ATOM 6230 N N . VAL A 1 832 ? -25.073 32.562 8.190 1.00 54.72 832 VAL A N 1
ATOM 6231 C CA . VAL A 1 832 ? -24.369 33.686 8.828 1.00 54.72 832 VAL A CA 1
ATOM 6232 C C . VAL A 1 832 ? -23.394 33.173 9.890 1.00 54.72 832 VAL A C 1
ATOM 6234 O O . VAL A 1 832 ? -23.759 32.304 10.677 1.00 54.72 832 VAL A O 1
ATOM 6237 N N . SER A 1 833 ? -22.168 33.696 9.929 1.00 55.25 833 SER A N 1
ATOM 6238 C CA . SER A 1 833 ? -21.135 33.315 10.909 1.00 55.25 833 SER A CA 1
ATOM 6239 C C . SER A 1 833 ? -20.522 34.548 11.572 1.00 55.25 833 SER A C 1
ATOM 6241 O O . SER A 1 833 ? -20.269 35.543 10.893 1.00 55.25 833 SER A O 1
ATOM 6243 N N . LEU A 1 834 ? -20.266 34.506 12.884 1.00 61.03 834 LEU A N 1
ATOM 6244 C CA . LEU A 1 834 ? -19.611 35.609 13.600 1.00 61.03 834 LEU A CA 1
ATOM 6245 C C . LEU A 1 834 ? -18.159 35.761 13.122 1.00 61.03 834 LEU A C 1
ATOM 6247 O O . LEU A 1 834 ? -17.445 34.772 12.989 1.00 61.03 834 LEU A O 1
ATOM 6251 N N . VAL A 1 835 ? -17.742 36.999 12.868 1.00 66.06 835 VAL A N 1
ATOM 6252 C CA . VAL A 1 835 ? -16.391 37.353 12.411 1.00 66.06 835 VAL A CA 1
ATOM 6253 C C . VAL A 1 835 ? -15.595 38.013 13.531 1.00 66.06 835 VAL A C 1
ATOM 6255 O O . VAL A 1 835 ? -14.475 37.598 13.809 1.00 66.06 835 VAL A O 1
ATOM 6258 N N . ASP A 1 836 ? -16.158 39.043 14.169 1.00 71.38 836 ASP A N 1
ATOM 6259 C CA . ASP A 1 836 ? -15.500 39.786 15.250 1.00 71.38 836 ASP A CA 1
ATOM 6260 C C . ASP A 1 836 ? -16.536 40.496 16.138 1.00 71.38 836 ASP A C 1
ATOM 6262 O O . ASP A 1 836 ? -17.693 40.690 15.750 1.00 71.38 836 ASP A O 1
ATOM 6266 N N . SER A 1 837 ? -16.121 40.904 17.335 1.00 71.62 837 SER A N 1
ATOM 6267 C CA . SER A 1 837 ? -16.937 41.653 18.291 1.00 71.62 837 SER A CA 1
ATOM 6268 C C . SER A 1 837 ? -16.089 42.608 19.134 1.00 71.62 837 SER A C 1
ATOM 6270 O O . SER A 1 837 ? -14.876 42.445 19.293 1.00 71.62 837 SER A O 1
ATOM 6272 N N . GLY A 1 838 ? -16.718 43.634 19.699 1.00 61.00 838 GLY A N 1
ATOM 6273 C CA . GLY A 1 838 ? -16.037 44.550 20.609 1.00 61.00 838 GLY A CA 1
ATOM 6274 C C . GLY A 1 838 ? -16.991 45.481 21.338 1.00 61.00 838 GLY A C 1
ATOM 6275 O O . GLY A 1 838 ? -18.101 45.724 20.874 1.00 61.00 838 GLY A O 1
ATOM 6276 N N . ALA A 1 839 ? -16.545 46.012 22.474 1.00 73.12 839 ALA A N 1
ATOM 6277 C CA . ALA A 1 839 ? -17.296 46.964 23.281 1.00 73.12 839 ALA A CA 1
ATOM 6278 C C . ALA A 1 839 ? -16.387 48.065 23.845 1.00 73.12 839 ALA A C 1
ATOM 6280 O O . ALA A 1 839 ? -15.180 47.871 24.004 1.00 73.12 839 ALA A O 1
ATOM 6281 N N . ASP A 1 840 ? -16.975 49.228 24.106 1.00 65.44 840 ASP A N 1
ATOM 6282 C CA . ASP A 1 840 ? -16.353 50.388 24.739 1.00 65.44 840 ASP A CA 1
ATOM 6283 C C . ASP A 1 840 ? -17.366 51.029 25.700 1.00 65.44 840 ASP A C 1
ATOM 6285 O O . ASP A 1 840 ? -18.476 51.389 25.301 1.00 65.44 840 ASP A O 1
ATOM 6289 N N . GLY A 1 841 ? -16.981 51.139 26.973 1.00 68.88 841 GLY A N 1
ATOM 6290 C CA . GLY A 1 841 ? -17.807 51.707 28.043 1.00 68.88 841 GLY A CA 1
ATOM 6291 C C . GLY A 1 841 ? -17.557 53.192 28.326 1.00 68.88 841 GLY A C 1
ATOM 6292 O O . GLY A 1 841 ? -17.861 53.690 29.412 1.00 68.88 841 GLY A O 1
ATOM 6293 N N . ALA A 1 842 ? -16.885 53.907 27.419 1.00 72.06 842 ALA A N 1
ATOM 6294 C CA . ALA A 1 842 ? -16.707 55.349 27.533 1.00 72.06 842 ALA A CA 1
ATOM 6295 C C . ALA A 1 842 ? -17.997 56.092 27.168 1.00 72.06 842 ALA A C 1
ATOM 6297 O O . ALA A 1 842 ? -18.612 55.784 26.153 1.00 72.06 842 ALA A O 1
ATOM 6298 N N . ASN A 1 843 ? -18.350 57.152 27.908 1.00 79.62 843 ASN A N 1
ATOM 6299 C CA . ASN A 1 843 ? -19.457 58.015 27.496 1.00 79.62 843 ASN A CA 1
ATOM 6300 C C . ASN A 1 843 ? -19.034 58.902 26.313 1.00 79.62 843 ASN A C 1
ATOM 6302 O O . ASN A 1 843 ? -18.266 59.854 26.495 1.00 79.62 843 ASN A O 1
ATOM 6306 N N . SER A 1 844 ? -19.501 58.584 25.105 1.00 82.25 844 SER A N 1
ATOM 6307 C CA . SER A 1 844 ? -19.090 59.256 23.873 1.00 82.25 844 SER A CA 1
ATOM 6308 C C . SER A 1 844 ? -20.239 59.401 22.877 1.00 82.25 844 SER A C 1
ATOM 6310 O O . SER A 1 844 ? -21.209 58.652 22.866 1.00 82.25 844 SER A O 1
ATOM 6312 N N . THR A 1 845 ? -20.121 60.396 22.000 1.00 86.88 845 THR A N 1
ATOM 6313 C CA . THR A 1 845 ? -21.012 60.564 20.836 1.00 86.88 845 THR A CA 1
ATOM 6314 C C . THR A 1 845 ? -20.550 59.738 19.634 1.00 86.88 845 THR A C 1
ATOM 6316 O O . THR A 1 845 ? -21.336 59.491 18.719 1.00 86.88 845 THR A O 1
ATOM 6319 N N . ALA A 1 846 ? -19.285 59.308 19.632 1.00 87.62 846 ALA A N 1
ATOM 6320 C CA . ALA A 1 846 ? -18.669 58.529 18.568 1.00 87.62 846 ALA A CA 1
ATOM 6321 C C . ALA A 1 846 ? -17.728 57.465 19.143 1.00 87.62 846 ALA A C 1
ATOM 6323 O O . ALA A 1 846 ? -16.900 57.760 20.008 1.00 87.62 846 ALA A O 1
ATOM 6324 N N . TYR A 1 847 ? -17.837 56.253 18.613 1.00 85.75 847 TYR A N 1
ATOM 6325 C CA . TYR A 1 847 ? -17.028 55.095 18.973 1.00 85.75 847 TYR A CA 1
ATOM 6326 C C . TYR A 1 847 ? -16.279 54.607 17.744 1.00 85.75 847 TYR A C 1
ATOM 6328 O O . TYR A 1 847 ? -16.844 54.554 16.649 1.00 85.75 847 TYR A O 1
ATOM 6336 N N . SER A 1 848 ? -15.007 54.260 17.927 1.00 88.38 848 SER A N 1
ATOM 6337 C CA . SER A 1 848 ? -14.172 53.682 16.879 1.00 88.38 848 SER A CA 1
ATOM 6338 C C . SER A 1 848 ? -13.421 52.476 17.422 1.00 88.38 848 SER A C 1
ATOM 6340 O O . SER A 1 848 ? -12.719 52.560 18.428 1.00 88.38 848 SER A O 1
ATOM 6342 N N . PHE A 1 849 ? -13.573 51.357 16.729 1.00 84.94 849 PHE A N 1
ATOM 6343 C CA . PHE A 1 849 ? -12.954 50.084 17.037 1.00 84.94 849 PHE A CA 1
ATOM 6344 C C . PHE A 1 849 ? -11.928 49.792 15.945 1.00 84.94 849 PHE A C 1
ATOM 6346 O O . PHE A 1 849 ? -12.287 49.343 14.857 1.00 84.94 849 PHE A O 1
ATOM 6353 N N . ALA A 1 850 ? -10.661 50.091 16.226 1.00 86.25 850 ALA A N 1
ATOM 6354 C CA . ALA A 1 850 ? -9.594 49.966 15.240 1.00 86.25 850 ALA A CA 1
ATOM 6355 C C . ALA A 1 850 ? -9.091 48.521 15.082 1.00 86.25 850 ALA A C 1
ATOM 6357 O O . ALA A 1 850 ? -9.061 47.766 16.055 1.00 86.25 850 ALA A O 1
ATOM 6358 N N . GLY A 1 851 ? -8.647 48.167 13.871 1.00 80.00 851 GLY A N 1
ATOM 6359 C CA . GLY A 1 851 ? -7.917 46.920 13.594 1.00 80.00 851 GLY A CA 1
ATOM 6360 C C . GLY A 1 851 ? -8.726 45.627 13.750 1.00 80.00 851 GLY A C 1
ATOM 6361 O O . GLY A 1 851 ? -8.155 44.594 14.091 1.00 80.00 851 GLY A O 1
ATOM 6362 N N . ARG A 1 852 ? -10.038 45.681 13.518 1.00 83.44 852 ARG A N 1
ATOM 6363 C CA . ARG A 1 852 ? -10.970 44.555 13.663 1.00 83.44 852 ARG A CA 1
ATOM 6364 C C . ARG A 1 852 ? -10.906 43.606 12.482 1.00 83.44 852 ARG A C 1
ATOM 6366 O O . ARG A 1 852 ? -10.675 44.042 11.354 1.00 83.44 852 ARG A O 1
ATOM 6373 N N . ALA A 1 853 ? -11.093 42.315 12.739 1.00 78.94 853 ALA A N 1
ATOM 6374 C CA . ALA A 1 853 ? -11.137 41.315 11.681 1.00 78.94 853 ALA A CA 1
ATOM 6375 C C . ALA A 1 853 ? -12.440 41.482 10.888 1.00 78.94 853 ALA A C 1
ATOM 6377 O O . ALA A 1 853 ? -13.524 41.525 11.464 1.00 78.94 853 ALA A O 1
ATOM 6378 N N . LEU A 1 854 ? -12.338 41.610 9.564 1.00 77.94 854 LEU A N 1
ATOM 6379 C CA . LEU A 1 854 ? -13.508 41.783 8.693 1.00 77.94 854 LEU A CA 1
ATOM 6380 C C . LEU A 1 854 ? -13.922 40.488 7.989 1.00 77.94 854 LEU A C 1
ATOM 6382 O O . LEU A 1 854 ? -15.059 40.390 7.530 1.00 77.94 854 LEU A O 1
ATOM 6386 N N . GLY A 1 855 ? -13.024 39.497 7.954 1.00 68.44 855 GLY A N 1
ATOM 6387 C CA . GLY A 1 855 ? -13.231 38.206 7.300 1.00 68.44 855 GLY A CA 1
ATOM 6388 C C . GLY A 1 855 ? -13.261 38.293 5.767 1.00 68.44 855 GLY A C 1
ATOM 6389 O O . GLY A 1 855 ? -13.532 39.344 5.182 1.00 68.44 855 GLY A O 1
ATOM 6390 N N . ALA A 1 856 ? -12.972 37.181 5.095 1.00 61.69 856 ALA A N 1
ATOM 6391 C CA . ALA A 1 856 ? -13.082 37.051 3.651 1.00 61.69 856 ALA A CA 1
ATOM 6392 C C . ALA A 1 856 ? -14.557 36.986 3.266 1.00 61.69 856 ALA A C 1
ATOM 6394 O O . ALA A 1 856 ? -15.324 36.192 3.812 1.00 61.69 856 ALA A O 1
ATOM 6395 N N . ALA A 1 857 ? -14.975 37.815 2.315 1.00 55.66 857 ALA A N 1
ATOM 6396 C CA . ALA A 1 857 ? -16.339 37.758 1.824 1.00 55.66 857 ALA A CA 1
ATOM 6397 C C . ALA A 1 857 ? -16.619 36.505 0.974 1.00 55.66 857 ALA A C 1
ATOM 6399 O O . ALA A 1 857 ? -15.756 36.001 0.261 1.00 55.66 857 ALA A O 1
ATOM 6400 N N . ASP A 1 858 ? -17.874 36.049 0.995 1.00 62.41 858 ASP A N 1
ATOM 6401 C CA . ASP A 1 858 ? -18.454 35.247 -0.091 1.00 62.41 858 ASP A CA 1
ATOM 6402 C C . ASP A 1 858 ? -18.619 36.110 -1.371 1.00 62.41 858 ASP A C 1
ATOM 6404 O O . ASP A 1 858 ? -18.498 37.339 -1.321 1.00 62.41 858 ASP A O 1
ATOM 6408 N N . ALA A 1 859 ? -18.920 35.509 -2.526 1.00 62.91 859 ALA A N 1
ATOM 6409 C CA . ALA A 1 859 ? -19.040 36.191 -3.822 1.00 62.91 859 ALA A CA 1
ATOM 6410 C C . ALA A 1 859 ? -20.019 37.388 -3.815 1.00 62.91 859 ALA A C 1
ATOM 6412 O O . ALA A 1 859 ? -19.877 38.314 -4.616 1.00 62.91 859 ALA A O 1
ATOM 6413 N N . SER A 1 860 ? -20.986 37.405 -2.890 1.00 62.75 860 SER A N 1
ATOM 6414 C CA . SER A 1 860 ? -21.966 38.484 -2.709 1.00 62.75 860 SER A CA 1
ATOM 6415 C C . SER A 1 860 ? -21.420 39.731 -1.996 1.00 62.75 860 SER A C 1
ATOM 6417 O O . SER A 1 860 ? -22.050 40.789 -2.056 1.00 62.75 860 SER A O 1
ATOM 6419 N N . ARG A 1 861 ? -20.261 39.637 -1.326 1.00 72.75 861 ARG A N 1
ATOM 6420 C CA . ARG A 1 861 ? -19.635 40.720 -0.542 1.00 72.75 861 ARG A CA 1
ATOM 6421 C C . ARG A 1 861 ? -20.514 41.345 0.541 1.00 72.75 861 ARG A C 1
ATOM 6423 O O . ARG A 1 861 ? -20.253 42.475 0.939 1.00 72.75 861 ARG A O 1
ATOM 6430 N N . LYS A 1 862 ? -21.527 40.639 1.052 1.00 71.12 862 LYS A N 1
ATOM 6431 C CA . LYS A 1 862 ? -22.414 41.145 2.113 1.00 71.12 862 LYS A CA 1
ATOM 6432 C C . LYS A 1 862 ? -22.045 40.587 3.494 1.00 71.12 862 LYS A C 1
ATOM 6434 O O . LYS A 1 862 ? -21.711 39.415 3.634 1.00 71.12 862 LYS A O 1
ATOM 6439 N N . GLY A 1 863 ? -22.143 41.435 4.511 1.00 72.25 863 GLY A N 1
ATOM 6440 C CA . GLY A 1 863 ? -22.068 41.091 5.930 1.00 72.25 863 GLY A CA 1
ATOM 6441 C C . GLY A 1 863 ? -23.112 41.865 6.733 1.00 72.25 863 GLY A C 1
ATOM 6442 O O . GLY A 1 863 ? -23.782 42.749 6.195 1.00 72.25 863 GLY A O 1
ATOM 6443 N N . ASP A 1 864 ? -23.245 41.542 8.014 1.00 74.06 864 ASP A N 1
ATOM 6444 C CA . ASP A 1 864 ? -24.222 42.151 8.919 1.00 74.06 864 ASP A CA 1
ATOM 6445 C C . ASP A 1 864 ? -23.548 42.642 10.200 1.00 74.06 864 ASP A C 1
ATOM 6447 O O . ASP A 1 864 ? -22.862 41.888 10.884 1.00 74.06 864 ASP A O 1
ATOM 6451 N N . LEU A 1 865 ? -23.740 43.920 10.521 1.00 74.62 865 LEU A N 1
ATOM 6452 C CA . LEU A 1 865 ? -23.217 44.579 11.712 1.00 74.62 865 LEU A CA 1
ATOM 6453 C C . LEU A 1 865 ? -24.354 44.785 12.718 1.00 74.62 865 LEU A C 1
ATOM 6455 O O . LEU A 1 865 ? -25.275 45.564 12.472 1.00 74.62 865 LEU A O 1
ATOM 6459 N N . CYS A 1 866 ? -24.275 44.106 13.857 1.00 71.25 866 CYS A N 1
ATOM 6460 C CA . CYS A 1 866 ? -25.149 44.319 15.004 1.00 71.25 866 CYS A CA 1
ATOM 6461 C C . CYS A 1 866 ? -24.516 45.350 15.945 1.00 71.25 866 CYS A C 1
ATOM 6463 O O . CYS A 1 866 ? -23.329 45.249 16.253 1.00 71.25 866 CYS A O 1
ATOM 6465 N N . ILE A 1 867 ? -25.293 46.334 16.399 1.00 71.00 867 ILE A N 1
ATOM 6466 C CA . ILE A 1 867 ? -24.862 47.395 17.319 1.00 71.00 867 ILE A CA 1
ATOM 6467 C C . ILE A 1 867 ? -25.826 47.443 18.495 1.00 71.00 867 ILE A C 1
ATOM 6469 O O . ILE A 1 867 ? -27.043 47.464 18.302 1.00 71.00 867 ILE A O 1
ATOM 6473 N N . ILE A 1 868 ? -25.274 47.520 19.705 1.00 69.19 868 ILE A N 1
ATOM 6474 C CA . ILE A 1 868 ? -26.027 47.688 20.947 1.00 69.19 868 ILE A CA 1
ATOM 6475 C C . ILE A 1 868 ? -25.377 48.806 21.756 1.00 69.19 868 ILE A C 1
ATOM 6477 O O . ILE A 1 868 ? -24.166 48.798 21.961 1.00 69.19 868 ILE A O 1
ATOM 6481 N N . ALA A 1 869 ? -26.164 49.774 22.215 1.00 69.50 869 ALA A N 1
ATOM 6482 C CA . ALA A 1 869 ? -25.649 50.896 22.989 1.00 69.50 869 ALA A CA 1
ATOM 6483 C C . ALA A 1 869 ? -26.663 51.405 24.015 1.00 69.50 869 ALA A C 1
ATOM 6485 O O . ALA A 1 869 ? -27.868 51.393 23.763 1.00 69.50 869 ALA A O 1
ATOM 6486 N N . ASN A 1 870 ? -26.168 51.880 25.156 1.00 70.62 870 ASN A N 1
ATOM 6487 C CA . ASN A 1 870 ? -26.980 52.417 26.250 1.00 70.62 870 ASN A CA 1
ATOM 6488 C C . ASN A 1 870 ? -26.751 53.928 26.406 1.00 70.62 870 ASN A C 1
ATOM 6490 O O . ASN A 1 870 ? -25.668 54.424 26.101 1.00 70.62 870 ASN A O 1
ATOM 6494 N N . ALA A 1 871 ? -27.756 54.671 26.862 1.00 70.31 871 ALA A N 1
ATOM 6495 C CA . ALA A 1 871 ? -27.653 56.096 27.149 1.00 70.31 871 ALA A CA 1
ATOM 6496 C C . ALA A 1 871 ? -28.476 56.496 28.372 1.00 70.31 871 ALA A C 1
ATOM 6498 O O . ALA A 1 871 ? -29.617 56.078 28.523 1.00 70.31 871 ALA A O 1
ATOM 6499 N N . ASP A 1 872 ? -27.962 57.449 29.148 1.00 67.44 872 ASP A N 1
ATOM 6500 C CA . ASP A 1 872 ? -28.664 58.065 30.288 1.00 67.44 872 ASP A CA 1
ATOM 6501 C C . ASP A 1 872 ? -29.699 59.129 29.850 1.00 67.44 872 ASP A C 1
ATOM 6503 O O . ASP A 1 872 ? -30.065 60.023 30.614 1.00 67.44 872 ASP A O 1
ATOM 6507 N N . THR A 1 873 ? -30.078 59.164 28.568 1.00 69.31 873 THR A N 1
ATOM 6508 C CA . THR A 1 873 ? -31.057 60.121 28.031 1.00 69.31 873 THR A CA 1
ATOM 6509 C C . THR A 1 873 ? -31.909 59.463 26.955 1.00 69.31 873 THR A C 1
ATOM 6511 O O . THR A 1 873 ? -31.375 58.933 25.983 1.00 69.31 873 THR A O 1
ATOM 6514 N N . VAL A 1 874 ? -33.229 59.586 27.073 1.00 69.06 874 VAL A N 1
ATOM 6515 C CA . VAL A 1 874 ? -34.208 59.093 26.091 1.00 69.06 874 VAL A CA 1
ATOM 6516 C C . VAL A 1 874 ? -34.057 59.749 24.712 1.00 69.06 874 VAL A C 1
ATOM 6518 O O . VAL A 1 874 ? -33.792 60.948 24.596 1.00 69.06 874 VAL A O 1
ATOM 6521 N N . GLY A 1 875 ? -34.282 58.965 23.651 1.00 67.00 875 GLY A N 1
ATOM 6522 C CA . GLY A 1 875 ? -34.418 59.460 22.275 1.00 67.00 875 GLY A CA 1
ATOM 6523 C C . GLY A 1 875 ? -33.116 59.511 21.473 1.00 67.00 875 GLY A C 1
ATOM 6524 O O . GLY A 1 875 ? -33.051 60.203 20.455 1.00 67.00 875 GLY A O 1
ATOM 6525 N N . ARG A 1 876 ? -32.072 58.802 21.919 1.00 75.50 876 ARG A N 1
ATOM 6526 C CA . ARG A 1 876 ? -30.832 58.621 21.150 1.00 75.50 876 ARG A CA 1
ATOM 6527 C C . ARG A 1 876 ? -31.026 57.578 20.051 1.00 75.50 876 ARG A C 1
ATOM 6529 O O . ARG A 1 876 ? -31.757 56.609 20.213 1.00 75.50 876 ARG A O 1
ATOM 6536 N N . THR A 1 877 ? -30.360 57.796 18.927 1.00 78.81 877 THR A N 1
ATOM 6537 C CA . THR A 1 877 ? -30.433 56.970 17.714 1.00 78.81 877 THR A CA 1
ATOM 6538 C C . THR A 1 877 ? -29.064 56.908 17.051 1.00 78.81 877 THR A C 1
ATOM 6540 O O . THR A 1 877 ? -28.210 57.767 17.303 1.00 78.81 877 THR A O 1
ATOM 6543 N N . ILE A 1 878 ? -28.844 55.917 16.188 1.00 82.38 878 ILE A N 1
ATOM 6544 C CA . ILE A 1 878 ? -27.616 55.836 15.390 1.00 82.38 878 ILE A CA 1
ATOM 6545 C C . ILE A 1 878 ? -27.685 56.900 14.290 1.00 82.38 878 ILE A C 1
ATOM 6547 O O . ILE A 1 878 ? -28.595 56.902 13.463 1.00 82.38 878 ILE A O 1
ATOM 6551 N N . ALA A 1 879 ? -26.728 57.827 14.297 1.00 84.00 879 ALA A N 1
ATOM 6552 C CA . ALA A 1 879 ? -26.614 58.895 13.308 1.00 84.00 879 ALA A CA 1
ATOM 6553 C C . ALA A 1 879 ? -25.787 58.463 12.086 1.00 84.00 879 ALA A C 1
ATOM 6555 O O . ALA A 1 879 ? -26.095 58.870 10.968 1.00 84.00 879 ALA A O 1
ATOM 6556 N N . ALA A 1 880 ? -24.746 57.650 12.290 1.00 84.69 880 ALA A N 1
ATOM 6557 C CA . ALA A 1 880 ? -23.939 57.068 11.220 1.00 84.69 880 ALA A CA 1
ATOM 6558 C C . ALA A 1 880 ? -23.210 55.805 11.699 1.00 84.69 880 ALA A C 1
ATOM 6560 O O . ALA A 1 880 ? -22.802 55.731 12.857 1.00 84.69 880 ALA A O 1
ATOM 6561 N N . ALA A 1 881 ? -22.984 54.850 10.797 1.00 85.44 881 ALA A N 1
ATOM 6562 C CA . ALA A 1 881 ? -22.101 53.709 11.025 1.00 85.44 881 ALA A CA 1
ATOM 6563 C C . ALA A 1 881 ? -21.262 53.425 9.769 1.00 85.44 881 ALA A C 1
ATOM 6565 O O . ALA A 1 881 ? -21.733 53.624 8.643 1.00 85.44 881 ALA A O 1
ATOM 6566 N N . SER A 1 882 ? -20.024 52.971 9.952 1.00 85.31 882 SER A N 1
ATOM 6567 C CA . SER A 1 882 ? -19.139 52.566 8.860 1.00 85.31 882 SER A CA 1
ATOM 6568 C C . SER A 1 882 ? -18.240 51.391 9.236 1.00 85.31 882 SER A C 1
ATOM 6570 O O . SER A 1 882 ? -17.877 51.208 10.398 1.00 85.31 882 SER A O 1
ATOM 6572 N N . VAL A 1 883 ? -17.865 50.610 8.222 1.00 84.62 883 VAL A N 1
ATOM 6573 C CA . VAL A 1 883 ? -16.887 49.520 8.319 1.00 84.62 883 VAL A CA 1
ATOM 6574 C C . VAL A 1 883 ? -15.804 49.767 7.276 1.00 84.62 883 VAL A C 1
ATOM 6576 O O . VAL A 1 883 ? -16.089 49.922 6.090 1.00 84.62 883 VAL A O 1
ATOM 6579 N N . ASN A 1 884 ? -14.556 49.871 7.725 1.00 84.12 884 ASN A N 1
ATOM 6580 C CA . ASN A 1 884 ? -13.383 50.207 6.919 1.00 84.12 884 ASN A CA 1
ATOM 6581 C C . ASN A 1 884 ? -13.580 51.454 6.028 1.00 84.12 884 ASN A C 1
ATOM 6583 O O . ASN A 1 884 ? -13.235 51.474 4.846 1.00 84.12 884 ASN A O 1
ATOM 6587 N N . GLY A 1 885 ? -14.224 52.487 6.582 1.00 76.62 885 GLY A N 1
ATOM 6588 C CA . GLY A 1 885 ? -14.534 53.735 5.878 1.00 76.62 885 GLY A CA 1
ATOM 6589 C C . GLY A 1 885 ? -15.701 53.666 4.881 1.00 76.62 885 GLY A C 1
ATOM 6590 O O . GLY A 1 885 ? -16.085 54.708 4.352 1.00 76.62 885 GLY A O 1
ATOM 6591 N N . GLN A 1 886 ? -16.302 52.494 4.645 1.00 78.44 886 GLN A N 1
ATOM 6592 C CA . GLN A 1 886 ? -17.534 52.361 3.861 1.00 78.44 886 GLN A CA 1
ATOM 6593 C C . GLN A 1 886 ? -18.747 52.633 4.752 1.00 78.44 886 GLN A C 1
ATOM 6595 O O . GLN A 1 886 ? -18.909 52.002 5.796 1.00 78.44 886 GLN A O 1
ATOM 6600 N N . ALA A 1 887 ? -19.594 53.583 4.354 1.00 77.44 887 ALA A N 1
ATOM 6601 C CA . ALA A 1 887 ? -20.828 53.880 5.073 1.00 77.44 887 ALA A CA 1
ATOM 6602 C C . ALA A 1 887 ? -21.826 52.723 4.934 1.00 77.44 887 ALA A C 1
ATOM 6604 O O . ALA A 1 887 ? -21.995 52.167 3.848 1.00 77.44 887 ALA A O 1
ATOM 6605 N N . VAL A 1 888 ? -22.512 52.388 6.023 1.00 77.19 888 VAL A N 1
ATOM 6606 C CA . VAL A 1 888 ? -23.592 51.401 5.985 1.00 77.19 888 VAL A CA 1
ATOM 6607 C C . VAL A 1 888 ? -24.817 52.011 5.292 1.00 77.19 888 VAL A C 1
ATOM 6609 O O . VAL A 1 888 ? -25.245 53.113 5.632 1.00 77.19 888 VAL A O 1
ATOM 6612 N N . ALA A 1 889 ? -25.355 51.312 4.289 1.00 57.16 889 ALA A N 1
ATOM 6613 C CA . ALA A 1 889 ? -26.346 51.858 3.361 1.00 57.16 889 ALA A CA 1
ATOM 6614 C C . ALA A 1 889 ? -27.777 51.956 3.925 1.00 57.16 889 ALA A C 1
ATOM 6616 O O . ALA A 1 889 ? -28.563 52.749 3.407 1.00 57.16 889 ALA A O 1
ATOM 6617 N N . ASP A 1 890 ? -28.122 51.188 4.963 1.00 62.66 890 ASP A N 1
ATOM 6618 C CA . ASP A 1 890 ? -29.476 51.153 5.523 1.00 62.66 890 ASP A CA 1
ATOM 6619 C C . ASP A 1 890 ? -29.453 51.198 7.058 1.00 62.66 890 ASP A C 1
ATOM 6621 O O . ASP A 1 890 ? -29.174 50.204 7.719 1.00 62.66 890 ASP A O 1
ATOM 6625 N N . LEU A 1 891 ? -29.717 52.383 7.617 1.00 61.16 891 LEU A N 1
ATOM 6626 C CA . LEU A 1 891 ? -29.846 52.637 9.061 1.00 61.16 891 LEU A CA 1
ATOM 6627 C C . LEU A 1 891 ? -31.313 52.588 9.535 1.00 61.16 891 LEU A C 1
ATOM 6629 O O . LEU A 1 891 ? -31.606 52.987 10.662 1.00 61.16 891 LEU A O 1
ATOM 6633 N N . SER A 1 892 ? -32.257 52.164 8.683 1.00 52.88 892 SER A N 1
ATOM 6634 C CA . SER A 1 892 ? -33.695 52.242 8.986 1.00 52.88 892 SER A CA 1
ATOM 6635 C C . SER A 1 892 ? -34.178 51.200 10.007 1.00 52.88 892 SER A C 1
ATOM 6637 O O . SER A 1 892 ? -35.232 51.385 10.617 1.00 52.88 892 SER A O 1
ATOM 6639 N N . THR A 1 893 ? -33.393 50.150 10.253 1.00 57.12 893 THR A N 1
ATOM 6640 C CA . THR A 1 893 ? -33.682 49.034 11.165 1.00 57.12 893 THR A CA 1
ATOM 6641 C C . THR A 1 893 ? -33.020 49.225 12.535 1.00 57.12 893 THR A C 1
ATOM 6643 O O . THR A 1 893 ? -32.079 48.515 12.894 1.00 57.12 893 THR A O 1
ATOM 6646 N N . GLN A 1 894 ? -33.519 50.184 13.322 1.00 63.25 894 GLN A N 1
ATOM 6647 C CA . GLN A 1 894 ? -33.137 50.357 14.732 1.00 63.25 894 GLN A CA 1
ATOM 6648 C C . GLN A 1 894 ? -34.353 50.236 15.659 1.00 63.25 894 GLN A C 1
ATOM 6650 O O . GLN A 1 894 ? -35.427 50.764 15.366 1.00 63.25 894 GLN A O 1
ATOM 6655 N N . LEU A 1 895 ? -34.166 49.564 16.793 1.00 61.31 895 LEU A N 1
ATOM 6656 C CA . LEU A 1 895 ? -35.101 49.512 17.908 1.00 61.31 895 LEU A CA 1
ATOM 6657 C C . LEU A 1 895 ? -34.553 50.377 19.044 1.00 61.31 895 LEU A C 1
ATOM 6659 O O . LEU A 1 895 ? -33.405 50.227 19.461 1.00 61.31 895 LEU A O 1
ATOM 6663 N N . THR A 1 896 ? -35.395 51.268 19.556 1.00 62.28 896 THR A N 1
ATOM 6664 C CA . THR A 1 896 ? -35.076 52.137 20.687 1.00 62.28 896 THR A CA 1
ATOM 6665 C C . THR A 1 896 ? -36.053 51.829 21.812 1.00 62.28 896 THR A C 1
ATOM 6667 O O . THR A 1 896 ? -37.263 51.967 21.627 1.00 62.28 896 THR A O 1
ATOM 6670 N N . VAL A 1 897 ? -35.536 51.397 22.961 1.00 58.03 897 VAL A N 1
ATOM 6671 C CA . VAL A 1 897 ? -36.333 51.069 24.147 1.00 58.03 897 VAL A CA 1
ATOM 6672 C C . VAL A 1 897 ? -36.062 52.118 25.218 1.00 58.03 897 VAL A C 1
ATOM 6674 O O . VAL A 1 897 ? -34.933 52.258 25.680 1.00 58.03 897 VAL A O 1
ATOM 6677 N N . ASP A 1 898 ? -37.105 52.860 25.583 1.00 59.50 898 ASP A N 1
ATOM 6678 C CA . ASP A 1 898 ? -37.107 53.808 26.700 1.00 59.50 898 ASP A CA 1
ATOM 6679 C C . ASP A 1 898 ? -37.411 53.048 27.999 1.00 59.50 898 ASP A C 1
ATOM 6681 O O . ASP A 1 898 ? -38.359 52.255 28.049 1.00 59.50 898 ASP A O 1
ATOM 6685 N N . ASP A 1 899 ? -36.601 53.260 29.034 1.00 56.03 899 ASP A N 1
ATOM 6686 C CA . ASP A 1 899 ? -36.791 52.617 30.337 1.00 56.03 899 ASP A CA 1
ATOM 6687 C C . ASP A 1 899 ? -37.846 53.313 31.214 1.00 56.03 899 ASP A C 1
ATOM 6689 O O . ASP A 1 899 ? -38.307 52.733 32.199 1.00 56.03 899 ASP A O 1
ATOM 6693 N N . GLY A 1 900 ? -38.289 54.515 30.827 1.00 52.84 900 GLY A N 1
ATOM 6694 C CA . GLY A 1 900 ? -39.272 55.321 31.546 1.00 52.84 900 GLY A CA 1
ATOM 6695 C C . GLY A 1 900 ? -38.711 56.125 32.729 1.00 52.84 900 GLY A C 1
ATOM 6696 O O . GLY A 1 900 ? -39.452 56.928 33.299 1.00 52.84 900 GLY A O 1
ATOM 6697 N N . GLU A 1 901 ? -37.428 55.970 33.077 1.00 53.47 901 GLU A N 1
ATOM 6698 C CA . GLU A 1 901 ? -36.732 56.703 34.152 1.00 53.47 901 GLU A CA 1
ATOM 6699 C C . GLU A 1 901 ? -35.663 57.680 33.628 1.00 53.47 901 GLU A C 1
ATOM 6701 O O . GLU A 1 901 ? -35.020 58.390 34.405 1.00 53.47 901 GLU A O 1
ATOM 6706 N N . GLY A 1 902 ? -35.537 57.799 32.305 1.00 58.19 902 GLY A N 1
ATOM 6707 C CA . GLY A 1 902 ? -34.673 58.769 31.641 1.00 58.19 902 GLY A CA 1
ATOM 6708 C C . GLY A 1 902 ? -33.541 58.141 30.833 1.00 58.19 902 GLY A C 1
ATOM 6709 O O . GLY A 1 902 ? -32.855 58.891 30.142 1.00 58.19 902 GLY A O 1
ATOM 6710 N N . GLY A 1 903 ? -33.367 56.818 30.870 1.00 61.00 903 GLY A N 1
ATOM 6711 C CA . GLY A 1 903 ? -32.385 56.071 30.089 1.00 61.00 903 GLY A CA 1
ATOM 6712 C C . GLY A 1 903 ? -32.978 55.396 28.847 1.00 61.00 903 GLY A C 1
ATOM 6713 O O . GLY A 1 903 ? -34.187 55.380 28.613 1.00 61.00 903 GLY A O 1
ATOM 6714 N N . CYS A 1 904 ? -32.106 54.895 27.973 1.00 64.88 904 CYS A N 1
ATOM 6715 C CA . CYS A 1 904 ? -32.497 54.370 26.670 1.00 64.88 904 CYS A CA 1
ATOM 6716 C C . CYS A 1 904 ? -31.506 53.333 26.128 1.00 64.88 904 CYS A C 1
ATOM 6718 O O . CYS A 1 904 ? -30.313 53.611 26.021 1.00 64.88 904 CYS A O 1
ATOM 6720 N N . LEU A 1 905 ? -32.022 52.186 25.674 1.00 65.94 905 LEU A N 1
ATOM 6721 C CA . LEU A 1 905 ? -31.266 51.155 24.957 1.00 65.94 905 LEU A CA 1
ATOM 6722 C C . LEU A 1 905 ? -31.527 51.254 23.449 1.00 65.94 905 LEU A C 1
ATOM 6724 O O . LEU A 1 905 ? -32.676 51.301 23.007 1.00 65.94 905 LEU A O 1
ATOM 6728 N N . VAL A 1 906 ? -30.460 51.250 22.654 1.00 62.84 906 VAL A N 1
ATOM 6729 C CA . VAL A 1 906 ? -30.509 51.251 21.188 1.00 62.84 906 VAL A CA 1
ATOM 6730 C C . VAL A 1 906 ? -29.935 49.939 20.666 1.00 62.84 906 VAL A C 1
ATOM 6732 O O . VAL A 1 906 ? -28.813 49.579 21.018 1.00 62.84 906 VAL A O 1
ATOM 6735 N N . VAL A 1 907 ? -30.687 49.249 19.805 1.00 64.44 907 VAL A N 1
ATOM 6736 C CA . VAL A 1 907 ? -30.267 48.015 19.122 1.00 64.44 907 VAL A CA 1
ATOM 6737 C C . VAL A 1 907 ? -30.503 48.159 17.621 1.00 64.44 907 VAL A C 1
ATOM 6739 O O . VAL A 1 907 ? -31.596 48.541 17.207 1.00 64.44 907 VAL A O 1
ATOM 6742 N N . ALA A 1 908 ? -29.509 47.842 16.792 1.00 64.44 908 ALA A N 1
ATOM 6743 C CA . ALA A 1 908 ? -29.641 47.885 15.336 1.00 64.44 908 ALA A CA 1
ATOM 6744 C C . ALA A 1 908 ? -28.895 46.736 14.655 1.00 64.44 908 ALA A C 1
ATOM 6746 O O . ALA A 1 908 ? -27.807 46.360 15.086 1.00 64.44 908 ALA A O 1
ATOM 6747 N N . ILE A 1 909 ? -29.459 46.229 13.557 1.00 66.94 909 ILE A N 1
ATOM 6748 C CA . ILE A 1 909 ? -28.788 45.302 12.636 1.00 66.94 909 ILE A CA 1
ATOM 6749 C C . ILE A 1 909 ? -28.704 45.995 11.286 1.00 66.94 909 ILE A C 1
ATOM 6751 O O . ILE A 1 909 ? -29.723 46.413 10.733 1.00 66.94 909 ILE A O 1
ATOM 6755 N N . LEU A 1 910 ? -27.483 46.126 10.782 1.00 71.50 910 LEU A N 1
ATOM 6756 C CA . LEU A 1 910 ? -27.149 46.946 9.634 1.00 71.50 910 LEU A CA 1
ATOM 6757 C C . LEU A 1 910 ? -26.382 46.114 8.601 1.00 71.50 910 LEU A C 1
ATOM 6759 O O . LEU A 1 910 ? -25.327 45.565 8.911 1.00 71.50 910 LEU A O 1
ATOM 6763 N N . SER A 1 911 ? -26.864 46.037 7.360 1.00 74.12 911 SER A N 1
ATOM 6764 C CA . SER A 1 911 ? -26.146 45.303 6.309 1.00 74.12 911 SER A CA 1
ATOM 6765 C C . SER A 1 911 ? -25.003 46.131 5.713 1.00 74.12 911 SER A C 1
ATOM 6767 O O . SER A 1 911 ? -25.176 47.283 5.314 1.00 74.12 911 SER A O 1
ATOM 6769 N N . VAL A 1 912 ? -23.828 45.519 5.605 1.00 76.06 912 VAL A N 1
ATOM 6770 C CA . VAL A 1 912 ? -22.551 46.136 5.220 1.00 76.06 912 VAL A CA 1
ATOM 6771 C C . VAL A 1 912 ? -21.918 45.379 4.049 1.00 76.06 912 VAL A C 1
ATOM 6773 O O . VAL A 1 912 ? -22.143 44.183 3.871 1.00 76.06 912 VAL A O 1
ATOM 6776 N N . GLU A 1 913 ? -21.122 46.068 3.226 1.00 77.75 913 GLU A N 1
ATOM 6777 C CA . GLU A 1 913 ? -20.262 45.407 2.240 1.00 77.75 913 GLU A CA 1
ATOM 6778 C C . GLU A 1 913 ? -18.879 45.097 2.811 1.00 77.75 913 GLU A C 1
ATOM 6780 O O . GLU A 1 913 ? -18.173 45.992 3.276 1.00 77.75 913 GLU A O 1
ATOM 6785 N N . LEU A 1 914 ? -18.478 43.827 2.733 1.00 77.06 914 LEU A N 1
ATOM 6786 C CA . LEU A 1 914 ? -17.180 43.357 3.202 1.00 77.06 914 LEU A CA 1
ATOM 6787 C C . LEU A 1 914 ? -16.133 43.344 2.066 1.00 77.06 914 LEU A C 1
ATOM 6789 O O . LEU A 1 914 ? -16.468 43.231 0.874 1.00 77.06 914 LEU A O 1
ATOM 6793 N N . PRO A 1 915 ? -14.837 43.486 2.387 1.00 70.06 915 PRO A N 1
ATOM 6794 C CA . PRO A 1 915 ? -13.749 43.274 1.434 1.00 70.06 915 PRO A CA 1
ATOM 6795 C C . PRO A 1 915 ? -13.741 41.836 0.891 1.00 70.06 915 PRO A C 1
ATOM 6797 O O . PRO A 1 915 ? -14.129 40.897 1.573 1.00 70.06 915 PRO A O 1
ATOM 6800 N N . SER A 1 916 ? -13.283 41.644 -0.348 1.00 65.62 916 SER A N 1
ATOM 6801 C CA . SER A 1 916 ? -13.237 40.317 -0.988 1.00 65.62 916 SER A CA 1
ATOM 6802 C C . SER A 1 916 ? -12.124 39.396 -0.468 1.00 65.62 916 SER A C 1
ATOM 6804 O O . SER A 1 916 ? -12.029 38.262 -0.916 1.00 65.62 916 SER A O 1
ATOM 6806 N N . ALA A 1 917 ? -11.259 39.882 0.422 1.00 63.38 917 ALA A N 1
ATOM 6807 C CA . ALA A 1 917 ? -10.156 39.135 1.015 1.00 63.38 917 ALA A CA 1
ATOM 6808 C C . ALA A 1 917 ? -10.145 39.354 2.532 1.00 63.38 917 ALA A C 1
ATOM 6810 O O . ALA A 1 917 ? -10.566 40.421 2.995 1.00 63.38 917 ALA A O 1
ATOM 6811 N N . ASP A 1 918 ? -9.633 38.375 3.282 1.00 68.06 918 ASP A N 1
ATOM 6812 C CA . ASP A 1 918 ? -9.408 38.505 4.723 1.00 68.06 918 ASP A CA 1
ATOM 6813 C C . ASP A 1 918 ? -8.551 39.739 5.003 1.00 68.06 918 ASP A C 1
ATOM 6815 O O . ASP A 1 918 ? -7.389 39.836 4.604 1.00 68.06 918 ASP A O 1
ATOM 6819 N N . THR A 1 919 ? -9.154 40.724 5.657 1.00 77.56 919 THR A N 1
ATOM 6820 C CA . THR A 1 919 ? -8.514 42.003 5.961 1.00 77.56 919 THR A CA 1
ATOM 6821 C C . THR A 1 919 ? -8.910 42.468 7.351 1.00 77.56 919 THR A C 1
ATOM 6823 O O . THR A 1 919 ? -9.950 42.079 7.889 1.00 77.56 919 THR A O 1
ATOM 6826 N N . THR A 1 920 ? -8.063 43.310 7.934 1.00 83.62 920 THR A N 1
ATOM 6827 C CA . THR A 1 920 ? -8.386 44.065 9.141 1.00 83.62 920 THR A CA 1
ATOM 6828 C C . THR A 1 920 ? -8.817 45.482 8.769 1.00 83.62 920 THR A C 1
ATOM 6830 O O . THR A 1 920 ? -8.348 46.045 7.777 1.00 83.62 920 THR A O 1
ATOM 6833 N N . GLY A 1 921 ? -9.723 46.072 9.544 1.00 83.69 921 GLY A N 1
ATOM 6834 C CA . GLY A 1 921 ? -10.168 47.447 9.339 1.00 83.69 921 GLY A CA 1
ATOM 6835 C C . GLY A 1 921 ? -10.950 48.004 10.520 1.00 83.69 921 GLY A C 1
ATOM 6836 O O . GLY A 1 921 ? -11.178 47.320 11.514 1.00 83.69 921 GLY A O 1
ATOM 6837 N N . ASP A 1 922 ? -11.341 49.269 10.414 1.00 88.00 922 ASP A N 1
ATOM 6838 C CA . ASP A 1 922 ? -11.926 49.998 11.540 1.00 88.00 922 ASP A CA 1
ATOM 6839 C C . ASP A 1 922 ? -13.454 50.014 11.458 1.00 88.00 922 ASP A C 1
ATOM 6841 O O . ASP A 1 922 ? -14.023 50.252 10.391 1.00 88.00 922 ASP A O 1
ATOM 6845 N N . ILE A 1 923 ? -14.129 49.811 12.587 1.00 85.94 923 ILE A N 1
ATOM 6846 C CA . ILE A 1 923 ? -15.588 49.946 12.701 1.00 85.94 923 ILE A CA 1
ATOM 6847 C C . ILE A 1 923 ? -15.883 51.227 13.471 1.00 85.94 923 ILE A C 1
ATOM 6849 O O . ILE A 1 923 ? -15.338 51.441 14.550 1.00 85.94 923 ILE A O 1
ATOM 6853 N N . SER A 1 924 ? -16.725 52.102 12.924 1.00 88.44 924 SER A N 1
ATOM 6854 C CA . SER A 1 924 ? -17.082 53.375 13.558 1.00 88.44 924 SER A CA 1
ATOM 6855 C C . SER A 1 924 ? -18.590 53.539 13.670 1.00 88.44 924 SER A C 1
ATOM 6857 O O . SER A 1 924 ? -19.316 53.308 12.706 1.00 88.44 924 SER A O 1
ATOM 6859 N N . VAL A 1 925 ? -19.057 53.989 14.835 1.00 86.56 925 VAL A N 1
ATOM 6860 C CA . VAL A 1 925 ? -20.474 54.249 15.121 1.00 86.56 925 VAL A CA 1
ATOM 6861 C C . VAL A 1 925 ? -20.613 55.631 15.747 1.00 86.56 925 VAL A C 1
ATOM 6863 O O . VAL A 1 925 ? -19.899 55.977 16.684 1.00 86.56 925 VAL A O 1
ATOM 6866 N N . THR A 1 926 ? -21.521 56.445 15.220 1.00 88.75 926 THR A N 1
ATOM 6867 C CA . THR A 1 926 ? -21.844 57.783 15.727 1.00 88.75 926 THR A CA 1
ATOM 6868 C C . THR A 1 926 ? -23.319 57.848 16.074 1.00 88.75 926 THR A C 1
ATOM 6870 O O . THR A 1 926 ? -24.166 57.441 15.278 1.00 88.75 926 THR A O 1
ATOM 6873 N N . PHE A 1 927 ? -23.634 58.407 17.235 1.00 86.00 927 PHE A N 1
ATOM 6874 C CA . PHE A 1 927 ? -24.994 58.535 17.745 1.00 86.00 927 PHE A CA 1
ATOM 6875 C C . PHE A 1 927 ? -25.461 59.995 17.719 1.00 86.00 927 PHE A C 1
ATOM 6877 O O . PHE A 1 927 ? -24.661 60.929 17.654 1.00 86.00 927 PHE A O 1
ATOM 6884 N N . SER A 1 928 ? -26.775 60.218 17.792 1.00 82.25 928 SER A N 1
ATOM 6885 C CA . SER A 1 928 ? -27.378 61.561 17.852 1.00 82.25 928 SER A CA 1
ATOM 6886 C C . SER A 1 928 ? -27.095 62.319 19.165 1.00 82.25 928 SER A C 1
ATOM 6888 O O . SER A 1 928 ? -27.454 63.490 19.304 1.00 82.25 928 SER A O 1
ATOM 6890 N N . GLY A 1 929 ? -26.430 61.677 20.131 1.00 80.88 929 GLY A N 1
ATOM 6891 C CA . GLY A 1 929 ? -25.927 62.258 21.376 1.00 80.88 929 GLY A CA 1
ATOM 6892 C C . GLY A 1 929 ? -25.006 61.289 22.118 1.00 80.88 929 GLY A C 1
ATOM 6893 O O . GLY A 1 929 ? -24.649 60.254 21.568 1.00 80.88 929 GLY A O 1
ATOM 6894 N N . GLY A 1 930 ? -24.581 61.645 23.334 1.00 80.12 930 GLY A N 1
ATOM 6895 C CA . GLY A 1 930 ? -23.701 60.784 24.131 1.00 80.12 930 GLY A CA 1
ATOM 6896 C C . GLY A 1 930 ? -24.397 59.480 24.519 1.00 80.12 930 GLY A C 1
ATOM 6897 O O . GLY A 1 930 ? -25.518 59.527 25.032 1.00 80.12 930 GLY A O 1
ATOM 6898 N N . MET A 1 931 ? -23.733 58.358 24.259 1.00 78.00 931 MET A N 1
ATOM 6899 C CA . MET A 1 931 ? -24.070 57.031 24.777 1.00 78.00 931 MET A CA 1
ATOM 6900 C C . MET A 1 931 ? -23.105 56.725 25.915 1.00 78.00 931 MET A C 1
ATOM 6902 O O . MET A 1 931 ? -21.978 57.202 25.875 1.00 78.00 931 MET A O 1
ATOM 6906 N N . THR A 1 932 ? -23.528 55.991 26.937 1.00 73.31 932 THR A N 1
ATOM 6907 C CA . THR A 1 932 ? -22.664 55.578 28.049 1.00 73.31 932 THR A CA 1
ATOM 6908 C C . THR A 1 932 ? -21.826 54.358 27.706 1.00 73.31 932 THR A C 1
ATOM 6910 O O . THR A 1 932 ? -20.655 54.342 28.060 1.00 73.31 932 THR A O 1
ATOM 6913 N N . ASP A 1 933 ? -22.387 53.416 26.947 1.00 72.12 933 ASP A N 1
ATOM 6914 C CA . ASP A 1 933 ? -21.706 52.207 26.482 1.00 72.12 933 ASP A CA 1
ATOM 6915 C C . ASP A 1 933 ? -22.091 51.904 25.025 1.00 72.12 933 ASP A C 1
ATOM 6917 O O . ASP A 1 933 ? -23.240 52.124 24.626 1.00 72.12 933 ASP A O 1
ATOM 6921 N N . CYS A 1 934 ? -21.166 51.340 24.243 1.00 73.81 934 CYS A N 1
ATOM 6922 C CA . CYS A 1 934 ? -21.423 50.848 22.888 1.00 73.81 934 CYS A CA 1
ATOM 6923 C C . CYS A 1 934 ? -20.693 49.524 22.626 1.00 73.81 934 CYS A C 1
ATOM 6925 O O . CYS A 1 934 ? -19.492 49.415 22.857 1.00 73.81 934 CYS A O 1
ATOM 6927 N N . GLY A 1 935 ? -21.397 48.543 22.063 1.00 73.44 935 GLY A N 1
ATOM 6928 C CA . GLY A 1 935 ? -20.855 47.269 21.595 1.00 73.44 935 GLY A CA 1
ATOM 6929 C C . GLY A 1 935 ? -21.301 46.926 20.176 1.00 73.44 935 GLY A C 1
ATOM 6930 O O . GLY A 1 935 ? -22.334 47.406 19.702 1.00 73.44 935 GLY A O 1
ATOM 6931 N N . PHE A 1 936 ? -20.512 46.100 19.490 1.00 72.94 936 PHE A N 1
ATOM 6932 C CA . PHE A 1 936 ? -20.815 45.610 18.150 1.00 72.94 936 PHE A CA 1
ATOM 6933 C C . PHE A 1 936 ? -20.481 44.126 17.978 1.00 72.94 936 PHE A C 1
ATOM 6935 O O . PHE A 1 936 ? -19.588 43.590 18.640 1.00 72.94 936 PHE A O 1
ATOM 6942 N N . GLN A 1 937 ? -21.155 43.501 17.010 1.00 67.38 937 GLN A N 1
ATOM 6943 C CA . GLN A 1 937 ? -20.806 42.194 16.455 1.00 67.38 937 GLN A CA 1
ATOM 6944 C C . GLN A 1 937 ? -20.906 42.233 14.935 1.00 67.38 937 GLN A C 1
ATOM 6946 O O . GLN A 1 937 ? -21.892 42.728 14.390 1.00 67.38 937 GLN A O 1
ATOM 6951 N N . LEU A 1 938 ? -19.888 41.721 14.252 1.00 71.88 938 LEU A N 1
ATOM 6952 C CA . LEU A 1 938 ? -19.845 41.638 12.799 1.00 71.88 938 LEU A CA 1
ATOM 6953 C C . LEU A 1 938 ? -20.016 40.186 12.366 1.00 71.88 938 LEU A C 1
ATOM 6955 O O . LEU A 1 938 ? -19.280 39.314 12.819 1.00 71.88 938 LEU A O 1
ATOM 6959 N N . TYR A 1 939 ? -20.944 39.943 11.449 1.00 69.06 939 TYR A N 1
ATOM 6960 C CA . TYR A 1 939 ? -21.216 38.631 10.887 1.00 69.06 939 TYR A CA 1
ATOM 6961 C C . TYR A 1 939 ? -20.963 38.605 9.376 1.00 69.06 939 TYR A C 1
ATOM 6963 O O . TYR A 1 939 ? -21.276 39.554 8.652 1.00 69.06 939 TYR A O 1
ATOM 6971 N N . ARG A 1 940 ? -20.434 37.485 8.882 1.00 72.50 940 ARG A N 1
ATOM 6972 C CA . ARG A 1 940 ? -20.292 37.176 7.456 1.00 72.50 940 ARG A CA 1
ATOM 6973 C C . ARG A 1 940 ? -21.558 36.483 6.975 1.00 72.50 940 ARG A C 1
ATOM 6975 O O . ARG A 1 940 ? -21.989 35.526 7.609 1.00 72.50 940 ARG A O 1
ATOM 6982 N N . ARG A 1 941 ? -22.103 36.909 5.831 1.00 65.75 941 ARG A N 1
ATOM 6983 C CA . ARG A 1 941 ? -23.238 36.257 5.166 1.00 65.75 941 ARG A CA 1
ATOM 6984 C C . ARG A 1 941 ? -22.750 35.435 3.967 1.00 65.75 941 ARG A C 1
ATOM 6986 O O . ARG A 1 941 ? -21.984 35.939 3.150 1.00 65.75 941 ARG A O 1
ATOM 6993 N N . VAL A 1 942 ? -23.209 34.192 3.857 1.00 60.59 942 VAL A N 1
ATOM 6994 C CA . VAL A 1 942 ? -22.972 33.287 2.721 1.00 60.59 942 VAL A CA 1
ATOM 6995 C C . VAL A 1 942 ? -24.314 33.032 2.029 1.00 60.59 942 VAL A C 1
ATOM 6997 O O . VAL A 1 942 ? -25.266 32.594 2.676 1.00 60.59 942 VAL A O 1
ATOM 7000 N N . GLY A 1 943 ? -24.411 33.355 0.735 1.00 57.09 943 GLY A N 1
ATOM 7001 C CA . GLY A 1 943 ? -25.659 33.315 -0.047 1.00 57.09 943 GLY A CA 1
ATOM 7002 C C . GLY A 1 943 ? -26.331 34.680 -0.297 1.00 57.09 943 GLY A C 1
ATOM 7003 O O . GLY A 1 943 ? -25.888 35.726 0.180 1.00 57.09 943 GLY A O 1
ATOM 7004 N N . SER A 1 944 ? -27.409 34.688 -1.096 1.00 51.75 944 SER A N 1
ATOM 7005 C CA . SER A 1 944 ? -28.071 35.904 -1.618 1.00 51.75 944 SER A CA 1
ATOM 7006 C C . SER A 1 944 ? -29.369 36.306 -0.894 1.00 51.75 944 SER A C 1
ATOM 7008 O O . SER A 1 944 ? -30.164 37.067 -1.446 1.00 51.75 944 SER A O 1
ATOM 7010 N N . GLY A 1 945 ? -29.617 35.783 0.310 1.00 53.28 945 GLY A N 1
ATOM 7011 C CA . GLY A 1 945 ? -30.830 36.061 1.086 1.00 53.28 945 GLY A CA 1
ATOM 7012 C C . GLY A 1 945 ? -31.008 37.542 1.458 1.00 53.28 945 GLY A C 1
ATOM 7013 O O . GLY A 1 945 ? -30.033 38.258 1.712 1.00 53.28 945 GLY A O 1
ATOM 7014 N N . THR A 1 946 ? -32.262 38.002 1.513 1.00 48.25 946 THR A N 1
ATOM 7015 C CA . THR A 1 946 ? -32.628 39.379 1.915 1.00 48.25 946 THR A CA 1
ATOM 7016 C C . THR A 1 946 ? -32.987 39.407 3.404 1.00 48.25 946 THR A C 1
ATOM 7018 O O . THR A 1 946 ? -33.592 38.459 3.897 1.00 48.25 946 THR A O 1
ATOM 7021 N N . LEU A 1 947 ? -32.646 40.485 4.121 1.00 45.53 947 LEU A N 1
ATOM 7022 C CA . LEU A 1 947 ? -33.064 40.670 5.517 1.00 45.53 947 LEU A CA 1
ATOM 7023 C C . LEU A 1 947 ? -34.574 40.975 5.546 1.00 45.53 947 LEU A C 1
ATOM 7025 O O . LEU A 1 947 ? -35.003 41.965 4.951 1.00 45.53 947 LEU A O 1
ATOM 7029 N N . ALA A 1 948 ? -35.392 40.143 6.195 1.00 41.72 948 ALA A N 1
ATOM 7030 C CA . ALA A 1 948 ? -36.806 40.461 6.409 1.00 41.72 948 ALA A CA 1
ATOM 7031 C C . ALA A 1 948 ? -36.963 41.481 7.557 1.00 41.72 948 ALA A C 1
ATOM 7033 O O . ALA A 1 948 ? -36.209 41.444 8.528 1.00 41.72 948 ALA A O 1
ATOM 7034 N N . ALA A 1 949 ? -37.925 42.404 7.434 1.00 37.22 949 ALA A N 1
ATOM 7035 C CA . ALA A 1 949 ? -38.124 43.516 8.368 1.00 37.22 949 ALA A CA 1
ATOM 7036 C C . ALA A 1 949 ? -38.363 43.050 9.818 1.00 37.22 949 ALA A C 1
ATOM 7038 O O . ALA A 1 949 ? -39.112 42.107 10.062 1.00 37.22 949 ALA A O 1
ATOM 7039 N N . VAL A 1 950 ? -37.751 43.759 10.771 1.00 38.09 950 VAL A N 1
ATOM 7040 C CA . VAL A 1 950 ? -37.922 43.553 12.217 1.00 38.09 950 VAL A CA 1
ATOM 7041 C C . VAL A 1 950 ? -39.368 43.891 12.599 1.00 38.09 950 VAL A C 1
ATOM 7043 O O . VAL A 1 950 ? -39.776 45.050 12.505 1.00 38.09 950 VAL A O 1
ATOM 7046 N N . GLU A 1 951 ? -40.166 42.905 13.016 1.00 34.81 951 GLU A N 1
ATOM 7047 C CA . GLU A 1 951 ? -41.506 43.178 13.551 1.00 34.81 951 GLU A CA 1
ATOM 7048 C C . GLU A 1 951 ? -41.400 43.958 14.873 1.00 34.81 951 GLU A C 1
ATOM 7050 O O . GLU A 1 951 ? -40.620 43.632 15.768 1.00 34.81 951 GLU A O 1
ATOM 7055 N N . THR A 1 952 ? -42.169 45.042 14.983 1.00 29.58 952 THR A N 1
ATOM 7056 C CA . THR A 1 952 ? -42.123 45.982 16.108 1.00 29.58 952 THR A CA 1
ATOM 7057 C C . THR A 1 952 ? -42.716 45.357 17.376 1.00 29.58 952 THR A C 1
ATOM 7059 O O . THR A 1 952 ? -43.933 45.224 17.490 1.00 29.58 952 THR A O 1
ATOM 7062 N N . ILE A 1 953 ? -41.882 45.020 18.363 1.00 30.89 953 ILE A N 1
ATOM 7063 C CA . ILE A 1 953 ? -42.340 44.608 19.700 1.00 30.89 953 ILE A CA 1
ATOM 7064 C C . ILE A 1 953 ? -42.606 45.869 20.534 1.00 30.89 953 ILE A C 1
ATOM 7066 O O . ILE A 1 953 ? -41.727 46.711 20.706 1.00 30.89 953 ILE A O 1
ATOM 7070 N N . THR A 1 954 ? -43.829 46.030 21.043 1.00 28.11 954 THR A N 1
ATOM 7071 C CA . THR A 1 954 ? -44.202 47.152 21.922 1.00 28.11 954 THR A CA 1
ATOM 7072 C C . THR A 1 954 ? -43.837 46.808 23.371 1.00 28.11 954 THR A C 1
ATOM 7074 O O . THR A 1 954 ? -44.400 45.868 23.927 1.00 28.11 954 THR A O 1
ATOM 7077 N N . ALA A 1 955 ? -42.909 47.543 23.992 1.00 32.03 955 ALA A N 1
ATOM 7078 C CA . ALA A 1 955 ? -42.487 47.329 25.383 1.00 32.03 955 ALA A CA 1
ATOM 7079 C 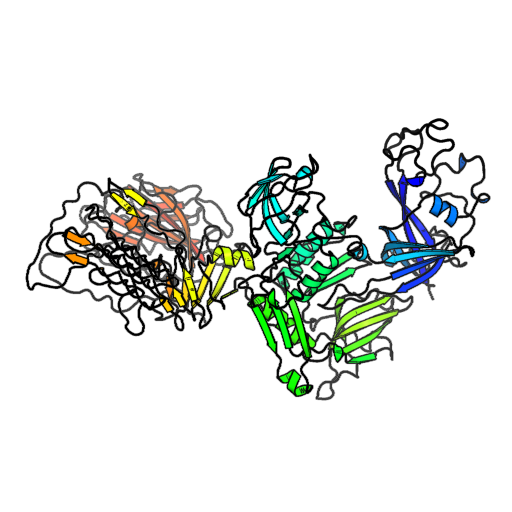C . ALA A 1 955 ? -43.126 48.353 26.343 1.00 32.03 955 ALA A C 1
ATOM 7081 O O . ALA A 1 955 ? -43.336 49.510 25.981 1.00 32.03 955 ALA A O 1
ATOM 7082 N N . SER A 1 956 ? -43.414 47.940 27.581 1.00 29.03 956 SER A N 1
ATOM 7083 C CA . SER A 1 956 ? -43.792 48.824 28.692 1.00 29.03 956 SER A CA 1
ATOM 7084 C C . SER A 1 956 ? -42.963 48.464 29.931 1.00 29.03 956 SER A C 1
ATOM 7086 O O . SER A 1 956 ? -43.002 47.320 30.352 1.00 29.03 956 SER A O 1
ATOM 7088 N N . ALA A 1 957 ? -42.237 49.460 30.456 1.00 32.44 957 ALA A N 1
ATOM 7089 C CA . ALA A 1 957 ? -41.597 49.623 31.776 1.00 32.44 957 ALA A CA 1
ATOM 7090 C C . ALA A 1 957 ? -40.724 48.489 32.380 1.00 32.44 957 ALA A C 1
ATOM 7092 O O . ALA A 1 957 ? -41.132 47.342 32.537 1.00 32.44 957 ALA A O 1
ATOM 7093 N N . VAL A 1 958 ? -39.517 48.896 32.792 1.00 34.34 958 VAL A N 1
ATOM 7094 C CA . VAL A 1 958 ? -38.305 48.108 33.083 1.00 34.34 958 VAL A CA 1
ATOM 7095 C C . VAL A 1 958 ? -38.020 47.997 34.596 1.00 34.34 958 VAL A C 1
ATOM 7097 O O . VAL A 1 958 ? -38.497 48.802 35.389 1.00 34.34 958 VAL A O 1
ATOM 7100 N N . ASN A 1 959 ? -37.165 47.041 34.985 1.00 26.31 959 ASN A N 1
ATOM 7101 C CA . ASN A 1 959 ? -36.091 47.285 35.961 1.00 26.31 959 ASN A CA 1
ATOM 7102 C C . ASN A 1 959 ? -34.783 46.700 35.365 1.00 26.31 959 ASN A C 1
ATOM 7104 O O . ASN A 1 959 ? -34.823 45.552 34.911 1.00 26.31 959 ASN A O 1
ATOM 7108 N N . PRO A 1 960 ? -33.671 47.456 35.245 1.00 36.22 960 PRO A N 1
ATOM 7109 C CA . PRO A 1 960 ? -32.549 47.055 34.397 1.00 36.22 960 PRO A CA 1
ATOM 7110 C C . PRO A 1 960 ? -31.655 46.001 35.061 1.00 36.22 960 PRO A C 1
ATOM 7112 O O . PRO A 1 960 ? -31.282 46.116 36.229 1.00 36.22 960 PRO A O 1
ATOM 7115 N N . LEU A 1 961 ? -31.250 44.995 34.279 1.00 29.55 961 LEU A N 1
ATOM 7116 C CA . LEU A 1 961 ? -30.083 44.167 34.581 1.00 29.55 961 LEU A CA 1
ATOM 7117 C C . LEU A 1 961 ? -28.852 45.080 34.619 1.00 29.55 961 LEU A C 1
ATOM 7119 O O . LEU A 1 961 ? -28.433 45.638 33.606 1.00 29.55 961 LEU A O 1
ATOM 7123 N N . ALA A 1 962 ? -28.289 45.248 35.812 1.00 31.55 962 ALA A N 1
ATOM 7124 C CA . ALA A 1 962 ? -27.016 45.909 36.025 1.00 31.55 962 ALA A CA 1
ATOM 7125 C C . ALA A 1 962 ? -25.874 44.997 35.549 1.00 31.55 962 ALA A C 1
ATOM 7127 O O . ALA A 1 962 ? -25.249 44.304 36.345 1.00 31.55 962 ALA A O 1
ATOM 7128 N N . THR A 1 963 ? -25.585 45.012 34.254 1.00 33.84 963 THR A N 1
ATOM 7129 C CA . THR A 1 963 ? -24.315 44.514 33.711 1.00 33.84 963 THR A CA 1
ATOM 7130 C C . THR A 1 963 ? -23.654 45.653 32.957 1.00 33.84 963 THR A C 1
ATOM 7132 O O . THR A 1 963 ? -24.193 46.145 31.968 1.00 33.84 963 THR A O 1
ATOM 7135 N N . ARG A 1 964 ? -22.500 46.111 33.453 1.00 35.44 964 ARG A N 1
ATOM 7136 C CA . ARG A 1 964 ? -21.642 47.038 32.712 1.00 35.44 964 ARG A CA 1
ATOM 7137 C C . ARG A 1 964 ? -21.111 46.297 31.484 1.00 35.44 964 ARG A C 1
ATOM 7139 O O . ARG A 1 964 ? -20.543 45.219 31.625 1.00 35.44 964 ARG A O 1
ATOM 7146 N N . LEU A 1 965 ? -21.239 46.886 30.295 1.00 37.94 965 LEU A N 1
ATOM 7147 C CA . LEU A 1 965 ? -20.700 46.334 29.038 1.00 37.94 965 LEU A CA 1
ATOM 7148 C C . LEU A 1 965 ? -19.162 46.197 29.030 1.00 37.94 965 LEU A C 1
ATOM 7150 O O . LEU A 1 965 ? -18.603 45.608 28.110 1.00 37.94 965 LEU A O 1
ATOM 7154 N N . SER A 1 966 ? -18.477 46.702 30.062 1.00 34.38 966 SER A N 1
ATOM 7155 C CA . SER A 1 966 ? -17.034 46.550 30.269 1.00 34.38 966 SER A CA 1
ATOM 7156 C C . SER A 1 966 ? -16.570 45.116 30.550 1.00 34.38 966 SER A C 1
ATOM 7158 O O . SER A 1 966 ? -15.364 44.884 30.548 1.00 34.38 966 SER A O 1
ATOM 7160 N N . ASP A 1 967 ? -17.493 44.180 30.790 1.00 32.88 967 ASP A N 1
ATOM 7161 C CA . ASP A 1 967 ? -17.180 42.800 31.186 1.00 32.88 967 ASP A CA 1
ATOM 7162 C C . ASP A 1 967 ? -17.313 41.784 30.025 1.00 32.88 967 ASP A C 1
ATOM 7164 O O . ASP A 1 967 ? -17.192 40.583 30.244 1.00 32.88 967 ASP A O 1
ATOM 7168 N N . VAL A 1 968 ? -17.539 42.247 28.786 1.00 35.31 968 VAL A N 1
ATOM 7169 C CA . VAL A 1 968 ? -17.670 41.390 27.589 1.00 35.31 968 VAL A CA 1
ATOM 7170 C C . VAL A 1 968 ? -16.293 41.106 26.973 1.00 35.31 968 VAL A C 1
ATOM 7172 O O . VAL A 1 968 ? -15.588 42.028 26.552 1.00 35.31 968 VAL A O 1
ATOM 7175 N N . THR A 1 969 ? -15.908 39.830 26.891 1.00 32.62 969 THR A N 1
ATOM 7176 C CA . THR A 1 969 ? -14.652 39.367 26.272 1.00 32.62 969 THR A CA 1
ATOM 7177 C C . THR A 1 969 ? -14.842 38.940 24.814 1.00 32.62 969 THR A C 1
ATOM 7179 O O . THR A 1 969 ? -15.949 38.667 24.356 1.00 32.62 969 THR A O 1
ATOM 7182 N N . ALA A 1 970 ? -13.746 38.891 24.047 1.00 26.00 970 ALA A N 1
ATOM 7183 C CA . ALA A 1 970 ? -13.772 38.425 22.661 1.00 26.00 970 ALA A CA 1
ATOM 7184 C C . ALA A 1 970 ? -14.266 36.964 22.594 1.00 26.00 970 ALA A C 1
ATOM 7186 O O . ALA A 1 970 ? -13.587 36.068 23.092 1.00 26.00 970 ALA A O 1
ATOM 7187 N N . GLY A 1 971 ? -15.437 36.744 21.984 1.00 29.30 971 GLY A N 1
ATOM 7188 C CA . GLY A 1 971 ? -16.068 35.423 21.835 1.00 29.30 971 GLY A CA 1
ATOM 7189 C C . GLY A 1 971 ? -17.499 35.313 22.380 1.00 29.30 971 GLY A C 1
ATOM 7190 O O . GLY A 1 971 ? -18.172 34.326 22.089 1.00 29.30 971 GLY A O 1
ATOM 7191 N N . ASP A 1 972 ? -17.995 36.315 23.110 1.00 30.39 972 ASP A N 1
ATOM 7192 C CA . ASP A 1 972 ? -19.344 36.291 23.689 1.00 30.39 972 ASP A CA 1
ATOM 7193 C C . ASP A 1 972 ? -20.397 36.857 22.710 1.00 30.39 972 ASP A C 1
ATOM 7195 O O . ASP A 1 972 ? -20.246 37.961 22.187 1.00 30.39 972 ASP A O 1
ATOM 7199 N N . ALA A 1 973 ? -21.477 36.112 22.432 1.00 31.22 973 ALA A N 1
ATOM 7200 C CA . ALA A 1 973 ? -22.615 36.569 21.621 1.00 31.22 973 ALA A CA 1
ATOM 7201 C C . ALA A 1 973 ? -23.449 37.606 22.401 1.00 31.22 973 ALA A C 1
ATOM 7203 O O . ALA A 1 973 ? -23.942 37.301 23.484 1.00 31.22 973 ALA A O 1
ATOM 7204 N N . ILE A 1 974 ? -23.642 38.817 21.866 1.00 33.12 974 ILE A N 1
ATOM 7205 C CA . ILE A 1 974 ? -24.448 39.850 22.529 1.00 33.12 974 ILE A CA 1
ATOM 7206 C C . ILE A 1 974 ? -25.889 39.724 22.021 1.00 33.12 974 ILE A C 1
ATOM 7208 O O . ILE A 1 974 ? -26.202 40.146 20.909 1.00 33.12 974 ILE A O 1
ATOM 7212 N N . ILE A 1 975 ? -26.782 39.153 22.835 1.00 37.28 975 ILE A N 1
ATOM 7213 C CA . ILE A 1 975 ? -28.219 39.081 22.537 1.00 37.28 975 ILE A CA 1
ATOM 7214 C C . ILE A 1 975 ? -28.996 39.778 23.660 1.00 37.28 975 ILE A C 1
ATOM 7216 O O . ILE A 1 975 ? -28.992 39.332 24.804 1.00 37.28 975 ILE A O 1
ATOM 7220 N N . ALA A 1 976 ? -29.655 40.897 23.344 1.00 30.11 976 ALA A N 1
ATOM 7221 C CA . ALA A 1 976 ? -30.466 41.641 24.306 1.00 30.11 976 ALA A CA 1
ATOM 7222 C C . ALA A 1 976 ? -31.849 40.988 24.480 1.00 30.11 976 ALA A C 1
ATOM 7224 O O . ALA A 1 976 ? -32.635 40.918 23.537 1.00 30.11 976 ALA A O 1
ATOM 7225 N N . VAL A 1 977 ? -32.162 40.544 25.700 1.00 30.70 977 VAL A N 1
ATOM 7226 C CA . VAL A 1 977 ? -33.483 40.028 26.090 1.00 30.70 977 VAL A CA 1
ATOM 7227 C C . VAL A 1 977 ? -34.368 41.188 26.556 1.00 30.70 977 VAL A C 1
ATOM 7229 O O . VAL A 1 977 ? -34.112 41.784 27.599 1.00 30.70 977 VAL A O 1
ATOM 7232 N N . ALA A 1 978 ? -35.440 41.494 25.821 1.00 27.48 978 ALA A N 1
ATOM 7233 C CA . ALA A 1 978 ? -36.524 42.356 26.300 1.00 27.48 978 ALA A CA 1
ATOM 7234 C C . ALA A 1 978 ? -37.650 41.478 26.877 1.00 27.48 978 ALA A C 1
ATOM 7236 O O . ALA A 1 978 ? -38.441 40.895 26.136 1.00 27.48 978 ALA A O 1
ATOM 7237 N N . GLY A 1 979 ? -37.696 41.339 28.205 1.00 28.91 979 GLY A N 1
ATOM 7238 C CA . GLY A 1 979 ? -38.750 40.603 28.907 1.00 28.91 979 GLY A CA 1
ATOM 7239 C C . GLY A 1 979 ? -40.092 41.345 28.888 1.00 28.91 979 GLY A C 1
ATOM 7240 O O . GLY A 1 979 ? -40.148 42.544 29.151 1.00 28.91 979 GLY A O 1
ATOM 7241 N N . ALA A 1 980 ? -41.176 40.624 28.586 1.00 24.64 980 ALA A N 1
ATOM 7242 C CA . ALA A 1 980 ? -42.549 41.119 28.676 1.00 24.64 980 ALA A CA 1
ATOM 7243 C C . ALA A 1 980 ? -43.055 41.179 30.136 1.00 24.64 980 ALA A C 1
ATOM 7245 O O . ALA A 1 980 ? -42.610 40.437 31.010 1.00 24.64 980 ALA A O 1
ATOM 7246 N N . THR A 1 981 ? -43.997 42.091 30.364 1.00 27.58 981 THR A N 1
ATOM 7247 C CA . THR A 1 981 ? -44.453 42.672 31.635 1.00 27.58 981 THR A CA 1
ATOM 7248 C C . THR A 1 981 ? -45.185 41.749 32.610 1.00 27.58 981 THR A C 1
ATOM 7250 O O . THR A 1 981 ? -46.010 40.919 32.235 1.00 27.58 981 THR A O 1
ATOM 7253 N N . THR A 1 982 ? -45.023 42.039 33.906 1.00 27.52 982 THR A N 1
ATOM 7254 C CA . THR A 1 982 ? -46.031 41.762 34.938 1.00 27.52 982 THR A CA 1
ATOM 7255 C C . THR A 1 982 ? -46.983 42.952 35.077 1.00 27.52 982 THR A C 1
ATOM 7257 O O . THR A 1 982 ? -46.555 44.033 35.482 1.00 27.52 982 THR A O 1
ATOM 7260 N N . SER A 1 983 ? -48.283 42.758 34.848 1.00 27.70 983 SER A N 1
ATOM 7261 C CA . SER A 1 983 ? -49.315 43.621 35.435 1.00 27.70 983 SER A CA 1
ATOM 7262 C C . SER A 1 983 ? -50.038 42.869 36.549 1.00 27.70 983 SER A C 1
ATOM 7264 O O . SER A 1 983 ? -50.712 41.876 36.307 1.00 27.70 983 SER A O 1
ATOM 7266 N N . SER A 1 984 ? -49.840 43.367 37.767 1.00 33.53 984 SER A N 1
ATOM 7267 C CA . SER A 1 984 ? -50.674 43.251 38.968 1.00 33.53 984 SER A CA 1
ATOM 7268 C C . SER A 1 984 ? -51.856 42.267 38.959 1.00 33.53 984 SER A C 1
ATOM 7270 O O . SER A 1 984 ? -52.881 42.533 38.338 1.00 33.53 984 SER A O 1
ATOM 7272 N N . GLY A 1 985 ? -51.777 41.275 39.849 1.00 32.09 985 GLY A N 1
ATOM 7273 C CA . GLY A 1 985 ? -52.936 40.644 40.481 1.00 32.09 985 GLY A CA 1
ATOM 7274 C C . GLY A 1 985 ? -53.640 39.553 39.669 1.00 32.09 985 GLY A C 1
ATOM 7275 O O . GLY A 1 985 ? -54.065 39.759 38.542 1.00 32.09 985 GLY A O 1
ATOM 7276 N N . SER A 1 986 ? -53.861 38.427 40.352 1.00 27.61 986 SER A N 1
ATOM 7277 C CA . SER A 1 986 ? -54.700 37.269 40.000 1.00 27.61 986 SER A CA 1
ATOM 7278 C C . SER A 1 986 ? -54.226 36.325 38.882 1.00 27.61 986 SER A C 1
ATOM 7280 O O . SER A 1 986 ? -54.137 36.692 37.719 1.00 27.61 986 SER A O 1
ATOM 7282 N N . ASP A 1 987 ? -53.966 35.084 39.313 1.00 37.41 987 ASP A N 1
ATOM 7283 C CA . ASP A 1 987 ? -54.076 33.789 38.628 1.00 37.41 987 ASP A CA 1
ATOM 7284 C C . ASP A 1 987 ? -54.216 33.783 37.096 1.00 37.41 987 ASP A C 1
ATOM 7286 O O . ASP A 1 987 ? -55.295 34.039 36.563 1.00 37.41 987 ASP A O 1
ATOM 7290 N N . ILE A 1 988 ? -53.176 33.307 36.399 1.00 25.62 988 ILE A N 1
ATOM 7291 C CA . ILE A 1 988 ? -53.324 32.683 35.076 1.00 25.62 988 ILE A CA 1
ATOM 7292 C C . ILE A 1 988 ? -52.535 31.370 35.038 1.00 25.62 988 ILE A C 1
ATOM 7294 O O . ILE A 1 988 ? -51.308 31.327 35.044 1.00 25.62 988 ILE A O 1
ATOM 7298 N N . THR A 1 989 ? -53.297 30.284 34.987 1.00 29.56 989 THR A N 1
ATOM 7299 C CA . THR A 1 989 ? -52.907 28.951 34.541 1.00 29.56 989 THR A CA 1
ATOM 7300 C C . THR A 1 989 ? -52.735 28.932 33.018 1.00 29.56 989 THR A C 1
ATOM 7302 O O . THR A 1 989 ? -53.692 29.225 32.305 1.00 29.56 989 THR A O 1
ATOM 7305 N N . GLY A 1 990 ? -51.570 28.497 32.531 1.00 28.03 990 GLY A N 1
ATOM 7306 C CA . GLY A 1 990 ? -51.381 28.006 31.161 1.00 28.03 990 GLY A CA 1
ATOM 7307 C C . GLY A 1 990 ? -50.861 29.025 30.142 1.00 28.03 990 GLY A C 1
ATOM 7308 O O . GLY A 1 990 ? -51.581 29.919 29.713 1.00 28.03 990 GLY A O 1
ATOM 7309 N N . VAL A 1 991 ? -49.636 28.793 29.663 1.00 22.98 991 VAL A N 1
ATOM 7310 C CA . VAL A 1 991 ? -49.197 29.209 28.324 1.00 22.98 991 VAL A CA 1
ATOM 7311 C C . VAL A 1 991 ? -48.852 27.928 27.567 1.00 22.98 991 VAL A C 1
ATOM 7313 O O . VAL A 1 991 ? -47.900 27.232 27.912 1.00 22.98 991 VAL A O 1
ATOM 7316 N N . ASN A 1 992 ? -49.683 27.587 26.582 1.00 22.86 992 ASN A N 1
ATOM 7317 C CA . ASN A 1 992 ? -49.425 26.518 25.624 1.00 22.86 992 ASN A CA 1
ATOM 7318 C C . ASN A 1 992 ? -48.425 27.030 24.585 1.00 22.86 992 ASN A C 1
ATOM 7320 O O . ASN A 1 992 ? -48.734 27.972 23.858 1.00 22.86 992 ASN A O 1
ATOM 7324 N N . TRP A 1 993 ? -47.273 26.376 24.463 1.00 23.47 993 TRP A N 1
ATOM 7325 C CA . TRP A 1 993 ? -46.463 26.460 23.249 1.00 23.47 993 TRP A CA 1
ATOM 7326 C C . TRP A 1 993 ? -47.027 25.456 22.241 1.00 23.47 993 TRP A C 1
ATOM 7328 O O . TRP A 1 993 ? -46.601 24.307 22.165 1.00 23.47 993 TRP A O 1
ATOM 7338 N N . THR A 1 994 ? -48.069 25.877 21.530 1.00 22.16 994 THR A N 1
ATOM 7339 C CA . THR A 1 994 ? -48.564 25.213 20.320 1.00 22.16 994 THR A CA 1
ATOM 7340 C C . THR A 1 994 ? -47.951 25.890 19.098 1.00 22.16 994 THR A C 1
ATOM 7342 O O . THR A 1 994 ? -48.012 27.109 18.989 1.00 22.16 994 THR A O 1
ATOM 7345 N N . GLU A 1 995 ? -47.452 25.053 18.186 1.00 22.48 995 GLU A N 1
ATOM 7346 C CA . GLU A 1 995 ? -46.952 25.339 16.830 1.00 22.48 995 GLU A CA 1
ATOM 7347 C C . GLU A 1 995 ? -45.535 25.931 16.711 1.00 22.48 995 GLU A C 1
ATOM 7349 O O . GLU A 1 995 ? -45.138 26.876 17.385 1.00 22.48 995 GLU A O 1
ATOM 7354 N N . GLY A 1 996 ? -44.741 25.268 15.864 1.00 25.00 996 GLY A N 1
ATOM 7355 C CA . GLY A 1 996 ? -43.293 25.388 15.800 1.00 25.00 996 GLY A CA 1
ATOM 7356 C C . GLY A 1 996 ? -42.764 26.486 14.886 1.00 25.00 996 GLY A C 1
ATOM 7357 O O . GLY A 1 996 ? -43.439 26.978 13.983 1.00 25.00 996 GLY A O 1
ATOM 7358 N N . LEU A 1 997 ? -41.483 26.792 15.085 1.00 24.81 997 LEU A N 1
ATOM 7359 C CA . LEU A 1 997 ? -40.670 27.525 14.128 1.00 24.81 997 LEU A CA 1
ATOM 7360 C C . LEU A 1 997 ? -39.502 26.635 13.693 1.00 24.81 997 LEU A C 1
ATOM 7362 O O . LEU A 1 997 ? -38.533 26.425 14.414 1.00 24.81 997 LEU A O 1
ATOM 7366 N N . ILE A 1 998 ? -39.676 26.085 12.498 1.00 23.94 998 ILE A N 1
ATOM 7367 C CA . ILE A 1 998 ? -38.757 25.243 11.737 1.00 23.94 998 ILE A CA 1
ATOM 7368 C C . ILE A 1 998 ? -37.665 26.138 11.124 1.00 23.94 998 ILE A C 1
ATOM 7370 O O . ILE A 1 998 ? -37.984 27.023 10.331 1.00 23.94 998 ILE A O 1
ATOM 7374 N N . LEU A 1 999 ? -36.391 25.883 11.437 1.00 22.69 999 LEU A N 1
ATOM 7375 C CA . LEU A 1 999 ? -35.270 26.139 10.521 1.00 22.69 999 LEU A CA 1
ATOM 7376 C C . LEU A 1 999 ? -34.902 24.795 9.893 1.00 22.69 999 LEU A C 1
ATOM 7378 O O . LEU A 1 999 ? -33.995 24.098 10.329 1.00 22.69 999 LEU A O 1
ATOM 7382 N N . GLY A 1 1000 ? -35.704 24.395 8.913 1.00 23.22 1000 GLY A N 1
ATOM 7383 C CA . GLY A 1 1000 ? -35.446 23.244 8.066 1.00 23.22 1000 GLY A CA 1
ATOM 7384 C C . GLY A 1 1000 ? -34.834 23.740 6.768 1.00 23.22 1000 GLY A C 1
ATOM 7385 O O . GLY A 1 1000 ? -35.460 24.527 6.057 1.00 23.22 1000 GLY A O 1
ATOM 7386 N N . GLN A 1 1001 ? -33.635 23.260 6.447 1.00 24.36 1001 GLN A N 1
ATOM 7387 C CA . GLN A 1 1001 ? -33.207 23.168 5.059 1.00 24.36 1001 GLN A CA 1
ATOM 7388 C C . GLN A 1 1001 ? -34.196 22.247 4.345 1.00 24.36 1001 GLN A C 1
ATOM 7390 O O . GLN A 1 1001 ? -34.317 21.067 4.666 1.00 24.36 1001 GLN A O 1
ATOM 7395 N N . ARG A 1 1002 ? -34.921 22.794 3.376 1.00 20.67 1002 ARG A N 1
ATOM 7396 C CA . ARG A 1 1002 ? -35.571 21.997 2.345 1.00 20.67 1002 ARG A CA 1
ATOM 7397 C C . ARG A 1 1002 ? -34.914 22.392 1.034 1.00 20.67 1002 ARG A C 1
ATOM 7399 O O . ARG A 1 1002 ? -35.166 23.482 0.529 1.00 20.67 1002 ARG A O 1
ATOM 7406 N N . THR A 1 1003 ? -34.040 21.535 0.528 1.00 25.25 1003 THR A N 1
ATOM 7407 C CA . THR A 1 1003 ? -33.588 21.594 -0.858 1.00 25.25 1003 THR A CA 1
ATOM 7408 C C . THR A 1 1003 ? -34.770 21.315 -1.785 1.00 25.25 1003 THR A C 1
ATOM 7410 O O . THR A 1 1003 ? -35.588 20.420 -1.545 1.00 25.25 1003 THR A O 1
ATOM 7413 N N . ALA A 1 1004 ? -34.859 22.121 -2.837 1.00 25.83 1004 ALA A N 1
ATOM 7414 C CA . ALA A 1 1004 ? -35.020 21.586 -4.179 1.00 25.83 1004 ALA A CA 1
ATOM 7415 C C . ALA A 1 1004 ? -33.636 21.617 -4.828 1.00 25.83 1004 ALA A C 1
ATOM 7417 O O . ALA A 1 1004 ? -32.904 22.594 -4.533 1.00 25.83 1004 ALA A O 1
#

Radius of gyration: 40.21 Å; Cα contacts (8 Å, |Δi|>4): 2609; chains: 1; bounding box: 110×84×110 Å

Solvent-accessible surface area (backbone atoms only — not comparable to full-atom values): 54184 Å² total; per-residue (Å²): 132,74,52,78,44,58,38,40,37,36,46,42,64,32,37,62,47,42,89,55,34,73,50,98,76,37,71,30,88,49,41,82,75,74,55,34,92,59,85,57,58,43,19,74,76,44,41,74,53,61,92,76,64,45,75,38,81,31,76,45,46,33,21,55,63,56,99,78,69,62,88,88,59,86,56,44,66,33,30,75,47,78,46,76,44,61,32,35,52,31,84,32,57,39,62,49,50,71,30,37,40,39,40,34,27,53,55,48,69,41,69,47,77,58,94,75,39,40,90,55,51,90,75,46,98,56,67,44,45,81,59,66,43,43,50,63,53,50,40,68,44,43,83,69,61,60,74,28,49,32,33,45,35,43,40,46,64,90,60,57,81,88,78,30,52,51,34,54,33,24,26,66,45,76,45,66,61,42,99,88,34,41,32,38,40,37,26,27,44,68,69,70,49,30,39,59,95,64,5,34,42,32,62,85,51,85,33,18,28,63,51,58,40,51,55,84,55,45,59,50,45,44,25,60,89,70,46,29,78,79,49,68,61,56,52,40,33,18,42,70,62,61,26,35,24,42,35,40,52,59,70,36,37,33,44,44,47,67,35,32,74,70,25,59,56,55,72,46,54,55,65,33,44,42,26,46,31,44,77,45,66,30,36,49,60,53,59,54,49,49,50,48,45,70,75,33,19,76,89,59,62,70,82,29,54,57,64,68,61,30,46,52,47,42,55,73,72,63,60,60,46,35,24,35,65,36,44,51,65,34,37,44,51,57,59,44,26,55,47,23,40,62,64,34,24,32,46,46,79,39,35,67,82,54,30,53,45,65,46,63,73,70,74,53,58,93,83,36,62,72,45,32,77,90,63,35,42,83,94,44,72,44,79,43,77,32,69,89,63,34,27,29,30,29,38,35,32,24,28,60,43,38,61,65,53,67,74,87,44,72,89,40,32,81,44,72,47,75,48,74,41,68,67,39,28,68,74,69,73,55,88,30,79,45,78,45,72,37,62,40,37,47,74,44,34,56,68,60,49,47,45,41,34,42,51,52,37,45,36,15,43,52,47,42,38,38,37,36,35,33,33,55,48,79,71,95,35,90,78,79,71,73,74,38,54,30,28,40,36,44,91,88,35,54,47,99,86,68,47,78,35,73,44,38,27,31,29,29,30,56,39,84,54,98,60,30,34,46,37,31,28,36,42,57,50,59,61,86,59,77,80,75,64,66,54,59,37,45,44,77,58,72,44,65,47,42,40,46,37,62,52,44,31,56,43,64,22,79,84,78,87,78,83,78,64,48,54,33,41,37,38,34,34,69,91,18,40,31,17,6,43,66,85,51,86,67,58,73,43,70,60,94,88,38,79,39,64,56,87,75,51,30,43,30,6,34,29,50,55,82,54,84,93,49,82,61,55,48,39,38,36,39,33,33,15,36,32,20,1,10,16,4,33,13,2,32,15,47,79,84,77,64,76,75,54,11,40,14,33,50,13,13,25,6,32,38,39,92,55,66,35,36,35,39,34,81,69,28,39,34,22,8,0,0,0,0,0,1,11,27,65,43,99,88,46,76,12,15,1,0,0,0,0,0,6,57,43,32,3,46,32,3,49,29,16,96,85,26,58,50,14,41,48,20,34,58,73,37,27,6,55,53,34,96,74,13,9,24,15,7,35,34,43,26,45,12,32,56,30,76,47,100,88,76,51,71,22,46,26,4,47,35,16,27,34,32,39,42,44,92,36,51,46,59,79,62,97,38,62,64,46,42,51,103,81,59,99,74,77,63,52,55,63,60,100,66,93,79,83,85,80,81,93,84,79,86,89,75,91,79,85,77,87,78,91,82,86,86,67,84,73,70,64,64,66,66,59,60,78,60,83,56,79,88,68,58,57,57,72,41,53,74,44,84,56,39,64,52,64,46,60,60,74,35,42,62,50,76,48,75,72,36,59,60,41,56,36,43,99,77,25,40,24,39,39,37,39,42,34,36,19,82,46,62,88,56,48,82,68,48,47,30,50,64,83,44,69,49,85,50,81,84,54,62,49,72,48,65,45,85,83,42,30,26,42,35,40,34,59,30,57,36,76,40,52,80,48,72,42,68,33,36,39,38,44,29,38,73,43,66,24,42,30,42,34,41,39,36,28,44,38,41,67,84,42,60,82,52,82,77,78,86,79,89,84,69,74,69,82,82,81,91,67,71,68,76,75,72,60,90,88,68,71,90,62,71,75,84,82,84,72,88,78,82,79,81,91,82,87,83,84,81,92,73,86,86,86,84,91,68,90,74,83,129

Sequence (1004 aa):
MNEAVEFIEIDVPICALLYGATNAAGTCPAILGTSSLTKCFNTRATCPVIESYTPEPVTIRFALDNGNLPDDIPAIPSIQSIDFTPGVVSLGEDLGERATLVVRCRDHRWSDSGPGFDKYADERARDPYWNGTFWPRFRARHPSLRGQPIRRIQGLKGQSLAEMVTRHYVIDSTSGPQADGSYTITATDPIALANGDRAQAPLLSEGFLLAAIAEADTTATLSPVGIGATYPEEGWVVISGNEVCRYTRSGDVLTLTRGQKGTAAQEHGEGDRVQLGIEFKPQSPALIIAYLFLNYVPGFNPDWINIEEWAQETTSFLGTPYSGFVAEPTDVIQLIVELIEQAALIVWWDDIAQKLRLRVLREVSTNADRWTEDNTLADTLRTQDQPGKRVSQVWTYYIQLDPTKPLDEINNYAQTQKDEDDNSEATYGSPAIKKIFSRWIPAGGRPIAQRLNEIILSRYKAPPRRFNFAVQRHFGIDHVDLGRGYQLGSRVFQDAGGGNELVPIQTTRVDPQADRFEVEAEEMLSEPPPDVEPGTIVIDFDTLNIDLRELHDSIWGPPVDNGDGYTVNITIEEGVTVGGTVDAPPDWETVSGRRQPLAGTGLPGFDVGDWSDVPFVTRNLINRGHIQGPGGQGGKSDSDGDTNKARGYPGGEAIRTNYPLYVDNLLGRIMSGAGGGAGVAGATSSPRGGGGGAGTEGGLGGVGGDGGPDGPAGTALAGGGASFGGGAGGGPGRNGQDWSFTSIGTAVGGASGFALNGASLIAFATDGVASDNDGAVAGAKTRQSCASVNVASDMPDVKVSAAIEYDGLEREFGENLLRAGLLAARFDGATVSLVDSGADGANSTAYSFAGRALGAADASRKGDLCIIANADTVGRTIAAASVNGQAVADLSTQLTVDDGEGGCLVVAILSVELPSADTTGDISVTFSGGMTDCGFQLYRRVGSGTLAAVETITASAVNPLATRLSDVTAGDAIIAVAGATTSSGSDITGVNWTEGLILGQRTA

Secondary structure (DSSP, 8-state):
-PPEEEEEEEEEEEESSPTTSEETTEE----BTTTBSS---SSGGG-SSGGG--EEEEEEEEEESSTT--TTS--EEEEEEEEEE--B--SSSSS-BPPEEEEEEE-------STTS-TTGGGSSS-GGGSS-HHHHHHHH-S--TT-EEEEEEEETT--GGGSEEEEEEEEEEE---TTSEEEEEEE-GGGGGSTTT-EESPPP--EESS-B-TT--EEEEESTTGGGGS-SEEEEEETTTEEEEEEEETTEEEEEEEETTPPP--B-TT-BEEEEEEEEEE-HHHHHHHHHHHHSTT--GGGB-HHHHHHHHHHHT---EEEEE-S-EEHHHHHHHHHHHTTEEEEEETTTTEEEEEE--PPPTTS-EE-TTTSPTT--EEEE-GGG--SEEEEEEEES-TTS-TT-GGGEEEEEEEE-HHHHHHHSS--EEEEE-SS--TT-HHHHHHHHHHHHHHHSSPPEEEEEEEETTSS-----TT-EEEEEEEEEE-TTS-EEEEEEEEEEEEE-SSEEEEEEEE---PPPPPPPTTEEEE-S-EESEEHHHHHHHHT-SPP--SS-EEEEEEEPTT-EEE--B-SSPPEEEETTEEEEPTT-B--SEE----TT-TTEEEEEEESSEEEPPPPPPPP--SS--TTTTPPPPPPPSEE-SS-EEEE-SS-EEEPPPPPPPPB--SSS--BPPPPPPSSSPPPPPPPSTTPPPPPPP-SSSPPPP-BTBPPPPPTT-PPPPEEETTTEEEPPPPP--SEETGGGEEESSS-----STT------B--S---PPPPS--S-----------S-TTTHHHHGGG-------BTT-EEEEEEEEEE-S-EEEEEEEEEE--PPPTT-EEEEEEEEEESSTT--EEEEEETTEEPS----EEEEE-SSS-EEEEEEEEEEPPSS--EEEEEEEEEEEESEEEEEEEEEES-PPBPP---------------GGG--TT-------PPPP-SSS--------S---------

Foldseek 3Di:
DFDKWKKKKWKDWFFPEDAQQQDPVGGHVHDDPPLDVDDFWRFCLRRSCNVNGDTDIDMAMATDQDPPDDPVDDHHNWWPDWDWDWWFWDFQFAQGGWIKIKTKTAKAFDQQDDPNGRPCSVVDPDRSRPPDIDPVVVCSRPVDQFQIKMKMWMDTPPDDSVVTFIFIWTWHDWDDPDPRRMIMTMTIHPCVLLFLVRFWPPDWQPWWFQFKDALPDQKTFTPDFQSCVVPPQWAWKDWLLQWIWTWGDDRRMTGTDTRPLQGGRGIHGGRIGIGGKDWFFWDQLLVVLLCRQPPTRPPRDNVQEDSVVVRCQCCVAQVFTWIFMAHDTDRSSVVNSLCSNLSRKIWHQPRRVSHIDIHHDDDFDPPFAEDEPVFFDPPFKDKDFALVLAAFKEKEFDAQNGNSDDQVPSVRGPDIDMDGDPVLCVVVVDHDYHYHRDRTQHAQRNVSVVLSGQFSCQFRSGGKMKIKTKGWDPPPDPDDDAQHKYWYWYQVAADPVSHTDTFIWTWGTWDDDNTMIITMIITGRGDDRDDDQQQEGEAEAADEQDASQVVSCRGRNDDDPPVPFAEHEYEYAAPYELFKAQQDDFDWDQDPNDTDTDAARIRASYEPDDPPVPQRYAAEYEAQEEQKWEWWAWFAEEQPLPLARFEWAETAERYAYPAAYEYAQPNYAQWWHWWWWTWDYDPPDFTEWTWITAICHWHHWHHTYPPYYTFHTYYNAGTTDGRPQIWTIYGTQYFTDWGQDPPSGIHGTHHTYASYHPVVSYHYPPPNDNDHDPDDPDDRPYPDPDDDDDDDDDDPDDDDDDDDDDDDDPPPVVVVVLPDADDDWDFDWKDKDWFWKDKDQAFDQKDKDFFGKQAAADPVQKKKKKKKFKAQAPDKAWPWKDKQPHTFDDRPAKDWDDQVNGMIMIIGITMDGTDNHTGTGMIMTGMPHITRMMMMIMMHMDGDTDTDHRDDDDADHDDDDPDRPVPDDMPRDDHDDDDHDDDDDDDDDDDDPPDDDDPDDDDD

pLDDT: mean 77.62, std 20.98, range [20.67, 97.44]